Protein 2BKL (pdb70)

Secondary structure (P-SEA, 3-state):
ccbbbbbcccccccccbbbbbccccccccccaaaaaaaaaaaaaaaaaaaaccaaaaaaaaaaaccccccccbbbbcccccccccccccccbbbbbbbcccccbbbbccccccccccccccccbbbbcccccbbbbbbbcccccbbbbbbbbcccccccccccccccccccccccccccbbbbbbbbbccccccccccccbbbbbbccccccccccccccccccccbbbbbbbcccccbbbbbbccccccbbbbbbcccccbbbbccccccbbbbbbbcccbbbbbbcccccccbbbbbccccccccccccccccccccccccccccccbbbbbbbcccbbbbbbbccccccccccccccccccccccccccccbbbbbbbcccccbbbbbbbcccccccccbbbbcccccccbbbbbbbbbcccbbbbbbbbbbccccccccccbbbbbbbbcccccccccccccaaaaaaabbbbbbbbccccccccaaaaaaccccaaaaaaaaaaaaaaaaaaacccccccbbbbbccaaaaaaaaaaacccccccbbbbccccccccccccccccccccccccccccaaaaaaaaaccccccccccccccbbbbbcccccccccaaaaaaaaaaaaacccccbbbbbbbbccccccccccaaaaaaaaaaaaaaaaaaacc/ccbbbbbcccccccccbbbbbccccccccccaaaaaaaaaaaaaaaaaaaaccaaaaaaaaaaaccccccccbbbbccccccbbbbcccccbbbbbbbcccccccccccccccccccccccccbbbbcccccbbbbbbbcccccbbbbbbbccccccccccccccccccccccccccccbbbbbbbbcccccccccccccbbbbbbccccccccccccccccccccbbbbbbbcccccbbbbbbccccccbbbbcccccccccccccccccbbbbbbbcccbbbbbccccccccbbbbbccccccccccccccccccccccccccccccbbbbbbbcccbbbbbbbccccccccccccccccccccccccccccbbbbbbbcccccbbbbbbccccccccccbbbbcccccccbbbbbbbbbcccbbbbbbbbbbccccccccccbbbbbbbbcccccccccccccaaaaaaabbbbbbbbccccccccaaaaaaccccaaaaaaaaaaaaaaaaaaacccccccbbbbbccaaaaaaaaaaacccccccbbbbccccccccccccccccccccccccccccaaaaaaaaaccccccccccccccbbbbbcccccccccaaaaaaaaaaaaacccccbbbbbbbbccccccccccaaaaaaaaaaaaaaaaaccccc

CATH classification: 3.40.50.1820 (+1 more: 2.130.10.120)

Nearest PDB structures (foldseek):
  2bkl-assembly2_B  TM=1.001E+00  e=0.000E+00  Myxococcus xanthus
  5uzw-assembly4_D  TM=9.257E-01  e=1.426E-64  Gypsophila vaccaria
  3ium-assembly1_A  TM=7.607E-01  e=5.856E-71  Aeromonas caviae
  1yr2-assembly1_A  TM=6.782E-01  e=3.425E-66  Novosphingobium capsulatum
  7ne5-assembly1_A  TM=9.005E-01  e=1.073E-54  Serratia proteamaculans

InterPro domains:
  IPR001375 Peptidase S9, prolyl oligopeptidase, catalytic domain [PF00326] (464-676)
  IPR002470 Peptidase S9A, prolyl oligopeptidase [PR00862] (447-465)
  IPR002470 Peptidase S9A, prolyl oligopeptidase [PR00862] (473-497)
  IPR002470 Peptidase S9A, prolyl oligopeptidase [PR00862] (501-520)
  IPR002470 Peptidase S9A, prolyl oligopeptidase [PR00862] (531-551)
  IPR002470 Peptidase S9A, prolyl oligopeptidase [PR00862] (586-601)
  IPR002470 Peptidase S9A, prolyl oligopeptidase [PR00862] (605-627)
  IPR002471 Peptidase S9, serine active site [PS00708] (508-538)
  IPR004106 Peptidase S9, N-terminal domain superfamily [SSF50993] (1-411)
  IPR023302 Peptidase S9A, N-terminal domain [PF02897] (4-405)
  IPR029058 Alpha/Beta hydrolase fold [G3DSA:3.40.50.1820] (11-671)
  IPR029058 Alpha/Beta hydrolase fold [SSF53474] (415-675)
  IPR051167 Prolyl oligopeptidase and macrocyclase [PTHR42881] (2-678)

Organism: Myxococcus xanthus (NCBI:txid34)

B-factor: mean 12.66, std 7.31, range [2.25, 44.31]

Sequence (1353 aa):
SYPATRAEQVVDTLHGVQVADPYRWLEDEKAPEVQTWMTAQNAHAREALAKFPGREALAARFKELFYTDSVSTPSRRNGRFFYVRTHKDKEKAILYWRQGESGQEKVLLDPNGWSKDGTVSLGTWAVSWDGKKVAFAQKPNAADEAVLHVIDVDSGEWSKVDVIEGGKYATPKWTPDSKGFYYEWLPTDPSIKVDERPGYTTIRYHTLGTEPSKDTVVHERTGDPTTFLQSDLSRDGKYLFVYILRGWSENDVYWKRPGEKDFRLLVKGVGAKYEVHAWKDRFYVLTDEGAPRQRVFEVDPAKPARASWKEIVPEDSSASLLSVSIVGGHLSLEYLKDATSEVRVATLKGKPVRTVQLPGVGAASNLMGLEDLDDAYYVFTSFTTPRQIYKTSVSTGKSELWAKVDVPMNPEQYQVEQVFYASKDGTKVPMFVVHRKDLKRDGNAPTLLYGYGGFNVNMEANFRSSILPWLDAGGVYAVANLRGGGEYGKAWHDAGRLDKKQNVFDDFHAAAEYLVQQKYTQPKRLAIYGGSNGGLLVGAAMTQRPELYGAVVCAVPLLDMVRYHLFGSGRTWIPEYGTAEKPEDFKTLHAYSPYHHVRPDVRYPALLMMAADHDDRVDPMHARKFVAAVQNSPGNPATALLRIEANAGHGGADQVAKAIESSVDLYSFLFQVLDVSYPATRAEQVVDTLHGVQVADPYRWLEDEKAPEVQTWMTAQNAHAREALAKFPGREALAARFKELFYTDSVSTPSRRNGRFFYVRTHKDKEKAILYWRQGESGQEKVLLDPNGWSKDGTVSLGTWAVSWDGKKVAFAQKPNAADEAVLHVIDVDSGEWSKVDVIEGGKYATPKWTPDSKGFYYEWLPTDPSIKVDERPGYTTIRYHTLGTEPSKDTVVHERTGDPTTFLQSDLSRDGKYLFVYILRGWSENDVYWKRPGEKDFRLLVKGVGAKYEVHAWKDRFYVLTDEGAPRQRVFEVDPAKPARASWKEIVPEDSSASLLSVSIVGGHLSLEYLKDATSEVRVATLKGKPVRTVQLPGVGAASNLMGLEDLDDAYYVFTSFTTPRQIYKTSVSTGKSELWAKVDVPMNPEQYQVEQVFYASKDGTKVPMFVVHRKDLKRDGNAPTLLYGYGGFNVNMEANFRSSILPWLDAGGVYAVANLRGGGEYGKAWHDAGRLDKKQNVFDDFHAAAEYLVQQKYTQPKRLAIYGGSNGGLLVGAAMTQRPELYGAVVCAVPLLDMVRYHLFGSGRTWIPEYGTAEKPEDFKTLHAYSPYHHVRPDVRYPALLMMAADHDDRVDPMHARKFVAAVQNSPGNPATALLRIEANAGHGGADQVAKAIESSVDLYSFLFQVLDVQ

Solvent-accessible surface area: 52055 Å² total

Foldseek 3Di:
DPDAQFFDADWDQFLNDIFGQRRVVLQDCPDVVNVVVQVVQQVVLVVVLVPFPDQVVLLVQLLQFLQFWFKDDWDDAQQKTWIWTGHSPFFFIFIWMARHPPGDIDTQGDQPPVDVPLFKDWDAWDAANNNQKIWTWIDGLPAQFTKIWMAGRVVSDIDPQRIGGQQSFWHWAAANVNQWTKIWGFDDDVVDAQLQRQQFIFIWIDGPPHHCVPTDGPGGGNSALQWHWDWYAARNRQKIWIWTGRFQFWIWIWIGGPPDDDIDTLDGTDRKYWDWYDDPQKIWIWMCVVNQLIFIWIAHPVHRDPVPIHTQGDHDPFWRWDDWDAAQQWIWTWTFHLQEIWIWIGHPSNHTDGTQDDPDTFHKDIWADDNNDQWTKMWTAAQLAFIWMWIAGSVPGDIDTDDGMDRPDDSLQKDKDWDWFQFPVGDTWIKIKMAGPPQDLAAAAQEEEEEQAASQAGDTRHYDCLCVVSRVVRYMYMYIGFQLHQNRGNVSNVCCFQLNVVSRLRSRLRVLVVCNVRRNHAALRYEYEAEASRLLSQLLNQLPCQSSHQEYEHELYQQQQQCQSSAASNSNCCSGQNYSSDPVSVVSCCVRRSLSRLAAQDAGHAYEYEAEDAARHGRRSNLVSSLSSQVPRHNHPHHRGYNYAYSHYRVGSSTSSSVSVVSSSVVSVSCRRSVD/DPDAQFFDQDWDQFPNDIFGQRRVVLQDPVDPVNVVVQVVQQVVLVVVLVPFPDLVVLLVQLLQFLQFWFKDDWDDAQQKTWIWTGHSPFFFIFIWMARHPPGDIDTQGDQSPVDDHSFKDKDAWDAANNRQKIWTWIHGLPAQFTKIWMAGRVVSDIDPQRIAGQQSFWHWEAANVNQWTKIWGWDPDPVDAQLQRQQAIFIWIDGPPDHCVPTDTLGGGNSALLWHWGWYAANNRQKIWIWTGRFQFFIWIWIDGPPDRDIHTLDGTDRKYWDWYDDPQKIWIWMCVVAQLTFIWIAHPVHRDPVPIHTQGDHDPFWRWDDWDAAQQWIWTWTFHLQWIWIWIGHPSNHGDGIQDDPDTFHKDTWADDNNDQWTKMWTAAQLAAIWIWIAGSVPNDIDTDIGMDGPDDSLQKDKDWDWFQFPVGDTWIKIKMAGPPADLAAAAQEEEEEQAASQAGDTRHHDSLCVVSRVLRYMYMYIGFQNHQNRGPVSNVCCFQLNVVSRLRSRLRVLVVCNVRRVHAALSYEYEAEASRLLSQLLNQLPCQVSHQEYEHELYQAQQQCQSSAASNSNCCSGQNYSSDPVSVVSRCVRRSLSRNAAQDAGHAYEYEAEDAARHGRPSRLVSNLSSQVPRHNHPHHRGYNYAYSHYRVGSSTSSSVSVVSSSVVSVSCRRSVRD

Radius of gyration: 36.41 Å; Cα contacts (8 Å, |Δi|>4): 3450; chains: 2; bounding box: 88×74×105 Å

Structure (mmCIF, N/CA/C/O backbone):
data_2BKL
#
_entry.id   2BKL
#
_cell.length_a   65.692
_cell.length_b   114.718
_cell.length_c   99.279
_cell.angle_alpha   90.00
_cell.angle_beta   103.60
_cell.angle_gamma   90.00
#
_symmetry.space_group_name_H-M   'P 1 21 1'
#
loop_
_entity.id
_entity.type
_entity.pdbx_description
1 polymer 'PROLYL ENDOPEPTIDASE'
2 non-polymer N-[(BENZYLOXY)CARBONYL]-L-ALANYL-L-PROLINE
3 non-polymer '2-(N-MORPHOLINO)-ETHANESULFONIC ACID'
4 non-polymer 'SULFATE ION'
5 water water
#
loop_
_atom_site.group_PDB
_atom_site.id
_atom_site.type_symbol
_atom_site.label_atom_id
_atom_site.label_alt_id
_atom_site.label_comp_id
_atom_site.label_asym_id
_atom_site.label_entity_id
_atom_site.label_seq_id
_atom_site.pdbx_PDB_ins_code
_atom_site.Cartn_x
_atom_site.Cartn_y
_atom_site.Cartn_z
_atom_site.occupancy
_atom_site.B_iso_or_equiv
_atom_site.auth_seq_id
_atom_site.auth_comp_id
_atom_site.auth_asym_id
_atom_site.auth_atom_id
_atom_site.pdbx_PDB_model_num
ATOM 1 N N . SER A 1 2 ? -24.046 18.535 1.187 1.00 37.78 2 SER A N 1
ATOM 2 C CA . SER A 1 2 ? -22.739 17.818 0.990 1.00 36.80 2 SER A CA 1
ATOM 3 C C . SER A 1 2 ? -21.660 18.217 1.979 1.00 36.27 2 SER A C 1
ATOM 4 O O . SER A 1 2 ? -20.575 17.630 1.968 1.00 37.52 2 SER A O 1
ATOM 6 N N . TYR A 1 3 ? -21.972 19.175 2.853 1.00 35.66 3 TYR A N 1
ATOM 7 C CA . TYR A 1 3 ? -20.960 20.009 3.490 1.00 33.08 3 TYR A CA 1
ATOM 8 C C . TYR A 1 3 ? -19.813 19.259 4.180 1.00 26.10 3 TYR A C 1
ATOM 9 O O . TYR A 1 3 ? -18.701 19.327 3.689 1.00 25.47 3 TYR A O 1
ATOM 18 N N . PRO A 1 4 ? -20.054 18.523 5.265 1.00 19.89 4 PRO A N 1
ATOM 19 C CA . PRO A 1 4 ? -18.939 17.893 5.974 1.00 17.53 4 PRO A CA 1
ATOM 20 C C . PRO A 1 4 ? -18.277 16.838 5.095 1.00 14.64 4 PRO A C 1
ATOM 21 O O . PRO A 1 4 ? -18.975 16.066 4.427 1.00 12.87 4 PRO A O 1
ATOM 25 N N . ALA A 1 5 ? -16.950 16.840 5.047 1.00 12.06 5 ALA A N 1
ATOM 26 C CA . ALA A 1 5 ? -16.237 15.812 4.295 1.00 11.57 5 ALA A CA 1
ATOM 27 C C . ALA A 1 5 ? -16.514 14.436 4.879 1.00 10.39 5 ALA A C 1
ATOM 28 O O . ALA A 1 5 ? -16.675 14.282 6.102 1.00 11.40 5 ALA A O 1
ATOM 30 N N . THR A 1 6 ? -16.571 13.432 4.002 1.00 8.64 6 THR A N 1
ATOM 31 C CA . THR A 1 6 ? -16.614 12.041 4.421 1.00 7.57 6 THR A CA 1
ATOM 32 C C . THR A 1 6 ? -15.494 11.279 3.744 1.00 8.22 6 THR A C 1
ATOM 33 O O . THR A 1 6 ? -15.493 11.109 2.507 1.00 8.58 6 THR A O 1
ATOM 37 N N . ARG A 1 7 ? -14.545 10.822 4.544 1.00 8.99 7 ARG A N 1
ATOM 38 C CA . ARG A 1 7 ? -13.508 9.937 4.047 1.00 10.57 7 ARG A CA 1
ATOM 39 C C . ARG A 1 7 ? -14.115 8.668 3.457 1.00 8.89 7 ARG A C 1
ATOM 40 O O . ARG A 1 7 ? -14.981 8.046 4.081 1.00 9.85 7 ARG A O 1
ATOM 48 N N . ALA A 1 8 ? -13.654 8.296 2.271 1.00 8.85 8 ALA A N 1
ATOM 49 C CA . ALA A 1 8 ? -13.995 7.051 1.616 1.00 8.35 8 ALA A CA 1
ATOM 50 C C . ALA A 1 8 ? -12.798 6.132 1.742 1.00 9.73 8 ALA A C 1
ATOM 51 O O . ALA A 1 8 ? -11.670 6.541 1.456 1.00 11.92 8 ALA A O 1
ATOM 53 N N . GLU A 1 9 ? -13.038 4.907 2.197 1.00 7.46 9 GLU A N 1
ATOM 54 C CA . GLU A 1 9 ? -11.994 3.886 2.305 1.00 7.35 9 GLU A CA 1
ATOM 55 C C . GLU A 1 9 ? -12.154 2.801 1.244 1.00 8.99 9 GLU A C 1
ATOM 56 O O . GLU A 1 9 ? -13.144 2.725 0.531 1.00 11.64 9 GLU A O 1
ATOM 62 N N . GLN A 1 10 ? -11.147 1.960 1.116 1.00 10.20 10 GLN A N 1
ATOM 63 C CA . GLN A 1 10 ? -11.163 0.910 0.107 1.00 12.48 10 GLN A CA 1
ATOM 64 C C . GLN A 1 10 ? -11.518 -0.441 0.695 1.00 11.33 10 GLN A C 1
ATOM 65 O O . GLN A 1 10 ? -10.980 -1.460 0.290 1.00 12.84 10 GLN A O 1
ATOM 71 N N . VAL A 1 11 ? -12.461 -0.460 1.626 1.00 7.71 11 VAL A N 1
ATOM 72 C CA . VAL A 1 11 ? -12.957 -1.700 2.182 1.00 7.81 11 VAL A CA 1
ATOM 73 C C . VAL A 1 11 ? -13.698 -2.508 1.122 1.00 9.74 11 VAL A C 1
ATOM 74 O O . VAL A 1 11 ? -14.612 -2.004 0.451 1.00 9.06 11 VAL A O 1
ATOM 78 N N . VAL A 1 12 ? -13.290 -3.759 0.961 1.00 9.56 12 VAL A N 1
ATOM 79 C CA . VAL A 1 12 ? -13.956 -4.692 0.060 1.00 11.99 12 VAL A CA 1
ATOM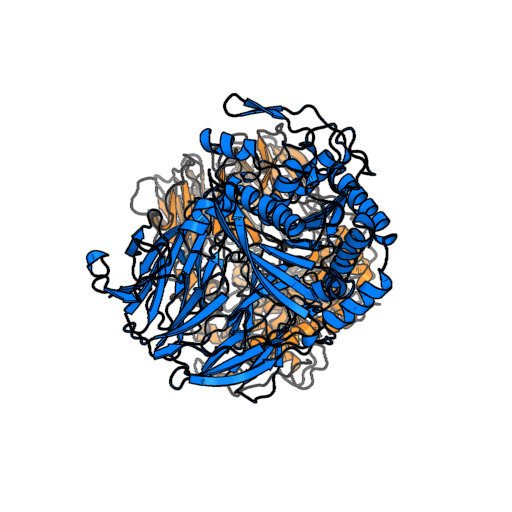 80 C C . VAL A 1 12 ? -14.066 -6.046 0.773 1.00 12.71 12 VAL A C 1
ATOM 81 O O . VAL A 1 12 ? -13.210 -6.419 1.596 1.00 13.86 12 VAL A O 1
ATOM 85 N N . ASP A 1 13 ? -15.123 -6.771 0.468 1.00 11.60 13 ASP A N 1
ATOM 86 C CA . ASP A 1 13 ? -15.351 -8.119 0.955 1.00 13.38 13 ASP A CA 1
ATOM 87 C C . ASP A 1 13 ? -15.705 -9.005 -0.219 1.00 15.63 13 ASP A C 1
ATOM 88 O O . ASP A 1 13 ? -16.335 -8.570 -1.179 1.00 16.08 13 ASP A O 1
ATOM 93 N N . THR A 1 14 ? -15.322 -10.266 -0.125 1.00 15.00 14 THR A N 1
ATOM 94 C CA . THR A 1 14 ? -15.687 -11.236 -1.121 1.00 16.40 14 THR A CA 1
ATOM 95 C C . THR A 1 14 ? -16.781 -12.069 -0.530 1.00 14.90 14 THR A C 1
ATOM 96 O O . THR A 1 14 ? -16.558 -12.785 0.434 1.00 15.51 14 THR A O 1
ATOM 100 N N . LEU A 1 15 ? -17.967 -11.959 -1.106 1.00 13.58 15 LEU A N 1
ATOM 101 C CA . LEU A 1 15 ? -19.132 -12.678 -0.641 1.00 13.23 15 LEU A CA 1
ATOM 102 C C . LEU A 1 15 ? -19.642 -13.544 -1.780 1.00 11.49 15 LEU A C 1
ATOM 103 O O . LEU A 1 15 ? -19.968 -13.033 -2.849 1.00 10.40 15 LEU A O 1
ATOM 108 N N . HIS A 1 16 ? -19.669 -14.852 -1.563 1.00 12.98 16 HIS A N 1
ATOM 109 C CA . HIS A 1 16 ? -20.149 -15.808 -2.562 1.00 12.19 16 HIS A CA 1
ATOM 110 C C . HIS A 1 16 ? -19.483 -15.600 -3.936 1.00 13.78 16 HIS A C 1
ATOM 111 O O . HIS A 1 16 ? -20.142 -15.622 -4.976 1.00 16.76 16 HIS A O 1
ATOM 118 N N . GLY A 1 17 ? -18.183 -15.340 -3.899 1.00 16.71 17 GLY A N 1
ATOM 119 C CA . GLY A 1 17 ? -17.389 -15.196 -5.105 1.00 16.87 17 GLY A CA 1
ATOM 120 C C . GLY A 1 17 ? -17.387 -13.819 -5.737 1.00 18.10 17 GLY A C 1
ATOM 121 O O . GLY A 1 17 ? -16.734 -13.624 -6.764 1.00 19.99 17 GLY A O 1
ATOM 122 N N . VAL A 1 18 ? -18.092 -12.861 -5.129 1.00 14.26 18 VAL A N 1
ATOM 123 C CA . VAL A 1 18 ? -18.313 -11.542 -5.702 1.00 14.38 18 VAL A CA 1
ATOM 124 C C . VAL A 1 18 ? -17.706 -10.482 -4.786 1.00 13.71 18 VAL A C 1
ATOM 125 O O . VAL A 1 18 ? -17.963 -10.495 -3.595 1.00 14.49 18 VAL A O 1
ATOM 129 N N . GLN A 1 19 ? -16.940 -9.556 -5.359 1.00 14.44 19 GLN A N 1
ATOM 130 C CA . GLN A 1 19 ? -16.394 -8.412 -4.636 1.00 16.66 19 GLN A CA 1
ATOM 131 C C . GLN A 1 19 ? -17.499 -7.389 -4.362 1.00 15.14 19 GLN A C 1
ATOM 132 O O . GLN A 1 19 ? -18.226 -6.982 -5.278 1.00 16.50 19 GLN A O 1
ATOM 138 N N . VAL A 1 20 ? -17.627 -7.005 -3.103 1.00 10.77 20 VAL A N 1
ATOM 139 C CA . VAL A 1 20 ? -18.573 -5.974 -2.659 1.00 10.02 20 VAL A CA 1
ATOM 140 C C . VAL A 1 20 ? -17.787 -4.862 -1.982 1.00 9.46 20 VAL A C 1
ATOM 141 O O . VAL A 1 20 ? -17.162 -5.087 -0.971 1.00 8.69 20 VAL A O 1
ATOM 145 N N . ALA A 1 21 ? -17.866 -3.655 -2.526 1.00 7.79 21 ALA A N 1
ATOM 146 C CA . ALA A 1 21 ? -17.201 -2.488 -1.960 1.00 8.05 21 ALA A CA 1
ATOM 147 C C . ALA A 1 21 ? -18.086 -1.789 -0.929 1.00 7.78 21 ALA A C 1
ATOM 148 O O . ALA A 1 21 ? -19.299 -1.649 -1.116 1.00 8.79 21 ALA A O 1
ATOM 150 N N . ASP A 1 22 ? -17.454 -1.300 0.134 1.00 6.38 22 ASP A N 1
ATOM 151 C CA . ASP A 1 22 ? -18.131 -0.655 1.254 1.00 5.33 22 ASP A CA 1
ATOM 152 C C . ASP A 1 22 ? -17.303 0.571 1.676 1.00 5.27 22 ASP A C 1
ATOM 153 O O . ASP A 1 22 ? -16.657 0.563 2.718 1.00 5.52 22 ASP A O 1
ATOM 158 N N . PRO A 1 23 ? -17.291 1.613 0.862 1.00 6.11 23 PRO A N 1
ATOM 159 C CA . PRO A 1 23 ? -16.390 2.744 1.122 1.00 5.91 23 PRO A CA 1
ATOM 160 C C . PRO A 1 23 ? -16.626 3.462 2.425 1.00 6.04 23 PRO A C 1
ATOM 161 O O . PRO A 1 23 ? -15.687 4.041 2.985 1.00 7.29 23 PRO A O 1
ATOM 165 N N . TYR A 1 24 ? -17.851 3.414 2.935 1.00 5.79 24 TYR A N 1
ATOM 166 C CA . TYR A 1 24 ? -18.213 4.148 4.136 1.00 4.95 24 TYR A CA 1
ATOM 167 C C . TYR A 1 24 ? -18.500 3.221 5.324 1.00 6.27 24 TYR A C 1
ATOM 168 O O . TYR A 1 24 ? -19.165 3.608 6.259 1.00 5.71 24 TYR A O 1
ATOM 177 N N . ARG A 1 25 ? -17.927 2.022 5.294 1.00 5.57 25 ARG A N 1
ATOM 178 C CA . ARG A 1 25 ? -17.972 1.083 6.419 1.00 6.27 25 ARG A CA 1
ATOM 179 C C . ARG A 1 25 ? -17.695 1.742 7.778 1.00 6.66 25 ARG A C 1
ATOM 180 O O . ARG A 1 25 ? -18.327 1.400 8.784 1.00 6.79 25 ARG A O 1
ATOM 188 N N . TRP A 1 26 ? -16.765 2.689 7.830 1.00 6.92 26 TRP A N 1
ATOM 189 C CA . TRP A 1 26 ? -16.386 3.304 9.087 1.00 6.76 26 TRP A CA 1
ATOM 190 C C . TRP A 1 26 ? -17.516 4.036 9.783 1.00 8.11 26 TRP A C 1
ATOM 191 O O . TRP A 1 26 ? -17.497 4.186 11.001 1.00 9.05 26 TRP A O 1
ATOM 202 N N . LEU A 1 27 ? -18.512 4.484 9.011 1.00 5.86 27 LEU A N 1
ATOM 203 C CA . LEU A 1 27 ? -19.672 5.151 9.596 1.00 7.34 27 LEU A CA 1
ATOM 204 C C . LEU A 1 27 ? -20.648 4.227 10.290 1.00 7.35 27 LEU A C 1
ATOM 205 O O . LEU A 1 27 ? -21.596 4.715 10.928 1.00 7.19 27 LEU A O 1
ATOM 210 N N . GLU A 1 28 ? -20.445 2.915 10.231 1.00 6.16 28 GLU A N 1
ATOM 211 C CA . GLU A 1 28 ? -21.382 1.985 10.897 1.00 6.53 28 GLU A CA 1
ATOM 212 C C . GLU A 1 28 ? -21.382 2.089 12.415 1.00 9.53 28 GLU A C 1
ATOM 213 O O . GLU A 1 28 ? -22.419 2.004 13.041 1.00 10.47 28 GLU A O 1
ATOM 219 N N . ASP A 1 29 ? -20.209 2.278 13.004 1.00 9.75 29 ASP A N 1
ATOM 220 C CA . ASP A 1 29 ? -20.050 2.196 14.452 1.00 12.83 29 ASP A CA 1
ATOM 221 C C . ASP A 1 29 ? -20.282 3.569 15.060 1.00 12.75 29 ASP A C 1
ATOM 222 O O . ASP A 1 29 ? -19.416 4.430 15.034 1.00 12.49 29 ASP A O 1
ATOM 227 N N . GLU A 1 30 ? -21.466 3.766 15.617 1.00 14.32 30 GLU A N 1
ATOM 228 C CA . GLU A 1 30 ? -21.841 5.056 16.163 1.00 15.51 30 GLU A CA 1
ATOM 229 C C . GLU A 1 30 ? -21.124 5.351 17.483 1.00 14.69 30 GLU A C 1
ATOM 230 O O . GLU A 1 30 ? -21.186 6.471 17.986 1.00 16.62 30 GLU A O 1
ATOM 236 N N . LYS A 1 31 ? -20.432 4.362 18.035 1.00 14.18 31 LYS A N 1
ATOM 237 C CA . LYS A 1 31 ? -19.665 4.592 19.268 1.00 16.97 31 LYS A CA 1
ATOM 238 C C . LYS A 1 31 ? -18.330 5.300 19.041 1.00 16.19 31 LYS A C 1
ATOM 239 O O . LYS A 1 31 ? -17.695 5.765 19.981 1.00 18.38 31 LYS A O 1
ATOM 245 N N . ALA A 1 32 ? -17.882 5.380 17.802 1.00 14.90 32 ALA A N 1
ATOM 246 C CA . ALA A 1 32 ? -16.640 6.067 17.495 1.00 13.24 32 ALA A CA 1
ATOM 247 C C . ALA A 1 32 ? -16.839 7.582 17.573 1.00 14.19 32 ALA A C 1
ATOM 248 O O . ALA A 1 32 ? -17.777 8.104 16.958 1.00 11.94 32 ALA A O 1
ATOM 250 N N . PRO A 1 33 ? -16.014 8.316 18.325 1.00 12.85 33 PRO A N 1
ATOM 251 C CA . PRO A 1 33 ? -16.143 9.778 18.358 1.00 13.35 33 PRO A CA 1
ATOM 252 C C . PRO A 1 33 ? -16.128 10.463 16.983 1.00 11.91 33 PRO A C 1
ATOM 253 O O . PRO A 1 33 ? -16.800 11.474 16.790 1.00 12.29 33 PRO A O 1
ATOM 257 N N . GLU A 1 34 ? -15.359 9.939 16.037 1.00 9.72 34 GLU A N 1
ATOM 258 C CA . GLU A 1 34 ? -15.298 10.565 14.736 1.00 9.62 34 GLU A CA 1
ATOM 259 C C . GLU A 1 34 ? -16.670 10.513 14.067 1.00 8.13 34 GLU A C 1
ATOM 260 O O . GLU A 1 34 ? -17.030 11.429 13.340 1.00 7.96 34 GLU A O 1
ATOM 266 N N . VAL A 1 35 ? -17.389 9.420 14.279 1.00 8.75 35 VAL A N 1
ATOM 267 C CA . VAL A 1 35 ? -18.709 9.247 13.668 1.00 7.00 35 VAL A CA 1
ATOM 268 C C . VAL A 1 35 ? -19.701 10.201 14.359 1.00 8.09 35 VAL A C 1
ATOM 269 O O . VAL A 1 35 ? -20.472 10.871 13.679 1.00 9.20 35 VAL A O 1
ATOM 273 N N . GLN A 1 36 ? -19.660 10.298 15.684 1.00 8.58 36 GLN A N 1
ATOM 274 C CA . GLN A 1 36 ? -20.522 11.266 16.373 1.00 9.58 36 GLN A CA 1
ATOM 275 C C . GLN A 1 36 ? -20.263 12.692 15.923 1.00 9.26 36 GLN A C 1
ATOM 276 O O . GLN A 1 36 ? -21.207 13.442 15.685 1.00 10.49 36 GLN A O 1
ATOM 282 N N . THR A 1 37 ? -18.997 13.075 15.765 1.00 7.95 37 THR A N 1
ATOM 283 C CA . THR A 1 37 ? -18.676 14.408 15.257 1.00 8.85 37 THR A CA 1
ATOM 284 C C . THR A 1 37 ? -19.269 14.666 13.850 1.00 7.34 37 THR A C 1
ATOM 285 O O . THR A 1 37 ? -19.813 15.752 13.551 1.00 9.57 37 THR A O 1
ATOM 289 N N . TRP A 1 38 ? -19.151 13.661 12.990 1.00 8.26 38 TRP A N 1
ATOM 290 C CA . TRP A 1 38 ? -19.673 13.732 11.623 1.00 7.55 38 TRP A CA 1
ATOM 291 C C . TRP A 1 38 ? -21.189 13.858 11.615 1.00 7.12 38 TRP A C 1
ATOM 292 O O . TRP A 1 38 ? -21.758 14.653 10.857 1.00 6.45 38 TRP A O 1
ATOM 303 N N . MET A 1 39 ? -21.840 13.077 12.463 1.00 7.89 39 MET A N 1
ATOM 304 C CA . MET A 1 39 ? -23.290 13.144 12.619 1.00 6.56 39 MET A CA 1
ATOM 305 C C . MET A 1 39 ? -23.747 14.546 13.016 1.00 6.99 39 MET A C 1
ATOM 306 O O . MET A 1 39 ? -24.665 15.112 12.430 1.00 8.41 39 MET A O 1
ATOM 311 N N . THR A 1 40 ? -23.097 15.100 14.023 1.00 8.13 40 THR A N 1
ATOM 312 C CA . THR A 1 40 ? -23.438 16.439 14.472 1.00 8.09 40 THR A CA 1
ATOM 313 C C . THR A 1 40 ? -23.260 17.445 13.341 1.00 6.82 40 THR A C 1
ATOM 314 O O . THR A 1 40 ? -24.103 18.319 13.131 1.00 9.13 40 THR A O 1
ATOM 318 N N . ALA A 1 41 ? -22.153 17.335 12.612 1.00 8.02 41 ALA A N 1
ATOM 319 C CA . ALA A 1 41 ? -21.881 18.246 11.501 1.00 8.55 41 ALA A CA 1
ATOM 320 C C . ALA A 1 41 ? -22.864 18.083 10.341 1.00 8.01 41 ALA A C 1
ATOM 321 O O . ALA A 1 41 ? -23.313 19.075 9.763 1.00 8.93 41 ALA A O 1
ATOM 323 N N . GLN A 1 42 ? -23.234 16.840 10.043 1.00 7.96 42 GLN A N 1
ATOM 324 C CA . GLN A 1 42 ? -24.232 16.606 9.001 1.00 6.79 42 GLN A CA 1
ATOM 325 C C . GLN A 1 42 ? -25.588 17.184 9.382 1.00 6.41 42 GLN A C 1
ATOM 326 O O . GLN A 1 42 ? -26.203 17.871 8.588 1.00 6.84 42 GLN A O 1
ATOM 332 N N . ASN A 1 43 ? -26.042 16.926 10.598 1.00 6.46 43 ASN A N 1
ATOM 333 C CA . ASN A 1 43 ? -27.309 17.478 11.055 1.00 6.92 43 ASN A CA 1
ATOM 334 C C . ASN A 1 43 ? -27.277 19.022 11.062 1.00 8.44 43 ASN A C 1
ATOM 335 O O . ASN A 1 43 ? -28.240 19.672 10.628 1.00 8.66 43 ASN A O 1
ATOM 340 N N . ALA A 1 44 ? -26.167 19.602 11.519 1.00 10.60 44 ALA A N 1
ATOM 341 C CA . ALA A 1 44 ? -26.065 21.055 11.580 1.00 11.89 44 ALA A CA 1
ATOM 342 C C . ALA A 1 44 ? -26.175 21.645 10.183 1.00 10.08 44 ALA A C 1
ATOM 343 O O . ALA A 1 44 ? -26.875 22.635 9.960 1.00 12.11 44 ALA A O 1
ATOM 345 N N . HIS A 1 45 ? -25.514 21.004 9.220 1.00 9.68 45 HIS A N 1
ATOM 346 C CA . HIS A 1 45 ? -25.576 21.420 7.832 1.00 10.49 45 HIS A CA 1
ATOM 347 C C . HIS A 1 45 ? -27.008 21.332 7.286 1.00 8.49 45 HIS A C 1
ATOM 348 O O . HIS A 1 45 ? -27.488 22.242 6.641 1.00 11.66 45 HIS A O 1
ATOM 355 N N . ALA A 1 46 ? -27.695 20.245 7.628 1.00 8.28 46 ALA A N 1
ATOM 356 C CA . ALA A 1 46 ? -29.049 20.078 7.148 1.00 9.67 46 ALA A CA 1
ATOM 357 C C . ALA A 1 46 ? -29.962 21.157 7.742 1.00 8.72 46 ALA A C 1
ATOM 358 O O . ALA A 1 46 ? -30.751 21.742 7.018 1.00 9.25 46 ALA A O 1
ATOM 360 N N . ARG A 1 47 ? -29.844 21.431 9.029 1.00 10.60 47 ARG A N 1
ATOM 361 C CA . ARG A 1 47 ? -30.721 22.413 9.664 1.00 11.77 47 ARG A CA 1
ATOM 362 C C . ARG A 1 47 ? -30.439 23.813 9.112 1.00 10.98 47 ARG A C 1
ATOM 363 O O . ARG A 1 47 ? -31.373 24.592 8.904 1.00 11.99 47 ARG A O 1
ATOM 371 N N . GLU A 1 48 ? -29.167 24.127 8.882 1.00 12.70 48 GLU A N 1
ATOM 372 C CA . GLU A 1 48 ? -28.761 25.420 8.303 1.00 13.53 48 GLU A CA 1
ATOM 373 C C . GLU A 1 48 ? -29.362 25.588 6.918 1.00 12.54 48 GLU A C 1
ATOM 374 O O . GLU A 1 48 ? -29.905 26.649 6.582 1.00 12.75 48 GLU A O 1
ATOM 380 N N . ALA A 1 49 ? -29.290 24.536 6.108 1.00 10.01 49 ALA A N 1
ATOM 381 C CA . ALA A 1 49 ? -29.809 24.586 4.759 1.00 10.13 49 ALA A CA 1
ATOM 382 C C . ALA A 1 49 ? -31.337 24.717 4.757 1.00 9.57 49 ALA A C 1
ATOM 383 O O . ALA A 1 49 ? -31.880 25.524 4.020 1.00 12.60 49 ALA A O 1
ATOM 385 N N . LEU A 1 50 ? -31.996 23.935 5.610 1.00 11.62 50 LEU A N 1
ATOM 386 C CA . LEU A 1 50 ? -33.451 23.937 5.709 1.00 11.80 50 LEU A CA 1
ATOM 387 C C . LEU A 1 50 ? -33.984 25.320 6.128 1.00 11.15 50 LEU A C 1
ATOM 388 O O . LEU A 1 50 ? -35.019 25.760 5.667 1.00 10.72 50 LEU A O 1
ATOM 393 N N . ALA A 1 51 ? -33.234 26.018 6.965 1.00 11.18 51 ALA A N 1
ATOM 394 C CA . ALA A 1 51 ? -33.687 27.287 7.546 1.00 11.15 51 ALA A CA 1
ATOM 395 C C . ALA A 1 51 ? -33.799 28.415 6.515 1.00 13.99 51 ALA A C 1
ATOM 396 O O . ALA A 1 51 ? -34.515 29.395 6.749 1.00 16.26 51 ALA A O 1
ATOM 398 N N . LYS A 1 52 ? -33.121 28.243 5.384 1.00 16.15 52 LYS A N 1
ATOM 399 C CA . LYS A 1 52 ? -33.114 29.210 4.276 1.00 19.70 52 LYS A CA 1
ATOM 400 C C . LYS A 1 52 ? -34.215 28.926 3.256 1.00 21.41 52 LYS A C 1
ATOM 401 O O . LYS A 1 52 ? -34.419 29.726 2.343 1.00 25.14 52 LYS A O 1
ATOM 407 N N . PHE A 1 53 ? -34.881 27.777 3.368 1.00 19.78 53 PHE A N 1
ATOM 408 C CA . PHE A 1 53 ? -35.880 27.333 2.373 1.00 19.74 53 PHE A CA 1
ATOM 409 C C . PHE A 1 53 ? -37.144 28.143 2.550 1.00 21.59 53 PHE A C 1
ATOM 410 O O . PHE A 1 53 ? -37.315 28.765 3.593 1.00 22.48 53 PHE A O 1
ATOM 418 N N . PRO A 1 54 ? -37.999 28.190 1.520 1.00 23.06 54 PRO A N 1
ATOM 419 C CA . PRO A 1 54 ? -39.119 29.139 1.517 1.00 24.30 54 PRO A CA 1
ATOM 420 C C . PRO A 1 54 ? -40.368 28.662 2.255 1.00 24.37 54 PRO A C 1
ATOM 421 O O . PRO A 1 54 ? -40.628 27.455 2.368 1.00 23.31 54 PRO A O 1
ATOM 425 N N . GLY A 1 55 ? -41.126 29.637 2.758 1.00 24.16 55 GLY A N 1
ATOM 426 C CA . GLY A 1 55 ? -42.470 29.412 3.263 1.00 23.27 55 GLY A CA 1
ATOM 427 C C . GLY A 1 55 ? -42.563 28.983 4.715 1.00 22.57 55 GLY A C 1
ATOM 428 O O . GLY A 1 55 ? -43.639 28.580 5.155 1.00 22.96 55 GLY A O 1
ATOM 429 N N . ARG A 1 56 ? -41.467 29.087 5.466 1.00 20.36 56 ARG A N 1
ATOM 430 C CA . ARG A 1 56 ? -41.365 28.363 6.751 1.00 16.78 56 ARG A CA 1
ATOM 431 C C . ARG A 1 56 ? -42.259 28.931 7.842 1.00 17.14 56 ARG A C 1
ATOM 432 O O . ARG A 1 56 ? -42.870 28.171 8.591 1.00 13.26 56 ARG A O 1
ATOM 440 N N . GLU A 1 57 ? -42.354 30.251 7.939 1.00 18.63 57 GLU A N 1
ATOM 441 C CA . GLU A 1 57 ? -43.174 30.866 8.980 1.00 21.20 57 GLU A CA 1
ATOM 442 C C . GLU A 1 57 ? -44.652 30.520 8.763 1.00 19.54 57 GLU A C 1
ATOM 443 O O . GLU A 1 57 ? -45.352 30.137 9.708 1.00 17.58 57 GLU A O 1
ATOM 449 N N . ALA A 1 58 ? -45.112 30.628 7.519 1.00 18.44 58 ALA A N 1
ATOM 450 C CA . ALA A 1 58 ? -46.485 30.252 7.163 1.00 18.70 58 ALA A CA 1
ATOM 451 C C . ALA A 1 58 ? -46.765 28.772 7.379 1.00 17.35 58 ALA A C 1
ATOM 452 O O . ALA A 1 58 ? -47.841 28.402 7.851 1.00 16.62 58 ALA A O 1
ATOM 454 N N . LEU A 1 59 ? -45.826 27.909 7.011 1.00 14.14 59 LEU A N 1
ATOM 455 C CA . LEU A 1 59 ? -46.024 26.466 7.201 1.00 14.06 59 LEU A CA 1
ATOM 456 C C . LEU A 1 59 ? -46.127 26.182 8.700 1.00 12.68 59 LEU A C 1
ATOM 457 O O . LEU A 1 59 ? -47.024 25.471 9.130 1.00 11.32 59 LEU A O 1
ATOM 462 N N . ALA A 1 60 ? -45.231 26.758 9.496 1.00 10.30 60 ALA A N 1
ATOM 463 C CA . ALA A 1 60 ? -45.242 26.480 10.931 1.00 10.06 60 ALA A CA 1
ATOM 464 C C . ALA A 1 60 ? -46.547 26.925 11.576 1.00 10.30 60 ALA A C 1
ATOM 465 O O . ALA A 1 60 ? -47.100 26.196 12.390 1.00 10.18 60 ALA A O 1
ATOM 467 N N . ALA A 1 61 ? -47.065 28.090 11.183 1.00 10.70 61 ALA A N 1
ATOM 468 C CA . ALA A 1 61 ? -48.303 28.579 11.794 1.00 10.90 61 ALA A CA 1
ATOM 469 C C . ALA A 1 61 ? -49.440 27.645 11.404 1.00 9.05 61 ALA A C 1
ATOM 470 O O . ALA A 1 61 ? -50.321 27.358 12.206 1.00 10.21 61 ALA A O 1
ATOM 472 N N . ARG A 1 62 ? -49.422 27.167 10.161 1.00 10.03 62 ARG A N 1
ATOM 473 C CA . ARG A 1 62 ? -50.515 26.351 9.667 1.00 9.89 62 ARG A CA 1
ATOM 474 C C . ARG A 1 62 ? -50.477 24.957 10.313 1.00 10.46 62 ARG A C 1
ATOM 475 O O . ARG A 1 62 ? -51.518 24.419 10.719 1.00 10.52 62 ARG A O 1
ATOM 483 N N . PHE A 1 63 ? -49.282 24.385 10.417 1.00 10.39 63 PHE A N 1
ATOM 484 C CA . PHE A 1 63 ? -49.132 23.076 11.060 1.00 9.75 63 PHE A CA 1
ATOM 485 C C . PHE A 1 63 ? -49.468 23.161 12.553 1.00 10.46 63 PHE A C 1
ATOM 486 O O . PHE A 1 63 ? -49.985 22.212 13.125 1.00 12.15 63 PHE A O 1
ATOM 494 N N . LYS A 1 64 ? -49.225 24.304 13.190 1.00 10.41 64 LYS A N 1
ATOM 495 C CA . LYS A 1 64 ? -49.638 24.463 14.583 1.00 12.40 64 LYS A CA 1
ATOM 496 C C . LYS A 1 64 ? -51.172 24.429 14.717 1.00 11.82 64 LYS A C 1
ATOM 497 O O . LYS A 1 64 ? -51.713 23.798 15.620 1.00 14.24 64 LYS A O 1
ATOM 503 N N . GLU A 1 65 ? -51.872 25.062 13.782 1.00 11.05 65 GLU A N 1
ATOM 504 C CA . GLU A 1 65 ? -53.323 25.070 13.744 1.00 12.78 65 GLU A CA 1
ATOM 505 C C . GLU A 1 65 ? -53.883 23.660 13.491 1.00 12.95 65 GLU A C 1
ATOM 506 O O . GLU A 1 65 ? -54.951 23.296 13.996 1.00 14.45 65 GLU A O 1
ATOM 512 N N . LEU A 1 66 ? -53.145 22.852 12.736 1.00 10.94 66 LEU A N 1
ATOM 513 C CA . LEU A 1 66 ? -53.635 21.545 12.299 1.00 11.10 66 LEU A CA 1
ATOM 514 C C . LEU A 1 66 ? -53.239 20.398 13.208 1.00 10.51 66 LEU A C 1
ATOM 515 O O . LEU A 1 66 ? -54.015 19.459 13.390 1.00 12.94 66 LEU A O 1
ATOM 520 N N . PHE A 1 67 ? -52.024 20.416 13.746 1.00 9.42 67 PHE A N 1
ATOM 521 C CA . PHE A 1 67 ? -51.481 19.233 14.448 1.00 9.99 67 PHE A CA 1
ATOM 522 C C . PHE A 1 67 ? -51.905 19.132 15.906 1.00 11.21 67 PHE A C 1
ATOM 523 O O . PHE A 1 67 ? -51.878 18.039 16.481 1.00 11.30 67 PHE A O 1
ATOM 531 N N . TYR A 1 68 ? -52.222 20.257 16.545 1.00 9.16 68 TYR A N 1
ATOM 532 C CA . TYR A 1 68 ? -52.765 20.207 17.909 1.00 9.93 68 TYR A CA 1
ATOM 533 C C . TYR A 1 68 ? -54.260 20.040 17.763 1.00 11.16 68 TYR A C 1
ATOM 534 O O . TYR A 1 68 ? -54.925 20.888 17.176 1.00 13.65 68 TYR A O 1
ATOM 543 N N . THR A 1 69 ? -54.788 18.913 18.225 1.00 12.07 69 THR A N 1
ATOM 544 C CA . THR A 1 69 ? -56.210 18.631 18.089 1.00 12.86 69 THR A CA 1
ATOM 545 C C . THR A 1 69 ? -56.807 18.165 19.406 1.00 14.14 69 THR A C 1
ATOM 546 O O . THR A 1 69 ? -56.094 17.763 20.339 1.00 14.47 69 THR A O 1
ATOM 550 N N . ASP A 1 70 ? -58.128 18.225 19.442 1.00 12.54 70 ASP A N 1
ATOM 551 C CA . ASP A 1 70 ? -58.947 17.557 20.436 1.00 12.17 70 ASP A CA 1
ATOM 552 C C . ASP A 1 70 ? -59.417 16.286 19.775 1.00 13.73 70 ASP A C 1
ATOM 553 O O . ASP A 1 70 ? -60.121 16.333 18.768 1.00 14.56 70 ASP A O 1
ATOM 558 N N . SER A 1 71 ? -59.018 15.146 20.303 1.00 11.26 71 SER A N 1
ATOM 559 C CA . SER A 1 71 ? -59.462 13.884 19.782 1.00 13.41 71 SER A CA 1
ATOM 560 C C . SER A 1 71 ? -59.659 12.919 20.942 1.00 14.58 71 SER A C 1
ATOM 561 O O . SER A 1 71 ? -59.187 13.144 22.067 1.00 11.39 71 SER A O 1
ATOM 564 N N . VAL A 1 72 ? -60.425 11.881 20.666 1.00 16.21 72 VAL A N 1
ATOM 565 C CA . VAL A 1 72 ? -60.609 10.777 21.616 1.00 15.59 72 VAL A CA 1
ATOM 566 C C . VAL A 1 72 ? -60.556 9.448 20.867 1.00 16.37 72 VAL A C 1
ATOM 567 O O . VAL A 1 72 ? -61.071 9.366 19.724 1.00 18.55 72 VAL A O 1
ATOM 571 N N . SER A 1 73 ? -59.929 8.436 21.480 1.00 15.94 73 SER A N 1
ATOM 572 C CA . SER A 1 73 ? -59.793 7.056 20.947 1.00 15.40 73 SER A CA 1
ATOM 573 C C . SER A 1 73 ? -61.073 6.279 21.221 1.00 11.25 73 SER A C 1
ATOM 574 O O . SER A 1 73 ? -61.869 6.661 22.056 1.00 12.21 73 SER A O 1
ATOM 577 N N . THR A 1 74 ? -61.249 5.155 20.530 1.00 11.87 74 THR A N 1
ATOM 578 C CA . THR A 1 74 ? -62.286 4.210 20.942 1.00 11.71 74 THR A CA 1
ATOM 579 C C . THR A 1 74 ? -62.051 3.745 22.378 1.00 10.76 74 THR A C 1
ATOM 580 O O . THR A 1 74 ? -60.895 3.571 22.789 1.00 12.37 74 THR A O 1
ATOM 584 N N . PRO A 1 75 ? -63.122 3.517 23.128 1.00 12.16 75 PRO A N 1
ATOM 585 C CA . PRO A 1 75 ? -62.972 3.153 24.539 1.00 11.52 75 PRO A CA 1
ATOM 586 C C . PRO A 1 75 ? -62.803 1.656 24.780 1.00 11.90 75 PRO A C 1
ATOM 587 O O . PRO A 1 75 ? -63.379 0.820 24.071 1.00 14.77 75 PRO A O 1
ATOM 591 N N . SER A 1 76 ? -61.951 1.329 25.739 1.00 10.97 76 SER A N 1
ATOM 592 C CA . SER A 1 76 ? -61.904 -0.023 26.318 1.00 12.25 76 SER A CA 1
ATOM 593 C C . SER A 1 76 ? -62.829 -0.093 27.526 1.00 12.13 76 SER A C 1
ATOM 594 O O . SER A 1 76 ? -62.709 0.693 28.467 1.00 11.11 76 SER A O 1
ATOM 597 N N . ARG A 1 77 ? -63.749 -1.040 27.520 1.00 10.38 77 ARG A N 1
ATOM 598 C CA . ARG A 1 77 ? -64.759 -1.150 28.559 1.00 12.56 77 ARG A CA 1
ATOM 599 C C . ARG A 1 77 ? -64.475 -2.352 29.437 1.00 12.70 77 ARG A C 1
ATOM 600 O O . ARG A 1 77 ? -64.279 -3.465 28.940 1.00 12.44 77 ARG A O 1
ATOM 608 N N . ARG A 1 78 ? -64.394 -2.128 30.741 1.00 9.47 78 ARG A N 1
ATOM 609 C CA . ARG A 1 78 ? -64.105 -3.180 31.704 1.00 8.22 78 ARG A CA 1
ATOM 610 C C . ARG A 1 78 ? -64.879 -2.939 32.958 1.00 9.20 78 ARG A C 1
ATOM 611 O O . ARG A 1 78 ? -64.676 -1.906 33.616 1.00 9.09 78 ARG A O 1
ATOM 619 N N . ASN A 1 79 ? -65.778 -3.857 33.301 1.00 10.52 79 ASN A N 1
ATOM 620 C CA . ASN A 1 79 ? -66.498 -3.814 34.567 1.00 10.46 79 ASN A CA 1
ATOM 621 C C . ASN A 1 79 ? -67.167 -2.461 34.841 1.00 11.04 79 ASN A C 1
ATOM 622 O O . ASN A 1 79 ? -67.105 -1.941 35.962 1.00 13.22 79 ASN A O 1
ATOM 627 N N . GLY A 1 80 ? -67.820 -1.913 33.825 1.00 11.97 80 GLY A N 1
ATOM 628 C CA . GLY A 1 80 ? -68.575 -0.680 33.973 1.00 12.84 80 GLY A CA 1
ATOM 629 C C . GLY A 1 80 ? -67.767 0.603 33.827 1.00 13.04 80 GLY A C 1
ATOM 630 O O . GLY A 1 80 ? -68.335 1.692 33.827 1.00 15.81 80 GLY A O 1
ATOM 631 N N . ARG A 1 81 ? -66.457 0.470 33.662 1.00 9.05 81 ARG A N 1
ATOM 632 C CA . ARG A 1 81 ? -65.566 1.608 33.473 1.00 10.30 81 ARG A CA 1
ATOM 633 C C . ARG A 1 81 ? -65.123 1.700 32.030 1.00 9.63 81 ARG A C 1
ATOM 634 O O . ARG A 1 81 ? -65.126 0.717 31.285 1.00 10.79 81 ARG A O 1
ATOM 642 N N . PHE A 1 82 ? -64.787 2.900 31.599 1.00 9.29 82 PHE A N 1
ATOM 643 C CA . PHE A 1 82 ? -64.339 3.180 30.269 1.00 9.52 82 PHE A CA 1
ATOM 644 C C . PHE A 1 82 ? -62.958 3.776 30.339 1.00 6.93 82 PHE A C 1
ATOM 645 O O . PHE A 1 82 ? -62.699 4.633 31.188 1.00 8.46 82 PHE A O 1
ATOM 653 N N . PHE A 1 83 ? -62.091 3.353 29.435 1.00 6.93 83 PHE A N 1
ATOM 654 C CA . PHE A 1 83 ? -60.701 3.780 29.384 1.00 6.59 83 PHE A CA 1
ATOM 655 C C . PHE A 1 83 ? -60.375 4.183 27.965 1.00 7.65 83 PHE A C 1
ATOM 656 O O . PHE A 1 83 ? -60.687 3.456 27.020 1.00 8.32 83 PHE A O 1
ATOM 664 N N . TYR A 1 84 ? -59.740 5.326 27.770 1.00 6.70 84 TYR A N 1
ATOM 665 C CA . TYR A 1 84 ? -59.569 5.877 26.435 1.00 7.45 84 TYR A CA 1
ATOM 666 C C . TYR A 1 84 ? -58.532 6.988 26.469 1.00 7.50 84 TYR A C 1
ATOM 667 O O . TYR A 1 84 ? -58.318 7.625 27.513 1.00 8.00 84 TYR A O 1
ATOM 676 N N . VAL A 1 85 ? -57.866 7.178 25.349 1.00 8.41 85 VAL A N 1
ATOM 677 C CA . VAL A 1 85 ? -56.867 8.213 25.206 1.00 9.07 85 VAL A CA 1
ATOM 678 C C . VAL A 1 85 ? -57.466 9.467 24.562 1.00 10.10 85 VAL A C 1
ATOM 679 O O . VAL A 1 85 ? -58.273 9.373 23.631 1.00 11.43 85 VAL A O 1
ATOM 683 N N . ARG A 1 86 ? -57.057 10.645 25.038 1.00 7.57 86 ARG A N 1
ATOM 684 C CA . ARG A 1 86 ? -57.407 11.908 24.411 1.00 8.51 86 ARG A CA 1
ATOM 685 C C . ARG A 1 86 ? -56.163 12.654 23.996 1.00 8.96 86 ARG A C 1
ATOM 686 O O . ARG A 1 86 ? -55.127 12.555 24.638 1.00 8.59 86 ARG A O 1
ATOM 694 N N . THR A 1 87 ? -56.276 13.439 22.935 1.00 9.77 87 THR A N 1
ATOM 695 C CA . THR A 1 87 ? -55.341 14.528 22.734 1.00 9.98 87 THR A CA 1
ATOM 696 C C . THR A 1 87 ? -56.048 15.835 23.065 1.00 9.71 87 THR A C 1
ATOM 697 O O . THR A 1 87 ? -57.260 15.967 22.920 1.00 9.61 87 THR A O 1
ATOM 701 N N . HIS A 1 88 ? -55.250 16.807 23.478 1.00 9.59 88 HIS A N 1
ATOM 702 C CA . HIS A 1 88 ? -55.704 18.176 23.765 1.00 11.44 88 HIS A CA 1
ATOM 703 C C . HIS A 1 88 ? -54.851 19.155 22.949 1.00 13.67 88 HIS A C 1
ATOM 704 O O . HIS A 1 88 ? -53.725 18.843 22.541 1.00 12.31 88 HIS A O 1
ATOM 711 N N . LYS A 1 89 ? -55.372 20.349 22.711 1.00 11.10 89 LYS A N 1
ATOM 712 C CA . LYS A 1 89 ? -54.682 21.324 21.869 1.00 13.26 89 LYS A CA 1
ATOM 713 C C . LYS A 1 89 ? -53.486 21.944 22.554 1.00 13.04 89 LYS A C 1
ATOM 714 O O . LYS A 1 89 ? -52.694 22.613 21.887 1.00 13.62 89 LYS A O 1
ATOM 720 N N . ASP A 1 90 ? -53.357 21.744 23.874 1.00 12.48 90 ASP A N 1
ATOM 721 C CA . ASP A 1 90 ? -52.282 22.347 24.658 1.00 14.31 90 ASP A CA 1
ATOM 722 C C . ASP A 1 90 ? -51.361 21.336 25.322 1.00 13.09 90 ASP A C 1
ATOM 723 O O . ASP A 1 90 ? -50.697 21.630 26.317 1.00 13.27 90 ASP A O 1
ATOM 728 N N . LYS A 1 91 ? -51.293 20.143 24.733 1.00 11.25 91 LYS A N 1
ATOM 729 C CA . LYS A 1 91 ? -50.437 19.078 25.237 1.00 11.75 91 LYS A CA 1
ATOM 730 C C . LYS A 1 91 ? -49.602 18.450 24.108 1.00 10.06 91 LYS A C 1
ATOM 731 O O . LYS A 1 91 ? -50.054 18.298 22.966 1.00 11.03 91 LYS A O 1
ATOM 737 N N . GLU A 1 92 ? -48.405 18.019 24.469 1.00 9.98 92 GLU A N 1
ATOM 738 C CA . GLU A 1 92 ? -47.455 17.444 23.505 1.00 9.14 92 GLU A CA 1
ATOM 739 C C . GLU A 1 92 ? -47.653 15.955 23.231 1.00 9.02 92 GLU A C 1
ATOM 740 O O . GLU A 1 92 ? -47.230 15.486 22.170 1.00 9.34 92 GLU A O 1
ATOM 746 N N . LYS A 1 93 ? -48.277 15.240 24.171 1.00 8.21 93 LYS A N 1
ATOM 747 C CA . LYS A 1 93 ? -48.551 13.813 24.093 1.00 8.43 93 LYS A CA 1
ATOM 748 C C . LYS A 1 93 ? -49.991 13.552 24.508 1.00 7.52 93 LYS A C 1
ATOM 749 O O . LYS A 1 93 ? -50.541 14.294 25.330 1.00 7.98 93 LYS A O 1
ATOM 755 N N . ALA A 1 94 ? -50.564 12.476 23.979 1.00 6.73 94 ALA A N 1
ATOM 756 C CA . ALA A 1 94 ? -51.876 12.010 24.388 1.00 7.34 94 ALA A CA 1
ATOM 757 C C . ALA A 1 94 ? -51.879 11.475 25.806 1.00 7.89 94 ALA A C 1
ATOM 758 O O . ALA A 1 94 ? -50.856 11.043 26.310 1.00 7.93 94 ALA A O 1
ATOM 760 N N . ILE A 1 95 ? -53.058 11.489 26.425 1.00 8.32 95 ILE A N 1
ATOM 761 C CA . ILE A 1 95 ? -53.256 11.152 27.821 1.00 7.25 95 ILE A CA 1
ATOM 762 C C . ILE A 1 95 ? -54.323 10.072 27.957 1.00 7.21 95 ILE A C 1
ATOM 763 O O . ILE A 1 95 ? -55.359 10.164 27.301 1.00 7.59 95 ILE A O 1
ATOM 768 N N . LEU A 1 96 ? -54.106 9.105 28.844 1.00 7.18 96 LEU A N 1
ATOM 769 C CA . LEU A 1 96 ? -55.062 8.036 29.135 1.00 6.42 96 LEU A CA 1
ATOM 770 C C . LEU A 1 96 ? -55.992 8.473 30.270 1.00 7.34 96 LEU A C 1
ATOM 771 O O . LEU A 1 96 ? -55.526 8.861 31.327 1.00 7.34 96 LEU A O 1
ATOM 776 N N . TYR A 1 97 ? -57.294 8.473 29.999 1.00 6.97 97 TYR A N 1
ATOM 777 C CA . TYR A 1 97 ? -58.365 8.795 30.923 1.00 7.41 97 TYR A CA 1
ATOM 778 C C . TYR A 1 97 ? -59.201 7.578 31.256 1.00 7.36 97 TYR A C 1
ATOM 779 O O . TYR A 1 97 ? -59.244 6.602 30.500 1.00 7.23 97 TYR A O 1
ATOM 788 N N . TRP A 1 98 ? -59.933 7.660 32.353 1.00 6.47 98 TRP A N 1
ATOM 789 C CA . TRP A 1 98 ? -60.980 6.712 32.659 1.00 7.93 98 TRP A CA 1
ATOM 790 C C . TRP A 1 98 ? -62.195 7.409 33.254 1.00 9.09 98 TRP A C 1
ATOM 791 O O . TRP A 1 98 ? -62.112 8.537 33.758 1.00 10.00 98 TRP A O 1
ATOM 802 N N . ARG A 1 99 ? -63.330 6.723 33.181 1.00 8.81 99 ARG A N 1
ATOM 803 C CA . ARG A 1 99 ? -64.528 7.157 33.858 1.00 10.68 99 ARG A CA 1
ATOM 804 C C . ARG A 1 99 ? -65.365 5.970 34.276 1.00 11.27 99 ARG A C 1
ATOM 805 O O . ARG A 1 99 ? -65.298 4.871 33.669 1.00 9.80 99 ARG A O 1
ATOM 813 N N . GLN A 1 100 ? -66.163 6.196 35.312 1.00 12.97 100 GLN A N 1
ATOM 814 C CA . GLN A 1 100 ? -67.092 5.206 35.804 1.00 16.57 100 GLN A CA 1
ATOM 815 C C . GLN A 1 100 ? -68.429 5.415 35.122 1.00 18.52 100 GLN A C 1
ATOM 816 O O . GLN A 1 100 ? -69.099 6.433 35.346 1.00 20.43 100 GLN A O 1
ATOM 822 N N . GLY A 1 101 ? -68.839 4.459 34.308 1.00 19.49 101 GLY A N 1
ATOM 823 C CA . GLY A 1 101 ? -70.067 4.578 33.546 1.00 21.53 101 GLY A CA 1
ATOM 824 C C . GLY A 1 101 ? -69.941 5.506 32.354 1.00 24.06 101 GLY A C 1
ATOM 825 O O . GLY A 1 101 ? -68.975 6.264 32.201 1.00 22.54 101 GLY A O 1
ATOM 826 N N . GLU A 1 102 ? -70.957 5.465 31.511 1.00 27.42 102 GLU A N 1
ATOM 827 C CA . GLU A 1 102 ? -70.921 6.134 30.222 1.00 31.22 102 GLU A CA 1
ATOM 828 C C . GLU A 1 102 ? -70.807 7.654 30.368 1.00 31.01 102 GLU A C 1
ATOM 829 O O . GLU A 1 102 ? -70.169 8.305 29.536 1.00 31.61 102 GLU A O 1
ATOM 835 N N . SER A 1 103 ? -71.400 8.211 31.420 1.00 30.17 103 SER A N 1
ATOM 836 C CA . SER A 1 103 ? -71.368 9.657 31.631 1.00 31.16 103 SER A CA 1
ATOM 837 C C . SER A 1 103 ? -70.840 10.068 33.020 1.00 29.82 103 SER A C 1
ATOM 838 O O . SER A 1 103 ? -71.158 11.150 33.519 1.00 32.14 103 SER A O 1
ATOM 841 N N . GLY A 1 104 ? -70.008 9.225 33.632 1.00 26.86 104 GLY A N 1
ATOM 842 C CA . GLY A 1 104 ? -69.298 9.605 34.843 1.00 23.22 104 GLY A CA 1
ATOM 843 C C . GLY A 1 104 ? -68.208 10.629 34.524 1.00 21.32 104 GLY A C 1
ATOM 844 O O . GLY A 1 104 ? -67.772 10.755 33.379 1.00 19.95 104 GLY A O 1
ATOM 845 N N . GLN A 1 105 ? -67.772 11.374 35.530 1.00 21.43 105 GLN A N 1
ATOM 846 C CA . GLN A 1 105 ? -66.721 12.375 35.298 1.00 21.91 105 GLN A CA 1
ATOM 847 C C . GLN A 1 105 ? -65.387 11.671 35.085 1.00 18.26 105 GLN A C 1
ATOM 848 O O . GLN A 1 105 ? -65.000 10.788 35.846 1.00 17.41 105 GLN A O 1
ATOM 854 N N . GLU A 1 106 ? -64.695 12.092 34.048 1.00 17.42 106 GLU A N 1
ATOM 855 C CA . GLU A 1 106 ? -63.458 11.455 33.681 1.00 15.83 106 GLU A CA 1
ATOM 856 C C . GLU A 1 106 ? -62.296 11.989 34.502 1.00 13.73 106 GLU A C 1
ATOM 857 O O . GLU A 1 106 ? -62.299 13.132 34.989 1.00 13.84 106 GLU A O 1
ATOM 863 N N . LYS A 1 107 ? -61.295 11.133 34.637 1.00 11.40 107 LYS A N 1
ATOM 864 C CA . LYS A 1 107 ? -60.094 11.412 35.391 1.00 11.65 107 LYS A CA 1
ATOM 865 C C . LYS A 1 107 ? -58.865 10.992 34.595 1.00 10.60 107 LYS A C 1
ATOM 866 O O . LYS A 1 107 ? -58.864 9.963 33.908 1.00 8.76 107 LYS A O 1
ATOM 872 N N . VAL A 1 108 ? -57.813 11.786 34.685 1.00 9.61 108 VAL A N 1
ATOM 873 C CA . VAL A 1 108 ? -56.537 11.432 34.101 1.00 9.22 108 VAL A CA 1
ATOM 874 C C . VAL A 1 108 ? -55.975 10.236 34.850 1.00 9.05 108 VAL A C 1
ATOM 875 O O . VAL A 1 108 ? -55.962 10.223 36.081 1.00 11.77 108 VAL A O 1
ATOM 879 N N . LEU A 1 109 ? -55.513 9.236 34.111 1.00 7.57 109 LEU A N 1
ATOM 880 C CA . LEU A 1 109 ? -54.906 8.031 34.699 1.00 7.97 109 LEU A CA 1
ATOM 881 C C . LEU A 1 109 ? -53.408 8.024 34.433 1.00 9.80 109 LEU A C 1
ATOM 882 O O . LEU A 1 109 ? -52.600 7.881 35.356 1.00 10.04 109 LEU A O 1
ATOM 887 N N . LEU A 1 110 ? -53.021 8.202 33.171 1.00 7.89 110 LEU A N 1
ATOM 888 C CA . LEU A 1 110 ? -51.614 8.243 32.795 1.00 8.21 110 LEU A CA 1
ATOM 889 C C . LEU A 1 110 ? -51.391 9.452 31.900 1.00 8.63 110 LEU A C 1
ATOM 890 O O . LEU A 1 110 ? -51.956 9.532 30.818 1.00 9.93 110 LEU A O 1
ATOM 895 N N . ASP A 1 111 ? -50.523 10.361 32.340 1.00 7.89 111 ASP A N 1
ATOM 896 C CA . ASP A 1 111 ? -50.180 11.561 31.584 1.00 7.39 111 ASP A CA 1
ATOM 897 C C . ASP A 1 111 ? -48.674 11.594 31.309 1.00 8.27 111 ASP A C 1
ATOM 898 O O . ASP A 1 111 ? -47.880 12.048 32.149 1.00 9.66 111 ASP A O 1
ATOM 903 N N . PRO A 1 112 ? -48.260 11.076 30.166 1.00 7.99 112 PRO A N 1
ATOM 904 C CA . PRO A 1 112 ? -46.840 10.987 29.858 1.00 8.11 112 PRO A CA 1
ATOM 905 C C . PRO A 1 112 ? -46.172 12.337 29.726 1.00 9.77 112 PRO A C 1
ATOM 906 O O . PRO A 1 112 ? -44.951 12.374 29.785 1.00 8.76 112 PRO A O 1
ATOM 910 N N . ASN A 1 113 ? -46.925 13.421 29.547 1.00 8.93 113 ASN A N 1
ATOM 911 C CA . ASN A 1 113 ? -46.321 14.751 29.566 1.00 9.70 113 ASN A CA 1
ATOM 912 C C . ASN A 1 113 ? -45.627 15.047 30.893 1.00 9.63 113 ASN A C 1
ATOM 913 O O . ASN A 1 113 ? -44.723 15.888 30.933 1.00 12.22 113 ASN A O 1
ATOM 918 N N . GLY A 1 114 ? -46.031 14.354 31.947 1.00 10.82 114 GLY A N 1
ATOM 919 C CA . GLY A 1 114 ? -45.419 14.545 33.258 1.00 11.44 114 GLY A CA 1
ATOM 920 C C . GLY A 1 114 ? -44.336 13.551 33.623 1.00 13.56 114 GLY A C 1
ATOM 921 O O . GLY A 1 114 ? -43.814 13.626 34.748 1.00 15.19 114 GLY A O 1
ATOM 922 N N . TRP A 1 115 ? -43.944 12.684 32.689 1.00 11.47 115 TRP A N 1
ATOM 923 C CA . TRP A 1 115 ? -42.968 11.621 32.944 1.00 11.98 115 TRP A CA 1
ATOM 924 C C . TRP A 1 115 ? -41.516 12.028 32.782 1.00 13.35 115 TRP A C 1
ATOM 925 O O . TRP A 1 115 ? -40.615 11.249 33.092 1.00 16.48 115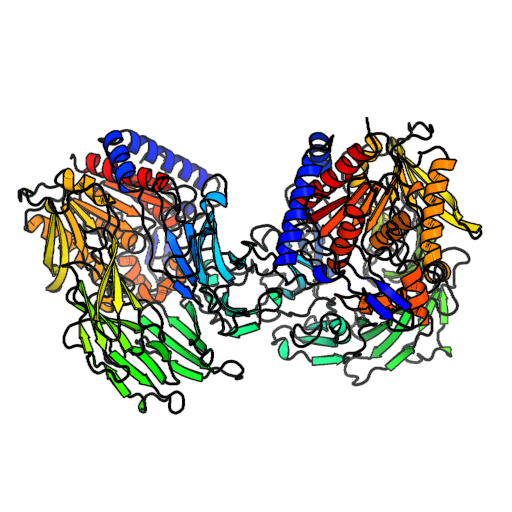 TRP A O 1
ATOM 936 N N . SER A 1 116 ? -41.301 13.240 32.305 1.00 13.43 116 SER A N 1
ATOM 937 C CA . SER A 1 116 ? -39.961 13.811 32.133 1.00 15.65 116 SER A CA 1
ATOM 938 C C . SER A 1 116 ? -40.149 15.305 31.905 1.00 16.84 116 SER A C 1
ATOM 939 O O . SER A 1 116 ? -41.257 15.762 31.643 1.00 17.89 116 SER A O 1
ATOM 942 N N . LYS A 1 117 ? -39.080 16.081 32.003 1.00 20.66 117 LYS A N 1
ATOM 943 C CA . LYS A 1 117 ? -39.198 17.533 31.835 1.00 25.05 117 LYS A CA 1
ATOM 944 C C . LYS A 1 117 ? -39.231 17.954 30.363 1.00 24.35 117 LYS A C 1
ATOM 945 O O . LYS A 1 117 ? -39.700 19.048 30.024 1.00 27.02 117 LYS A O 1
ATOM 951 N N . ASP A 1 118 ? -38.781 17.065 29.483 1.00 21.24 118 ASP A N 1
ATOM 952 C CA . ASP A 1 118 ? -38.542 17.394 28.085 1.00 21.72 118 ASP A CA 1
ATOM 953 C C . ASP A 1 118 ? -39.229 16.451 27.070 1.00 20.41 118 ASP A C 1
ATOM 954 O O . ASP A 1 118 ? -38.862 16.427 25.889 1.00 21.03 118 ASP A O 1
ATOM 959 N N . GLY A 1 119 ? -40.235 15.695 27.513 1.00 17.83 119 GLY A N 1
ATOM 960 C CA . GLY A 1 119 ? -41.008 14.861 26.608 1.00 15.57 119 GLY A CA 1
ATOM 961 C C . GLY A 1 119 ? -40.326 13.615 26.083 1.00 13.66 119 GLY A C 1
ATOM 962 O O . GLY A 1 119 ? -40.728 13.100 25.035 1.00 16.82 119 GLY A O 1
ATOM 963 N N . THR A 1 120 ? -39.334 13.106 26.810 1.00 12.32 120 THR A N 1
ATOM 964 C CA . THR A 1 120 ? -38.501 12.004 26.326 1.00 13.17 120 THR A CA 1
ATOM 965 C C . THR A 1 120 ? -38.834 10.614 26.885 1.00 12.90 120 THR A C 1
ATOM 966 O O . THR A 1 120 ? -38.033 9.688 26.758 1.00 11.67 120 THR A O 1
ATOM 970 N N . VAL A 1 121 ? -39.993 10.471 27.516 1.00 9.54 121 VAL A N 1
ATOM 971 C CA . VAL A 1 121 ? -40.510 9.161 27.906 1.00 9.61 121 VAL A CA 1
ATOM 972 C C . VAL A 1 121 ? -41.957 9.084 27.444 1.00 9.79 121 VAL A C 1
ATOM 973 O O . VAL A 1 121 ? -42.756 9.966 27.751 1.00 11.92 121 VAL A O 1
ATOM 977 N N . SER A 1 122 ? -42.274 8.036 26.706 1.00 8.92 122 SER A N 1
ATOM 978 C CA . SER A 1 122 ? -43.578 7.867 26.087 1.00 8.30 122 SER A CA 1
ATOM 979 C C . SER A 1 122 ? -44.353 6.673 26.647 1.00 8.16 122 SER A C 1
ATOM 980 O O . SER A 1 122 ? -43.808 5.743 27.198 1.00 8.22 122 SER A O 1
ATOM 983 N N . LEU A 1 123 ? -45.658 6.723 26.440 1.00 8.34 123 LEU A N 1
ATOM 984 C CA . LEU A 1 123 ? -46.543 5.624 26.739 1.00 7.63 123 LEU A CA 1
ATOM 985 C C . LEU A 1 123 ? -46.590 4.685 25.547 1.00 8.65 123 LEU A C 1
ATOM 986 O O . LEU A 1 123 ? -46.808 5.122 24.406 1.00 10.12 123 LEU A O 1
ATOM 991 N N . GLY A 1 124 ? -46.386 3.401 25.785 1.00 7.83 124 GLY A N 1
ATOM 992 C CA . GLY A 1 124 ? -46.544 2.375 24.778 1.00 8.77 124 GLY A CA 1
ATOM 993 C C . GLY A 1 124 ? -47.879 1.655 24.907 1.00 7.65 124 GLY A C 1
ATOM 994 O O . GLY A 1 124 ? -48.936 2.268 25.094 1.00 9.35 124 GLY A O 1
ATOM 995 N N . THR A 1 125 ? -47.855 0.339 24.785 1.00 8.74 125 THR A N 1
ATOM 996 C CA . THR A 1 125 ? -49.044 -0.471 24.962 1.00 8.60 125 THR A CA 1
ATOM 997 C C . THR A 1 125 ? -49.656 -0.316 26.366 1.00 7.75 125 THR A C 1
ATOM 998 O O . THR A 1 125 ? -48.928 -0.111 27.348 1.00 7.93 125 THR A O 1
ATOM 1002 N N . TRP A 1 126 ? -50.960 -0.411 26.479 1.00 6.38 126 TRP A N 1
ATOM 1003 C CA . TRP A 1 126 ? -51.616 -0.500 27.758 1.00 6.77 126 TRP A CA 1
ATOM 1004 C C . TRP A 1 126 ? -52.751 -1.515 27.695 1.00 8.04 126 TRP A C 1
ATOM 1005 O O . TRP A 1 126 ? -53.379 -1.690 26.645 1.00 10.58 126 TRP A O 1
ATOM 1016 N N . ALA A 1 127 ? -53.032 -2.187 28.811 1.00 5.98 127 ALA A N 1
ATOM 1017 C CA . ALA A 1 127 ? -54.028 -3.244 28.891 1.00 6.32 127 ALA A CA 1
ATOM 1018 C C . ALA A 1 127 ? -54.694 -3.132 30.239 1.00 6.96 127 ALA A C 1
ATOM 1019 O O . ALA A 1 127 ? -54.025 -3.201 31.281 1.00 6.92 127 ALA A O 1
ATOM 1021 N N . VAL A 1 128 ? -56.005 -2.962 30.243 1.00 6.94 128 VAL A N 1
ATOM 1022 C CA . VAL A 1 128 ? -56.778 -2.825 31.456 1.00 7.55 128 VAL A CA 1
ATOM 1023 C C . VAL A 1 128 ? -57.184 -4.205 31.957 1.00 7.65 128 VAL A C 1
ATOM 1024 O O . VAL A 1 128 ? -57.620 -5.077 31.181 1.00 8.18 128 VAL A O 1
ATOM 1028 N N . SER A 1 129 ? -57.117 -4.423 33.259 1.00 6.98 129 SER A N 1
ATOM 1029 C CA . SER A 1 129 ? -57.569 -5.675 33.864 1.00 6.96 129 SER A CA 1
ATOM 1030 C C . SER A 1 129 ? -59.093 -5.791 33.717 1.00 6.91 129 SER A C 1
ATOM 1031 O O . SER A 1 129 ? -59.804 -4.809 33.543 1.00 7.26 129 SER A O 1
ATOM 1034 N N . TRP A 1 130 ? -59.586 -7.029 33.754 1.00 7.67 130 TRP A N 1
ATOM 1035 C CA . TRP A 1 130 ? -60.998 -7.294 33.510 1.00 8.16 130 TRP A CA 1
ATOM 1036 C C . TRP A 1 130 ? -61.899 -6.673 34.563 1.00 8.90 130 TRP A C 1
ATOM 1037 O O . TRP A 1 130 ? -63.039 -6.349 34.251 1.00 10.71 130 TRP A O 1
ATOM 1048 N N . ASP A 1 131 ? -61.386 -6.471 35.778 1.00 6.84 131 ASP A N 1
ATOM 1049 C CA . ASP A 1 131 ? -62.148 -5.823 36.838 1.00 8.99 131 ASP A CA 1
ATOM 1050 C C . ASP A 1 131 ? -62.125 -4.289 36.785 1.00 7.47 131 ASP A C 1
ATOM 1051 O O . ASP A 1 131 ? -62.782 -3.619 37.597 1.00 9.16 131 ASP A O 1
ATOM 1056 N N . GLY A 1 132 ? -61.365 -3.738 35.846 1.00 6.91 132 GLY A N 1
ATOM 1057 C CA . GLY A 1 132 ? -61.247 -2.290 35.680 1.00 7.18 132 GLY A CA 1
ATOM 1058 C C . GLY A 1 132 ? -60.466 -1.617 36.788 1.00 8.00 132 GLY A C 1
ATOM 1059 O O . GLY A 1 132 ? -60.511 -0.386 36.873 1.00 7.13 132 GLY A O 1
ATOM 1060 N N . LYS A 1 133 ? -59.718 -2.388 37.574 1.00 8.12 133 LYS A N 1
ATOM 1061 C CA . LYS A 1 133 ? -59.010 -1.830 38.745 1.00 7.85 133 LYS A CA 1
ATOM 1062 C C . LYS A 1 133 ? -57.514 -1.575 38.515 1.00 7.44 133 LYS A C 1
ATOM 1063 O O . LYS A 1 133 ? -56.902 -0.858 39.322 1.00 7.02 133 LYS A O 1
ATOM 1069 N N . LYS A 1 134 ? -56.924 -2.164 37.483 1.00 6.48 134 LYS A N 1
ATOM 1070 C CA . LYS A 1 134 ? -55.487 -2.075 37.221 1.00 6.51 134 LYS A CA 1
ATOM 1071 C C . LYS A 1 134 ? -55.249 -1.844 35.735 1.00 7.16 134 LYS A C 1
ATOM 1072 O O . LYS A 1 134 ? -56.025 -2.302 34.881 1.00 7.53 134 LYS A O 1
ATOM 1078 N N . VAL A 1 135 ? -54.173 -1.137 35.401 1.00 6.61 135 VAL A N 1
ATOM 1079 C CA . VAL A 1 135 ? -53.734 -1.024 34.009 1.00 6.13 135 VAL A CA 1
ATOM 1080 C C . VAL A 1 135 ? -52.272 -1.385 33.976 1.00 6.37 135 VAL A C 1
ATOM 1081 O O . VAL A 1 135 ? -51.462 -0.785 34.713 1.00 7.39 135 VAL A O 1
ATOM 1085 N N . ALA A 1 136 ? -51.916 -2.335 33.130 1.00 6.35 136 ALA A N 1
ATOM 1086 C CA . ALA A 1 136 ? -50.532 -2.664 32.830 1.00 7.20 136 ALA A CA 1
ATOM 1087 C C . ALA A 1 136 ? -50.138 -1.889 31.581 1.00 7.32 136 ALA A C 1
ATOM 1088 O O . ALA A 1 136 ? -50.888 -1.852 30.612 1.00 8.62 136 ALA A O 1
ATOM 1090 N N . PHE A 1 137 ? -48.976 -1.259 31.590 1.00 6.29 137 PHE A N 1
ATOM 1091 C CA . PHE A 1 137 ? -48.601 -0.345 30.529 1.00 5.65 137 PHE A CA 1
ATOM 1092 C C . PHE A 1 137 ? -47.103 -0.285 30.360 1.00 7.71 137 PHE A C 1
ATOM 1093 O O . PHE A 1 137 ? -46.354 -0.568 31.293 1.00 7.16 137 PHE A O 1
ATOM 1101 N N . ALA A 1 138 ? -46.657 0.101 29.173 1.00 7.05 138 ALA A N 1
ATOM 1102 C CA . ALA A 1 138 ? -45.235 0.236 28.865 1.00 7.10 138 ALA A CA 1
ATOM 1103 C C . ALA A 1 138 ? -44.808 1.689 28.933 1.00 7.28 138 ALA A C 1
ATOM 1104 O O . ALA A 1 138 ? -45.506 2.596 28.443 1.00 7.67 138 ALA A O 1
ATOM 1106 N N . GLN A 1 139 ? -43.653 1.932 29.541 1.00 7.36 139 GLN A N 1
ATOM 1107 C CA . GLN A 1 139 ? -42.938 3.209 29.403 1.00 8.44 139 GLN A CA 1
ATOM 1108 C C . GLN A 1 139 ? -41.774 3.009 28.451 1.00 8.13 139 GLN A C 1
ATOM 1109 O O . GLN A 1 139 ? -41.018 2.050 28.605 1.00 9.29 139 GLN A O 1
ATOM 1115 N N . LYS A 1 140 ? -41.609 3.919 27.489 1.00 7.48 140 LYS A N 1
ATOM 1116 C CA . LYS A 1 140 ? -40.636 3.772 26.395 1.00 8.58 140 LYS A CA 1
ATOM 1117 C C . LYS A 1 140 ? -39.810 5.049 26.264 1.00 8.58 140 LYS A C 1
ATOM 1118 O O . LYS A 1 140 ? -40.327 6.055 25.771 1.00 9.31 140 LYS A O 1
ATOM 1124 N N . PRO A 1 141 ? -38.557 5.043 26.717 1.00 9.49 141 PRO A N 1
ATOM 1125 C CA . PRO A 1 141 ? -37.666 6.177 26.494 1.00 9.24 141 PRO A CA 1
ATOM 1126 C C . PRO A 1 141 ? -37.567 6.502 25.020 1.00 7.76 141 PRO A C 1
ATOM 1127 O O . PRO A 1 141 ? -37.423 5.575 24.207 1.00 9.73 141 PRO A O 1
ATOM 1131 N N . ASN A 1 142 ? -37.688 7.792 24.710 1.00 8.91 142 ASN A N 1
ATOM 1132 C CA . ASN A 1 142 ? -37.545 8.325 23.367 1.00 9.19 142 ASN A CA 1
ATOM 1133 C C . ASN A 1 142 ? -38.571 7.757 22.393 1.00 9.97 142 ASN A C 1
ATOM 1134 O O . ASN A 1 142 ? -38.390 7.862 21.192 1.00 11.15 142 ASN A O 1
ATOM 1139 N N . ALA A 1 143 ? -39.662 7.187 22.895 1.00 9.94 143 ALA A N 1
ATOM 1140 C CA . ALA A 1 143 ? -40.635 6.464 22.059 1.00 9.93 143 ALA A CA 1
ATOM 1141 C C . ALA A 1 143 ? -39.969 5.392 21.195 1.00 9.87 143 ALA A C 1
ATOM 1142 O O . ALA A 1 143 ? -40.471 5.015 20.132 1.00 12.90 143 ALA A O 1
ATOM 1144 N N . ALA A 1 144 ? -38.844 4.866 21.670 1.00 9.63 144 ALA A N 1
ATOM 1145 C CA . ALA A 1 144 ? -38.159 3.767 20.994 1.00 9.40 144 ALA A CA 1
ATOM 1146 C C . ALA A 1 144 ? -38.813 2.428 21.372 1.00 9.73 144 ALA A C 1
ATOM 1147 O O . ALA A 1 144 ? -39.842 2.393 22.075 1.00 12.09 144 ALA A O 1
ATOM 1149 N N . ASP A 1 145 ? -38.307 1.319 20.856 1.00 9.10 145 ASP A N 1
ATOM 1150 C CA . ASP A 1 145 ? -38.989 0.043 21.072 1.00 9.83 145 ASP A CA 1
ATOM 1151 C C . ASP A 1 145 ? -38.788 -0.538 22.468 1.00 10.33 145 ASP A C 1
ATOM 1152 O O . ASP A 1 145 ? -39.693 -1.182 23.013 1.00 9.06 145 ASP A O 1
ATOM 1157 N N . GLU A 1 146 ? -37.631 -0.293 23.060 1.00 9.20 146 GLU A N 1
ATOM 1158 C CA . GLU A 1 146 ? -37.314 -0.820 24.369 1.00 9.56 146 GLU A CA 1
ATOM 1159 C C . GLU A 1 146 ? -38.377 -0.302 25.340 1.00 9.65 146 GLU A C 1
ATOM 1160 O O . GLU A 1 146 ? -38.695 0.899 25.359 1.00 10.23 146 GLU A O 1
ATOM 1166 N N . ALA A 1 147 ? -38.901 -1.198 26.162 1.00 7.61 147 ALA A N 1
ATOM 1167 C CA . ALA A 1 147 ? -40.022 -0.878 27.040 1.00 7.78 147 ALA A CA 1
ATOM 1168 C C . ALA A 1 147 ? -39.891 -1.553 28.408 1.00 7.14 147 ALA A C 1
ATOM 1169 O O . ALA A 1 147 ? -39.409 -2.680 28.513 1.00 8.94 147 ALA A O 1
ATOM 1171 N N . VAL A 1 148 ? -40.395 -0.873 29.425 1.00 6.89 148 VAL A N 1
ATOM 1172 C CA . VAL A 1 148 ? -40.530 -1.440 30.753 1.00 7.30 148 VAL A CA 1
ATOM 1173 C C . VAL A 1 148 ? -41.996 -1.441 31.120 1.00 8.30 148 VAL A C 1
ATOM 1174 O O . VAL A 1 148 ? -42.672 -0.419 31.016 1.00 7.32 148 VAL A O 1
ATOM 1178 N N . LEU A 1 149 ? -42.492 -2.592 31.581 1.00 7.05 149 LEU A N 1
ATOM 1179 C CA . LEU A 1 149 ? -43.882 -2.685 32.028 1.00 6.90 149 LEU A CA 1
ATOM 1180 C C . LEU A 1 149 ? -44.056 -2.220 33.460 1.00 7.75 149 LEU A C 1
ATOM 1181 O O . LEU A 1 149 ? -43.227 -2.530 34.333 1.00 7.74 149 LEU A O 1
ATOM 1186 N N . HIS A 1 150 ? -45.129 -1.482 33.686 1.00 8.47 150 HIS A N 1
ATOM 1187 C CA . HIS A 1 150 ? -45.575 -1.006 34.982 1.00 7.42 150 HIS A CA 1
ATOM 1188 C C . HIS A 1 150 ? -47.038 -1.327 35.165 1.00 7.93 150 HIS A C 1
ATOM 1189 O O . HIS A 1 150 ? -47.761 -1.668 34.200 1.00 6.98 150 HIS A O 1
ATOM 1196 N N . VAL A 1 151 ? -47.518 -1.214 36.392 1.00 7.45 151 VAL A N 1
ATOM 1197 C CA . VAL A 1 151 ? -48.928 -1.362 36.680 1.00 5.78 151 VAL A CA 1
ATOM 1198 C C . VAL A 1 151 ? -49.374 -0.222 37.554 1.00 6.84 151 VAL A C 1
ATOM 1199 O O . VAL A 1 151 ? -48.690 0.115 38.537 1.00 8.71 151 VAL A O 1
ATOM 1203 N N . ILE A 1 152 ? -50.527 0.363 37.234 1.00 6.20 152 ILE A N 1
ATOM 1204 C CA . ILE A 1 152 ? -51.129 1.413 38.025 1.00 6.33 152 ILE A CA 1
ATOM 1205 C C . ILE A 1 152 ? -52.449 0.932 38.588 1.00 7.18 152 ILE A C 1
ATOM 1206 O O . ILE A 1 152 ? -53.227 0.255 37.893 1.00 6.38 152 ILE A O 1
ATOM 1211 N N . ASP A 1 153 ? -52.709 1.295 39.835 1.00 5.66 153 ASP A N 1
ATOM 1212 C CA . ASP A 1 153 ? -53.995 1.072 40.472 1.00 7.22 153 ASP A CA 1
ATOM 1213 C C . ASP A 1 153 ? -54.930 2.220 40.092 1.00 6.68 153 ASP A C 1
ATOM 1214 O O . ASP A 1 153 ? -54.629 3.371 40.350 1.00 8.91 153 ASP A O 1
ATOM 1219 N N . VAL A 1 154 ? -56.064 1.899 39.463 1.00 6.86 154 VAL A N 1
ATOM 1220 C CA . VAL A 1 154 ? -56.931 2.916 38.885 1.00 6.89 154 VAL A CA 1
ATOM 1221 C C . VAL A 1 154 ? -57.567 3.820 39.946 1.00 6.96 154 VAL A C 1
ATOM 1222 O O . VAL A 1 154 ? -57.543 5.039 39.804 1.00 8.57 154 VAL A O 1
ATOM 1226 N N . ASP A 1 155 ? -58.082 3.228 41.012 1.00 10.29 155 ASP A N 1
ATOM 1227 C CA . ASP A 1 155 ? -58.817 3.995 42.010 1.00 10.92 155 ASP A CA 1
ATOM 1228 C C . ASP A 1 155 ? -57.918 5.021 42.706 1.00 10.66 155 ASP A C 1
ATOM 1229 O O . ASP A 1 155 ? -58.313 6.147 42.912 1.00 11.48 155 ASP A O 1
ATOM 1234 N N . SER A 1 156 ? -56.687 4.621 42.999 1.00 9.20 156 SER A N 1
ATOM 1235 C CA . SER A 1 156 ? -55.747 5.442 43.774 1.00 9.11 156 SER A CA 1
ATOM 1236 C C . SER A 1 156 ? -54.743 6.203 42.953 1.00 7.72 156 SER A C 1
ATOM 1237 O O . SER A 1 156 ? -54.138 7.155 43.452 1.00 8.81 156 SER A O 1
ATOM 1240 N N . GLY A 1 157 ? -54.527 5.763 41.708 1.00 7.28 157 GLY A N 1
ATOM 1241 C CA . GLY A 1 157 ? -53.461 6.276 40.868 1.00 8.33 157 GLY A CA 1
ATOM 1242 C C . GLY A 1 157 ? -52.049 5.886 41.277 1.00 7.03 157 GLY A C 1
ATOM 1243 O O . GLY A 1 157 ? -51.084 6.417 40.726 1.00 8.00 157 GLY A O 1
ATOM 1244 N N . GLU A 1 158 ? -51.912 4.933 42.201 1.00 8.14 158 GLU A N 1
ATOM 1245 C CA . GLU A 1 158 ? -50.589 4.514 42.652 1.00 7.97 158 GLU A CA 1
ATOM 1246 C C . GLU A 1 158 ? -49.928 3.554 41.663 1.00 7.88 158 GLU A C 1
ATOM 1247 O O . GLU A 1 158 ? -50.507 2.522 41.303 1.00 7.75 158 GLU A O 1
ATOM 1253 N N . TRP A 1 159 ? -48.707 3.885 41.280 1.00 7.29 159 TRP A N 1
ATOM 1254 C CA . TRP A 1 159 ? -47.888 3.004 40.487 1.00 7.51 159 TRP A CA 1
ATOM 1255 C C . TRP A 1 159 ? -47.285 1.947 41.389 1.00 7.02 159 TRP A C 1
ATOM 1256 O O . TRP A 1 159 ? -46.710 2.293 42.410 1.00 9.53 159 TRP A O 1
ATOM 1267 N N . SER A 1 160 ? -47.418 0.684 41.015 1.00 8.10 160 SER A N 1
ATOM 1268 C CA . SER A 1 160 ? -46.803 -0.423 41.745 1.00 7.61 160 SER A CA 1
ATOM 1269 C C . SER A 1 160 ? -45.278 -0.315 41.748 1.00 8.56 160 SER A C 1
ATOM 1270 O O . SER A 1 160 ? -44.651 -0.068 40.724 1.00 10.81 160 SER A O 1
ATOM 1273 N N . LYS A 1 161 ? -44.688 -0.521 42.917 1.00 11.40 161 LYS A N 1
ATOM 1274 C CA . LYS A 1 161 ? -43.238 -0.562 43.006 1.00 11.91 161 LYS A CA 1
ATOM 1275 C C . LYS A 1 161 ? -42.701 -1.970 42.784 1.00 10.47 161 LYS A C 1
ATOM 1276 O O . LYS A 1 161 ? -41.522 -2.137 42.498 1.00 13.02 161 LYS A O 1
ATOM 1282 N N . VAL A 1 162 ? -43.548 -2.981 42.932 1.00 10.32 162 VAL A N 1
ATOM 1283 C CA . VAL A 1 162 ? -43.151 -4.366 42.743 1.00 11.83 162 VAL A CA 1
ATOM 1284 C C . VAL A 1 162 ? -43.334 -4.839 41.293 1.00 10.96 162 VAL A C 1
ATOM 1285 O O . VAL A 1 162 ? -42.493 -5.563 40.764 1.00 11.54 162 VAL A O 1
ATOM 1289 N N . ASP A 1 163 ? -44.425 -4.422 40.647 1.00 9.87 163 ASP A N 1
ATOM 1290 C CA . ASP A 1 163 ? -44.787 -4.929 39.334 1.00 10.05 163 ASP A CA 1
ATOM 1291 C C . ASP A 1 163 ? -44.121 -4.061 38.272 1.00 9.85 163 ASP A C 1
ATOM 1292 O O . ASP A 1 163 ? -44.745 -3.225 37.611 1.00 10.13 163 ASP A O 1
ATOM 1297 N N . VAL A 1 164 ? -42.828 -4.271 38.123 1.00 7.73 164 VAL A N 1
ATOM 1298 C CA . VAL A 1 164 ? -42.017 -3.498 37.200 1.00 7.48 164 VAL A CA 1
ATOM 1299 C C . VAL A 1 164 ? -41.168 -4.512 36.463 1.00 8.38 164 VAL A C 1
ATOM 1300 O O . VAL A 1 164 ? -40.399 -5.250 37.086 1.00 10.59 164 VAL A O 1
ATOM 1304 N N . ILE A 1 165 ? -41.321 -4.583 35.146 1.00 7.36 165 ILE A N 1
ATOM 1305 C CA . ILE A 1 165 ? -40.681 -5.620 34.378 1.00 7.58 165 ILE A CA 1
ATOM 1306 C C . ILE A 1 165 ? -39.918 -5.046 33.190 1.00 8.07 165 ILE A C 1
ATOM 1307 O O . ILE A 1 165 ? -40.517 -4.552 32.212 1.00 7.69 165 ILE A O 1
ATOM 1312 N N . GLU A 1 166 ? -38.590 -5.083 33.249 1.00 9.65 166 GLU A N 1
ATOM 1313 C CA . GLU A 1 166 ? -37.784 -4.719 32.091 1.00 9.52 166 GLU A CA 1
ATOM 1314 C C . GLU A 1 166 ? -37.861 -5.822 31.017 1.00 8.17 166 GLU A C 1
ATOM 1315 O O . GLU A 1 166 ? -38.332 -6.925 31.266 1.00 9.53 166 GLU A O 1
ATOM 1321 N N . GLY A 1 167 ? -37.450 -5.505 29.812 1.00 8.05 167 GLY A N 1
ATOM 1322 C CA . GLY A 1 167 ? -37.525 -6.453 28.733 1.00 6.63 167 GLY A CA 1
ATOM 1323 C C . GLY A 1 167 ? -38.907 -6.654 28.139 1.00 7.81 167 GLY A C 1
ATOM 1324 O O . GLY A 1 167 ? -39.189 -7.717 27.566 1.00 7.97 167 GLY A O 1
ATOM 1325 N N . GLY A 1 168 ? -39.737 -5.610 28.196 1.00 7.71 168 GLY A N 1
ATOM 1326 C CA . GLY A 1 168 ? -41.092 -5.676 27.698 1.00 7.80 168 GLY A CA 1
ATOM 1327 C C . GLY A 1 168 ? -41.338 -5.206 26.289 1.00 7.57 168 GLY A C 1
ATOM 1328 O O . GLY A 1 168 ? -42.495 -5.010 25.913 1.00 7.73 168 GLY A O 1
ATOM 1329 N N . LYS A 1 169 ? -40.280 -5.067 25.489 1.00 6.82 169 LYS A N 1
ATOM 1330 C CA . LYS A 1 169 ? -40.400 -4.599 24.118 1.00 8.09 169 LYS A CA 1
ATOM 1331 C C . LYS A 1 169 ? -41.567 -5.229 23.328 1.00 7.36 169 LYS A C 1
ATOM 1332 O O . LYS A 1 169 ? -42.318 -4.512 22.628 1.00 8.55 169 LYS A O 1
ATOM 1338 N N . TYR A 1 170 ? -41.662 -6.557 23.388 1.00 8.53 170 TYR A N 1
ATOM 1339 C CA . TYR A 1 170 ? -42.639 -7.294 22.594 1.00 7.83 170 TYR A CA 1
ATOM 1340 C C . TYR A 1 170 ? -43.944 -7.573 23.318 1.00 7.54 170 TYR A C 1
ATOM 1341 O O . TYR A 1 170 ? -44.839 -8.216 22.739 1.00 9.78 170 TYR A O 1
ATOM 1350 N N . ALA A 1 171 ? -44.084 -7.092 24.553 1.00 7.87 171 ALA A N 1
ATOM 1351 C CA . ALA A 1 171 ? -45.224 -7.486 25.402 1.00 8.54 171 ALA A CA 1
ATOM 1352 C C . ALA A 1 171 ? -46.515 -6.760 25.065 1.00 8.87 171 ALA A C 1
ATOM 1353 O O . ALA A 1 171 ? -46.536 -5.539 24.874 1.00 9.56 171 ALA A O 1
ATOM 1355 N N . THR A 1 172 ? -47.596 -7.531 25.043 1.00 9.43 172 THR A N 1
ATOM 1356 C CA . THR A 1 172 ? -48.955 -6.996 25.124 1.00 10.40 172 THR A CA 1
ATOM 1357 C C . THR A 1 172 ? -49.627 -7.797 26.241 1.00 10.65 172 THR A C 1
ATOM 1358 O O . THR A 1 172 ? -49.992 -8.962 26.015 1.00 12.21 172 THR A O 1
ATOM 1362 N N . PRO A 1 173 ? -49.767 -7.237 27.448 1.00 8.53 173 PRO A N 1
ATOM 1363 C CA . PRO A 1 173 ? -50.273 -8.043 28.559 1.00 9.17 173 PRO A CA 1
ATOM 1364 C C . PRO A 1 173 ? -51.667 -8.620 28.314 1.00 9.44 173 PRO A C 1
ATOM 1365 O O . PRO A 1 173 ? -52.604 -7.921 27.871 1.00 9.21 173 PRO A O 1
ATOM 1369 N N . LYS A 1 174 ? -51.783 -9.920 28.582 1.00 8.52 174 LYS A N 1
ATOM 1370 C CA . LYS A 1 174 ? -53.057 -10.643 28.560 1.00 7.51 174 LYS A CA 1
ATOM 1371 C C . LYS A 1 174 ? -53.445 -10.979 29.995 1.00 7.62 174 LYS A C 1
ATOM 1372 O O . LYS A 1 174 ? -52.944 -11.939 30.561 1.00 6.76 174 LYS A O 1
ATOM 1378 N N . TRP A 1 175 ? -54.332 -10.179 30.570 1.00 7.76 175 TRP A N 1
ATOM 1379 C CA . TRP A 1 175 ? -54.843 -10.405 31.914 1.00 7.59 175 TRP A CA 1
ATOM 1380 C C . TRP A 1 175 ? -55.706 -11.655 32.001 1.00 7.19 175 TRP A C 1
ATOM 1381 O O . TRP A 1 175 ? -56.535 -11.909 31.120 1.00 7.83 175 TRP A O 1
ATOM 1392 N N . THR A 1 176 ? -55.510 -12.447 33.039 1.00 7.18 176 THR A N 1
ATOM 1393 C CA . THR A 1 176 ? -56.446 -13.535 33.316 1.00 8.12 176 THR A CA 1
ATOM 1394 C C . THR A 1 176 ? -57.764 -12.992 33.855 1.00 7.94 176 THR A C 1
ATOM 1395 O O . THR A 1 176 ? -57.800 -11.894 34.377 1.00 7.93 176 THR A O 1
ATOM 1399 N N . PRO A 1 177 ? -58.855 -13.738 33.699 1.00 8.05 177 PRO A N 1
ATOM 1400 C CA . PRO A 1 177 ? -60.179 -13.274 34.161 1.00 8.86 177 PRO A CA 1
ATOM 1401 C C . PRO A 1 177 ? -60.245 -12.869 35.644 1.00 9.20 177 PRO A C 1
ATOM 1402 O O . PRO A 1 177 ? -61.095 -12.030 35.986 1.00 11.10 177 PRO A O 1
ATOM 1406 N N . ASP A 1 178 ? -59.383 -13.420 36.498 1.00 8.34 178 ASP A N 1
ATOM 1407 C CA . ASP A 1 178 ? -59.350 -13.056 37.920 1.00 9.61 178 ASP A CA 1
ATOM 1408 C C . ASP A 1 178 ? -58.644 -11.742 38.222 1.00 9.63 178 ASP A C 1
ATOM 1409 O O . ASP A 1 178 ? -58.616 -11.310 39.371 1.00 10.35 178 ASP A O 1
ATOM 1414 N N . SER A 1 179 ? -58.081 -11.124 37.188 1.00 8.65 179 SER A N 1
ATOM 1415 C CA . SER A 1 179 ? -57.347 -9.857 37.300 1.00 10.16 179 SER A CA 1
ATOM 1416 C C . SER A 1 179 ? -56.160 -9.953 38.264 1.00 9.16 179 SER A C 1
ATOM 1417 O O . SER A 1 179 ? -55.665 -8.914 38.738 1.00 11.99 179 SER A O 1
ATOM 1420 N N . LYS A 1 180 ? -55.674 -11.163 38.500 1.00 9.41 180 LYS A N 1
ATOM 1421 C CA . LYS A 1 180 ? -54.594 -11.375 39.460 1.00 9.31 180 LYS A CA 1
ATOM 1422 C C . LYS A 1 180 ? -53.200 -11.341 38.829 1.00 9.05 180 LYS A C 1
ATOM 1423 O O . LYS A 1 180 ? -52.194 -11.309 39.554 1.00 9.80 180 LYS A O 1
ATOM 1429 N N . GLY A 1 181 ? -53.132 -11.285 37.504 1.00 7.41 181 GLY A N 1
ATOM 1430 C CA . GLY A 1 181 ? -51.856 -11.236 36.812 1.00 8.51 181 GLY A CA 1
ATOM 1431 C C . GLY A 1 181 ? -52.078 -11.351 35.316 1.00 6.73 181 GLY A C 1
ATOM 1432 O O . GLY A 1 181 ? -53.231 -11.354 34.813 1.00 6.93 181 GLY A O 1
ATOM 1433 N N . PHE A 1 182 ? -50.995 -11.383 34.561 1.00 7.20 182 PHE A N 1
ATOM 1434 C CA . PHE A 1 182 ? -51.094 -11.377 33.113 1.00 6.56 182 PHE A CA 1
ATOM 1435 C C . PHE A 1 182 ? -49.970 -12.192 32.461 1.00 7.51 182 PHE A C 1
ATOM 1436 O O . PHE A 1 182 ? -48.855 -12.322 33.001 1.00 6.65 182 PHE A O 1
ATOM 1444 N N . TYR A 1 183 ? -50.291 -12.780 31.315 1.00 6.79 183 TYR A N 1
ATOM 1445 C CA . TYR A 1 183 ? -49.301 -13.372 30.410 1.00 7.71 183 TYR A CA 1
ATOM 1446 C C . TYR A 1 183 ? -48.649 -12.286 29.587 1.00 7.96 183 TYR A C 1
ATOM 1447 O O . TYR A 1 183 ? -49.291 -11.317 29.200 1.00 7.35 183 TYR A O 1
ATOM 1456 N N . TYR A 1 184 ? -47.375 -12.443 29.278 1.00 6.09 184 TYR A N 1
ATOM 1457 C CA . TYR A 1 184 ? -46.680 -11.445 28.469 1.00 6.63 184 TYR A CA 1
ATOM 1458 C C . TYR A 1 184 ? -45.421 -12.030 27.845 1.00 7.51 184 TYR A C 1
ATOM 1459 O O . TYR A 1 184 ? -44.895 -13.049 28.285 1.00 7.85 184 TYR A O 1
ATOM 1468 N N . GLU A 1 185 ? -44.952 -11.338 26.822 1.00 7.08 185 GLU A N 1
ATOM 1469 C CA . GLU A 1 185 ? -43.756 -11.666 26.048 1.00 6.34 185 GLU A CA 1
ATOM 1470 C C . GLU A 1 185 ? -42.583 -10.913 26.646 1.00 6.88 185 GLU A C 1
ATOM 1471 O O . GLU A 1 185 ? -42.632 -9.696 26.798 1.00 7.89 185 GLU A O 1
ATOM 1477 N N . TRP A 1 186 ? -41.530 -11.652 27.006 1.00 7.79 186 TRP A N 1
ATOM 1478 C CA . TRP A 1 186 ? -40.413 -11.134 27.786 1.00 7.82 186 TRP A CA 1
ATOM 1479 C C . TRP A 1 186 ? -39.078 -11.386 27.078 1.00 8.97 186 TRP A C 1
ATOM 1480 O O . TRP A 1 186 ? -38.861 -12.462 26.528 1.00 9.90 186 TRP A O 1
ATOM 1491 N N . LEU A 1 187 ? -38.169 -10.412 27.147 1.00 6.80 187 LEU A N 1
ATOM 1492 C CA . LEU A 1 187 ? -36.775 -10.589 26.721 1.00 9.02 187 LEU A CA 1
ATOM 1493 C C . LEU A 1 187 ? -35.856 -10.519 27.927 1.00 11.41 187 LEU A C 1
ATOM 1494 O O . LEU A 1 187 ? -36.012 -9.641 28.779 1.00 11.37 187 LEU A O 1
ATOM 1499 N N . PRO A 1 188 ? -34.885 -11.424 28.021 1.00 13.44 188 PRO A N 1
ATOM 1500 C CA . PRO A 1 188 ? -33.903 -11.371 29.112 1.00 13.99 188 PRO A CA 1
ATOM 1501 C C . PRO A 1 188 ? -32.952 -10.189 28.886 1.00 14.12 188 PRO A C 1
ATOM 1502 O O . PRO A 1 188 ? -32.838 -9.718 27.762 1.00 16.04 188 PRO A O 1
ATOM 1506 N N . THR A 1 189 ? -32.360 -9.659 29.961 1.00 16.10 189 THR A N 1
ATOM 1507 C CA . THR A 1 189 ? -31.295 -8.685 29.831 1.00 16.36 189 THR A CA 1
ATOM 1508 C C . THR A 1 189 ? -30.025 -9.449 30.160 1.00 15.32 189 THR A C 1
ATOM 1509 O O . THR A 1 189 ? -29.681 -9.641 31.311 1.00 17.91 189 THR A O 1
ATOM 1513 N N . ASP A 1 190 ? -29.372 -9.900 29.113 1.00 14.45 190 ASP A N 1
ATOM 1514 C CA . ASP A 1 190 ? -28.166 -10.700 29.222 1.00 12.07 190 ASP A CA 1
ATOM 1515 C C . ASP A 1 190 ? -27.151 -10.025 28.333 1.00 13.36 190 ASP A C 1
ATOM 1516 O O . ASP A 1 190 ? -27.307 -9.968 27.115 1.00 12.72 190 ASP A O 1
ATOM 1521 N N . PRO A 1 191 ? -26.105 -9.450 28.913 1.00 13.03 191 PRO A N 1
ATOM 1522 C CA . PRO A 1 191 ? -25.149 -8.665 28.127 1.00 13.08 191 PRO A CA 1
ATOM 1523 C C . PRO A 1 191 ? -24.330 -9.479 27.131 1.00 12.87 191 PRO A C 1
ATOM 1524 O O . PRO A 1 191 ? -23.611 -8.910 26.320 1.00 15.31 191 PRO A O 1
ATOM 1528 N N . SER A 1 192 ? -24.377 -10.807 27.233 1.00 9.18 192 SER A N 1
ATOM 1529 C CA . SER A 1 192 ? -23.658 -11.650 26.298 1.00 9.51 192 SER A CA 1
ATOM 1530 C C . SER A 1 192 ? -24.451 -11.975 25.035 1.00 8.83 192 SER A C 1
ATOM 1531 O O . SER A 1 192 ? -23.930 -12.646 24.141 1.00 10.47 192 SER A O 1
ATOM 1534 N N . ILE A 1 193 ? -25.697 -11.533 24.976 1.00 8.43 193 ILE A N 1
ATOM 1535 C CA . ILE A 1 193 ? -26.517 -11.715 23.770 1.00 9.40 193 ILE A CA 1
ATOM 1536 C C . ILE A 1 193 ? -26.306 -10.522 22.840 1.00 9.33 193 ILE A C 1
ATOM 1537 O O . ILE A 1 193 ? -26.557 -9.367 23.224 1.00 10.53 193 ILE A O 1
ATOM 1542 N N . LYS A 1 194 ? -25.865 -10.818 21.619 1.00 10.88 194 LYS A N 1
ATOM 1543 C CA . LYS A 1 194 ? -25.690 -9.824 20.567 1.00 13.63 194 LYS A CA 1
ATOM 1544 C C . LYS A 1 194 ? -27.054 -9.262 20.174 1.00 12.10 194 LYS A C 1
ATOM 1545 O O . LYS A 1 194 ? -28.065 -9.971 20.171 1.00 10.61 194 LYS A O 1
ATOM 1551 N N . VAL A 1 195 ? -27.079 -7.977 19.850 1.00 12.67 195 VAL A N 1
ATOM 1552 C CA . VAL A 1 195 ? -28.314 -7.264 19.578 1.00 13.01 195 VAL A CA 1
ATOM 1553 C C . VAL A 1 195 ? -29.045 -7.977 18.441 1.00 10.33 195 VAL A C 1
ATOM 1554 O O . VAL A 1 195 ? -30.250 -8.183 18.498 1.00 10.17 195 VAL A O 1
ATOM 1558 N N . ASP A 1 196 ? -28.323 -8.397 17.406 1.00 11.39 196 ASP A N 1
ATOM 1559 C CA . ASP A 1 196 ? -28.990 -9.058 16.277 1.00 11.43 196 ASP A CA 1
ATOM 1560 C C . ASP A 1 196 ? -29.585 -10.429 16.595 1.00 10.21 196 ASP A C 1
ATOM 1561 O O . ASP A 1 196 ? -30.481 -10.893 15.888 1.00 10.03 196 ASP A O 1
ATOM 1566 N N . GLU A 1 197 ? -29.099 -11.071 17.658 1.00 7.70 197 GLU A N 1
ATOM 1567 C CA . GLU A 1 197 ? -29.626 -12.384 18.048 1.00 8.77 197 GLU A CA 1
ATOM 1568 C C . GLU A 1 197 ? -30.748 -12.288 19.069 1.00 7.06 197 GLU A C 1
ATOM 1569 O O . GLU A 1 197 ? -31.452 -13.262 19.304 1.00 6.79 197 GLU A O 1
ATOM 1575 N N . ARG A 1 198 ? -30.877 -11.125 19.704 1.00 6.85 198 ARG A N 1
ATOM 1576 C CA . ARG A 1 198 ? -31.837 -10.948 20.789 1.00 7.46 198 ARG A CA 1
ATOM 1577 C C . ARG A 1 198 ? -33.280 -11.355 20.445 1.00 6.62 198 ARG A C 1
ATOM 1578 O O . ARG A 1 198 ? -33.967 -11.878 21.318 1.00 6.73 198 ARG A O 1
ATOM 1586 N N . PRO A 1 199 ? -33.775 -11.088 19.236 1.00 6.80 199 PRO A N 1
ATOM 1587 C CA . PRO A 1 199 ? -35.153 -11.493 18.931 1.00 7.53 199 PRO A CA 1
ATOM 1588 C C . PRO A 1 199 ? -35.460 -12.985 19.089 1.00 7.26 199 PRO A C 1
ATOM 1589 O O . PRO A 1 199 ? -36.640 -13.355 19.203 1.00 8.93 199 PRO A O 1
ATOM 1593 N N . GLY A 1 200 ? -34.431 -13.822 19.095 1.00 6.45 200 GLY A N 1
ATOM 1594 C CA . GLY A 1 200 ? -34.637 -15.246 19.278 1.00 7.13 200 GLY A CA 1
ATOM 1595 C C . GLY A 1 200 ? -34.801 -15.659 20.731 1.00 6.28 200 GLY A C 1
ATOM 1596 O O . GLY A 1 200 ? -34.936 -16.853 20.990 1.00 8.19 200 GLY A O 1
ATOM 1597 N N . TYR A 1 201 ? -34.813 -14.712 21.675 1.00 6.41 201 TYR A N 1
ATOM 1598 C CA . TYR A 1 201 ? -34.851 -15.032 23.105 1.00 7.19 201 TYR A CA 1
ATOM 1599 C C . TYR A 1 201 ? -36.163 -14.718 23.807 1.00 8.05 201 TYR A C 1
ATOM 1600 O O . TYR A 1 201 ? -36.299 -14.967 25.013 1.00 8.58 201 TYR A O 1
ATOM 1609 N N . THR A 1 202 ? -37.138 -14.239 23.055 1.00 7.31 202 THR A N 1
ATOM 1610 C CA . THR A 1 202 ? -38.466 -13.964 23.596 1.00 8.17 202 THR A CA 1
ATOM 1611 C C . THR A 1 202 ? -39.009 -15.193 24.255 1.00 8.05 202 THR A C 1
ATOM 1612 O O . THR A 1 202 ? -39.005 -16.275 23.644 1.00 8.61 202 THR A O 1
ATOM 1616 N N . THR A 1 203 ? -39.589 -14.984 25.427 1.00 8.02 203 THR A N 1
ATOM 1617 C CA . THR A 1 203 ? -40.201 -16.025 26.198 1.00 7.51 203 THR A CA 1
ATOM 1618 C C . THR A 1 203 ? -41.597 -15.593 26.613 1.00 7.57 203 THR A C 1
ATOM 1619 O O . THR A 1 203 ? -41.848 -14.413 26.806 1.00 9.81 203 THR A O 1
ATOM 1623 N N . ILE A 1 204 ? -42.512 -16.530 26.770 1.00 7.21 204 ILE A N 1
ATOM 1624 C CA . ILE A 1 204 ? -43.790 -16.194 27.382 1.00 6.57 204 ILE A CA 1
ATOM 1625 C C . ILE A 1 204 ? -43.720 -16.471 28.869 1.00 7.01 204 ILE A C 1
ATOM 1626 O O . ILE A 1 204 ? -43.317 -17.562 29.248 1.00 7.74 204 ILE A O 1
ATOM 1631 N N . ARG A 1 205 ? -44.057 -15.462 29.680 1.00 7.82 205 ARG A N 1
ATOM 1632 C CA . ARG A 1 205 ? -44.088 -15.572 31.136 1.00 8.50 205 ARG A CA 1
ATOM 1633 C C . ARG A 1 205 ? -45.458 -15.176 31.687 1.00 7.64 205 ARG A C 1
ATOM 1634 O O . ARG A 1 205 ? -46.266 -14.600 30.981 1.00 7.68 205 ARG A O 1
ATOM 1642 N N . TYR A 1 206 ? -45.705 -15.523 32.944 1.00 6.88 206 TYR A N 1
ATOM 1643 C CA . TYR A 1 206 ? -46.910 -15.094 33.658 1.00 8.02 206 TYR A CA 1
ATOM 1644 C C . TYR A 1 206 ? -46.462 -14.312 34.862 1.00 9.78 206 TYR A C 1
ATOM 1645 O O . TYR A 1 206 ? -45.666 -14.805 35.673 1.00 9.82 206 TYR A O 1
ATOM 1654 N N . HIS A 1 207 ? -46.966 -13.102 34.999 1.00 8.22 207 HIS A N 1
ATOM 1655 C CA . HIS A 1 207 ? -46.650 -12.268 36.148 1.00 6.80 207 HIS A CA 1
ATOM 1656 C C . HIS A 1 207 ? -47.865 -12.228 37.074 1.00 9.14 207 HIS A C 1
ATOM 1657 O O . HIS A 1 207 ? -48.957 -11.813 36.668 1.00 8.53 207 HIS A O 1
ATOM 1664 N N . THR A 1 208 ? -47.683 -12.682 38.304 1.00 9.16 208 THR A N 1
ATOM 1665 C CA . THR A 1 208 ? -48.708 -12.539 39.336 1.00 9.72 208 THR A CA 1
ATOM 1666 C C . THR A 1 208 ? -48.534 -11.181 40.017 1.00 10.35 208 THR A C 1
ATOM 1667 O O . THR A 1 208 ? -47.433 -10.860 40.492 1.00 10.26 208 THR A O 1
ATOM 1671 N N . LEU A 1 209 ? -49.567 -10.354 40.045 1.00 8.98 209 LEU A N 1
ATOM 1672 C CA . LEU A 1 209 ? -49.460 -9.027 40.639 1.00 9.72 209 LEU A CA 1
ATOM 1673 C C . LEU A 1 209 ? -49.041 -9.141 42.087 1.00 11.50 209 LEU A C 1
ATOM 1674 O O . LEU A 1 209 ? -49.557 -9.994 42.828 1.00 12.81 209 LEU A O 1
ATOM 1679 N N . GLY A 1 210 ? -48.131 -8.266 42.488 1.00 11.63 210 GLY A N 1
ATOM 1680 C CA . GLY A 1 210 ? -47.695 -8.184 43.863 1.00 12.80 210 GLY A CA 1
ATOM 1681 C C . GLY A 1 210 ? -46.532 -9.081 44.203 1.00 12.06 210 GLY A C 1
ATOM 1682 O O . GLY A 1 210 ? -46.074 -9.056 45.332 1.00 14.42 210 GLY A O 1
ATOM 1683 N N . THR A 1 211 ? -46.018 -9.824 43.224 1.00 10.07 211 THR A N 1
ATOM 1684 C CA . THR A 1 211 ? -44.879 -10.693 43.460 1.00 10.40 211 THR A CA 1
ATOM 1685 C C . THR A 1 211 ? -43.715 -10.198 42.660 1.00 11.24 211 THR A C 1
ATOM 1686 O O . THR A 1 211 ? -43.895 -9.471 41.681 1.00 10.25 211 THR A O 1
ATOM 1690 N N . GLU A 1 212 ? -42.517 -10.615 43.063 1.00 12.29 212 GLU A N 1
ATOM 1691 C CA . GLU A 1 212 ? -41.296 -10.259 42.332 1.00 13.30 212 GLU A CA 1
ATOM 1692 C C . GLU A 1 212 ? -41.286 -10.876 40.943 1.00 12.03 212 GLU A C 1
ATOM 1693 O O . GLU A 1 212 ? -41.532 -12.060 40.814 1.00 13.06 212 GLU A O 1
ATOM 1699 N N . PRO A 1 213 ? -41.013 -10.100 39.884 1.00 11.54 213 PRO A N 1
ATOM 1700 C CA . PRO A 1 213 ? -40.966 -10.672 38.528 1.00 12.48 213 PRO A CA 1
ATOM 1701 C C . PRO A 1 213 ? -39.926 -11.804 38.300 1.00 11.66 213 PRO A C 1
ATOM 1702 O O . PRO A 1 213 ? -40.122 -12.592 37.378 1.00 13.48 213 PRO A O 1
ATOM 1706 N N . SER A 1 214 ? -38.892 -11.916 39.124 1.00 14.97 214 SER A N 1
ATOM 1707 C CA . SER A 1 214 ? -37.988 -13.077 39.031 1.00 15.50 214 SER A CA 1
ATOM 1708 C C . SER A 1 214 ? -38.695 -14.424 39.294 1.00 16.54 214 SER A C 1
ATOM 1709 O O . SER A 1 214 ? -38.214 -15.477 38.832 1.00 15.81 214 SER A O 1
ATOM 1712 N N . LYS A 1 215 ? -39.827 -14.387 40.007 1.00 14.92 215 LYS A N 1
ATOM 1713 C CA . LYS A 1 215 ? -40.646 -15.574 40.263 1.00 15.08 215 LYS A CA 1
ATOM 1714 C C . LYS A 1 215 ? -41.670 -15.866 39.164 1.00 13.34 215 LYS A C 1
ATOM 1715 O O . LYS A 1 215 ? -42.374 -16.874 39.228 1.00 15.20 215 LYS A O 1
ATOM 1721 N N . ASP A 1 216 ? -41.742 -15.010 38.143 1.00 14.04 216 ASP A N 1
ATOM 1722 C CA . ASP A 1 216 ? -42.699 -15.216 37.057 1.00 13.15 216 ASP A CA 1
ATOM 1723 C C . ASP A 1 216 ? -42.500 -16.587 36.441 1.00 15.14 216 ASP A C 1
ATOM 1724 O O . ASP A 1 216 ? -41.355 -16.996 36.223 1.00 18.90 216 ASP A O 1
ATOM 1729 N N . THR A 1 217 ? -43.589 -17.303 36.155 1.00 13.95 217 THR A N 1
ATOM 1730 C CA . THR A 1 217 ? -43.464 -18.625 35.546 1.00 16.52 217 THR A CA 1
ATOM 1731 C C . THR A 1 217 ? -43.123 -18.495 34.074 1.00 13.68 217 THR A C 1
ATOM 1732 O O . THR A 1 217 ? -43.597 -17.582 33.377 1.00 12.04 217 THR A O 1
ATOM 1736 N N . VAL A 1 218 ? -42.285 -19.409 33.614 1.00 14.27 218 VAL A N 1
ATOM 1737 C CA . VAL A 1 218 ? -41.995 -19.576 32.210 1.00 11.99 218 VAL A CA 1
ATOM 1738 C C . VAL A 1 218 ? -43.087 -20.438 31.603 1.00 11.70 218 VAL A C 1
ATOM 1739 O O . VAL A 1 218 ? -43.214 -21.631 31.907 1.00 15.23 218 VAL A O 1
ATOM 1743 N N . VAL A 1 219 ? -43.918 -19.793 30.792 1.00 8.76 219 VAL A N 1
ATOM 1744 C CA . VAL A 1 219 ? -45.044 -20.413 30.134 1.00 9.23 219 VAL A CA 1
ATOM 1745 C C . VAL A 1 219 ? -44.646 -21.123 28.844 1.00 8.86 219 VAL A C 1
ATOM 1746 O O . VAL A 1 219 ? -45.137 -22.199 28.538 1.00 11.55 219 VAL A O 1
ATOM 1750 N N . HIS A 1 220 ? -43.780 -20.497 28.060 1.00 7.53 220 HIS A N 1
ATOM 1751 C CA . HIS A 1 220 ? -43.278 -21.108 26.840 1.00 8.24 220 HIS A CA 1
ATOM 1752 C C . HIS A 1 220 ? -41.873 -20.613 26.604 1.00 9.22 220 HIS A C 1
ATOM 1753 O O . HIS A 1 220 ? -41.623 -19.411 26.631 1.00 11.11 220 HIS A O 1
ATOM 1760 N N . GLU A 1 221 ? -40.947 -21.538 26.377 1.00 10.20 221 GLU A N 1
ATOM 1761 C CA . GLU A 1 221 ? -39.551 -21.172 26.191 1.00 10.38 221 GLU A CA 1
ATOM 1762 C C . GLU A 1 221 ? -39.326 -20.531 24.826 1.00 10.60 221 GLU A C 1
ATOM 1763 O O . GLU A 1 221 ? -40.178 -20.557 23.938 1.00 10.31 221 GLU A O 1
ATOM 1769 N N . ARG A 1 222 ? -38.142 -19.976 24.670 1.00 10.81 222 ARG A N 1
ATOM 1770 C CA . ARG A 1 222 ? -37.789 -19.263 23.460 1.00 8.63 222 ARG A CA 1
ATOM 1771 C C . ARG A 1 222 ? -37.676 -20.218 22.280 1.00 8.98 222 ARG A C 1
ATOM 1772 O O . ARG A 1 222 ? -37.514 -21.416 22.460 1.00 9.39 222 ARG A O 1
ATOM 1780 N N . THR A 1 223 ? -37.748 -19.675 21.076 1.00 8.54 223 THR A N 1
ATOM 1781 C CA . THR A 1 223 ? -37.489 -20.451 19.876 1.00 8.63 223 THR A CA 1
ATOM 1782 C C . THR A 1 223 ? -36.004 -20.563 19.595 1.00 8.78 223 THR A C 1
ATOM 1783 O O . THR A 1 223 ? -35.579 -21.481 18.912 1.00 11.61 223 THR A O 1
ATOM 1787 N N . GLY A 1 224 ? -35.216 -19.613 20.078 1.00 7.31 224 GLY A N 1
ATOM 1788 C CA . GLY A 1 224 ? -33.817 -19.558 19.732 1.00 7.72 224 GLY A CA 1
ATOM 1789 C C . GLY A 1 224 ? -33.503 -19.152 18.298 1.00 8.53 224 GLY A C 1
ATOM 1790 O O . GLY A 1 224 ? -32.386 -19.343 17.823 1.00 11.47 224 GLY A O 1
ATOM 1791 N N . ASP A 1 225 ? -34.500 -18.604 17.609 1.00 8.53 225 ASP A N 1
ATOM 1792 C CA . ASP A 1 225 ? -34.409 -18.286 16.199 1.00 7.73 225 ASP A CA 1
ATOM 1793 C C . ASP A 1 225 ? -34.766 -16.815 16.009 1.00 6.99 225 ASP A C 1
ATOM 1794 O O . ASP A 1 225 ? -35.921 -16.432 16.172 1.00 6.30 225 ASP A O 1
ATOM 1799 N N . PRO A 1 226 ? -33.780 -15.989 15.698 1.00 6.52 226 PRO A N 1
ATOM 1800 C CA . PRO A 1 226 ? -34.017 -14.538 15.627 1.00 8.50 226 PRO A CA 1
ATOM 1801 C C . PRO A 1 226 ? -34.767 -14.139 14.349 1.00 7.10 226 PRO A C 1
ATOM 1802 O O . PRO A 1 226 ? -34.996 -12.945 14.143 1.00 8.35 226 PRO A O 1
ATOM 1806 N N . THR A 1 227 ? -35.113 -15.106 13.494 1.00 7.28 227 THR A N 1
ATOM 1807 C CA . THR A 1 227 ? -35.963 -14.816 12.359 1.00 7.32 227 THR A CA 1
ATOM 1808 C C . THR A 1 227 ? -37.432 -15.027 12.661 1.00 9.37 227 THR A C 1
ATOM 1809 O O . THR A 1 227 ? -38.248 -15.002 11.738 1.00 9.57 227 THR A O 1
ATOM 1813 N N . THR A 1 228 ? -37.774 -15.237 13.924 1.00 7.78 228 THR A N 1
ATOM 1814 C CA . THR A 1 228 ? -39.152 -15.423 14.366 1.00 8.12 228 THR A CA 1
ATOM 1815 C C . THR A 1 228 ? -39.571 -14.398 15.388 1.00 8.53 228 THR A C 1
ATOM 1816 O O . THR A 1 228 ? -38.751 -13.728 15.993 1.00 9.15 228 THR A O 1
ATOM 1820 N N . PHE A 1 229 ? -40.886 -14.324 15.599 1.00 7.90 229 PHE A N 1
ATOM 1821 C CA . PHE A 1 229 ? -41.475 -13.712 16.780 1.00 8.50 229 PHE A CA 1
ATOM 1822 C C . PHE A 1 229 ? -42.231 -14.772 17.579 1.00 9.22 229 PHE A C 1
ATOM 1823 O O . PHE A 1 229 ? -42.821 -15.685 17.020 1.00 9.56 229 PHE A O 1
ATOM 1831 N N . LEU A 1 230 ? -42.282 -14.612 18.887 1.00 7.63 230 LEU A N 1
ATOM 1832 C CA . LEU A 1 230 ? -43.105 -15.474 19.724 1.00 7.19 230 LEU A CA 1
ATOM 1833 C C . LEU A 1 230 ? -44.175 -14.602 20.361 1.00 8.82 230 LEU A C 1
ATOM 1834 O O . LEU A 1 230 ? -43.862 -13.597 20.981 1.00 10.19 230 LEU A O 1
ATOM 1839 N N . GLN A 1 231 ? -45.438 -14.977 20.209 1.00 7.54 231 GLN A N 1
ATOM 1840 C CA . GLN A 1 231 ? -46.529 -14.176 20.748 1.00 9.44 231 GLN A CA 1
ATOM 1841 C C . GLN A 1 231 ? -47.566 -15.056 21.401 1.00 8.32 231 GLN A C 1
ATOM 1842 O O . GLN A 1 231 ? -47.804 -16.180 20.968 1.00 10.86 231 GLN A O 1
ATOM 1848 N N . SER A 1 232 ? -48.168 -14.566 22.478 1.00 8.34 232 SER A N 1
ATOM 1849 C CA . SER A 1 232 ? -49.226 -15.319 23.169 1.00 8.33 232 SER A CA 1
ATOM 1850 C C . SER A 1 232 ? -50.569 -14.599 23.070 1.00 8.67 232 SER A C 1
ATOM 1851 O O . SER A 1 232 ? -50.638 -13.405 22.785 1.00 8.78 232 SER A O 1
ATOM 1854 N N . ASP A 1 233 ? -51.637 -15.360 23.312 1.00 8.01 233 ASP A N 1
ATOM 1855 C CA . ASP A 1 233 ? -52.968 -14.776 23.479 1.00 8.56 233 ASP A CA 1
ATOM 1856 C C . ASP A 1 233 ? -53.775 -15.665 24.410 1.00 8.13 233 ASP A C 1
ATOM 1857 O O . ASP A 1 233 ? -53.421 -16.819 24.621 1.00 8.97 233 ASP A O 1
ATOM 1862 N N . LEU A 1 234 ? -54.837 -15.122 24.974 1.00 7.13 234 LEU A N 1
ATOM 1863 C CA . LEU A 1 234 ? -55.641 -15.811 25.985 1.00 7.77 234 LEU A CA 1
ATOM 1864 C C . LEU A 1 234 ? -57.109 -15.561 25.677 1.00 8.14 234 LEU A C 1
ATOM 1865 O O . LEU A 1 234 ? -57.502 -14.437 25.420 1.00 9.00 234 LEU A O 1
ATOM 1870 N N . SER A 1 235 ? -57.922 -16.614 25.716 1.00 8.74 235 SER A N 1
ATOM 1871 C CA . SER A 1 235 ? -59.349 -16.444 25.522 1.00 8.90 235 SER A CA 1
ATOM 1872 C C . SER A 1 235 ? -59.955 -15.684 26.696 1.00 10.02 235 SER A C 1
ATOM 1873 O O . SER A 1 235 ? -59.415 -15.658 27.787 1.00 10.63 235 SER A O 1
ATOM 1876 N N . ARG A 1 236 ? -61.081 -15.037 26.429 1.00 13.27 236 ARG A N 1
ATOM 1877 C CA . ARG A 1 236 ? -61.835 -14.329 27.475 1.00 16.63 236 ARG A CA 1
ATOM 1878 C C . ARG A 1 236 ? -62.159 -15.135 28.709 1.00 16.99 236 ARG A C 1
ATOM 1879 O O . ARG A 1 236 ? -62.053 -14.631 29.828 1.00 18.62 236 ARG A O 1
ATOM 1887 N N . ASP A 1 237 ? -62.553 -16.389 28.543 1.00 16.21 237 ASP A N 1
ATOM 1888 C CA . ASP A 1 237 ? -62.882 -17.230 29.687 1.00 18.33 237 ASP A CA 1
ATOM 1889 C C . ASP A 1 237 ? -61.658 -17.788 30.410 1.00 15.00 237 ASP A C 1
ATOM 1890 O O . ASP A 1 237 ? -61.779 -18.519 31.400 1.00 15.76 237 ASP A O 1
ATOM 1895 N N . GLY A 1 238 ? -60.455 -17.458 29.905 1.00 14.66 238 GLY A N 1
ATOM 1896 C CA . GLY A 1 238 ? -59.229 -17.928 30.518 1.00 14.00 238 GLY A CA 1
ATOM 1897 C C . GLY A 1 238 ? -58.914 -19.397 30.276 1.00 13.14 238 GLY A C 1
ATOM 1898 O O . GLY A 1 238 ? -57.935 -19.924 30.784 1.00 13.48 238 GLY A O 1
ATOM 1899 N N . LYS A 1 239 ? -59.731 -20.066 29.475 1.00 12.23 239 LYS A N 1
ATOM 1900 C CA . LYS A 1 239 ? -59.625 -21.512 29.361 1.00 13.98 239 LYS A CA 1
ATOM 1901 C C . LYS A 1 239 ? -58.680 -21.965 28.256 1.00 11.46 239 LYS A C 1
ATOM 1902 O O . LYS A 1 239 ? -58.255 -23.110 28.248 1.00 12.40 239 LYS A O 1
ATOM 1908 N N . TYR A 1 240 ? -58.342 -21.065 27.336 1.00 8.56 240 TYR A N 1
ATOM 1909 C CA . TYR A 1 240 ? -57.489 -21.419 26.204 1.00 8.85 240 TYR A CA 1
ATOM 1910 C C . TYR A 1 240 ? -56.368 -20.409 26.075 1.00 7.83 240 TYR A C 1
ATOM 1911 O O . TYR A 1 240 ? -56.573 -19.217 25.839 1.00 9.24 240 TYR A O 1
ATOM 1920 N N . LEU A 1 241 ? -55.166 -20.923 26.238 1.00 7.30 241 LEU A N 1
ATOM 1921 C CA . LEU A 1 241 ? -53.938 -20.176 26.017 1.00 7.69 241 LEU A CA 1
ATOM 1922 C C . LEU A 1 241 ? -53.301 -20.566 24.684 1.00 8.07 241 LEU A C 1
ATOM 1923 O O . LEU A 1 241 ? -53.101 -21.726 24.400 1.00 10.17 241 LEU A O 1
ATOM 1928 N N . PHE A 1 242 ? -53.003 -19.566 23.860 1.00 7.06 242 PHE A N 1
ATOM 1929 C CA . PHE A 1 242 ? -52.386 -19.753 22.549 1.00 7.17 242 PHE A CA 1
ATOM 1930 C C . PHE A 1 242 ? -50.975 -19.152 22.506 1.00 8.22 242 PHE A C 1
ATOM 1931 O O . PHE A 1 242 ? -50.718 -18.083 23.082 1.00 9.68 242 PHE A O 1
ATOM 1939 N N . VAL A 1 243 ? -50.085 -19.851 21.821 1.00 7.84 243 VAL A N 1
ATOM 1940 C CA . VAL A 1 243 ? -48.756 -19.355 21.513 1.00 8.71 243 VAL A CA 1
ATOM 1941 C C . VAL A 1 243 ? -48.535 -19.503 20.021 1.00 7.96 243 VAL A C 1
ATOM 1942 O O . VAL A 1 243 ? -48.710 -20.579 19.435 1.00 9.14 243 VAL A O 1
ATOM 1946 N N . TYR A 1 244 ? -48.135 -18.391 19.415 1.00 7.64 244 TYR A N 1
ATOM 1947 C CA . TYR A 1 244 ? -47.816 -18.301 18.000 1.00 7.49 244 TYR A CA 1
ATOM 1948 C C . TYR A 1 244 ? -46.311 -18.240 17.794 1.00 7.18 244 TYR A C 1
ATOM 1949 O O . TYR A 1 244 ? -45.630 -17.514 18.508 1.00 7.60 244 TYR A O 1
ATOM 1958 N N . ILE A 1 245 ? -45.789 -19.019 16.851 1.00 7.75 245 ILE A N 1
ATOM 1959 C CA . ILE A 1 245 ? -44.438 -18.826 16.336 1.00 8.18 245 ILE A CA 1
ATOM 1960 C C . ILE A 1 245 ? -44.606 -18.207 14.953 1.00 7.90 245 ILE A C 1
ATOM 1961 O O . ILE A 1 245 ? -45.077 -18.879 14.021 1.00 7.79 245 ILE A O 1
ATOM 1966 N N . LEU A 1 246 ? -44.282 -16.925 14.851 1.00 7.95 246 LEU A N 1
ATOM 1967 C CA . LEU A 1 246 ? -44.481 -16.151 13.640 1.00 8.19 246 LEU A CA 1
ATOM 1968 C C . LEU A 1 246 ? -43.186 -16.190 12.820 1.00 9.71 246 LEU A C 1
ATOM 1969 O O . LEU A 1 246 ? -42.136 -15.778 13.297 1.00 10.72 246 LEU A O 1
ATOM 1974 N N . ARG A 1 247 ? -43.237 -16.748 11.616 1.00 9.79 247 ARG A N 1
ATOM 1975 C CA . ARG A 1 247 ? -42.110 -16.724 10.699 1.00 10.27 247 ARG A CA 1
ATOM 1976 C C . ARG A 1 247 ? -42.334 -15.593 9.701 1.00 11.39 247 ARG A C 1
ATOM 1977 O O . ARG A 1 247 ? -42.912 -15.774 8.623 1.00 13.76 247 ARG A O 1
ATOM 1985 N N . GLY A 1 248 ? -41.908 -14.405 10.091 1.00 9.46 248 GLY A N 1
ATOM 1986 C CA . GLY A 1 248 ? -42.137 -13.197 9.333 1.00 12.11 248 GLY A CA 1
ATOM 1987 C C . GLY A 1 248 ? -43.626 -12.943 9.220 1.00 11.32 248 GLY A C 1
ATOM 1988 O O . GLY A 1 248 ? -44.381 -13.078 10.199 1.00 12.29 248 GLY A O 1
ATOM 1989 N N . TRP A 1 249 ? -44.029 -12.530 8.024 1.00 9.27 249 TRP A N 1
ATOM 1990 C CA . TRP A 1 249 ? -45.379 -12.107 7.721 1.00 9.20 249 TRP A CA 1
ATOM 1991 C C . TRP A 1 249 ? -46.057 -13.084 6.762 1.00 10.98 249 TRP A C 1
ATOM 1992 O O . TRP A 1 249 ? -47.088 -12.767 6.177 1.00 15.02 249 TRP A O 1
ATOM 2003 N N . SER A 1 250 ? -45.514 -14.288 6.581 1.00 11.08 250 SER A N 1
ATOM 2004 C CA . SER A 1 250 ? -46.071 -15.224 5.584 1.00 13.84 250 SER A CA 1
ATOM 2005 C C . SER A 1 250 ? -46.524 -16.547 6.110 1.00 12.74 250 SER A C 1
ATOM 2006 O O . SER A 1 250 ? -47.313 -17.226 5.448 1.00 13.11 250 SER A O 1
ATOM 2009 N N . GLU A 1 251 ? -46.025 -16.950 7.269 1.00 11.08 251 GLU A N 1
ATOM 2010 C CA . GLU A 1 251 ? -46.436 -18.232 7.826 1.00 11.86 251 GLU A CA 1
ATOM 2011 C C . GLU A 1 251 ? -46.259 -18.241 9.318 1.00 9.66 251 GLU A C 1
ATOM 2012 O O . GLU A 1 251 ? -45.484 -17.458 9.857 1.00 8.56 251 GLU A O 1
ATOM 2018 N N . ASN A 1 252 ? -47.058 -19.035 9.990 1.00 7.23 252 ASN A N 1
ATOM 2019 C CA . ASN A 1 252 ? -46.898 -19.224 11.432 1.00 8.19 252 ASN A CA 1
ATOM 2020 C C . ASN A 1 252 ? -47.427 -20.564 11.895 1.00 8.62 252 ASN A C 1
ATOM 2021 O O . ASN A 1 252 ? -48.175 -21.228 11.192 1.00 9.23 252 ASN A O 1
ATOM 2026 N N . ASP A 1 253 ? -46.999 -20.941 13.091 1.00 8.35 253 ASP A N 1
ATOM 2027 C CA . ASP A 1 253 ? -47.529 -22.081 13.814 1.00 8.45 253 ASP A CA 1
ATOM 2028 C C . ASP A 1 253 ? -48.435 -21.599 14.905 1.00 8.28 253 ASP A C 1
ATOM 2029 O O . ASP A 1 253 ? -48.278 -20.484 15.424 1.00 9.04 253 ASP A O 1
ATOM 2034 N N . VAL A 1 254 ? -49.337 -22.466 15.356 1.00 6.99 254 VAL A N 1
ATOM 2035 C CA . VAL A 1 254 ? -50.179 -22.184 16.507 1.00 6.26 254 VAL A CA 1
ATOM 2036 C C . VAL A 1 254 ? -50.165 -23.373 17.469 1.00 6.70 254 VAL A C 1
ATOM 2037 O O . VAL A 1 254 ? -50.461 -24.491 17.056 1.00 7.84 254 VAL A O 1
ATOM 2041 N N . TYR A 1 255 ? -49.822 -23.098 18.720 1.00 7.38 255 TYR A N 1
ATOM 2042 C CA . TYR A 1 255 ? -49.910 -24.041 19.830 1.00 7.80 255 TYR A CA 1
ATOM 2043 C C . TYR A 1 255 ? -50.954 -23.558 20.820 1.00 8.72 255 TYR A C 1
ATOM 2044 O O . TYR A 1 255 ? -51.231 -22.368 20.946 1.00 8.76 255 TYR A O 1
ATOM 2053 N N . TRP A 1 256 ? -51.563 -24.489 21.555 1.00 9.49 256 TRP A N 1
ATOM 2054 C CA . TRP A 1 256 ? -52.497 -24.117 22.590 1.00 8.21 256 TRP A CA 1
ATOM 2055 C C . TRP A 1 256 ? -52.519 -25.120 23.715 1.00 8.43 256 TRP A C 1
ATOM 2056 O O . TRP A 1 256 ? -52.063 -26.245 23.567 1.00 8.78 256 TRP A O 1
ATOM 2067 N N . LYS A 1 257 ? -53.033 -24.657 24.836 1.00 8.34 257 LYS A N 1
ATOM 2068 C CA . LYS A 1 257 ? -53.353 -25.527 25.950 1.00 9.34 257 LYS A CA 1
ATOM 2069 C C . LYS A 1 257 ? -54.405 -24.884 26.818 1.00 11.49 257 LYS A C 1
ATOM 2070 O O . LYS A 1 257 ? -54.704 -23.694 26.703 1.00 11.21 257 LYS A O 1
ATOM 2076 N N . ARG A 1 258 ? -54.974 -25.699 27.700 1.00 12.16 258 ARG A N 1
ATOM 2077 C CA . ARG A 1 258 ? -55.746 -25.190 28.822 1.00 13.79 258 ARG A CA 1
ATOM 2078 C C . ARG A 1 258 ? -54.702 -24.895 29.904 1.00 14.46 258 ARG A C 1
ATOM 2079 O O . ARG A 1 258 ? -53.825 -25.707 30.166 1.00 14.15 258 ARG A O 1
ATOM 2087 N N . PRO A 1 259 ? -54.710 -23.698 30.482 1.00 17.03 259 PRO A N 1
ATOM 2088 C CA . PRO A 1 259 ? -53.726 -23.367 31.520 1.00 17.71 259 PRO A CA 1
ATOM 2089 C C . PRO A 1 259 ? -53.696 -24.421 32.626 1.00 19.06 259 PRO A C 1
ATOM 2090 O O . PRO A 1 259 ? -54.745 -24.833 33.087 1.00 20.77 259 PRO A O 1
ATOM 2094 N N . GLY A 1 260 ? -52.506 -24.849 33.018 1.00 19.40 260 GLY A N 1
ATOM 2095 C CA . GLY A 1 260 ? -52.363 -25.911 33.999 1.00 21.32 260 GLY A CA 1
ATOM 2096 C C . GLY A 1 260 ? -51.993 -27.243 33.370 1.00 21.57 260 GLY A C 1
ATOM 2097 O O . GLY A 1 260 ? -51.409 -28.090 34.043 1.00 23.36 260 GLY A O 1
ATOM 2098 N N . GLU A 1 261 ? -52.333 -27.445 32.096 1.00 20.89 261 GLU A N 1
ATOM 2099 C CA . GLU A 1 261 ? -51.893 -28.629 31.369 1.00 21.34 261 GLU A CA 1
ATOM 2100 C C . GLU A 1 261 ? -50.378 -28.597 31.248 1.00 22.37 261 GLU A C 1
ATOM 2101 O O . GLU A 1 261 ? -49.770 -27.528 31.202 1.00 22.07 261 GLU A O 1
ATOM 2107 N N . LYS A 1 262 ? -49.766 -29.774 31.209 1.00 22.85 262 LYS A N 1
ATOM 2108 C CA . LYS A 1 262 ? -48.316 -29.883 31.203 1.00 25.29 262 LYS A CA 1
ATOM 2109 C C . LYS A 1 262 ? -47.703 -29.481 29.858 1.00 24.56 262 LYS A C 1
ATOM 2110 O O . LYS A 1 262 ? -46.703 -28.784 29.826 1.00 25.87 262 LYS A O 1
ATOM 2116 N N . ASP A 1 263 ? -48.297 -29.926 28.755 1.00 22.21 263 ASP A N 1
ATOM 2117 C CA . ASP A 1 263 ? -47.703 -29.724 27.434 1.00 20.79 263 ASP A CA 1
ATOM 2118 C C . ASP A 1 263 ? -48.606 -28.856 26.565 1.00 16.69 263 ASP A C 1
ATOM 2119 O O . ASP A 1 263 ? -49.833 -28.869 26.709 1.00 15.85 263 ASP A O 1
ATOM 2124 N N . PHE A 1 264 ? -47.994 -28.095 25.658 1.00 13.67 264 PHE A N 1
ATOM 2125 C CA . PHE A 1 264 ? -48.745 -27.470 24.568 1.00 13.97 264 PHE A CA 1
ATOM 2126 C C . PHE A 1 264 ? -49.160 -28.495 23.522 1.00 14.29 264 PHE A C 1
ATOM 2127 O O . PHE A 1 264 ? -48.450 -29.461 23.255 1.00 16.04 264 PHE A O 1
ATOM 2135 N N . ARG A 1 265 ? -50.327 -28.275 22.938 1.00 12.43 265 ARG A N 1
ATOM 2136 C CA . ARG A 1 265 ? -50.822 -29.046 21.812 1.00 13.54 265 ARG A CA 1
ATOM 2137 C C . ARG A 1 265 ? -50.555 -28.238 20.531 1.00 14.53 265 ARG A C 1
ATOM 2138 O O . ARG A 1 265 ? -50.705 -27.015 20.525 1.00 14.58 265 ARG A O 1
ATOM 2146 N N . LEU A 1 266 ? -50.158 -28.901 19.452 1.00 13.90 266 LEU A N 1
ATOM 2147 C CA . LEU A 1 266 ? -50.043 -28.247 18.155 1.00 12.53 266 LEU A CA 1
ATOM 2148 C C . LEU A 1 266 ? -51.395 -28.130 17.511 1.00 13.40 266 LEU A C 1
ATOM 2149 O O . LEU A 1 266 ? -52.028 -29.137 17.237 1.00 14.77 266 LEU A O 1
ATOM 2154 N N . LEU A 1 267 ? -51.858 -26.907 17.282 1.00 9.32 267 LEU A N 1
ATOM 2155 C CA . LEU A 1 267 ? -53.047 -26.734 16.449 1.00 10.09 267 LEU A CA 1
ATOM 2156 C C . LEU A 1 267 ? -52.724 -26.925 14.971 1.00 11.18 267 LEU A C 1
ATOM 2157 O O . LEU A 1 267 ? -53.407 -27.690 14.269 1.00 11.85 267 LEU A O 1
ATOM 2162 N N . VAL A 1 268 ? -51.704 -26.213 14.498 1.00 7.94 268 VAL A N 1
ATOM 2163 C CA . VAL A 1 268 ? -51.306 -26.285 13.109 1.00 9.75 268 VAL A CA 1
ATOM 2164 C C . VAL A 1 268 ? -49.897 -25.760 12.934 1.00 9.48 268 VAL A C 1
ATOM 2165 O O . VAL A 1 268 ? -49.470 -24.823 13.612 1.00 9.14 268 VAL A O 1
ATOM 2169 N N . LYS A 1 269 ? -49.138 -26.431 12.073 1.00 10.68 269 LYS A N 1
ATOM 2170 C CA . LYS A 1 269 ? -47.812 -26.008 11.674 1.00 13.32 269 LYS A CA 1
ATOM 2171 C C . LYS A 1 269 ? -47.965 -25.431 10.279 1.00 13.27 269 LYS A C 1
ATOM 2172 O O . LYS A 1 269 ? -48.304 -26.144 9.336 1.00 15.55 269 LYS A O 1
ATOM 2178 N N . GLY A 1 270 ? -47.782 -24.128 10.141 1.00 11.42 270 GLY A N 1
ATOM 2179 C CA . GLY A 1 270 ? -48.000 -23.484 8.868 1.00 11.23 270 GLY A CA 1
ATOM 2180 C C . GLY A 1 270 ? -46.875 -23.737 7.880 1.00 12.30 270 GLY A C 1
ATOM 2181 O O . GLY A 1 270 ? -45.690 -23.641 8.227 1.00 14.11 270 GLY A O 1
ATOM 2182 N N . VAL A 1 271 ? -47.271 -24.078 6.662 1.00 12.60 271 VAL A N 1
ATOM 2183 C CA . VAL A 1 271 ? -46.366 -24.288 5.544 1.00 14.09 271 VAL A CA 1
ATOM 2184 C C . VAL A 1 271 ? -46.840 -23.371 4.437 1.00 12.63 271 VAL A C 1
ATOM 2185 O O . VAL A 1 271 ? -47.781 -23.679 3.699 1.00 13.53 271 VAL A O 1
ATOM 2189 N N . GLY A 1 272 ? -46.264 -22.180 4.404 1.00 12.22 272 GLY A N 1
ATOM 2190 C CA . GLY A 1 272 ? -46.664 -21.170 3.455 1.00 12.62 272 GLY A CA 1
ATOM 2191 C C . GLY A 1 272 ? -48.073 -20.635 3.710 1.00 13.27 272 GLY A C 1
ATOM 2192 O O . GLY A 1 272 ? -48.739 -20.126 2.804 1.00 14.54 272 GLY A O 1
ATOM 2193 N N . ALA A 1 273 ? -48.523 -20.753 4.955 1.00 11.71 273 ALA A N 1
ATOM 2194 C CA . ALA A 1 273 ? -49.846 -20.262 5.366 1.00 10.57 273 ALA A CA 1
ATOM 2195 C C . ALA A 1 273 ? -49.790 -19.709 6.793 1.00 8.30 273 ALA A C 1
ATOM 2196 O O . ALA A 1 273 ? -48.985 -20.167 7.613 1.00 7.81 273 ALA A O 1
ATOM 2198 N N . LYS A 1 274 ? -50.625 -18.705 7.041 1.00 9.38 274 LYS A N 1
ATOM 2199 C CA . LYS A 1 274 ? -50.807 -18.091 8.336 1.00 9.41 274 LYS A CA 1
ATOM 2200 C C . LYS A 1 274 ? -52.144 -18.439 8.919 1.00 9.13 274 LYS A C 1
ATOM 2201 O O . LYS A 1 274 ? -53.107 -18.694 8.187 1.00 7.68 274 LYS A O 1
ATOM 2207 N N . TYR A 1 275 ? -52.204 -18.385 10.243 1.00 7.08 275 TYR A N 1
ATOM 2208 C CA . TYR A 1 275 ? -53.378 -18.753 11.016 1.00 7.20 275 TYR A CA 1
ATOM 2209 C C . TYR A 1 275 ? -53.482 -17.857 12.239 1.00 9.73 275 TYR A C 1
ATOM 2210 O O . TYR A 1 275 ? -52.531 -17.764 13.014 1.00 10.57 275 TYR A O 1
ATOM 2219 N N . GLU A 1 276 ? -54.639 -17.234 12.437 1.00 8.18 276 GLU A N 1
ATOM 2220 C CA . GLU A 1 276 ? -54.944 -16.440 13.627 1.00 11.67 276 GLU A CA 1
ATOM 2221 C C . GLU A 1 276 ? -56.192 -17.027 14.254 1.00 9.74 276 GLU A C 1
ATOM 2222 O O . GLU A 1 276 ? -57.158 -17.321 13.554 1.00 9.66 276 GLU A O 1
ATOM 2228 N N . VAL A 1 277 ? -56.190 -17.202 15.573 1.00 8.87 277 VAL A N 1
ATOM 2229 C CA . VAL A 1 277 ? -57.260 -17.907 16.255 1.00 9.76 277 VAL A CA 1
ATOM 2230 C C . VAL A 1 277 ? -57.899 -17.062 17.354 1.00 10.31 277 VAL A C 1
ATOM 2231 O O . VAL A 1 277 ? -57.201 -16.357 18.117 1.00 13.00 277 VAL A O 1
ATOM 2235 N N . HIS A 1 278 ? -59.225 -17.100 17.416 1.00 10.93 278 HIS A N 1
ATOM 2236 C CA . HIS A 1 278 ? -59.984 -16.532 18.530 1.00 12.59 278 HIS A CA 1
ATOM 2237 C C . HIS A 1 278 ? -60.907 -17.599 19.073 1.00 13.04 278 HIS A C 1
ATOM 2238 O O . HIS A 1 278 ? -61.547 -18.291 18.310 1.00 13.59 278 HIS A O 1
ATOM 2245 N N . ALA A 1 279 ? -60.922 -17.759 20.390 1.00 11.55 279 ALA A N 1
ATOM 2246 C CA . ALA A 1 279 ? -61.789 -18.728 21.055 1.00 10.96 279 ALA A CA 1
ATOM 2247 C C . ALA A 1 279 ? -62.947 -18.047 21.770 1.00 12.14 279 ALA A C 1
ATOM 2248 O O . ALA A 1 279 ? -62.759 -17.058 22.459 1.00 14.72 279 ALA A O 1
ATOM 2250 N N . TRP A 1 280 ? -64.130 -18.598 21.600 1.00 8.55 280 TRP A N 1
ATOM 2251 C CA . TRP A 1 280 ? -65.319 -18.098 22.285 1.00 8.31 280 TRP A CA 1
ATOM 2252 C C . TRP A 1 280 ? -66.255 -19.270 22.493 1.00 8.95 280 TRP A C 1
ATOM 2253 O O . TRP A 1 280 ? -66.540 -20.008 21.580 1.00 9.19 280 TRP A O 1
ATOM 2264 N N . LYS A 1 281 ? -66.755 -19.420 23.724 1.00 9.63 281 LYS A N 1
ATOM 2265 C CA . LYS A 1 281 ? -67.696 -20.500 24.094 1.00 10.88 281 LYS A CA 1
ATOM 2266 C C . LYS A 1 281 ? -67.223 -21.868 23.588 1.00 10.55 281 LYS A C 1
ATOM 2267 O O . LYS A 1 281 ? -67.991 -22.651 23.034 1.00 10.99 281 LYS A O 1
ATOM 2273 N N . ASP A 1 282 ? -65.956 -22.173 23.869 1.00 10.14 282 ASP A N 1
ATOM 2274 C CA . ASP A 1 282 ? -65.348 -23.492 23.569 1.00 11.40 282 ASP A CA 1
ATOM 2275 C C . ASP A 1 282 ? -65.326 -23.848 22.087 1.00 10.11 282 ASP A C 1
ATOM 2276 O O . ASP A 1 282 ? -65.278 -25.009 21.695 1.00 11.36 282 ASP A O 1
ATOM 2281 N N . ARG A 1 283 ? -65.354 -22.825 21.236 1.00 9.03 283 ARG A N 1
ATOM 2282 C CA . ARG A 1 283 ? -65.094 -23.038 19.807 1.00 8.88 283 ARG A CA 1
ATOM 2283 C C . ARG A 1 283 ? -63.955 -22.119 19.394 1.00 7.50 283 ARG A C 1
ATOM 2284 O O . ARG A 1 283 ? -63.809 -21.040 19.920 1.00 8.31 283 ARG A O 1
ATOM 2292 N N . PHE A 1 284 ? -63.119 -22.568 18.462 1.00 6.49 284 PHE A N 1
ATOM 2293 C CA . PHE A 1 284 ? -62.031 -21.772 17.926 1.00 7.39 284 PHE A CA 1
ATOM 2294 C C . PHE A 1 284 ? -62.431 -21.278 16.547 1.00 8.07 284 PHE A C 1
ATOM 2295 O O . PHE A 1 284 ? -62.985 -22.033 15.741 1.00 8.77 284 PHE A O 1
ATOM 2303 N N . TYR A 1 285 ? -62.179 -19.991 16.289 1.00 6.39 285 TYR A N 1
ATOM 2304 C CA . TYR A 1 285 ? -62.414 -19.361 14.995 1.00 7.28 285 TYR A CA 1
ATOM 2305 C C . TYR A 1 285 ? -61.057 -19.043 14.389 1.00 6.65 285 TYR A C 1
ATOM 2306 O O . TYR A 1 285 ? -60.306 -18.270 14.938 1.00 8.91 285 TYR A O 1
ATOM 2315 N N . VAL A 1 286 ? -60.754 -19.678 13.272 1.00 6.89 286 VAL A N 1
ATOM 2316 C CA . VAL A 1 286 ? -59.422 -19.644 12.687 1.00 7.68 286 VAL A CA 1
ATOM 2317 C C . VAL A 1 286 ? -59.484 -18.902 11.364 1.00 6.67 286 VAL A C 1
ATOM 2318 O O . VAL A 1 286 ? -60.128 -19.370 10.423 1.00 7.36 286 VAL A O 1
ATOM 2322 N N . LEU A 1 287 ? -58.799 -17.772 11.301 1.00 6.66 287 LEU A N 1
ATOM 2323 C CA . LEU A 1 287 ? -58.663 -16.990 10.084 1.00 5.58 287 LEU A CA 1
ATOM 2324 C C . LEU A 1 287 ? -57.381 -17.401 9.406 1.00 6.13 287 LEU A C 1
ATOM 2325 O O . LEU A 1 287 ? -56.309 -17.344 10.022 1.00 6.40 287 LEU A O 1
ATOM 2330 N N . THR A 1 288 ? -57.450 -17.816 8.148 1.00 5.24 288 THR A N 1
ATOM 2331 C CA . THR A 1 288 ? -56.277 -18.361 7.470 1.00 6.35 288 THR A CA 1
ATOM 2332 C C . THR A 1 288 ? -56.273 -18.157 5.975 1.00 6.31 288 THR A C 1
ATOM 2333 O O . THR A 1 288 ? -57.337 -18.035 5.340 1.00 6.83 288 THR A O 1
ATOM 2337 N N . ASP A 1 289 ? -55.065 -18.120 5.408 1.00 7.88 289 ASP A N 1
ATOM 2338 C CA . ASP A 1 289 ? -54.881 -18.139 3.965 1.00 7.92 289 ASP A CA 1
ATOM 2339 C C . ASP A 1 289 ? -54.572 -19.542 3.410 1.00 8.38 289 ASP A C 1
ATOM 2340 O O . ASP A 1 289 ? -54.298 -19.699 2.225 1.00 9.12 289 ASP A O 1
ATOM 2345 N N . GLU A 1 290 ? -54.656 -20.560 4.256 1.00 8.33 290 GLU A N 1
ATOM 2346 C CA . GLU A 1 290 ? -54.479 -21.926 3.780 1.00 9.10 290 GLU A CA 1
ATOM 2347 C C . GLU A 1 290 ? -55.528 -22.267 2.732 1.00 10.62 290 GLU A C 1
ATOM 2348 O O . GLU A 1 290 ? -56.727 -22.215 3.018 1.00 9.87 290 GLU A O 1
ATOM 2354 N N . GLY A 1 291 ? -55.063 -22.573 1.519 1.00 10.22 291 GLY A N 1
ATOM 2355 C CA . GLY A 1 291 ? -55.936 -22.840 0.390 1.00 10.29 291 GLY A CA 1
ATOM 2356 C C . GLY A 1 291 ? -56.886 -21.703 0.048 1.00 11.68 291 GLY A C 1
ATOM 2357 O O . GLY A 1 291 ? -57.933 -21.939 -0.531 1.00 13.61 291 GLY A O 1
ATOM 2358 N N . ALA A 1 292 ? -56.487 -20.465 0.352 1.00 9.72 292 ALA A N 1
ATOM 2359 C CA . ALA A 1 292 ? -57.349 -19.307 0.193 1.00 7.71 292 ALA A CA 1
ATOM 2360 C C . ALA A 1 292 ? -56.498 -18.039 0.280 1.00 7.91 292 ALA A C 1
ATOM 2361 O O . ALA A 1 292 ? -56.359 -17.448 1.325 1.00 8.23 292 ALA A O 1
ATOM 2363 N N . PRO A 1 293 ? -55.878 -17.639 -0.816 1.00 7.87 293 PRO A N 1
ATOM 2364 C CA . PRO A 1 293 ? -55.029 -16.444 -0.843 1.00 8.73 293 PRO A CA 1
ATOM 2365 C C . PRO A 1 293 ? -55.665 -15.169 -0.280 1.00 7.04 293 PRO A C 1
ATOM 2366 O O . PRO A 1 293 ? -54.956 -14.411 0.352 1.00 9.13 293 PRO A O 1
ATOM 2370 N N . ARG A 1 294 ? -56.977 -14.968 -0.467 1.00 7.20 294 ARG A N 1
ATOM 2371 C CA . ARG A 1 294 ? -57.692 -13.842 0.140 1.00 8.22 294 ARG A CA 1
ATOM 2372 C C . ARG A 1 294 ? -58.367 -14.135 1.497 1.00 8.21 294 ARG A C 1
ATOM 2373 O O . ARG A 1 294 ? -59.114 -13.300 2.014 1.00 7.88 294 ARG A O 1
ATOM 2381 N N . GLN A 1 295 ? -58.049 -15.301 2.065 1.00 6.80 295 GLN A N 1
ATOM 2382 C CA . GLN A 1 295 ? -58.405 -15.748 3.417 1.00 6.84 295 GLN A CA 1
ATOM 2383 C C . GLN A 1 295 ? -59.839 -16.207 3.573 1.00 7.10 295 GLN A C 1
ATOM 2384 O O . GLN A 1 295 ? -60.745 -15.848 2.813 1.00 7.86 295 GLN A O 1
ATOM 2390 N N . ARG A 1 296 ? -60.005 -17.041 4.582 1.00 6.87 296 ARG A N 1
ATOM 2391 C CA . ARG A 1 296 ? -61.280 -17.657 4.918 1.00 7.09 296 ARG A CA 1
ATOM 2392 C C . ARG A 1 296 ? -61.288 -17.977 6.402 1.00 6.78 296 ARG A C 1
ATOM 2393 O O . ARG A 1 296 ? -60.256 -17.834 7.075 1.00 6.83 296 ARG A O 1
ATOM 2401 N N . VAL A 1 297 ? -62.444 -18.362 6.916 1.00 6.31 297 VAL A N 1
ATOM 2402 C CA . VAL A 1 297 ? -62.617 -18.688 8.332 1.00 6.45 297 VAL A CA 1
ATOM 2403 C C . VAL A 1 297 ? -63.138 -20.098 8.553 1.00 7.45 297 VAL A C 1
ATOM 2404 O O . VAL A 1 297 ? -64.127 -20.490 7.961 1.00 7.91 297 VAL A O 1
ATOM 2408 N N . PHE A 1 298 ? -62.481 -20.817 9.453 1.00 7.16 298 PHE A N 1
ATOM 2409 C CA . PHE A 1 298 ? -62.876 -22.146 9.926 1.00 7.79 298 PHE A CA 1
ATOM 2410 C C . PHE A 1 298 ? -63.350 -22.075 11.385 1.00 8.51 298 PHE A C 1
ATOM 2411 O O . PHE A 1 298 ? -62.896 -21.239 12.179 1.00 8.39 298 PHE A O 1
ATOM 2419 N N . GLU A 1 299 ? -64.292 -22.945 11.731 1.00 6.86 299 GLU A N 1
ATOM 2420 C CA . GLU A 1 299 ? -64.664 -23.227 13.109 1.00 8.68 299 GLU A CA 1
ATOM 2421 C C . GLU A 1 299 ? -64.007 -24.541 13.478 1.00 8.20 299 GLU A C 1
ATOM 2422 O O . GLU A 1 299 ? -64.109 -25.511 12.720 1.00 9.63 299 GLU A O 1
ATOM 2428 N N . VAL A 1 300 ? -63.319 -24.555 14.614 1.00 7.95 300 VAL A N 1
ATOM 2429 C CA . VAL A 1 300 ? -62.604 -25.740 15.090 1.00 8.45 300 VAL A CA 1
ATOM 2430 C C . VAL A 1 300 ? -63.101 -26.104 16.469 1.00 9.52 300 VAL A C 1
ATOM 2431 O O . VAL A 1 300 ? -63.252 -25.237 17.326 1.00 9.14 300 VAL A O 1
ATOM 2435 N N . ASP A 1 301 ? -63.372 -27.395 16.672 1.00 10.07 301 ASP A N 1
ATOM 2436 C CA . ASP A 1 301 ? -63.774 -27.943 17.953 1.00 10.86 301 ASP A CA 1
ATOM 2437 C C . ASP A 1 301 ? -62.499 -28.342 18.716 1.00 8.93 301 ASP A C 1
ATOM 2438 O O . ASP A 1 301 ? -61.744 -29.149 18.233 1.00 8.99 301 ASP A O 1
ATOM 2443 N N . PRO A 1 302 ? -62.214 -27.728 19.856 1.00 9.30 302 PRO A N 1
ATOM 2444 C CA . PRO A 1 302 ? -60.991 -28.060 20.608 1.00 9.11 302 PRO A CA 1
ATOM 2445 C C . PRO A 1 302 ? -60.908 -29.563 20.947 1.00 10.09 302 PRO A C 1
ATOM 2446 O O . PRO A 1 302 ? -59.810 -30.056 21.121 1.00 11.61 302 PRO A O 1
ATOM 2450 N N . ALA A 1 303 ? -62.048 -30.225 21.069 1.00 11.79 303 ALA A N 1
ATOM 2451 C CA . ALA A 1 303 ? -62.100 -31.654 21.374 1.00 12.04 303 ALA A CA 1
ATOM 2452 C C . ALA A 1 303 ? -61.761 -32.529 20.185 1.00 12.64 303 ALA A C 1
ATOM 2453 O O . ALA A 1 303 ? -61.433 -33.705 20.381 1.00 13.36 303 ALA A O 1
ATOM 2455 N N . LYS A 1 304 ? -61.883 -31.975 18.974 1.00 11.58 304 LYS A N 1
ATOM 2456 C CA . LYS A 1 304 ? -61.562 -32.639 17.713 1.00 12.41 304 LYS A CA 1
ATOM 2457 C C . LYS A 1 304 ? -60.803 -31.678 16.790 1.00 12.18 304 LYS A C 1
ATOM 2458 O O . LYS A 1 304 ? -61.287 -31.268 15.722 1.00 12.85 304 LYS A O 1
ATOM 2464 N N . PRO A 1 305 ? -59.606 -31.308 17.200 1.00 10.24 305 PRO A N 1
ATOM 2465 C CA . PRO A 1 305 ? -58.907 -30.204 16.534 1.00 11.66 305 PRO A CA 1
ATOM 2466 C C . PRO A 1 305 ? -58.066 -30.560 15.299 1.00 12.25 305 PRO A C 1
ATOM 2467 O O . PRO A 1 305 ? -57.421 -29.671 14.723 1.00 12.76 305 PRO A O 1
ATOM 2471 N N . ALA A 1 306 ? -58.052 -31.812 14.864 1.00 12.21 306 ALA A N 1
ATOM 2472 C CA . ALA A 1 306 ? -57.259 -32.173 13.695 1.00 13.51 306 ALA A CA 1
ATOM 2473 C C . ALA A 1 306 ? -57.801 -31.446 12.476 1.00 12.22 306 ALA A C 1
ATOM 2474 O O . ALA A 1 306 ? -58.991 -31.199 12.382 1.00 10.81 306 ALA A O 1
ATOM 2476 N N . ARG A 1 307 ? -56.918 -31.122 11.543 1.00 12.69 307 ARG A N 1
ATOM 2477 C CA . ARG A 1 307 ? -57.281 -30.353 10.356 1.00 12.45 307 ARG A CA 1
ATOM 2478 C C . ARG A 1 307 ? -58.491 -30.895 9.594 1.00 13.73 307 ARG A C 1
ATOM 2479 O O . ARG A 1 307 ? -59.334 -30.133 9.139 1.00 12.56 307 ARG A O 1
ATOM 2487 N N . ALA A 1 308 ? -58.581 -32.220 9.479 1.00 14.29 308 ALA A N 1
ATOM 2488 C CA . ALA A 1 308 ? -59.649 -32.847 8.740 1.00 14.47 308 ALA A CA 1
ATOM 2489 C C . ALA A 1 308 ? -61.017 -32.560 9.338 1.00 13.36 308 ALA A C 1
ATOM 2490 O O . ALA A 1 308 ? -62.018 -32.681 8.643 1.00 14.86 308 ALA A O 1
ATOM 2492 N N . SER A 1 309 ? -61.054 -32.223 10.621 1.00 13.39 309 SER A N 1
ATOM 2493 C CA . SER A 1 309 ? -62.303 -31.958 11.321 1.00 12.39 309 SER A CA 1
ATOM 2494 C C . SER A 1 309 ? -62.700 -30.473 11.308 1.00 12.18 309 SER A C 1
ATOM 2495 O O . SER A 1 309 ? -63.744 -30.147 11.855 1.00 13.47 309 SER A O 1
ATOM 2498 N N . TRP A 1 310 ? -61.887 -29.599 10.724 1.00 10.35 310 TRP A N 1
ATOM 2499 C CA . TRP A 1 310 ? -62.242 -28.176 10.703 1.00 10.19 310 TRP A CA 1
ATOM 2500 C C . TRP A 1 310 ? -63.408 -27.961 9.751 1.00 11.10 310 TRP A C 1
ATOM 2501 O O . TRP A 1 310 ? -63.487 -28.625 8.730 1.00 13.27 310 TRP A O 1
ATOM 2512 N N . LYS A 1 311 ? -64.294 -27.024 10.088 1.00 10.80 311 LYS A N 1
ATOM 2513 C CA . LYS A 1 311 ? -65.458 -26.704 9.266 1.00 11.24 311 LYS A CA 1
ATOM 2514 C C . LYS A 1 311 ? -65.335 -25.288 8.716 1.00 10.71 311 LYS A C 1
ATOM 2515 O O . LYS A 1 311 ? -65.241 -24.331 9.467 1.00 8.96 311 LYS A O 1
ATOM 2521 N N . GLU A 1 312 ? -65.268 -25.162 7.403 1.00 9.05 312 GLU A N 1
ATOM 2522 C CA . GLU A 1 312 ? -65.279 -23.851 6.800 1.00 10.65 312 GLU A CA 1
ATOM 2523 C C . GLU A 1 312 ? -66.624 -23.177 7.069 1.00 10.19 312 GLU A C 1
ATOM 2524 O O . GLU A 1 312 ? -67.668 -23.700 6.699 1.00 10.86 312 GLU A O 1
ATOM 2530 N N . ILE A 1 313 ? -66.611 -22.020 7.715 1.00 8.66 313 ILE A N 1
ATOM 2531 C CA . ILE A 1 313 ? -67.850 -21.265 7.957 1.00 8.59 313 ILE A CA 1
ATOM 2532 C C . ILE A 1 313 ? -67.940 -19.945 7.174 1.00 9.40 313 ILE A C 1
ATOM 2533 O O . ILE A 1 313 ? -69.037 -19.447 6.969 1.00 9.75 313 ILE A O 1
ATOM 2538 N N . VAL A 1 314 ? -66.810 -19.371 6.773 1.00 7.23 314 VAL A N 1
ATOM 2539 C CA . VAL A 1 314 ? -66.813 -18.186 5.921 1.00 7.91 314 VAL A CA 1
ATOM 2540 C C . VAL A 1 314 ? -65.868 -18.481 4.774 1.00 8.75 314 VAL A C 1
ATOM 2541 O O . VAL A 1 314 ? -64.636 -18.445 4.935 1.00 9.01 314 VAL A O 1
ATOM 2545 N N . PRO A 1 315 ? -66.399 -18.885 3.627 1.00 8.95 315 PRO A N 1
ATOM 2546 C CA . PRO A 1 315 ? -65.531 -19.182 2.492 1.00 9.40 315 PRO A CA 1
ATOM 2547 C C . PRO A 1 315 ? -64.776 -17.988 1.967 1.00 9.42 315 PRO A C 1
ATOM 2548 O O . PRO A 1 315 ? -65.137 -16.857 2.246 1.00 9.68 315 PRO A O 1
ATOM 2552 N N . GLU A 1 316 ? -63.701 -18.240 1.239 1.00 8.78 316 GLU A N 1
ATOM 2553 C CA . GLU A 1 316 ? -62.991 -17.174 0.560 1.00 9.25 316 GLU A CA 1
ATOM 2554 C C . GLU A 1 316 ? -63.945 -16.383 -0.327 1.00 10.79 316 GLU A C 1
ATOM 2555 O O . GLU A 1 316 ? -64.745 -16.968 -1.077 1.00 10.09 316 GLU A O 1
ATOM 2561 N N . ASP A 1 317 ? -63.849 -15.069 -0.258 1.00 10.26 317 ASP A N 1
ATOM 2562 C CA . ASP A 1 317 ? -64.684 -14.212 -1.091 1.00 11.76 317 ASP A CA 1
ATOM 2563 C C . ASP A 1 317 ? -64.263 -14.290 -2.551 1.00 16.48 317 ASP A C 1
ATOM 2564 O O . ASP A 1 317 ? -63.114 -14.570 -2.860 1.00 18.42 317 ASP A O 1
ATOM 2569 N N . SER A 1 318 ? -65.211 -14.046 -3.452 1.00 19.64 318 SER A N 1
ATOM 2570 C CA . SER A 1 318 ? -64.922 -14.135 -4.882 1.00 22.88 318 SER A CA 1
ATOM 2571 C C . SER A 1 318 ? -63.914 -13.088 -5.343 1.00 21.80 318 SER A C 1
ATOM 2572 O O . SER A 1 318 ? -63.219 -13.309 -6.326 1.00 24.11 318 SER A O 1
ATOM 2575 N N . SER A 1 319 ? -63.828 -11.945 -4.648 1.00 18.36 319 SER A N 1
ATOM 2576 C CA . SER A 1 319 ? -62.890 -10.907 -5.017 1.00 18.80 319 SER A CA 1
ATOM 2577 C C . SER A 1 319 ? -62.221 -10.161 -3.861 1.00 16.24 319 SER A C 1
ATOM 2578 O O . SER A 1 319 ? -61.122 -9.674 -4.054 1.00 19.20 319 SER A O 1
ATOM 2581 N N . ALA A 1 320 ? -62.877 -10.036 -2.694 1.00 12.85 320 ALA A N 1
ATOM 2582 C CA . ALA A 1 320 ? -62.393 -9.198 -1.612 1.00 10.67 320 ALA A CA 1
ATOM 2583 C C . ALA A 1 320 ? -61.375 -9.896 -0.706 1.00 9.85 320 ALA A C 1
ATOM 2584 O O . ALA A 1 320 ? -61.459 -11.113 -0.512 1.00 10.40 320 ALA A O 1
ATOM 2586 N N . SER A 1 321 ? -60.426 -9.144 -0.176 1.00 8.25 321 SER A N 1
ATOM 2587 C CA . SER A 1 321 ? -59.415 -9.687 0.721 1.00 8.35 321 SER A CA 1
ATOM 2588 C C . SER A 1 321 ? -59.914 -9.595 2.151 1.00 7.12 321 SER A C 1
ATOM 2589 O O . SER A 1 321 ? -60.235 -8.516 2.627 1.00 8.86 321 SER A O 1
ATOM 2592 N N . LEU A 1 322 ? -59.950 -10.713 2.867 1.00 6.71 322 LEU A N 1
ATOM 2593 C CA . LEU A 1 322 ? -60.364 -10.727 4.255 1.00 5.88 322 LEU A CA 1
ATOM 2594 C C . LEU A 1 322 ? -59.156 -10.429 5.117 1.00 6.72 322 LEU A C 1
ATOM 2595 O O . LEU A 1 322 ? -58.173 -11.146 5.049 1.00 9.66 322 LEU A O 1
ATOM 2600 N N . LEU A 1 323 ? -59.196 -9.321 5.870 1.00 6.65 323 LEU A N 1
ATOM 2601 C CA . LEU A 1 323 ? -58.040 -8.861 6.664 1.00 7.75 323 LEU A CA 1
ATOM 2602 C C . LEU A 1 323 ? -58.091 -9.264 8.113 1.00 8.80 323 LEU A C 1
ATOM 2603 O O . LEU A 1 323 ? -57.051 -9.529 8.707 1.00 11.46 323 LEU A O 1
ATOM 2608 N N . SER A 1 324 ? -59.273 -9.234 8.726 1.00 8.37 324 SER A N 1
ATOM 2609 C CA . SER A 1 324 ? -59.363 -9.539 10.147 1.00 8.21 324 SER A CA 1
ATOM 2610 C C . SER A 1 324 ? -60.767 -9.979 10.507 1.00 7.89 324 SER A C 1
ATOM 2611 O O . SER A 1 324 ? -61.751 -9.691 9.787 1.00 7.99 324 SER A O 1
ATOM 2614 N N . VAL A 1 325 ? -60.834 -10.657 11.630 1.00 7.71 325 VAL A N 1
ATOM 2615 C CA . VAL A 1 325 ? -62.068 -11.154 12.193 1.00 8.56 325 VAL A CA 1
ATOM 2616 C C . VAL A 1 325 ? -62.041 -10.813 13.646 1.00 8.60 325 VAL A C 1
ATOM 2617 O O . VAL A 1 325 ? -61.068 -11.120 14.347 1.00 12.30 325 VAL A O 1
ATOM 2621 N N . SER A 1 326 ? -63.132 -10.224 14.116 1.00 8.65 326 SER A N 1
ATOM 2622 C CA . SER A 1 326 ? -63.317 -10.004 15.537 1.00 10.87 326 SER A CA 1
ATOM 2623 C C . SER A 1 326 ? -64.632 -10.595 15.994 1.00 9.37 326 SER A C 1
ATOM 2624 O O . SER A 1 326 ? -65.591 -10.695 15.228 1.00 12.36 326 SER A O 1
ATOM 2627 N N . ILE A 1 327 ? -64.671 -11.042 17.235 1.00 7.39 327 ILE A N 1
ATOM 2628 C CA . ILE A 1 327 ? -65.903 -11.530 17.800 1.00 7.91 327 ILE A CA 1
ATOM 2629 C C . ILE A 1 327 ? -66.453 -10.445 18.702 1.00 8.18 327 ILE A C 1
ATOM 2630 O O . ILE A 1 327 ? -65.843 -10.089 19.721 1.00 8.07 327 ILE A O 1
ATOM 2635 N N . VAL A 1 328 ? -67.582 -9.884 18.290 1.00 7.62 328 VAL A N 1
ATOM 2636 C CA . VAL A 1 328 ? -68.230 -8.804 19.019 1.00 6.69 328 VAL A CA 1
ATOM 2637 C C . VAL A 1 328 ? -69.713 -9.061 19.134 1.00 7.57 328 VAL A C 1
ATOM 2638 O O . VAL A 1 328 ? -70.358 -9.503 18.187 1.00 7.20 328 VAL A O 1
ATOM 2642 N N . GLY A 1 329 ? -70.249 -8.847 20.323 1.00 7.54 329 GLY A N 1
ATOM 2643 C CA . GLY A 1 329 ? -71.680 -8.983 20.516 1.00 9.47 329 GLY A CA 1
ATOM 2644 C C . GLY A 1 329 ? -72.251 -10.303 20.048 1.00 8.69 329 GLY A C 1
ATOM 2645 O O . GLY A 1 329 ? -73.328 -10.318 19.443 1.00 9.89 329 GLY A O 1
ATOM 2646 N N . GLY A 1 330 ? -71.511 -11.378 20.246 1.00 8.64 330 GLY A N 1
ATOM 2647 C CA . GLY A 1 330 ? -72.014 -12.710 19.894 1.00 9.62 330 GLY A CA 1
ATOM 2648 C C . GLY A 1 330 ? -72.046 -13.001 18.410 1.00 8.35 330 GLY A C 1
ATOM 2649 O O . GLY A 1 330 ? -72.690 -13.954 17.982 1.00 10.24 330 GLY A O 1
ATOM 2650 N N . HIS A 1 331 ? -71.332 -12.190 17.632 1.00 7.82 331 HIS A N 1
ATOM 2651 C CA . HIS A 1 331 ? -71.261 -12.274 16.175 1.00 8.23 331 HIS A CA 1
ATOM 2652 C C . HIS A 1 331 ? -69.803 -12.180 15.716 1.00 7.57 331 HIS A C 1
ATOM 2653 O O . HIS A 1 331 ? -68.901 -11.819 16.489 1.00 7.59 331 HIS A O 1
ATOM 2660 N N . LEU A 1 332 ? -69.562 -12.542 14.462 1.00 7.23 332 LEU A N 1
ATOM 2661 C CA . LEU A 1 332 ? -68.296 -12.276 13.775 1.00 6.84 332 LEU A CA 1
ATOM 2662 C C . LEU A 1 332 ? -68.362 -10.955 13.035 1.00 7.36 332 LEU A C 1
ATOM 2663 O O . LEU A 1 332 ? -69.328 -10.686 12.350 1.00 9.28 332 LEU A O 1
ATOM 2668 N N . SER A 1 333 ? -67.330 -10.132 13.164 1.00 6.16 333 SER A N 1
ATOM 2669 C CA . SER A 1 333 ? -67.163 -8.916 12.365 1.00 6.18 333 SER A CA 1
ATOM 2670 C C . SER A 1 333 ? -65.972 -9.122 11.444 1.00 7.09 333 SER A C 1
ATOM 2671 O O . SER A 1 333 ? -64.897 -9.404 11.899 1.00 7.71 333 SER A O 1
ATOM 2674 N N . LEU A 1 334 ? -66.226 -8.991 10.152 1.00 5.91 334 LEU A N 1
ATOM 2675 C CA . LEU A 1 334 ? -65.281 -9.368 9.098 1.00 6.54 334 LEU A CA 1
ATOM 2676 C C . LEU A 1 334 ? -64.889 -8.097 8.343 1.00 7.07 334 LEU A C 1
ATOM 2677 O O . LEU A 1 334 ? -65.728 -7.420 7.727 1.00 6.97 334 LEU A O 1
ATOM 2682 N N . GLU A 1 335 ? -63.603 -7.799 8.347 1.00 7.16 335 GLU A N 1
ATOM 2683 C CA . GLU A 1 335 ? -63.067 -6.625 7.666 1.00 7.29 335 GLU A CA 1
ATOM 2684 C C . GLU A 1 335 ? -62.453 -7.077 6.349 1.00 7.46 335 GLU A C 1
ATOM 2685 O O . GLU A 1 335 ? -61.456 -7.792 6.330 1.00 9.12 335 GLU A O 1
ATOM 2691 N N . TYR A 1 336 ? -63.064 -6.638 5.261 1.00 7.15 336 TYR A N 1
ATOM 2692 C CA . TYR A 1 336 ? -62.650 -6.923 3.874 1.00 7.33 336 TYR A CA 1
ATOM 2693 C C . TYR A 1 336 ? -62.031 -5.668 3.242 1.00 9.42 336 TYR A C 1
ATOM 2694 O O . TYR A 1 336 ? -62.309 -4.551 3.651 1.00 11.14 336 TYR A O 1
ATOM 2703 N N . LEU A 1 337 ? -61.184 -5.898 2.238 1.00 9.50 337 LEU A N 1
ATOM 2704 C CA . LEU A 1 337 ? -60.672 -4.857 1.375 1.00 9.43 337 LEU A CA 1
ATOM 2705 C C . LEU A 1 337 ? -61.077 -5.163 -0.046 1.00 7.92 337 LEU A C 1
ATOM 2706 O O . LEU A 1 337 ? -60.776 -6.248 -0.553 1.00 10.90 337 LEU A O 1
ATOM 2711 N N . LYS A 1 338 ? -61.759 -4.235 -0.698 1.00 7.42 338 LYS A N 1
ATOM 2712 C CA . LYS A 1 338 ? -62.170 -4.334 -2.105 1.00 9.35 338 LYS A CA 1
ATOM 2713 C C . LYS A 1 338 ? -61.456 -3.205 -2.824 1.00 7.37 338 LYS A C 1
ATOM 2714 O O . LYS A 1 338 ? -61.722 -2.031 -2.548 1.00 7.41 338 LYS A O 1
ATOM 2720 N N . ASP A 1 339 ? -60.548 -3.563 -3.730 1.00 8.49 339 ASP A N 1
ATOM 2721 C CA . ASP A 1 339 ? -59.684 -2.579 -4.395 1.00 7.38 339 ASP A CA 1
ATOM 2722 C C . ASP A 1 339 ? -59.152 -1.527 -3.411 1.00 7.80 339 ASP A C 1
ATOM 2723 O O . ASP A 1 339 ? -59.262 -0.333 -3.631 1.00 8.50 339 ASP A O 1
ATOM 2728 N N . ALA A 1 340 ? -58.575 -2.011 -2.324 1.00 7.83 340 ALA A N 1
ATOM 2729 C CA . ALA A 1 340 ? -57.889 -1.172 -1.331 1.00 7.53 340 ALA A CA 1
ATOM 2730 C C . ALA A 1 340 ? -58.774 -0.272 -0.467 1.00 9.38 340 ALA A C 1
ATOM 2731 O O . ALA A 1 340 ? -58.234 0.585 0.245 1.00 10.71 340 ALA A O 1
ATOM 2733 N N . THR A 1 341 ? -60.088 -0.474 -0.505 1.00 7.21 341 THR A N 1
ATOM 2734 C CA . THR A 1 341 ? -61.050 0.226 0.327 1.00 7.89 341 THR A CA 1
ATOM 2735 C C . THR A 1 341 ? -61.795 -0.783 1.193 1.00 8.25 341 THR A C 1
ATOM 2736 O O . THR A 1 341 ? -62.247 -1.812 0.721 1.00 8.57 341 THR A O 1
ATOM 2740 N N . SER A 1 342 ? -61.962 -0.485 2.461 1.00 9.37 342 SER A N 1
ATOM 2741 C CA . SER A 1 342 ? -62.514 -1.497 3.336 1.00 8.15 342 SER A CA 1
ATOM 2742 C C . SER A 1 342 ? -64.042 -1.505 3.378 1.00 8.37 342 SER A C 1
ATOM 2743 O O . SER A 1 342 ? -64.720 -0.506 3.131 1.00 9.21 342 SER A O 1
ATOM 2746 N N . GLU A 1 343 ? -64.540 -2.697 3.663 1.00 8.30 343 GLU A N 1
ATOM 2747 C CA . GLU A 1 343 ? -65.946 -2.979 3.882 1.00 7.41 343 GLU A CA 1
ATOM 2748 C C . GLU A 1 343 ? -66.018 -3.882 5.094 1.00 7.60 343 GLU A C 1
ATOM 2749 O O . GLU A 1 343 ? -65.192 -4.779 5.253 1.00 9.89 343 GLU A O 1
ATOM 2755 N N . VAL A 1 344 ? -66.986 -3.645 5.963 1.00 5.46 344 VAL A N 1
ATOM 2756 C CA . VAL A 1 344 ? -67.123 -4.412 7.184 1.00 7.18 344 VAL A CA 1
ATOM 2757 C C . VAL A 1 344 ? -68.455 -5.155 7.152 1.00 6.95 344 VAL A C 1
ATOM 2758 O O . VAL A 1 344 ? -69.506 -4.584 6.900 1.00 7.41 344 VAL A O 1
ATOM 2762 N N . ARG A 1 345 ? -68.392 -6.466 7.393 1.00 7.51 345 ARG A N 1
ATOM 2763 C CA . ARG A 1 345 ? -69.560 -7.350 7.324 1.00 7.32 345 ARG A CA 1
ATOM 2764 C C . ARG A 1 345 ? -69.744 -8.085 8.647 1.00 8.07 345 ARG A C 1
ATOM 2765 O O . ARG A 1 345 ? -68.776 -8.582 9.252 1.00 9.40 345 ARG A O 1
ATOM 2773 N N . VAL A 1 346 ? -70.977 -8.106 9.128 1.00 7.74 346 VAL A N 1
ATOM 2774 C CA . VAL A 1 346 ? -71.352 -8.802 10.350 1.00 7.37 346 VAL A CA 1
ATOM 2775 C C . VAL A 1 346 ? -71.985 -10.121 9.945 1.00 7.39 346 VAL A C 1
ATOM 2776 O O . VAL A 1 346 ? -72.838 -10.148 9.065 1.00 8.60 346 VAL A O 1
ATOM 2780 N N . ALA A 1 347 ? -71.524 -11.192 10.556 1.00 6.91 347 ALA A N 1
ATOM 2781 C CA . ALA A 1 347 ? -72.043 -12.549 10.325 1.00 6.77 347 ALA A CA 1
ATOM 2782 C C . ALA A 1 347 ? -72.332 -13.231 11.653 1.00 8.01 347 ALA A C 1
ATOM 2783 O O . ALA A 1 347 ? -71.789 -12.842 12.688 1.00 8.38 347 ALA A O 1
ATOM 2785 N N . THR A 1 348 ? -73.154 -14.284 11.636 1.00 8.55 348 THR A N 1
ATOM 2786 C CA . THR A 1 348 ? -73.343 -15.042 12.856 1.00 7.70 348 THR A CA 1
ATOM 2787 C C . THR A 1 348 ? -72.106 -15.861 13.129 1.00 7.90 348 THR A C 1
ATOM 2788 O O . THR A 1 348 ? -71.214 -15.998 12.283 1.00 9.85 348 THR A O 1
ATOM 2792 N N . LEU A 1 349 ? -72.063 -16.451 14.309 1.00 8.54 349 LEU A N 1
ATOM 2793 C CA . LEU A 1 349 ? -70.968 -17.352 14.676 1.00 10.84 349 LEU A CA 1
ATOM 2794 C C . LEU A 1 349 ? -70.898 -18.606 13.789 1.00 10.39 349 LEU A C 1
ATOM 2795 O O . LEU A 1 349 ? -69.869 -19.269 13.737 1.00 12.54 349 LEU A O 1
ATOM 2800 N N . LYS A 1 350 ? -71.985 -18.932 13.096 1.00 10.47 350 LYS A N 1
ATOM 2801 C CA . LYS A 1 350 ? -71.995 -20.035 12.152 1.00 12.61 350 LYS A CA 1
ATOM 2802 C C . LYS A 1 350 ? -71.624 -19.598 10.742 1.00 10.97 350 LYS A C 1
ATOM 2803 O O . LYS A 1 350 ? -71.601 -20.411 9.811 1.00 12.30 350 LYS A O 1
ATOM 2809 N N . GLY A 1 351 ? -71.293 -18.308 10.605 1.00 8.86 351 GLY A N 1
ATOM 2810 C CA . GLY A 1 351 ? -70.822 -17.740 9.359 1.00 10.35 351 GLY A CA 1
ATOM 2811 C C . GLY A 1 351 ? -71.862 -17.195 8.398 1.00 10.20 351 GLY A C 1
ATOM 2812 O O . GLY A 1 351 ? -71.520 -16.797 7.276 1.00 12.89 351 GLY A O 1
ATOM 2813 N N . LYS A 1 352 ? -73.116 -17.118 8.831 1.00 10.01 352 LYS A N 1
ATOM 2814 C CA . LYS A 1 352 ? -74.190 -16.642 7.978 1.00 11.41 352 LYS A CA 1
ATOM 2815 C C . LYS A 1 352 ? -74.226 -15.126 7.939 1.00 10.69 352 LYS A C 1
ATOM 2816 O O . LYS A 1 352 ? -74.220 -14.511 8.989 1.00 9.99 352 LYS A O 1
ATOM 2822 N N . PRO A 1 353 ? -74.231 -14.522 6.745 1.00 10.97 353 PRO A N 1
ATOM 2823 C CA . PRO A 1 353 ? -74.309 -13.057 6.640 1.00 10.36 353 PRO A CA 1
ATOM 2824 C C . PRO A 1 353 ? -75.496 -12.474 7.393 1.00 10.51 353 PRO A C 1
ATOM 2825 O O . PRO A 1 353 ? -76.613 -13.000 7.303 1.00 11.54 353 PRO A O 1
ATOM 2829 N N . VAL A 1 354 ? -75.248 -11.416 8.162 1.00 7.93 354 VAL A N 1
ATOM 2830 C CA . VAL A 1 354 ? -76.301 -10.634 8.814 1.00 8.41 354 VAL A CA 1
ATOM 2831 C C . VAL A 1 354 ? -76.480 -9.298 8.073 1.00 8.98 354 VAL A C 1
ATOM 2832 O O . VAL A 1 354 ? -77.561 -8.976 7.566 1.00 10.08 354 VAL A O 1
ATOM 2836 N N . ARG A 1 355 ? -75.433 -8.489 8.036 1.00 8.68 355 ARG A N 1
ATOM 2837 C CA . ARG A 1 355 ? -75.507 -7.225 7.335 1.00 8.37 355 ARG A CA 1
ATOM 2838 C C . ARG A 1 355 ? -74.128 -6.703 6.998 1.00 8.42 355 ARG A C 1
ATOM 2839 O O . ARG A 1 355 ? -73.141 -7.189 7.520 1.00 8.35 355 ARG A O 1
ATOM 2847 N N . THR A 1 356 ? -74.074 -5.709 6.124 1.00 8.29 356 THR A N 1
ATOM 2848 C CA . THR A 1 356 ? -72.886 -4.931 5.837 1.00 8.12 356 THR A CA 1
ATOM 2849 C C . THR A 1 356 ? -73.029 -3.599 6.534 1.00 7.97 356 THR A C 1
ATOM 2850 O O . THR A 1 356 ? -74.082 -2.951 6.487 1.00 8.48 356 THR A O 1
ATOM 2854 N N . VAL A 1 357 ? -71.968 -3.200 7.223 1.00 7.25 357 VAL A N 1
ATOM 2855 C CA . VAL A 1 357 ? -71.924 -1.910 7.869 1.00 6.64 357 VAL A CA 1
ATOM 2856 C C . VAL A 1 357 ? -71.978 -0.807 6.825 1.00 7.42 357 VAL A C 1
ATOM 2857 O O . VAL A 1 357 ? -71.211 -0.802 5.863 1.00 9.08 357 VAL A O 1
ATOM 2861 N N . GLN A 1 358 ? -72.918 0.124 6.972 1.00 7.51 358 GLN A N 1
ATOM 2862 C CA . GLN A 1 358 ? -73.064 1.209 6.019 1.00 8.34 358 GLN A CA 1
ATOM 2863 C C . GLN A 1 358 ? -72.197 2.374 6.427 1.00 9.24 358 GLN A C 1
ATOM 2864 O O . GLN A 1 358 ? -72.418 3.028 7.444 1.00 11.42 358 GLN A O 1
ATOM 2870 N N . LEU A 1 359 ? -71.172 2.612 5.616 1.00 10.95 359 LEU A N 1
ATOM 2871 C CA . LEU A 1 359 ? -70.162 3.602 5.937 1.00 9.83 359 LEU A CA 1
ATOM 2872 C C . LEU A 1 359 ? -70.632 4.984 5.502 1.00 9.16 359 LEU A C 1
ATOM 2873 O O . LEU A 1 359 ? -71.435 5.131 4.566 1.00 11.84 359 LEU A O 1
ATOM 2878 N N . PRO A 1 360 ? -70.089 6.005 6.132 1.00 11.94 360 PRO A N 1
ATOM 2879 C CA . PRO A 1 360 ? -70.497 7.379 5.799 1.00 13.35 360 PRO A CA 1
ATOM 2880 C C . PRO A 1 360 ? -70.067 7.857 4.407 1.00 15.88 360 PRO A C 1
ATOM 2881 O O . PRO A 1 360 ? -70.632 8.822 3.884 1.00 20.21 360 PRO A O 1
ATOM 2885 N N . GLY A 1 361 ? -69.111 7.182 3.789 1.00 14.17 361 GLY A N 1
ATOM 2886 C CA . GLY A 1 361 ? -68.559 7.649 2.538 1.00 15.75 361 GLY A CA 1
ATOM 2887 C C . GLY A 1 361 ? -67.425 6.769 2.119 1.00 14.09 361 GLY A C 1
ATOM 2888 O O . GLY A 1 361 ? -67.182 5.721 2.729 1.00 12.38 361 GLY A O 1
ATOM 2889 N N . VAL A 1 362 ? -66.754 7.191 1.052 1.00 15.12 362 VAL A N 1
ATOM 2890 C CA . VAL A 1 362 ? -65.568 6.541 0.546 1.00 15.25 362 VAL A CA 1
ATOM 2891 C C . VAL A 1 362 ? -64.390 6.958 1.428 1.00 14.08 362 VAL A C 1
ATOM 2892 O O . VAL A 1 362 ? -64.133 8.152 1.637 1.00 14.45 362 VAL A O 1
ATOM 2896 N N . GLY A 1 363 ? -63.715 5.969 1.984 1.00 13.48 363 GLY A N 1
ATOM 2897 C CA . GLY A 1 363 ? -62.560 6.199 2.837 1.00 11.85 363 GLY A CA 1
ATOM 2898 C C . GLY A 1 363 ? -62.058 4.893 3.411 1.00 9.93 363 GLY A C 1
ATOM 2899 O O . GLY A 1 363 ? -62.068 3.868 2.753 1.00 12.44 363 GLY A O 1
ATOM 2900 N N . ALA A 1 364 ? -61.606 4.921 4.671 1.00 9.00 364 ALA A N 1
ATOM 2901 C CA . ALA A 1 364 ? -61.055 3.745 5.353 1.00 8.17 364 ALA A CA 1
ATOM 2902 C C . ALA A 1 364 ? -61.812 3.511 6.655 1.00 8.43 364 ALA A C 1
ATOM 2903 O O . ALA A 1 364 ? -61.942 4.395 7.465 1.00 9.39 364 ALA A O 1
ATOM 2905 N N . ALA A 1 365 ? -62.260 2.297 6.866 1.00 9.07 365 ALA A N 1
ATOM 2906 C CA . ALA A 1 365 ? -62.966 1.917 8.088 1.00 9.31 365 ALA A CA 1
ATOM 2907 C C . ALA A 1 365 ? -62.240 0.812 8.803 1.00 1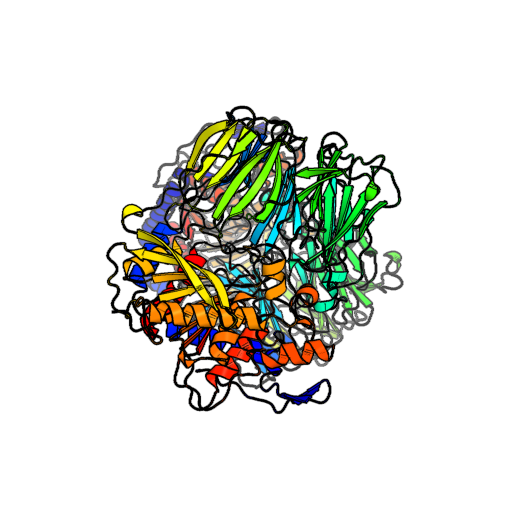1.41 365 ALA A C 1
ATOM 2908 O O . ALA A 1 365 ? -61.813 -0.154 8.157 1.00 12.65 365 ALA A O 1
ATOM 2910 N N . SER A 1 366 ? -62.136 0.885 10.136 1.00 9.28 366 SER A N 1
ATOM 2911 C CA . SER A 1 366 ? -61.621 -0.211 10.924 1.00 7.91 366 SER A CA 1
ATOM 2912 C C . SER A 1 366 ? -62.671 -1.313 11.046 1.00 8.39 366 SER A C 1
ATOM 2913 O O . SER A 1 366 ? -63.859 -1.094 10.795 1.00 9.38 366 SER A O 1
ATOM 2916 N N . ASN A 1 367 ? -62.236 -2.481 11.494 1.00 8.26 367 ASN A N 1
ATOM 2917 C CA . ASN A 1 367 ? -63.171 -3.504 11.907 1.00 7.17 367 ASN A CA 1
ATOM 2918 C C . ASN A 1 367 ? -63.891 -3.019 13.154 1.00 7.34 367 ASN A C 1
ATOM 2919 O O . ASN A 1 367 ? -63.445 -2.089 13.833 1.00 8.85 367 ASN A O 1
ATOM 2924 N N . LEU A 1 368 ? -65.005 -3.643 13.466 1.00 8.52 368 LEU A N 1
ATOM 2925 C CA . LEU A 1 368 ? -65.676 -3.369 14.715 1.00 8.28 368 LEU A CA 1
ATOM 2926 C C . LEU A 1 368 ? -64.814 -3.792 15.888 1.00 8.85 368 LEU A C 1
ATOM 2927 O O . LEU A 1 368 ? -64.126 -4.818 15.846 1.00 11.11 368 LEU A O 1
ATOM 2932 N N . MET A 1 369 ? -64.825 -2.935 16.910 1.00 9.54 369 MET A N 1
ATOM 2933 C CA . MET A 1 369 ? -64.040 -3.087 18.113 1.00 11.52 369 MET A CA 1
ATOM 2934 C C . MET A 1 369 ? -64.973 -3.119 19.313 1.00 10.96 369 MET A C 1
ATOM 2935 O O . MET A 1 369 ? -65.804 -2.234 19.488 1.00 11.02 369 MET A O 1
ATOM 2940 N N . GLY A 1 370 ? -64.783 -4.103 20.166 1.00 9.06 370 GLY A N 1
ATOM 2941 C CA . GLY A 1 370 ? -65.587 -4.263 21.348 1.00 9.96 370 GLY A CA 1
ATOM 2942 C C . GLY A 1 370 ? -65.216 -5.533 22.055 1.00 10.34 370 GLY A C 1
ATOM 2943 O O . GLY A 1 370 ? -64.041 -5.879 22.158 1.00 12.22 370 GLY A O 1
ATOM 2944 N N . LEU A 1 371 ? -66.231 -6.225 22.531 1.00 8.99 371 LEU A N 1
ATOM 2945 C CA . LEU A 1 371 ? -66.036 -7.456 23.265 1.00 8.96 371 LEU A CA 1
ATOM 2946 C C . LEU A 1 371 ? -67.076 -8.467 22.843 1.00 7.37 371 LEU A C 1
ATOM 2947 O O . LEU A 1 371 ? -68.160 -8.119 22.377 1.00 6.61 371 LEU A O 1
ATOM 2952 N N . GLU A 1 372 ? -66.772 -9.735 23.088 1.00 7.69 372 GLU A N 1
ATOM 2953 C CA . GLU A 1 372 ? -67.624 -10.817 22.648 1.00 7.84 372 GLU A CA 1
ATOM 2954 C C . GLU A 1 372 ? -69.015 -10.789 23.310 1.00 7.82 372 GLU A C 1
ATOM 2955 O O . GLU A 1 372 ? -69.978 -11.285 22.743 1.00 9.15 372 GLU A O 1
ATOM 2961 N N . ASP A 1 373 ? -69.075 -10.202 24.511 1.00 8.64 373 ASP A N 1
ATOM 2962 C CA . ASP A 1 373 ? -70.267 -10.179 25.363 1.00 11.38 373 ASP A CA 1
ATOM 2963 C C . ASP A 1 373 ? -70.784 -8.754 25.569 1.00 12.18 373 ASP A C 1
ATOM 2964 O O . ASP A 1 373 ? -71.513 -8.478 26.558 1.00 13.77 373 ASP A O 1
ATOM 2969 N N . LEU A 1 374 ? -70.450 -7.860 24.634 1.00 10.60 374 LEU A N 1
ATOM 2970 C CA . LEU A 1 374 ? -70.947 -6.464 24.635 1.00 11.72 374 LEU A CA 1
ATOM 2971 C C . LEU A 1 374 ? -71.655 -6.241 23.310 1.00 10.60 374 LEU A C 1
ATOM 2972 O O . LEU A 1 374 ? -71.090 -6.524 22.256 1.00 9.92 374 LEU A O 1
ATOM 2977 N N . ASP A 1 375 ? -72.869 -5.708 23.329 1.00 10.34 375 ASP A N 1
ATOM 2978 C CA . ASP A 1 375 ? -73.578 -5.386 22.112 1.00 9.99 375 ASP A CA 1
ATOM 2979 C C . ASP A 1 375 ? -73.080 -4.117 21.429 1.00 10.20 375 ASP A C 1
ATOM 2980 O O . ASP A 1 375 ? -73.204 -3.993 20.216 1.00 10.85 375 ASP A O 1
ATOM 2985 N N . ASP A 1 376 ? -72.567 -3.163 22.192 1.00 10.99 376 ASP A N 1
ATOM 2986 C CA . ASP A 1 376 ? -72.006 -1.955 21.594 1.00 11.65 376 ASP A CA 1
ATOM 2987 C C . ASP A 1 376 ? -70.608 -2.235 21.039 1.00 10.48 376 ASP A C 1
ATOM 2988 O O . ASP A 1 376 ? -69.749 -2.733 21.760 1.00 11.32 376 ASP A O 1
ATOM 2993 N N . ALA A 1 377 ? -70.373 -1.870 19.778 1.00 9.22 377 ALA A N 1
ATOM 2994 C CA . ALA A 1 377 ? -69.067 -1.992 19.146 1.00 8.07 377 ALA A CA 1
ATOM 2995 C C . ALA A 1 377 ? -68.770 -0.724 18.375 1.00 8.69 377 ALA A C 1
ATOM 2996 O O . ALA A 1 377 ? -69.689 -0.129 17.820 1.00 11.56 377 ALA A O 1
ATOM 2998 N N . TYR A 1 378 ? -67.504 -0.349 18.273 1.00 7.09 378 TYR A N 1
ATOM 2999 C CA . TYR A 1 378 ? -67.120 0.907 17.677 1.00 7.98 378 TYR A CA 1
ATOM 3000 C C . TYR A 1 378 ? -66.295 0.673 16.443 1.00 8.93 378 TYR A C 1
ATOM 3001 O O . TYR A 1 378 ? -65.598 -0.342 16.327 1.00 10.41 378 TYR A O 1
ATOM 3010 N N . TYR A 1 379 ? -66.360 1.601 15.495 1.00 7.42 379 TYR A N 1
ATOM 3011 C CA . TYR A 1 379 ? -65.400 1.593 14.419 1.00 8.00 379 TYR A CA 1
ATOM 3012 C C . TYR A 1 379 ? -64.974 3.004 14.085 1.00 9.22 379 TYR A C 1
ATOM 3013 O O . TYR A 1 379 ? -65.682 3.980 14.367 1.00 8.95 379 TYR A O 1
ATOM 3022 N N . VAL A 1 380 ? -63.786 3.091 13.509 1.00 8.94 380 VAL A N 1
ATOM 3023 C CA . VAL A 1 380 ? -63.197 4.356 13.092 1.00 8.67 380 VAL A CA 1
ATOM 3024 C C . VAL A 1 380 ? -63.293 4.490 11.598 1.00 9.42 380 VAL A C 1
ATOM 3025 O O . VAL A 1 380 ? -63.028 3.531 10.876 1.00 10.06 380 VAL A O 1
ATOM 3029 N N . PHE A 1 381 ? -63.684 5.671 11.132 1.00 10.35 381 PHE A N 1
ATOM 3030 C CA . PHE A 1 381 ? -63.709 5.998 9.716 1.00 9.92 381 PHE A CA 1
ATOM 3031 C C . PHE A 1 381 ? -62.895 7.248 9.416 1.00 9.98 381 PHE A C 1
ATOM 3032 O O . PHE A 1 381 ? -62.988 8.247 10.124 1.00 10.21 381 PHE A O 1
ATOM 3040 N N . THR A 1 382 ? -62.065 7.191 8.388 1.00 10.90 382 THR A N 1
ATOM 3041 C CA . THR A 1 382 ? -61.319 8.361 7.915 1.00 10.18 382 THR A CA 1
ATOM 3042 C C . THR A 1 382 ? -61.371 8.358 6.402 1.00 8.76 382 THR A C 1
ATOM 3043 O O . THR A 1 382 ? -61.682 7.374 5.773 1.00 9.69 382 THR A O 1
ATOM 3047 N N . SER A 1 383 ? -60.980 9.470 5.810 1.00 8.66 383 SER A N 1
ATOM 3048 C CA . SER A 1 383 ? -60.652 9.493 4.379 1.00 10.77 383 SER A CA 1
ATOM 3049 C C . SER A 1 383 ? -59.521 10.470 4.202 1.00 9.41 383 SER A C 1
ATOM 3050 O O . SER A 1 383 ? -59.099 11.124 5.143 1.00 9.47 383 SER A O 1
ATOM 3053 N N . PHE A 1 384 ? -58.976 10.551 2.995 1.00 8.97 384 PHE A N 1
ATOM 3054 C CA . PHE A 1 384 ? -57.882 11.476 2.752 1.00 11.81 384 PHE A CA 1
ATOM 3055 C C . PHE A 1 384 ? -58.268 12.924 3.050 1.00 14.14 384 PHE A C 1
ATOM 3056 O O . PHE A 1 384 ? -57.379 13.744 3.317 1.00 16.67 384 PHE A O 1
ATOM 3064 N N . THR A 1 385 ? -59.566 13.220 2.985 1.00 14.85 385 THR A N 1
ATOM 3065 C CA . THR A 1 385 ? -60.105 14.550 3.293 1.00 17.89 385 THR A CA 1
ATOM 3066 C C . THR A 1 385 ? -61.081 14.621 4.501 1.00 19.32 385 THR A C 1
ATOM 3067 O O . THR A 1 385 ? -61.678 15.676 4.756 1.00 22.39 385 THR A O 1
ATOM 3071 N N . THR A 1 386 ? -61.218 13.527 5.246 1.00 16.02 386 THR A N 1
ATOM 3072 C CA . THR A 1 386 ? -62.172 13.393 6.374 1.00 18.11 386 THR A CA 1
ATOM 3073 C C . THR A 1 386 ? -61.403 13.032 7.640 1.00 15.26 386 THR A C 1
ATOM 3074 O O . THR A 1 386 ? -60.938 11.898 7.776 1.00 15.50 386 THR A O 1
ATOM 3078 N N . PRO A 1 387 ? -61.285 13.951 8.589 1.00 13.97 387 PRO A N 1
ATOM 3079 C CA . PRO A 1 387 ? -60.705 13.604 9.890 1.00 11.92 387 PRO A CA 1
ATOM 3080 C C . PRO A 1 387 ? -61.427 12.443 10.597 1.00 11.53 387 PRO A C 1
ATOM 3081 O O . PRO A 1 387 ? -62.604 12.223 10.319 1.00 11.48 387 PRO A O 1
ATOM 3085 N N . ARG A 1 388 ? -60.746 11.740 11.506 1.00 12.31 388 ARG A N 1
ATOM 3086 C CA . ARG A 1 388 ? -61.286 10.557 12.168 1.00 15.11 388 ARG A CA 1
ATOM 3087 C C . ARG A 1 388 ? -62.647 10.792 12.766 1.00 11.73 388 ARG A C 1
ATOM 3088 O O . ARG A 1 388 ? -62.874 11.746 13.488 1.00 11.79 388 ARG A O 1
ATOM 3096 N N . GLN A 1 389 ? -63.544 9.873 12.456 1.00 9.84 389 GLN A N 1
ATOM 3097 C CA . GLN A 1 389 ? -64.854 9.792 13.052 1.00 11.16 389 GLN A CA 1
ATOM 3098 C C . GLN A 1 389 ? -64.972 8.429 13.689 1.00 10.95 389 GLN A C 1
ATOM 3099 O O . GLN A 1 389 ? -64.562 7.446 13.099 1.00 14.55 389 GLN A O 1
ATOM 3105 N N . ILE A 1 390 ? -65.552 8.348 14.866 1.00 7.51 390 ILE A N 1
ATOM 3106 C CA . ILE A 1 390 ? -65.848 7.090 15.504 1.00 7.74 390 ILE A CA 1
ATOM 3107 C C . ILE A 1 390 ? -67.337 6.909 15.603 1.00 7.61 390 ILE A C 1
ATOM 3108 O O . ILE A 1 390 ? -68.040 7.801 16.036 1.00 7.30 390 ILE A O 1
ATOM 3113 N N . TYR A 1 391 ? -67.807 5.743 15.185 1.00 7.95 391 TYR A N 1
ATOM 3114 C CA . TYR A 1 391 ? -69.206 5.367 15.266 1.00 8.71 391 TYR A CA 1
ATOM 3115 C C . TYR A 1 391 ? -69.407 4.301 16.321 1.00 9.66 391 TYR A C 1
ATOM 3116 O O . TYR A 1 391 ? -68.603 3.372 16.455 1.00 9.34 391 TYR A O 1
ATOM 3125 N N . LYS A 1 392 ? -70.494 4.440 17.067 1.00 9.01 392 LYS A N 1
ATOM 3126 C CA . LYS A 1 392 ? -70.914 3.441 18.027 1.00 10.51 392 LYS A CA 1
ATOM 3127 C C . LYS A 1 392 ? -72.088 2.711 17.390 1.00 10.89 392 LYS A C 1
ATOM 3128 O O . LYS A 1 392 ? -73.065 3.327 16.956 1.00 10.95 392 LYS A O 1
ATOM 3134 N N . THR A 1 393 ? -71.987 1.390 17.324 1.00 9.20 393 THR A N 1
ATOM 3135 C CA . THR A 1 393 ? -72.990 0.587 16.656 1.00 9.86 393 THR A CA 1
ATOM 3136 C C . THR A 1 393 ? -73.488 -0.514 17.574 1.00 9.88 393 THR A C 1
ATOM 3137 O O . THR A 1 393 ? -72.788 -0.934 18.485 1.00 11.91 393 THR A O 1
ATOM 3141 N N . SER A 1 394 ? -74.711 -0.961 17.331 1.00 7.97 394 SER A N 1
ATOM 3142 C CA . SER A 1 394 ? -75.232 -2.154 17.956 1.00 8.05 394 SER A CA 1
ATOM 3143 C C . SER A 1 394 ? -74.998 -3.341 17.035 1.00 9.06 394 SER A C 1
ATOM 3144 O O . SER A 1 394 ? -75.381 -3.344 15.883 1.00 8.89 394 SER A O 1
ATOM 3147 N N . VAL A 1 395 ? -74.357 -4.366 17.557 1.00 10.12 395 VAL A N 1
ATOM 3148 C CA . VAL A 1 395 ? -74.083 -5.546 16.768 1.00 10.09 395 VAL A CA 1
ATOM 3149 C C . VAL A 1 395 ? -75.382 -6.270 16.435 1.00 10.89 395 VAL A C 1
ATOM 3150 O O . VAL A 1 395 ? -75.561 -6.747 15.311 1.00 11.59 395 VAL A O 1
ATOM 3154 N N . SER A 1 396 ? -76.272 -6.362 17.412 1.00 11.81 396 SER A N 1
ATOM 3155 C CA . SER A 1 396 ? -77.519 -7.103 17.243 1.00 12.87 396 SER A CA 1
ATOM 3156 C C . SER A 1 396 ? -78.512 -6.438 16.281 1.00 13.63 396 SER A C 1
ATOM 3157 O O . SER A 1 396 ? -79.172 -7.147 15.547 1.00 14.50 396 SER A O 1
ATOM 3160 N N . THR A 1 397 ? -78.595 -5.101 16.261 1.00 11.99 397 THR A N 1
ATOM 3161 C CA . THR A 1 397 ? -79.590 -4.399 15.422 1.00 11.41 397 THR A CA 1
ATOM 3162 C C . THR A 1 397 ? -79.030 -3.641 14.218 1.00 11.08 397 THR A C 1
ATOM 3163 O O . THR A 1 397 ? -79.776 -3.305 13.290 1.00 12.38 397 THR A O 1
ATOM 3167 N N . GLY A 1 398 ? -77.754 -3.282 14.255 1.00 9.70 398 GLY A N 1
ATOM 3168 C CA . GLY A 1 398 ? -77.145 -2.461 13.223 1.00 9.50 398 GLY A CA 1
ATOM 3169 C C . GLY A 1 398 ? -77.309 -0.966 13.373 1.00 10.92 398 GLY A C 1
ATOM 3170 O O . GLY A 1 398 ? -76.822 -0.193 12.534 1.00 12.68 398 GLY A O 1
ATOM 3171 N N . LYS A 1 399 ? -77.987 -0.519 14.421 1.00 10.63 399 LYS A N 1
ATOM 3172 C CA . LYS A 1 399 ? -78.041 0.917 14.715 1.00 12.80 399 LYS A CA 1
ATOM 3173 C C . LYS A 1 399 ? -76.626 1.481 14.782 1.00 12.72 399 LYS A C 1
ATOM 3174 O O . LYS A 1 399 ? -75.728 0.868 15.344 1.00 10.97 399 LYS A O 1
ATOM 3180 N N . SER A 1 400 ? -76.431 2.663 14.226 1.00 11.75 400 SER A N 1
ATOM 3181 C CA . SER A 1 400 ? -75.133 3.311 14.230 1.00 13.75 400 SER A CA 1
ATOM 3182 C C . SER A 1 400 ? -75.281 4.802 14.519 1.00 13.93 400 SER A C 1
ATOM 3183 O O . SER A 1 400 ? -76.157 5.461 13.957 1.00 16.53 400 SER A O 1
ATOM 3186 N N . GLU A 1 401 ? -74.443 5.322 15.397 1.00 13.54 401 GLU A N 1
ATOM 3187 C CA . GLU A 1 401 ? -74.492 6.739 15.790 1.00 17.30 401 GLU A CA 1
ATOM 3188 C C . GLU A 1 401 ? -73.077 7.283 15.764 1.00 15.77 401 GLU A C 1
ATOM 3189 O O . GLU A 1 401 ? -72.166 6.594 16.209 1.00 13.75 401 GLU A O 1
ATOM 3195 N N . LEU A 1 402 ? -72.891 8.518 15.303 1.00 12.20 402 LEU A N 1
ATOM 3196 C CA . LEU A 1 402 ? -71.616 9.198 15.483 1.00 12.86 402 LEU A CA 1
ATOM 3197 C C . LEU A 1 402 ? -71.333 9.391 16.964 1.00 13.67 402 LEU A C 1
ATOM 3198 O O . LEU A 1 402 ? -72.160 9.920 17.727 1.00 16.46 402 LEU A O 1
ATOM 3203 N N . TRP A 1 403 ? -70.159 8.966 17.384 1.00 12.01 403 TRP A N 1
ATOM 3204 C CA . TRP A 1 403 ? -69.742 9.026 18.762 1.00 11.55 403 TRP A CA 1
ATOM 3205 C C . TRP A 1 403 ? -68.691 10.120 18.991 1.00 12.69 403 TRP A C 1
ATOM 3206 O O . TRP A 1 403 ? -68.695 10.757 20.035 1.00 15.37 403 TRP A O 1
ATOM 3217 N N . ALA A 1 404 ? -67.752 10.271 18.058 1.00 10.17 404 ALA A N 1
ATOM 3218 C CA . ALA A 1 404 ? -66.735 11.314 18.137 1.00 11.65 404 ALA A CA 1
ATOM 3219 C C . ALA A 1 404 ? -66.302 11.699 16.750 1.00 11.36 404 ALA A C 1
ATOM 3220 O O . ALA A 1 404 ? -66.356 10.900 15.850 1.00 10.99 404 ALA A O 1
ATOM 3222 N N . LYS A 1 405 ? -65.876 12.951 16.591 1.00 11.06 405 LYS A N 1
ATOM 3223 C CA . LYS A 1 405 ? -65.362 13.466 15.336 1.00 13.22 405 LYS A CA 1
ATOM 3224 C C . LYS A 1 405 ? -64.283 14.473 15.666 1.00 12.10 405 LYS A C 1
ATOM 3225 O O . LYS A 1 405 ? -64.496 15.325 16.527 1.00 14.57 405 LYS A O 1
ATOM 3231 N N . VAL A 1 406 ? -63.126 14.370 15.014 1.00 10.76 406 VAL A N 1
ATOM 3232 C CA . VAL A 1 406 ? -62.055 15.369 15.166 1.00 11.40 406 VAL A CA 1
ATOM 3233 C C . VAL A 1 406 ? -62.364 16.599 14.327 1.00 12.36 406 VAL A C 1
ATOM 3234 O O . VAL A 1 406 ? -62.555 16.505 13.113 1.00 14.49 406 VAL A O 1
ATOM 3238 N N . ASP A 1 407 ? -62.448 17.751 14.983 1.00 12.97 407 ASP A N 1
ATOM 3239 C CA . ASP A 1 407 ? -62.660 19.009 14.297 1.00 16.90 407 ASP A CA 1
ATOM 3240 C C . ASP A 1 407 ? -61.285 19.533 13.852 1.00 15.90 407 ASP A C 1
ATOM 3241 O O . ASP A 1 407 ? -60.345 19.625 14.656 1.00 17.76 407 ASP A O 1
ATOM 3246 N N . VAL A 1 408 ? -61.166 19.831 12.569 1.00 15.97 408 VAL A N 1
ATOM 3247 C CA . VAL A 1 408 ? -59.923 20.314 11.986 1.00 15.66 408 VAL A CA 1
ATOM 3248 C C . VAL A 1 408 ? -60.265 21.564 11.158 1.00 15.08 408 VAL A C 1
ATOM 3249 O O . VAL A 1 408 ? -61.262 21.565 10.448 1.00 14.04 408 VAL A O 1
ATOM 3253 N N . PRO A 1 409 ? -59.478 22.636 11.263 1.00 14.11 409 PRO A N 1
ATOM 3254 C CA . PRO A 1 409 ? -59.786 23.881 10.538 1.00 14.79 409 PRO A CA 1
ATOM 3255 C C . PRO A 1 409 ? -59.420 23.765 9.061 1.00 13.54 409 PRO A C 1
ATOM 3256 O O . PRO A 1 409 ? -58.382 24.272 8.636 1.00 14.67 409 PRO A O 1
ATOM 3260 N N . MET A 1 410 ? -60.292 23.127 8.295 1.00 14.33 410 MET A N 1
ATOM 3261 C CA . MET A 1 410 ? -60.097 22.903 6.862 1.00 16.94 410 MET A CA 1
ATOM 3262 C C . MET A 1 410 ? -61.463 22.775 6.224 1.00 16.80 410 MET A C 1
ATOM 3263 O O . MET A 1 410 ? -62.451 22.578 6.925 1.00 17.93 410 MET A O 1
ATOM 3268 N N . ASN A 1 411 ? -61.525 22.887 4.901 1.00 14.93 411 ASN A N 1
ATOM 3269 C CA . ASN A 1 411 ? -62.776 22.717 4.160 1.00 16.80 411 ASN A CA 1
ATOM 3270 C C . ASN A 1 411 ? -62.643 21.552 3.201 1.00 16.30 411 ASN A C 1
ATOM 3271 O O . ASN A 1 411 ? -62.035 21.697 2.141 1.00 15.74 411 ASN A O 1
ATOM 3276 N N . PRO A 1 412 ? -63.185 20.390 3.574 1.00 16.58 412 PRO A N 1
ATOM 3277 C CA . PRO A 1 412 ? -63.033 19.167 2.768 1.00 16.97 412 PRO A CA 1
ATOM 3278 C C . PRO A 1 412 ? -63.567 19.283 1.338 1.00 15.59 412 PRO A C 1
ATOM 3279 O O . PRO A 1 412 ? -63.050 18.585 0.452 1.00 14.07 412 PRO A O 1
ATOM 3283 N N . GLU A 1 413 ? -64.552 20.148 1.107 1.00 14.00 413 GLU A N 1
ATOM 3284 C CA . GLU A 1 413 ? -65.179 20.289 -0.212 1.00 14.99 413 GLU A CA 1
ATOM 3285 C C . GLU A 1 413 ? -64.272 20.908 -1.268 1.00 12.97 413 GLU A C 1
ATOM 3286 O O . GLU A 1 413 ? -64.574 20.878 -2.468 1.00 13.86 413 GLU A O 1
ATOM 3292 N N . GLN A 1 414 ? -63.142 21.438 -0.839 1.00 11.84 414 GLN A N 1
ATOM 3293 C CA . GLN A 1 414 ? -62.162 21.970 -1.775 1.00 11.86 414 GLN A CA 1
ATOM 3294 C C . GLN A 1 414 ? -61.327 20.878 -2.451 1.00 9.60 414 GLN A C 1
ATOM 3295 O O . GLN A 1 414 ? -60.622 21.171 -3.396 1.00 10.06 414 GLN A O 1
ATOM 3301 N N . TYR A 1 415 ? -61.388 19.641 -1.965 1.00 9.58 415 TYR A N 1
ATOM 3302 C CA . TYR A 1 415 ? -60.480 18.581 -2.411 1.00 9.32 415 TYR A CA 1
ATOM 3303 C C . TYR A 1 415 ? -61.239 17.392 -2.954 1.00 9.62 415 TYR A C 1
ATOM 3304 O O . TYR A 1 415 ? -62.431 17.188 -2.662 1.00 10.19 415 TYR A O 1
ATOM 3313 N N . GLN A 1 416 ? -60.549 16.620 -3.780 1.00 9.67 416 GLN A N 1
ATOM 3314 C CA . GLN A 1 416 ? -61.109 15.354 -4.223 1.00 11.99 416 GLN A CA 1
ATOM 3315 C C . GLN A 1 416 ? -60.061 14.288 -4.208 1.00 9.09 416 GLN A C 1
ATOM 3316 O O . GLN A 1 416 ? -58.847 14.556 -4.220 1.00 9.52 416 GLN A O 1
ATOM 3322 N N . VAL A 1 417 ? -60.552 13.065 -4.185 1.00 9.77 417 VAL A N 1
ATOM 3323 C CA . VAL A 1 417 ? -59.736 11.863 -4.145 1.00 9.02 417 VAL A CA 1
ATOM 3324 C C . VAL A 1 417 ? -60.155 11.008 -5.319 1.00 8.01 417 VAL A C 1
ATOM 3325 O O . VAL A 1 417 ? -61.355 10.751 -5.514 1.00 8.95 417 VAL A O 1
ATOM 3329 N N . GLU A 1 418 ? -59.184 10.663 -6.153 1.00 7.02 418 GLU A N 1
ATOM 3330 C CA . GLU A 1 418 ? -59.364 9.719 -7.243 1.00 8.40 418 GLU A CA 1
ATOM 3331 C C . GLU A 1 418 ? -58.722 8.384 -6.875 1.00 7.07 418 GLU A C 1
ATOM 3332 O O . GLU A 1 418 ? -57.751 8.330 -6.099 1.00 8.11 418 GLU A O 1
ATOM 3338 N N . GLN A 1 419 ? -59.255 7.309 -7.431 1.00 5.48 419 GLN A N 1
ATOM 3339 C CA . GLN A 1 419 ? -58.598 6.025 -7.466 1.00 5.47 419 GLN A CA 1
ATOM 3340 C C . GLN A 1 419 ? -58.422 5.596 -8.898 1.00 5.28 419 GLN A C 1
ATOM 3341 O O . GLN A 1 419 ? -59.413 5.551 -9.686 1.00 5.56 419 GLN A O 1
ATOM 3347 N N . VAL A 1 420 ? -57.169 5.336 -9.240 1.00 3.62 420 VAL A N 1
ATOM 3348 C CA . VAL A 1 420 ? -56.785 4.933 -10.570 1.00 4.63 420 VAL A CA 1
ATOM 3349 C C . VAL A 1 420 ? -56.069 3.598 -10.525 1.00 4.51 420 VAL A C 1
ATOM 3350 O O . VAL A 1 420 ? -55.636 3.137 -9.456 1.00 4.40 420 VAL A O 1
ATOM 3354 N N . PHE A 1 421 ? -55.945 2.977 -11.692 1.00 5.07 421 PHE A N 1
ATOM 3355 C CA . PHE A 1 421 ? -55.298 1.712 -11.887 1.00 4.30 421 PHE A CA 1
ATOM 3356 C C . PHE A 1 421 ? -54.338 1.802 -13.049 1.00 4.86 421 PHE A C 1
ATOM 3357 O O . PHE A 1 421 ? -54.755 2.113 -14.173 1.00 7.37 421 PHE A O 1
ATOM 3365 N N . TYR A 1 422 ? -53.069 1.529 -12.814 1.00 4.68 422 TYR A N 1
ATOM 3366 C CA . TYR A 1 422 ? -52.057 1.644 -13.869 1.00 4.97 422 TYR A CA 1
ATOM 3367 C C . TYR A 1 422 ? -51.357 0.305 -14.061 1.00 6.24 422 TYR A C 1
ATOM 3368 O O . TYR A 1 422 ? -51.342 -0.540 -13.168 1.00 5.92 422 TYR A O 1
ATOM 3377 N N . ALA A 1 423 ? -50.786 0.078 -15.231 1.00 6.87 423 ALA A N 1
ATOM 3378 C CA . ALA A 1 423 ? -50.075 -1.153 -15.525 1.00 6.67 423 ALA A CA 1
ATOM 3379 C C . ALA A 1 423 ? -48.617 -1.011 -15.184 1.00 6.08 423 ALA A C 1
ATOM 3380 O O . ALA A 1 423 ? -47.966 -0.045 -15.584 1.00 8.19 423 ALA A O 1
ATOM 3382 N N . SER A 1 424 ? -48.110 -1.986 -14.440 1.00 5.80 424 SER A N 1
ATOM 3383 C CA . SER A 1 424 ? -46.688 -2.159 -14.192 1.00 5.41 424 SER A CA 1
ATOM 3384 C C . SER A 1 424 ? -46.026 -2.791 -15.382 1.00 6.62 424 SER A C 1
ATOM 3385 O O . SER A 1 424 ? -46.704 -3.178 -16.323 1.00 7.44 424 SER A O 1
ATOM 3388 N N . LYS A 1 425 ? -44.707 -2.874 -15.323 1.00 7.79 425 LYS A N 1
ATOM 3389 C CA . LYS A 1 425 ? -43.896 -3.456 -16.398 1.00 11.66 425 LYS A CA 1
ATOM 3390 C C . LYS A 1 425 ? -44.403 -4.826 -16.893 1.00 10.01 425 LYS A C 1
ATOM 3391 O O . LYS A 1 425 ? -44.487 -5.071 -18.099 1.00 12.11 425 LYS A O 1
ATOM 3397 N N . ASP A 1 426 ? -44.790 -5.689 -15.953 1.00 7.33 426 ASP A N 1
ATOM 3398 C CA . ASP A 1 426 ? -45.275 -7.032 -16.280 1.00 7.89 426 ASP A CA 1
ATOM 3399 C C . ASP A 1 426 ? -46.772 -7.117 -16.606 1.00 8.26 426 ASP A C 1
ATOM 3400 O O . ASP A 1 426 ? -47.309 -8.201 -16.853 1.00 9.89 426 ASP A O 1
ATOM 3405 N N . GLY A 1 427 ? -47.441 -5.959 -16.621 1.00 7.31 427 GLY A N 1
ATOM 3406 C CA . GLY A 1 427 ? -48.868 -5.880 -16.918 1.00 7.48 427 GLY A CA 1
ATOM 3407 C C . GLY A 1 427 ? -49.795 -5.863 -15.703 1.00 7.41 427 GLY A C 1
ATOM 3408 O O . GLY A 1 427 ? -50.992 -5.621 -15.837 1.00 8.85 427 GLY A O 1
ATOM 3409 N N . THR A 1 428 ? -49.260 -6.137 -14.522 1.00 5.97 428 THR A N 1
ATOM 3410 C CA . THR A 1 428 ? -50.060 -6.052 -13.300 1.00 6.09 428 THR A CA 1
ATOM 3411 C C . THR A 1 428 ? -50.749 -4.697 -13.148 1.00 5.80 428 THR A C 1
ATOM 3412 O O . THR A 1 428 ? -50.108 -3.657 -13.273 1.00 6.14 428 THR A O 1
ATOM 3416 N N . LYS A 1 429 ? -52.047 -4.717 -12.842 1.00 5.73 429 LYS A N 1
ATOM 3417 C CA . LYS A 1 429 ? -52.800 -3.498 -12.590 1.00 5.13 429 LYS A CA 1
ATOM 3418 C C . LYS A 1 429 ? -52.696 -3.121 -11.128 1.00 5.64 429 LYS A C 1
ATOM 3419 O O . LYS A 1 429 ? -53.143 -3.867 -10.252 1.00 7.08 429 LYS A O 1
ATOM 3425 N N . VAL A 1 430 ? -52.090 -1.976 -10.883 1.00 4.63 430 VAL A N 1
ATOM 3426 C CA . VAL A 1 430 ? -51.794 -1.532 -9.541 1.00 3.51 430 VAL A CA 1
ATOM 3427 C C . VAL A 1 430 ? -52.687 -0.360 -9.185 1.00 3.04 430 VAL A C 1
ATOM 3428 O O . VAL A 1 430 ? -52.793 0.581 -9.986 1.00 4.57 430 VAL A O 1
ATOM 3432 N N . PRO A 1 431 ? -53.355 -0.370 -8.036 1.00 2.64 431 PRO A N 1
ATOM 3433 C CA . PRO A 1 431 ? -54.143 0.795 -7.623 1.00 4.06 431 PRO A CA 1
ATOM 3434 C C . PRO A 1 431 ? -53.303 1.939 -7.093 1.00 4.29 431 PRO A C 1
ATOM 3435 O O . PRO A 1 431 ? -52.210 1.731 -6.555 1.00 5.27 431 PRO A O 1
ATOM 3439 N N . MET A 1 432 ? -53.822 3.145 -7.239 1.00 3.63 432 MET A N 1
ATOM 3440 C CA . MET A 1 432 ? -53.211 4.338 -6.664 1.00 4.37 432 MET A CA 1
ATOM 3441 C C . MET A 1 432 ? -54.295 5.342 -6.319 1.00 3.20 432 MET A C 1
ATOM 3442 O O . MET A 1 432 ? -55.233 5.558 -7.116 1.00 3.54 432 MET A O 1
ATOM 3447 N N . PHE A 1 433 ? -54.205 5.961 -5.144 1.00 3.54 433 PHE A N 1
ATOM 3448 C CA . PHE A 1 433 ? -55.018 7.118 -4.784 1.00 3.17 433 PHE A CA 1
ATOM 3449 C C . PHE A 1 433 ? -54.329 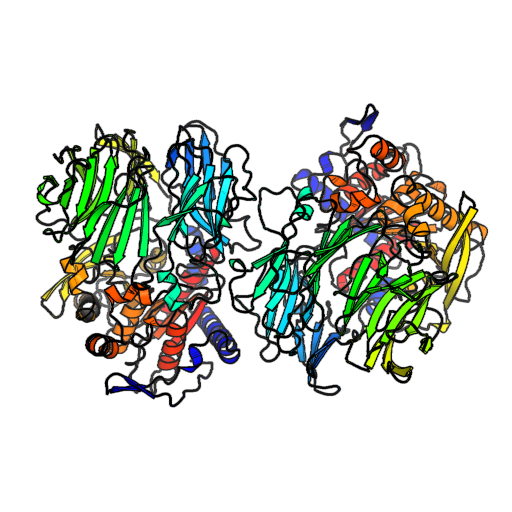8.400 -5.180 1.00 3.27 433 PHE A C 1
ATOM 3450 O O . PHE A 1 433 ? -53.121 8.537 -5.011 1.00 4.40 433 PHE A O 1
ATOM 3458 N N . VAL A 1 434 ? -55.091 9.348 -5.720 1.00 4.25 434 VAL A N 1
ATOM 3459 C CA . VAL A 1 434 ? -54.562 10.643 -6.113 1.00 5.13 434 VAL A CA 1
ATOM 3460 C C . VAL A 1 434 ? -55.433 11.716 -5.507 1.00 5.81 434 VAL A C 1
ATOM 3461 O O . VAL A 1 434 ? -56.649 11.737 -5.728 1.00 6.89 434 VAL A O 1
ATOM 3465 N N . VAL A 1 435 ? -54.827 12.607 -4.736 1.00 4.79 435 VAL A N 1
ATOM 3466 C CA . VAL A 1 435 ? -55.564 13.604 -3.952 1.00 5.57 435 VAL A CA 1
ATOM 3467 C C . VAL A 1 435 ? -55.097 14.990 -4.357 1.00 5.43 435 VAL A C 1
ATOM 3468 O O . VAL A 1 435 ? -53.904 15.264 -4.489 1.00 4.92 435 VAL A O 1
ATOM 3472 N N . HIS A 1 436 ? -56.043 15.889 -4.580 1.00 5.58 436 HIS A N 1
ATOM 3473 C CA . HIS A 1 436 ? -55.711 17.246 -4.993 1.00 5.70 436 HIS A CA 1
ATOM 3474 C C . HIS A 1 436 ? -56.916 18.158 -4.841 1.00 5.82 436 HIS A C 1
ATOM 3475 O O . HIS A 1 436 ? -58.040 17.705 -4.682 1.00 6.90 436 HIS A O 1
ATOM 3482 N N . ARG A 1 437 ? -56.680 19.466 -4.940 1.00 7.14 437 ARG A N 1
ATOM 3483 C CA . ARG A 1 437 ? -57.797 20.409 -5.019 1.00 7.02 437 ARG A CA 1
ATOM 3484 C C . ARG A 1 437 ? -58.660 20.106 -6.239 1.00 6.47 437 ARG A C 1
ATOM 3485 O O . ARG A 1 437 ? -58.152 19.744 -7.311 1.00 6.93 437 ARG A O 1
ATOM 3493 N N . LYS A 1 438 ? -59.958 20.332 -6.104 1.00 8.06 438 LYS A N 1
ATOM 3494 C CA . LYS A 1 438 ? -60.875 20.195 -7.238 1.00 9.06 438 LYS A CA 1
ATOM 3495 C C . LYS A 1 438 ? -60.500 21.062 -8.423 1.00 10.99 438 LYS A C 1
ATOM 3496 O O . LYS A 1 438 ? -60.721 20.655 -9.561 1.00 13.30 438 LYS A O 1
ATOM 3502 N N . ASP A 1 439 ? -59.969 22.256 -8.171 1.00 10.43 439 ASP A N 1
ATOM 3503 C CA . ASP A 1 439 ? -59.572 23.170 -9.251 1.00 12.67 439 ASP A CA 1
ATOM 3504 C C . ASP A 1 439 ? -58.165 22.986 -9.837 1.00 12.03 439 ASP A C 1
ATOM 3505 O O . ASP A 1 439 ? -57.688 23.826 -10.593 1.00 14.84 439 ASP A O 1
ATOM 3510 N N . LEU A 1 440 ? -57.500 21.889 -9.501 1.00 10.71 440 LEU A N 1
ATOM 3511 C CA . LEU A 1 440 ? -56.186 21.607 -10.044 1.00 11.04 440 LEU A CA 1
ATOM 3512 C C . LEU A 1 440 ? -56.220 21.695 -11.549 1.00 11.40 440 LEU A C 1
ATOM 3513 O O . LEU A 1 440 ? -57.084 21.092 -12.180 1.00 12.01 440 LEU A O 1
ATOM 3518 N N . LYS A 1 441 ? -55.261 22.413 -12.118 1.00 12.77 441 LYS A N 1
ATOM 3519 C CA . LYS A 1 441 ? -55.024 22.383 -13.556 1.00 14.99 441 LYS A CA 1
ATOM 3520 C C . LYS A 1 441 ? -54.204 21.150 -13.921 1.00 11.68 441 LYS A C 1
ATOM 3521 O O . LYS A 1 441 ? -53.161 20.889 -13.320 1.00 13.18 441 LYS A O 1
ATOM 3527 N N . ARG A 1 442 ? -54.691 20.378 -14.893 1.00 11.16 442 ARG A N 1
ATOM 3528 C CA . ARG A 1 442 ? -54.005 19.198 -15.386 1.00 9.74 442 ARG A CA 1
ATOM 3529 C C . ARG A 1 442 ? -53.116 19.600 -16.539 1.00 10.66 442 ARG A C 1
ATOM 3530 O O . ARG A 1 442 ? -53.382 19.263 -17.710 1.00 12.60 442 ARG A O 1
ATOM 3538 N N . ASP A 1 443 ? -52.048 20.309 -16.185 1.00 10.97 443 ASP A N 1
ATOM 3539 C CA . ASP A 1 443 ? -51.135 20.947 -17.125 1.00 12.16 443 ASP A CA 1
ATOM 3540 C C . ASP A 1 443 ? -49.740 20.356 -17.086 1.00 12.00 443 ASP A C 1
ATOM 3541 O O . ASP A 1 443 ? -48.819 20.901 -17.672 1.00 13.84 443 ASP A O 1
ATOM 3546 N N . GLY A 1 444 ? -49.565 19.240 -16.379 1.00 9.01 444 GLY A N 1
ATOM 3547 C CA . GLY A 1 444 ? -48.260 18.592 -16.339 1.00 10.88 444 GLY A CA 1
ATOM 3548 C C . GLY A 1 444 ? -47.226 19.284 -15.479 1.00 10.65 444 GLY A C 1
ATOM 3549 O O . GLY A 1 444 ? -46.016 19.033 -15.602 1.00 13.15 444 GLY A O 1
ATOM 3550 N N . ASN A 1 445 ? -47.669 20.141 -14.577 1.00 8.96 445 ASN A N 1
ATOM 3551 C CA . ASN A 1 445 ? -46.726 20.936 -13.818 1.00 11.19 445 ASN A CA 1
ATOM 3552 C C . ASN A 1 445 ? -47.015 21.099 -12.339 1.00 10.22 445 ASN A C 1
ATOM 3553 O O . ASN A 1 445 ? -46.327 21.855 -11.660 1.00 11.29 445 ASN A O 1
ATOM 3558 N N . ALA A 1 446 ? -47.988 20.368 -11.808 1.00 8.80 446 ALA A N 1
ATOM 3559 C CA . ALA A 1 446 ? -48.257 20.435 -10.377 1.00 8.17 446 ALA A CA 1
ATOM 3560 C C . ALA A 1 446 ? -47.138 19.778 -9.568 1.00 9.27 446 ALA A C 1
ATOM 3561 O O . ALA A 1 446 ? -46.700 18.680 -9.912 1.00 8.34 446 ALA A O 1
ATOM 3563 N N . PRO A 1 447 ? -46.710 20.396 -8.480 1.00 6.93 447 PRO A N 1
ATOM 3564 C CA . PRO A 1 447 ? -45.761 19.746 -7.574 1.00 8.07 447 PRO A CA 1
ATOM 3565 C C . PRO A 1 447 ? -46.488 18.515 -7.034 1.00 8.09 447 PRO A C 1
ATOM 3566 O O . PRO A 1 447 ? -47.619 18.624 -6.558 1.00 8.57 447 PRO A O 1
ATOM 3570 N N . THR A 1 448 ? -45.845 17.370 -7.092 1.00 6.88 448 THR A N 1
ATOM 3571 C CA . THR A 1 448 ? -46.480 16.123 -6.724 1.00 5.23 448 THR A CA 1
ATOM 3572 C C . THR A 1 448 ? -45.607 15.352 -5.771 1.00 4.85 448 THR A C 1
ATOM 3573 O O . THR A 1 448 ? -44.406 15.325 -5.931 1.00 6.40 448 THR A O 1
ATOM 3577 N N . LEU A 1 449 ? -46.235 14.747 -4.780 1.00 4.64 449 LEU A N 1
ATOM 3578 C CA . LEU A 1 449 ? -45.562 13.917 -3.794 1.00 5.19 449 LEU A CA 1
ATOM 3579 C C . LEU A 1 449 ? -46.188 12.526 -3.860 1.00 4.85 449 LEU A C 1
ATOM 3580 O O . LEU A 1 449 ? -47.379 12.369 -3.624 1.00 5.01 449 LEU A O 1
ATOM 3585 N N . LEU A 1 450 ? -45.384 11.536 -4.176 1.00 4.86 450 LEU A N 1
ATOM 3586 C CA . LEU A 1 450 ? -45.802 10.154 -4.396 1.00 5.05 450 LEU A CA 1
ATOM 3587 C C . LEU A 1 450 ? -45.216 9.303 -3.266 1.00 4.38 450 LEU A C 1
ATOM 3588 O O . LEU A 1 450 ? -43.992 9.288 -3.058 1.00 5.69 450 LEU A O 1
ATOM 3593 N N . TYR A 1 451 ? -46.101 8.637 -2.555 1.00 4.81 451 TYR A N 1
ATOM 3594 C CA . TYR A 1 451 ? -45.784 7.849 -1.373 1.00 4.84 451 TYR A CA 1
ATOM 3595 C C . TYR A 1 451 ? -46.051 6.364 -1.634 1.00 5.55 451 TYR A C 1
ATOM 3596 O O . TYR A 1 451 ? -47.036 5.984 -2.278 1.00 5.84 451 TYR A O 1
ATOM 3605 N N . GLY A 1 452 ? -45.184 5.524 -1.092 1.00 5.24 452 GLY A N 1
ATOM 3606 C CA . GLY A 1 452 ? -45.367 4.090 -1.153 1.00 5.90 452 GLY A CA 1
ATOM 3607 C C . GLY A 1 452 ? -44.624 3.388 -0.034 1.00 5.95 452 GLY A C 1
ATOM 3608 O O . GLY A 1 452 ? -43.850 3.993 0.687 1.00 6.44 452 GLY A O 1
ATOM 3609 N N . TYR A 1 453 ? -44.911 2.098 0.122 1.00 4.77 453 TYR A N 1
ATOM 3610 C CA . TYR A 1 453 ? -44.229 1.255 1.102 1.00 4.27 453 TYR A CA 1
ATOM 3611 C C . TYR A 1 453 ? -43.842 -0.040 0.414 1.00 6.17 453 TYR A C 1
ATOM 3612 O O . TYR A 1 453 ? -42.707 -0.175 -0.013 1.00 6.84 453 TYR A O 1
ATOM 3621 N N . GLY A 1 454 ? -44.781 -0.961 0.236 1.00 4.72 454 GLY A N 1
ATOM 3622 C CA . GLY A 1 454 ? -44.570 -2.134 -0.600 1.00 4.42 454 GLY A CA 1
ATOM 3623 C C . GLY A 1 454 ? -43.860 -3.260 0.114 1.00 4.17 454 GLY A C 1
ATOM 3624 O O . GLY A 1 454 ? -42.716 -3.565 -0.181 1.00 6.36 454 GLY A O 1
ATOM 3625 N N . GLY A 1 455 ? -44.544 -3.873 1.047 1.00 4.66 455 GLY A N 1
ATOM 3626 C CA . GLY A 1 455 ? -43.936 -4.922 1.828 1.00 5.10 455 GLY A CA 1
ATOM 3627 C C . GLY A 1 455 ? -44.709 -5.274 3.058 1.00 4.79 455 GLY A C 1
ATOM 3628 O O . GLY A 1 455 ? -45.598 -4.553 3.524 1.00 5.36 455 GLY A O 1
ATOM 3629 N N . PHE A 1 456 ? -44.369 -6.441 3.594 1.00 4.78 456 PHE A N 1
ATOM 3630 C CA . PHE A 1 456 ? -44.794 -6.889 4.901 1.00 4.68 456 PHE A CA 1
ATOM 3631 C C . PHE A 1 456 ? -46.310 -7.025 5.063 1.00 5.68 456 PHE A C 1
ATOM 3632 O O . PHE A 1 456 ? -46.824 -6.958 6.171 1.00 6.63 456 PHE A O 1
ATOM 3640 N N . ASN A 1 457 ? -47.035 -7.223 3.955 1.00 4.50 457 ASN A N 1
ATOM 3641 C CA . ASN A 1 457 ? -48.485 -7.379 3.997 1.00 6.65 457 ASN A CA 1
ATOM 3642 C C . ASN A 1 457 ? -49.202 -6.127 4.493 1.00 6.80 457 ASN A C 1
ATOM 3643 O O . ASN A 1 457 ? -50.372 -6.177 4.871 1.00 8.52 457 ASN A O 1
ATOM 3648 N N . VAL A 1 458 ? -48.524 -4.983 4.461 1.00 5.52 458 VAL A N 1
ATOM 3649 C CA . VAL A 1 458 ? -49.068 -3.716 4.918 1.00 6.56 458 VAL A CA 1
ATOM 3650 C C . VAL A 1 458 ? -49.873 -3.072 3.811 1.00 7.97 458 VAL A C 1
ATOM 3651 O O . VAL A 1 458 ? -49.429 -3.014 2.665 1.00 9.09 458 VAL A O 1
ATOM 3655 N N . ASN A 1 459 ? -51.062 -2.608 4.137 1.00 6.45 459 ASN A N 1
ATOM 3656 C CA . ASN A 1 459 ? -51.921 -1.958 3.162 1.00 6.60 459 ASN A CA 1
ATOM 3657 C C . ASN A 1 459 ? -51.867 -0.455 3.266 1.00 7.49 459 ASN A C 1
ATOM 3658 O O . ASN A 1 459 ? -51.817 0.105 4.370 1.00 9.25 459 ASN A O 1
ATOM 3663 N N . MET A 1 460 ? -51.831 0.217 2.120 1.00 6.85 460 MET A N 1
ATOM 3664 C CA . MET A 1 460 ? -51.936 1.673 2.086 1.00 7.40 460 MET A CA 1
ATOM 3665 C C . MET A 1 460 ? -53.395 2.037 2.019 1.00 8.01 460 MET A C 1
ATOM 3666 O O . MET A 1 460 ? -54.065 1.732 1.067 1.00 11.05 460 MET A O 1
ATOM 3671 N N . GLU A 1 461 ? -53.877 2.746 3.030 1.00 8.86 461 GLU A N 1
ATOM 3672 C CA . GLU A 1 461 ? -55.278 3.084 3.109 1.00 10.99 461 GLU A CA 1
ATOM 3673 C C . GLU A 1 461 ? -55.473 4.578 3.138 1.00 9.43 461 GLU A C 1
ATOM 3674 O O . GLU A 1 461 ? -54.539 5.345 3.368 1.00 10.52 461 GLU A O 1
ATOM 3680 N N . ALA A 1 462 ? -56.738 4.948 3.022 1.00 8.51 462 ALA A N 1
ATOM 3681 C CA . ALA A 1 462 ? -57.184 6.357 3.076 1.00 9.66 462 ALA A CA 1
ATOM 3682 C C . ALA A 1 462 ? -57.256 6.935 4.493 1.00 12.63 462 ALA A C 1
ATOM 3683 O O . ALA A 1 462 ? -58.345 7.325 5.010 1.00 12.35 462 ALA A O 1
ATOM 3685 N N . ASN A 1 463 ? -56.112 6.976 5.144 1.00 12.93 463 ASN A N 1
ATOM 3686 C CA . ASN A 1 463 ? -55.934 7.614 6.436 1.00 14.32 463 ASN A CA 1
ATOM 3687 C C . ASN A 1 463 ? -56.013 9.126 6.220 1.00 13.79 463 ASN A C 1
ATOM 3688 O O . ASN A 1 463 ? -55.601 9.651 5.188 1.00 13.01 463 ASN A O 1
ATOM 3693 N N . PHE A 1 464 ? -56.555 9.843 7.188 1.00 12.43 464 PHE A N 1
ATOM 3694 C CA . PHE A 1 464 ? -56.473 11.305 7.157 1.00 12.53 464 PHE A CA 1
ATOM 3695 C C . PHE A 1 464 ? -55.135 11.768 7.699 1.00 13.46 464 PHE A C 1
ATOM 3696 O O . PHE A 1 464 ? -54.750 11.462 8.836 1.00 15.14 464 PHE A O 1
ATOM 3704 N N . ARG A 1 465 ? -54.438 12.566 6.889 1.00 13.11 465 ARG A N 1
ATOM 3705 C CA . ARG A 1 465 ? -53.211 13.188 7.311 1.00 14.52 465 ARG A CA 1
ATOM 3706 C C . ARG A 1 465 ? -53.367 14.687 7.087 1.00 11.92 465 ARG A C 1
ATOM 3707 O O . ARG A 1 465 ? -53.406 15.144 5.947 1.00 11.56 465 ARG A O 1
ATOM 3715 N N . SER A 1 466 ? -53.440 15.459 8.154 1.00 11.31 466 SER A N 1
ATOM 3716 C CA . SER A 1 466 ? -53.519 16.904 7.990 1.00 9.82 466 SER A CA 1
ATOM 3717 C C . SER A 1 466 ? -52.217 17.491 7.433 1.00 8.65 466 SER A C 1
ATOM 3718 O O . SER A 1 466 ? -52.223 18.585 6.879 1.00 7.88 466 SER A O 1
ATOM 3721 N N . SER A 1 467 ? -51.127 16.733 7.535 1.00 9.60 467 SER A N 1
ATOM 3722 C CA . SER A 1 467 ? -49.828 17.197 7.074 1.00 9.37 467 SER A CA 1
ATOM 3723 C C . SER A 1 467 ? -49.754 17.530 5.595 1.00 9.52 467 SER A C 1
ATOM 3724 O O . SER A 1 467 ? -48.890 18.287 5.200 1.00 10.17 467 SER A O 1
ATOM 3727 N N . ILE A 1 468 ? -50.640 16.955 4.788 1.00 8.38 468 ILE A N 1
ATOM 3728 C CA . ILE A 1 468 ? -50.640 17.195 3.358 1.00 8.67 468 ILE A CA 1
ATOM 3729 C C . ILE A 1 468 ? -51.439 18.445 2.962 1.00 7.78 468 ILE A C 1
ATOM 3730 O O . ILE A 1 468 ? -51.403 18.862 1.818 1.00 7.50 468 ILE A O 1
ATOM 3735 N N . LEU A 1 469 ? -52.158 19.075 3.889 1.00 7.98 469 LEU A N 1
ATOM 3736 C CA . LEU A 1 469 ? -53.056 20.152 3.488 1.00 8.87 469 LEU A CA 1
ATOM 3737 C C . LEU A 1 469 ? -52.352 21.403 2.912 1.00 7.42 469 LEU A C 1
ATOM 3738 O O . LEU A 1 469 ? -52.793 21.898 1.898 1.00 7.70 469 LEU A O 1
ATOM 3743 N N . PRO A 1 470 ? -51.275 21.924 3.498 1.00 8.57 470 PRO A N 1
ATOM 3744 C CA . PRO A 1 470 ? -50.543 23.036 2.861 1.00 9.69 470 PRO A CA 1
ATOM 3745 C C . PRO A 1 470 ? -50.053 22.697 1.434 1.00 7.37 470 PRO A C 1
ATOM 3746 O O . PRO A 1 470 ? -50.096 23.525 0.520 1.00 9.33 470 PRO A O 1
ATOM 3750 N N . TRP A 1 471 ? -49.699 21.438 1.220 1.00 7.27 471 TRP A N 1
ATOM 3751 C CA . TRP A 1 471 ? -49.249 20.979 -0.088 1.00 7.43 471 TRP A CA 1
ATOM 3752 C C . TRP A 1 471 ? -50.384 21.067 -1.101 1.00 7.36 471 TRP A C 1
ATOM 3753 O O . TRP A 1 471 ? -50.213 21.660 -2.163 1.00 7.81 471 TRP A O 1
ATOM 3764 N N . LEU A 1 472 ? -51.550 20.554 -0.734 1.00 7.29 472 LEU A N 1
ATOM 3765 C CA . LEU A 1 472 ? -52.727 20.588 -1.602 1.00 7.39 472 LEU A CA 1
ATOM 3766 C C . LEU A 1 472 ? -53.138 22.029 -1.863 1.00 7.72 472 LEU A C 1
ATOM 3767 O O . LEU A 1 472 ? -53.478 22.391 -2.983 1.00 8.37 472 LEU A O 1
ATOM 3772 N N . ASP A 1 473 ? -53.056 22.870 -0.835 1.00 9.48 473 ASP A N 1
ATOM 3773 C CA . ASP A 1 473 ? -53.470 24.269 -0.981 1.00 10.48 473 ASP A CA 1
ATOM 3774 C C . ASP A 1 473 ? -52.540 25.093 -1.858 1.00 10.60 473 ASP A C 1
ATOM 3775 O O . ASP A 1 473 ? -52.977 26.117 -2.460 1.00 13.21 473 ASP A O 1
ATOM 3780 N N . ALA A 1 474 ? -51.301 24.650 -1.979 1.00 9.18 474 ALA A N 1
ATOM 3781 C CA . ALA A 1 474 ? -50.308 25.240 -2.864 1.00 10.34 474 ALA A CA 1
ATOM 3782 C C . ALA A 1 474 ? -50.415 24.725 -4.302 1.00 11.20 474 ALA A C 1
ATOM 3783 O O . ALA A 1 474 ? -49.576 25.069 -5.138 1.00 14.50 474 ALA A O 1
ATOM 3785 N N . GLY A 1 475 ? -51.426 23.901 -4.582 1.00 9.35 475 GLY A N 1
ATOM 3786 C CA . GLY A 1 475 ? -51.695 23.335 -5.899 1.00 9.33 475 GLY A CA 1
ATOM 3787 C C . GLY A 1 475 ? -50.997 21.998 -6.090 1.00 9.23 475 GLY A C 1
ATOM 3788 O O . GLY A 1 475 ? -50.805 21.573 -7.217 1.00 9.95 475 GLY A O 1
ATOM 3789 N N . GLY A 1 476 ? -50.580 21.366 -5.001 1.00 6.98 476 GLY A N 1
ATOM 3790 C CA . GLY A 1 476 ? -49.894 20.104 -5.100 1.00 6.44 476 GLY A CA 1
ATOM 3791 C C . GLY A 1 476 ? -50.817 18.911 -5.228 1.00 5.94 476 GLY A C 1
ATOM 3792 O O . GLY A 1 476 ? -52.004 18.983 -4.959 1.00 8.89 476 GLY A O 1
ATOM 3793 N N . VAL A 1 477 ? -50.225 17.806 -5.673 1.00 5.20 477 VAL A N 1
ATOM 3794 C CA . VAL A 1 477 ? -50.892 16.506 -5.781 1.00 5.38 477 VAL A CA 1
ATOM 3795 C C . VAL A 1 477 ? -50.206 15.568 -4.818 1.00 5.65 477 VAL A C 1
ATOM 3796 O O . VAL A 1 477 ? -48.976 15.573 -4.705 1.00 5.72 477 VAL A O 1
ATOM 3800 N N . TYR A 1 478 ? -51.007 14.794 -4.117 1.00 5.06 478 TYR A N 1
ATOM 3801 C CA . TYR A 1 478 ? -50.511 13.737 -3.223 1.00 5.78 478 TYR A CA 1
ATOM 3802 C C . TYR A 1 478 ? -51.006 12.420 -3.751 1.00 6.49 478 TYR A C 1
ATOM 3803 O O . TYR A 1 478 ? -52.214 12.243 -3.960 1.00 7.67 478 TYR A O 1
ATOM 3812 N N . ALA A 1 479 ? -50.101 11.469 -3.978 1.00 5.09 479 ALA A N 1
ATOM 3813 C CA . ALA A 1 479 ? -50.464 10.175 -4.542 1.00 4.92 479 ALA A CA 1
ATOM 3814 C C . ALA A 1 479 ? -49.913 9.075 -3.672 1.00 4.22 479 ALA A C 1
ATOM 3815 O O . ALA A 1 479 ? -48.798 9.195 -3.154 1.00 4.83 479 ALA A O 1
ATOM 3817 N N . VAL A 1 480 ? -50.684 8.007 -3.503 1.00 4.53 480 VAL A N 1
ATOM 3818 C CA . VAL A 1 480 ? -50.316 6.864 -2.669 1.00 4.73 480 VAL A CA 1
ATOM 3819 C C . VAL A 1 480 ? -50.554 5.588 -3.501 1.00 4.84 480 VAL A C 1
ATOM 3820 O O . VAL A 1 480 ? -51.689 5.290 -3.865 1.00 5.30 480 VAL A O 1
ATOM 3824 N N . ALA A 1 481 ? -49.483 4.859 -3.804 1.00 4.82 481 ALA A N 1
ATOM 3825 C CA . ALA A 1 481 ? -49.576 3.660 -4.638 1.00 3.96 481 ALA A CA 1
ATOM 3826 C C . ALA A 1 481 ? -49.698 2.416 -3.798 1.00 3.90 481 ALA A C 1
ATOM 3827 O O . ALA A 1 481 ? -48.959 2.271 -2.797 1.00 5.31 481 ALA A O 1
ATOM 3829 N N . ASN A 1 482 ? -50.567 1.493 -4.194 1.00 3.95 482 ASN A N 1
ATOM 3830 C CA . ASN A 1 482 ? -50.791 0.227 -3.497 1.00 4.34 482 ASN A CA 1
ATOM 3831 C C . ASN A 1 482 ? -49.930 -0.858 -4.143 1.00 4.96 482 ASN A C 1
ATOM 3832 O O . ASN A 1 482 ? -50.412 -1.841 -4.718 1.00 4.76 482 ASN A O 1
ATOM 3837 N N . LEU A 1 483 ? -48.636 -0.672 -3.978 1.00 4.30 483 LEU A N 1
ATOM 3838 C CA . LEU A 1 483 ? -47.624 -1.515 -4.580 1.00 3.50 483 LEU A CA 1
ATOM 3839 C C . LEU A 1 483 ? -47.737 -2.966 -4.105 1.00 2.69 483 LEU A C 1
ATOM 3840 O O . LEU A 1 483 ? -48.211 -3.257 -2.992 1.00 4.58 483 LEU A O 1
ATOM 3845 N N . ARG A 1 484 ? -47.310 -3.890 -4.958 1.00 3.99 484 ARG A N 1
ATOM 3846 C CA . ARG A 1 484 ? -47.127 -5.280 -4.522 1.00 4.65 484 ARG A CA 1
ATOM 3847 C C . ARG A 1 484 ? -46.170 -5.325 -3.321 1.00 3.94 484 ARG A C 1
ATOM 3848 O O . ARG A 1 484 ? -45.460 -4.335 -3.013 1.00 5.46 484 ARG A O 1
ATOM 3856 N N . GLY A 1 485 ? -46.200 -6.443 -2.602 1.00 4.43 485 GLY A N 1
ATOM 3857 C CA . GLY A 1 485 ? -45.571 -6.538 -1.314 1.00 4.43 485 GLY A CA 1
ATOM 3858 C C . GLY A 1 485 ? -46.497 -6.159 -0.182 1.00 4.83 485 GLY A C 1
ATOM 3859 O O . GLY A 1 485 ? -46.342 -6.663 0.922 1.00 5.69 485 GLY A O 1
ATOM 3860 N N . GLY A 1 486 ? -47.447 -5.261 -0.433 1.00 4.83 486 GLY A N 1
ATOM 3861 C CA . GLY A 1 486 ? -48.537 -5.028 0.475 1.00 4.47 486 GLY A CA 1
ATOM 3862 C C . GLY A 1 486 ? -49.522 -6.168 0.480 1.00 5.14 486 GLY A C 1
ATOM 3863 O O . GLY A 1 486 ? -49.353 -7.181 -0.188 1.00 5.10 486 GLY A O 1
ATOM 3864 N N . GLY A 1 487 ? -50.582 -6.006 1.257 1.00 6.10 487 GLY A N 1
ATOM 3865 C CA . GLY A 1 487 ? -51.605 -7.029 1.381 1.00 7.47 487 GLY A CA 1
ATOM 3866 C C . GLY A 1 487 ? -52.901 -6.738 0.657 1.00 6.84 487 GLY A C 1
ATOM 3867 O O . GLY A 1 487 ? -53.872 -7.429 0.888 1.00 8.09 487 GLY A O 1
ATOM 3868 N N . GLU A 1 488 ? -52.924 -5.760 -0.240 1.00 5.73 488 GLU A N 1
ATOM 3869 C CA . GLU A 1 488 ? -54.201 -5.214 -0.681 1.00 7.01 488 GLU A CA 1
ATOM 3870 C C . GLU A 1 488 ? -55.023 -6.262 -1.398 1.00 7.19 488 GLU A C 1
ATOM 3871 O O . GLU A 1 488 ? -56.266 -6.277 -1.241 1.00 8.33 488 GLU A O 1
ATOM 3877 N N . TYR A 1 489 ? -54.378 -7.094 -2.202 1.00 5.87 489 TYR A N 1
ATOM 3878 C CA . TYR A 1 489 ? -55.054 -8.175 -2.922 1.00 6.21 489 TYR A CA 1
ATOM 3879 C C . TYR A 1 489 ? -54.702 -9.559 -2.377 1.00 6.79 489 TYR A C 1
ATOM 3880 O O . TYR A 1 489 ? -54.805 -10.564 -3.084 1.00 9.51 489 TYR A O 1
ATOM 3889 N N . GLY A 1 490 ? -54.337 -9.603 -1.103 1.00 7.27 490 GLY A N 1
ATOM 3890 C CA . GLY A 1 490 ? -54.139 -10.844 -0.381 1.00 6.70 490 GLY A CA 1
ATOM 3891 C C . GLY A 1 490 ? -52.754 -11.419 -0.570 1.00 6.48 490 GLY A C 1
ATOM 3892 O O . GLY A 1 490 ? -51.802 -10.698 -0.901 1.00 6.60 490 GLY A O 1
ATOM 3893 N N . LYS A 1 491 ? -52.632 -12.724 -0.335 1.00 7.27 491 LYS A N 1
ATOM 3894 C CA . LYS A 1 491 ? -51.336 -13.372 -0.254 1.00 6.39 491 LYS A CA 1
ATOM 3895 C C . LYS A 1 491 ? -50.528 -13.251 -1.536 1.00 7.28 491 LYS A C 1
ATOM 3896 O O . LYS A 1 491 ? -49.316 -13.089 -1.496 1.00 7.73 491 LYS A O 1
ATOM 3902 N N . ALA A 1 492 ? -51.210 -13.361 -2.668 1.00 6.84 492 ALA A N 1
ATOM 3903 C CA . ALA A 1 492 ? -50.551 -13.275 -3.944 1.00 8.42 492 ALA A CA 1
ATOM 3904 C C . ALA A 1 492 ? -49.897 -11.904 -4.157 1.00 7.35 492 ALA A C 1
ATOM 3905 O O . ALA A 1 492 ? -48.888 -11.801 -4.824 1.00 8.66 492 ALA A O 1
ATOM 3907 N N . TRP A 1 493 ? -50.498 -10.859 -3.611 1.00 5.77 493 TRP A N 1
ATOM 3908 C CA . TRP A 1 493 ? -49.994 -9.476 -3.736 1.00 5.55 493 TRP A CA 1
ATOM 3909 C C . TRP A 1 493 ? -48.723 -9.324 -2.896 1.00 4.19 493 TRP A C 1
ATOM 3910 O O . TRP A 1 493 ? -47.720 -8.776 -3.352 1.00 5.06 493 TRP A O 1
ATOM 3921 N N . HIS A 1 494 ? -48.760 -9.853 -1.683 1.00 5.04 494 HIS A N 1
ATOM 3922 C CA . HIS A 1 494 ? -47.645 -9.807 -0.773 1.00 4.10 494 HIS A CA 1
ATOM 3923 C C . HIS A 1 494 ? -46.477 -10.622 -1.366 1.00 5.28 494 HIS A C 1
ATOM 3924 O O . HIS A 1 494 ? -45.346 -10.142 -1.463 1.00 5.09 494 HIS A O 1
ATOM 3931 N N . ASP A 1 495 ? -46.773 -11.855 -1.740 1.00 5.16 495 ASP A N 1
ATOM 3932 C CA . ASP A 1 495 ? -45.728 -12.764 -2.231 1.00 6.88 495 ASP A CA 1
ATOM 3933 C C . ASP A 1 495 ? -45.058 -12.279 -3.502 1.00 6.64 495 ASP A C 1
ATOM 3934 O O . ASP A 1 495 ? -43.859 -12.519 -3.701 1.00 6.98 495 ASP A O 1
ATOM 3939 N N . ALA A 1 496 ? -45.796 -11.575 -4.357 1.00 5.48 496 ALA A N 1
ATOM 3940 C CA . ALA A 1 496 ? -45.211 -11.049 -5.582 1.00 5.65 496 ALA A CA 1
ATOM 3941 C C . ALA A 1 496 ? -44.351 -9.805 -5.356 1.00 7.00 496 ALA A C 1
ATOM 3942 O O . ALA A 1 496 ? -43.864 -9.213 -6.331 1.00 5.74 496 ALA A O 1
ATOM 3944 N N . GLY A 1 497 ? -44.137 -9.397 -4.109 1.00 6.22 497 GLY A N 1
ATOM 3945 C CA . GLY A 1 497 ? -43.286 -8.266 -3.810 1.00 5.66 497 GLY A CA 1
ATOM 3946 C C . GLY A 1 497 ? -42.348 -8.522 -2.661 1.00 6.91 497 GLY A C 1
ATOM 3947 O O . GLY A 1 497 ? -42.039 -7.611 -1.924 1.00 7.52 497 GLY A O 1
ATOM 3948 N N . ARG A 1 498 ? -41.933 -9.764 -2.485 1.00 6.15 498 ARG A N 1
ATOM 3949 C CA . ARG A 1 498 ? -40.961 -10.086 -1.438 1.00 6.85 498 ARG A CA 1
ATOM 3950 C C . ARG A 1 498 ? -39.946 -11.122 -1.932 1.00 7.70 498 ARG A C 1
ATOM 3951 O O . ARG A 1 498 ? -40.084 -11.716 -3.017 1.00 5.91 498 ARG A O 1
ATOM 3959 N N . LEU A 1 499 ? -38.908 -11.341 -1.129 1.00 6.38 499 LEU A N 1
ATOM 3960 C CA . LEU A 1 499 ? -37.859 -12.269 -1.482 1.00 5.45 499 LEU A CA 1
ATOM 3961 C C . LEU A 1 499 ? -37.304 -12.009 -2.889 1.00 6.80 499 LEU A C 1
ATOM 3962 O O . LEU A 1 499 ? -36.911 -10.899 -3.197 1.00 5.67 499 LEU A O 1
ATOM 3967 N N . ASP A 1 500 ? -37.287 -13.021 -3.755 1.00 7.62 500 ASP A N 1
ATOM 3968 C CA . ASP A 1 500 ? -36.717 -12.874 -5.087 1.00 8.37 500 ASP A CA 1
ATOM 3969 C C . ASP A 1 500 ? -37.532 -11.952 -5.990 1.00 6.34 500 ASP A C 1
ATOM 3970 O O . ASP A 1 500 ? -37.042 -11.531 -7.036 1.00 8.97 500 ASP A O 1
ATOM 3975 N N . LYS A 1 501 ? -38.768 -11.621 -5.572 1.00 6.87 501 LYS A N 1
ATOM 3976 C CA . LYS A 1 501 ? -39.662 -10.772 -6.352 1.00 6.71 501 LYS A CA 1
ATOM 3977 C C . LYS A 1 501 ? -39.725 -9.351 -5.832 1.00 5.62 501 LYS A C 1
ATOM 3978 O O . LYS A 1 501 ? -40.575 -8.572 -6.281 1.00 6.07 501 LYS A O 1
ATOM 3984 N N . LYS A 1 502 ? -38.809 -8.978 -4.944 1.00 4.97 502 LYS A N 1
ATOM 3985 C CA . LYS A 1 502 ? -38.813 -7.607 -4.419 1.00 4.45 502 LYS A CA 1
ATOM 3986 C C . LYS A 1 502 ? -38.737 -6.534 -5.497 1.00 5.52 502 LYS A C 1
ATOM 3987 O O . LYS A 1 502 ? -39.347 -5.461 -5.355 1.00 6.39 502 LYS A O 1
ATOM 3993 N N . GLN A 1 503 ? -38.014 -6.815 -6.584 1.00 5.40 503 GLN A N 1
ATOM 3994 C CA . GLN A 1 503 ? -37.880 -5.853 -7.652 1.00 6.43 503 GLN A CA 1
ATOM 3995 C C . GLN A 1 503 ? -39.235 -5.462 -8.227 1.00 4.68 503 GLN A C 1
ATOM 3996 O O . GLN A 1 503 ? -39.394 -4.360 -8.758 1.00 5.79 503 GLN A O 1
ATOM 4002 N N . ASN A 1 504 ? -40.232 -6.350 -8.173 1.00 4.63 504 ASN A N 1
ATOM 4003 C CA . ASN A 1 504 ? -41.571 -5.974 -8.644 1.00 4.96 504 ASN A CA 1
ATOM 4004 C C . ASN A 1 504 ? -42.135 -4.749 -7.918 1.00 4.75 504 ASN A C 1
ATOM 4005 O O . ASN A 1 504 ? -42.863 -3.955 -8.496 1.00 5.23 504 ASN A O 1
ATOM 4010 N N . VAL A 1 505 ? -41.809 -4.581 -6.638 1.00 4.10 505 VAL A N 1
ATOM 4011 C CA . VAL A 1 505 ? -42.293 -3.461 -5.863 1.00 4.68 505 VAL A CA 1
ATOM 4012 C C . VAL A 1 505 ? -41.733 -2.181 -6.462 1.00 4.32 505 VAL A C 1
ATOM 4013 O O . VAL A 1 505 ? -42.449 -1.190 -6.650 1.00 4.62 505 VAL A O 1
ATOM 4017 N N . PHE A 1 506 ? -40.438 -2.187 -6.739 1.00 4.86 506 PHE A N 1
ATOM 4018 C CA . PHE A 1 506 ? -39.772 -1.048 -7.307 1.00 4.69 506 PHE A CA 1
ATOM 4019 C C . PHE A 1 506 ? -40.283 -0.752 -8.700 1.00 5.02 506 PHE A C 1
ATOM 4020 O O . PHE A 1 506 ? -40.559 0.411 -9.027 1.00 5.24 506 PHE A O 1
ATOM 4028 N N . ASP A 1 507 ? -40.499 -1.802 -9.486 1.00 4.77 507 ASP A N 1
ATOM 4029 C CA . ASP A 1 507 ? -41.095 -1.619 -10.817 1.00 5.17 507 ASP A CA 1
ATOM 4030 C C . ASP A 1 507 ? -42.504 -1.014 -10.751 1.00 5.39 507 ASP A C 1
ATOM 4031 O O . ASP A 1 507 ? -42.839 -0.124 -11.526 1.00 6.14 507 ASP A O 1
ATOM 4036 N N . ASP A 1 508 ? -43.318 -1.454 -9.801 1.00 5.16 508 ASP A N 1
ATOM 4037 C CA . ASP A 1 508 ? -44.626 -0.850 -9.587 1.00 3.79 508 ASP A CA 1
ATOM 4038 C C . ASP A 1 508 ? -44.503 0.623 -9.251 1.00 5.35 508 ASP A C 1
ATOM 4039 O O . ASP A 1 508 ? -45.308 1.418 -9.692 1.00 5.93 508 ASP A O 1
ATOM 4044 N N . PHE A 1 509 ? -43.490 1.016 -8.479 1.00 4.91 509 PHE A N 1
ATOM 4045 C CA . PHE A 1 509 ? -43.341 2.420 -8.087 1.00 4.28 509 PHE A CA 1
ATOM 4046 C C . PHE A 1 509 ? -42.838 3.271 -9.236 1.00 4.96 509 PHE A C 1
ATOM 4047 O O . PHE A 1 509 ? -43.348 4.377 -9.437 1.00 4.22 509 PHE A O 1
ATOM 4055 N N . HIS A 1 510 ? -41.834 2.781 -9.978 1.00 4.45 510 HIS A N 1
ATOM 4056 C CA . HIS A 1 510 ? -41.409 3.523 -11.162 1.00 4.87 510 HIS A CA 1
ATOM 4057 C C . HIS A 1 510 ? -42.622 3.768 -12.109 1.00 5.27 510 HIS A C 1
ATOM 4058 O O . HIS A 1 510 ? -42.758 4.845 -12.667 1.00 5.34 510 HIS A O 1
ATOM 4065 N N . ALA A 1 511 ? -43.478 2.767 -12.280 1.00 4.07 511 ALA A N 1
ATOM 4066 C CA . ALA A 1 511 ? -44.636 2.887 -13.159 1.00 4.58 511 ALA A CA 1
ATOM 4067 C C . ALA A 1 511 ? -45.640 3.898 -12.626 1.00 5.17 511 ALA A C 1
ATOM 4068 O O . ALA A 1 511 ? -46.307 4.564 -13.419 1.00 5.01 511 ALA A O 1
ATOM 4070 N N . ALA A 1 512 ? -45.776 4.034 -11.307 1.00 4.38 512 ALA A N 1
ATOM 4071 C CA . ALA A 1 512 ? -46.652 5.070 -10.735 1.00 5.09 512 ALA A CA 1
ATOM 4072 C C . ALA A 1 512 ? -46.115 6.452 -11.099 1.00 5.60 512 ALA A C 1
ATOM 4073 O O . ALA A 1 512 ? -46.891 7.335 -11.479 1.00 4.65 512 ALA A O 1
ATOM 4075 N N . ALA A 1 513 ? -44.801 6.631 -10.988 1.00 5.18 513 ALA A N 1
ATOM 4076 C CA . ALA A 1 513 ? -44.193 7.898 -11.336 1.00 6.16 513 ALA A CA 1
ATOM 4077 C C . ALA A 1 513 ? -44.381 8.223 -12.794 1.00 6.69 513 ALA A C 1
ATOM 4078 O O . ALA A 1 513 ? -44.672 9.363 -13.155 1.00 7.13 513 ALA A O 1
ATOM 4080 N N . GLU A 1 514 ? -44.263 7.219 -13.641 1.00 5.56 514 GLU A N 1
ATOM 4081 C CA . GLU A 1 514 ? -44.467 7.429 -15.070 1.00 6.56 514 GLU A CA 1
ATOM 4082 C C . GLU A 1 514 ? -45.945 7.759 -15.349 1.00 6.05 514 GLU A C 1
ATOM 4083 O O . GLU A 1 514 ? -46.251 8.612 -16.188 1.00 5.88 514 GLU A O 1
ATOM 4089 N N . TYR A 1 515 ? -46.855 7.086 -14.655 1.00 5.19 515 TYR A N 1
ATOM 4090 C CA . TYR A 1 515 ? -48.290 7.331 -14.841 1.00 5.58 515 TYR A CA 1
ATOM 4091 C C . TYR A 1 515 ? -48.662 8.782 -14.501 1.00 4.89 515 TYR A C 1
ATOM 4092 O O . TYR A 1 515 ? -49.403 9.431 -15.235 1.00 5.52 515 TYR A O 1
ATOM 4101 N N . LEU A 1 516 ? -48.151 9.315 -13.405 1.00 4.56 516 LEU A N 1
ATOM 4102 C CA . LEU A 1 516 ? -48.484 10.673 -12.990 1.00 5.39 516 LEU A CA 1
ATOM 4103 C C . LEU A 1 516 ? -48.047 11.700 -14.024 1.00 6.18 516 LEU A C 1
ATOM 4104 O O . LEU A 1 516 ? -48.701 12.726 -14.207 1.00 7.23 516 LEU A O 1
ATOM 4109 N N . VAL A 1 517 ? -46.956 11.420 -14.723 1.00 4.26 517 VAL A N 1
ATOM 4110 C CA . VAL A 1 517 ? -46.503 12.292 -15.811 1.00 5.26 517 VAL A CA 1
ATOM 4111 C C . VAL A 1 517 ? -47.385 12.074 -17.060 1.00 5.61 517 VAL A C 1
ATOM 4112 O O . VAL A 1 517 ? -47.824 13.061 -17.697 1.00 6.42 517 VAL A O 1
ATOM 4116 N N . GLN A 1 518 ? -47.617 10.814 -17.441 1.00 5.69 518 GLN A N 1
ATOM 4117 C CA . GLN A 1 518 ? -48.448 10.494 -18.607 1.00 7.26 518 GLN A CA 1
ATOM 4118 C C . GLN A 1 518 ? -49.823 11.144 -18.508 1.00 6.26 518 GLN A C 1
ATOM 4119 O O . GLN A 1 518 ? -50.358 11.643 -19.525 1.00 7.83 518 GLN A O 1
ATOM 4125 N N . GLN A 1 519 ? -50.402 11.131 -17.307 1.00 5.64 519 GLN A N 1
ATOM 4126 C CA . GLN A 1 519 ? -51.738 11.653 -17.053 1.00 7.82 519 GLN A CA 1
ATOM 4127 C C . GLN A 1 519 ? -51.797 13.151 -16.725 1.00 8.13 519 GLN A C 1
ATOM 4128 O O . GLN A 1 519 ? -52.839 13.659 -16.323 1.00 8.21 519 GLN A O 1
ATOM 4134 N N . LYS A 1 520 ? -50.690 13.854 -16.944 1.00 6.90 520 LYS A N 1
ATOM 4135 C CA . LYS A 1 520 ? -50.675 15.331 -16.937 1.00 8.84 520 LYS A CA 1
ATOM 4136 C C . LYS A 1 520 ? -50.831 15.932 -15.538 1.00 7.56 520 LYS A C 1
ATOM 4137 O O . LYS A 1 520 ? -51.205 17.092 -15.404 1.00 9.27 520 LYS A O 1
ATOM 4143 N N . TYR A 1 521 ? -50.512 15.181 -14.491 1.00 7.44 521 TYR A N 1
ATOM 4144 C CA . TYR A 1 521 ? -50.445 15.784 -13.175 1.00 6.78 521 TYR A CA 1
ATOM 4145 C C . TYR A 1 521 ? -49.163 16.580 -13.024 1.00 8.99 521 TYR A C 1
ATOM 4146 O O . TYR A 1 521 ? -49.160 17.646 -12.439 1.00 10.63 521 TYR A O 1
ATOM 4155 N N . THR A 1 522 ? -48.077 16.062 -13.550 1.00 6.98 522 THR A N 1
ATOM 4156 C CA . THR A 1 522 ? -46.757 16.554 -13.170 1.00 7.18 522 THR A CA 1
ATOM 4157 C C . THR A 1 522 ? -45.706 16.236 -14.221 1.00 7.32 522 THR A C 1
ATOM 4158 O O . THR A 1 522 ? -46.001 15.713 -15.305 1.00 6.49 522 THR A O 1
ATOM 4162 N N . GLN A 1 523 ? -44.468 16.562 -13.899 1.00 7.31 523 GLN A N 1
ATOM 4163 C CA . GLN A 1 523 ? -43.298 16.204 -14.729 1.00 7.11 523 GLN A CA 1
ATOM 4164 C C . GLN A 1 523 ? -42.167 15.830 -13.767 1.00 7.42 523 GLN A C 1
ATOM 4165 O O . GLN A 1 523 ? -42.242 16.146 -12.578 1.00 6.77 523 GLN A O 1
ATOM 4171 N N . PRO A 1 524 ? -41.149 15.106 -14.240 1.00 8.22 524 PRO A N 1
ATOM 4172 C CA . PRO A 1 524 ? -40.100 14.645 -13.325 1.00 9.41 524 PRO A CA 1
ATOM 4173 C C . PRO A 1 524 ? -39.522 15.730 -12.393 1.00 9.12 524 PRO A C 1
ATOM 4174 O O . PRO A 1 524 ? -39.363 15.484 -11.189 1.00 9.15 524 PRO A O 1
ATOM 4178 N N . LYS A 1 525 ? -39.234 16.922 -12.907 1.00 8.88 525 LYS A N 1
ATOM 4179 C CA . LYS A 1 525 ? -38.614 17.969 -12.073 1.00 11.46 525 LYS A CA 1
ATOM 4180 C C . LYS A 1 525 ? -39.555 18.559 -11.034 1.00 10.59 525 LYS A C 1
ATOM 4181 O O . LYS A 1 525 ? -39.140 19.356 -10.162 1.00 12.99 525 LYS A O 1
ATOM 4187 N N . ARG A 1 526 ? -40.830 18.177 -11.107 1.00 7.32 526 ARG A N 1
ATOM 4188 C CA . ARG A 1 526 ? -41.821 18.608 -10.154 1.00 7.43 526 ARG A CA 1
ATOM 4189 C C . ARG A 1 526 ? -42.360 17.439 -9.316 1.00 6.75 526 ARG A C 1
ATOM 4190 O O . ARG A 1 526 ? -43.343 17.602 -8.580 1.00 7.68 526 ARG A O 1
ATOM 4198 N N . LEU A 1 527 ? -41.707 16.283 -9.393 1.00 5.73 527 LEU A N 1
ATOM 4199 C CA . LEU A 1 527 ? -42.153 15.082 -8.696 1.00 5.55 527 LEU A CA 1
ATOM 4200 C C . LEU A 1 527 ? -41.206 14.701 -7.579 1.00 6.81 527 LEU A C 1
ATOM 4201 O O . LEU A 1 527 ? -40.020 14.513 -7.805 1.00 8.11 527 LEU A O 1
ATOM 4206 N N . ALA A 1 528 ? -41.760 14.539 -6.396 1.00 5.49 528 ALA A N 1
ATOM 4207 C CA . ALA A 1 528 ? -41.023 14.017 -5.232 1.00 5.42 528 ALA A CA 1
ATOM 4208 C C . ALA A 1 528 ? -41.595 12.663 -4.820 1.00 5.26 528 ALA A C 1
ATOM 4209 O O . ALA A 1 528 ? -42.792 12.392 -4.968 1.00 5.68 528 ALA A O 1
ATOM 4211 N N . ILE A 1 529 ? -40.727 11.823 -4.271 1.00 4.39 529 ILE A N 1
ATOM 4212 C CA . ILE A 1 529 ? -41.126 10.568 -3.654 1.00 4.62 529 ILE A CA 1
ATOM 4213 C C . ILE A 1 529 ? -40.742 10.542 -2.203 1.00 6.09 529 ILE A C 1
ATOM 4214 O O . ILE A 1 529 ? -39.730 11.111 -1.797 1.00 6.27 529 ILE A O 1
ATOM 4219 N N . TYR A 1 530 ? -41.570 9.874 -1.410 1.00 5.86 530 TYR A N 1
ATOM 4220 C CA . TYR A 1 530 ? -41.401 9.745 0.032 1.00 6.04 530 TYR A CA 1
ATOM 4221 C C . TYR A 1 530 ? -41.632 8.298 0.437 1.00 5.39 530 TYR A C 1
ATOM 4222 O O . TYR A 1 530 ? -42.592 7.671 -0.002 1.00 6.96 530 TYR A O 1
ATOM 4231 N N . GLY A 1 531 ? -40.761 7.799 1.308 1.00 6.23 531 GLY A N 1
ATOM 4232 C CA . GLY A 1 531 ? -41.019 6.544 1.973 1.00 6.79 531 GLY A CA 1
ATOM 4233 C C . GLY A 1 531 ? -40.229 6.437 3.244 1.00 6.29 531 GLY A C 1
ATOM 4234 O O . GLY A 1 531 ? -39.177 7.036 3.353 1.00 6.90 531 GLY A O 1
ATOM 4235 N N . GLY A 1 532 ? -40.722 5.632 4.175 1.00 6.09 532 GLY A N 1
ATOM 4236 C CA . GLY A 1 532 ? -39.981 5.356 5.412 1.00 6.83 532 GLY A CA 1
ATOM 4237 C C . GLY A 1 532 ? -39.777 3.865 5.734 1.00 9.95 532 GLY A C 1
ATOM 4238 O O . GLY A 1 532 ? -40.735 3.104 5.447 1.00 9.94 532 GLY A O 1
ATOM 4239 N N . SER A 1 533 ? -38.585 3.476 6.296 1.00 10.71 533 SER A N 1
ATOM 4240 C CA . SER A 1 533 ? -38.274 2.110 6.756 1.00 11.04 533 SER A CA 1
ATOM 4241 C C . SER A 1 533 ? -38.121 1.123 5.547 1.00 10.34 533 SER A C 1
ATOM 4242 O O . SER A 1 533 ? -37.058 1.291 4.687 1.00 10.29 533 SER A O 1
ATOM 4245 N N . ASN A 1 534 ? -39.014 0.152 5.340 1.00 7.47 534 ASN A N 1
ATOM 4246 C CA . ASN A 1 534 ? -39.071 -0.523 4.053 1.00 5.74 534 ASN A CA 1
ATOM 4247 C C . ASN A 1 534 ? -39.441 0.459 2.922 1.00 5.54 534 ASN A C 1
ATOM 4248 O O . ASN A 1 534 ? -39.076 0.226 1.767 1.00 4.84 534 ASN A O 1
ATOM 4253 N N . GLY A 1 535 ? -40.151 1.540 3.246 1.00 6.60 535 GLY A N 1
ATOM 4254 C CA . GLY A 1 535 ? -40.424 2.595 2.267 1.00 6.28 535 GLY A CA 1
ATOM 4255 C C . GLY A 1 535 ? -39.187 3.444 1.981 1.00 5.35 535 GLY A C 1
ATOM 4256 O O . GLY A 1 535 ? -39.078 4.101 0.953 1.00 6.56 535 GLY A O 1
ATOM 4257 N N . GLY A 1 536 ? -38.275 3.499 2.950 1.00 6.18 536 GLY A N 1
ATOM 4258 C CA . GLY A 1 536 ? -37.007 4.164 2.746 1.00 6.89 536 GLY A CA 1
ATOM 4259 C C . GLY A 1 536 ? -36.171 3.389 1.750 1.00 4.04 536 GLY A C 1
ATOM 4260 O O . GLY A 1 536 ? -35.552 3.950 0.885 1.00 5.71 536 GLY A O 1
ATOM 4261 N N . LEU A 1 537 ? -36.161 2.050 1.890 1.00 4.61 537 LEU A N 1
ATOM 4262 C CA . LEU A 1 537 ? -35.563 1.161 0.908 1.00 4.06 537 LEU A CA 1
ATOM 4263 C C . LEU A 1 537 ? -36.182 1.437 -0.470 1.00 3.95 537 LEU A C 1
ATOM 4264 O O . LEU A 1 537 ? -35.472 1.573 -1.463 1.00 4.85 537 LEU A O 1
ATOM 4269 N N . LEU A 1 538 ? -37.520 1.508 -0.502 1.00 4.40 538 LEU A N 1
ATOM 4270 C CA . LEU A 1 538 ? -38.239 1.789 -1.746 1.00 4.42 538 LEU A CA 1
ATOM 4271 C C . LEU A 1 538 ? -37.713 3.003 -2.468 1.00 5.49 538 LEU A C 1
ATOM 4272 O O . LEU A 1 538 ? -37.374 2.941 -3.653 1.00 5.16 538 LEU A O 1
ATOM 4277 N N . VAL A 1 539 ? -37.628 4.130 -1.776 1.00 4.13 539 VAL A N 1
ATOM 4278 C CA . VAL A 1 539 ? -37.216 5.369 -2.456 1.00 5.42 539 VAL A CA 1
ATOM 4279 C C . VAL A 1 539 ? -35.721 5.393 -2.766 1.00 5.56 539 VAL A C 1
ATOM 4280 O O . VAL A 1 539 ? -35.306 6.008 -3.749 1.00 6.62 539 VAL A O 1
ATOM 4284 N N . GLY A 1 540 ? -34.905 4.740 -1.943 1.00 5.87 540 GLY A N 1
ATOM 4285 C CA . GLY A 1 540 ? -33.507 4.564 -2.275 1.00 5.79 540 GLY A CA 1
ATOM 4286 C C . GLY A 1 540 ? -33.271 3.742 -3.518 1.00 5.07 540 GLY A C 1
ATOM 4287 O O . GLY A 1 540 ? -32.406 4.084 -4.356 1.00 5.05 540 GLY A O 1
ATOM 4288 N N . ALA A 1 541 ? -34.049 2.664 -3.682 1.00 5.14 541 ALA A N 1
ATOM 4289 C CA . ALA A 1 541 ? -34.001 1.832 -4.876 1.00 5.85 541 ALA A CA 1
ATOM 4290 C C . ALA A 1 541 ? -34.489 2.634 -6.091 1.00 6.44 541 ALA A C 1
ATOM 4291 O O . ALA A 1 541 ? -33.889 2.619 -7.145 1.00 6.39 541 ALA A O 1
ATOM 4293 N N . ALA A 1 542 ? -35.566 3.375 -5.900 1.00 6.20 542 ALA A N 1
ATOM 4294 C CA . ALA A 1 542 ? -36.144 4.128 -7.006 1.00 6.94 542 ALA A CA 1
ATOM 4295 C C . ALA A 1 542 ? -35.117 5.156 -7.504 1.00 5.37 542 ALA A C 1
ATOM 4296 O O . ALA A 1 542 ? -34.904 5.277 -8.712 1.00 6.24 542 ALA A O 1
ATOM 4298 N N . MET A 1 543 ? -34.459 5.877 -6.584 1.00 6.02 543 MET A N 1
ATOM 4299 C CA . MET A 1 543 ? -33.577 6.973 -6.997 1.00 7.46 543 MET A CA 1
ATOM 4300 C C . MET A 1 543 ? -32.277 6.460 -7.576 1.00 7.54 543 MET A C 1
ATOM 4301 O O . MET A 1 543 ? -31.670 7.142 -8.388 1.00 8.53 543 MET A O 1
ATOM 4306 N N . THR A 1 544 ? -31.835 5.265 -7.170 1.00 6.29 544 THR A N 1
ATOM 4307 C CA . THR A 1 544 ? -30.608 4.699 -7.730 1.00 6.50 544 THR A CA 1
ATOM 4308 C C . THR A 1 544 ? -30.844 4.006 -9.065 1.00 6.98 544 THR A C 1
ATOM 4309 O O . THR A 1 544 ? -29.943 3.963 -9.913 1.00 8.17 544 THR A O 1
ATOM 4313 N N . GLN A 1 545 ? -32.032 3.444 -9.263 1.00 5.62 545 GLN A N 1
ATOM 4314 C CA . GLN A 1 545 ? -32.378 2.768 -10.532 1.00 5.94 545 GLN A CA 1
ATOM 4315 C C . GLN A 1 545 ? -32.774 3.696 -11.663 1.00 6.83 545 GLN A C 1
ATOM 4316 O O . GLN A 1 545 ? -32.346 3.508 -12.808 1.00 9.18 545 GLN A O 1
ATOM 4322 N N . ARG A 1 546 ? -33.616 4.675 -11.356 1.00 6.34 546 ARG A N 1
ATOM 4323 C CA . ARG A 1 546 ? -34.206 5.543 -12.362 1.00 7.30 546 ARG A CA 1
ATOM 4324 C C . ARG A 1 546 ? -34.240 6.970 -11.860 1.00 7.74 546 ARG A C 1
ATOM 4325 O O . ARG A 1 546 ? -35.309 7.572 -11.721 1.00 8.01 546 ARG A O 1
ATOM 4333 N N . PRO A 1 547 ? -33.076 7.548 -11.595 1.00 7.28 547 PRO A N 1
ATOM 4334 C CA . PRO A 1 547 ? -33.010 8.901 -11.038 1.00 8.11 547 PRO A CA 1
ATOM 4335 C C . PRO A 1 547 ? -33.711 9.946 -11.918 1.00 8.74 547 PRO A C 1
ATOM 4336 O O . PRO A 1 547 ? -34.259 10.915 -11.374 1.00 10.31 547 PRO A O 1
ATOM 4340 N N . GLU A 1 548 ? -33.725 9.730 -13.224 1.00 8.89 548 GLU A N 1
ATOM 4341 C CA . GLU A 1 548 ? -34.337 10.653 -14.157 1.00 8.46 548 GLU A CA 1
ATOM 4342 C C . GLU A 1 548 ? -35.832 10.817 -14.023 1.00 9.09 548 GLU A C 1
ATOM 4343 O O . GLU A 1 548 ? -36.384 11.771 -14.545 1.00 11.50 548 GLU A O 1
ATOM 4349 N N . LEU A 1 549 ? -36.497 9.912 -13.322 1.00 7.49 549 LEU A N 1
ATOM 4350 C CA . LEU A 1 549 ? -37.957 10.027 -13.135 1.00 7.08 549 LEU A CA 1
ATOM 4351 C C . LEU A 1 549 ? -38.370 10.989 -12.021 1.00 6.49 549 LEU A C 1
ATOM 4352 O O . LEU A 1 549 ? -39.546 11.324 -11.929 1.00 7.58 549 LEU A O 1
ATOM 4357 N N . TYR A 1 550 ? -37.432 11.414 -11.187 1.00 5.41 550 TYR A N 1
ATOM 4358 C CA . TYR A 1 550 ? -37.732 12.067 -9.920 1.00 7.43 550 TYR A CA 1
ATOM 4359 C C . TYR A 1 550 ? -36.966 13.368 -9.744 1.00 9.30 550 TYR A C 1
ATOM 4360 O O . TYR A 1 550 ? -35.806 13.475 -10.160 1.00 12.29 550 TYR A O 1
ATOM 4369 N N . GLY A 1 551 ? -37.621 14.363 -9.154 1.00 7.15 551 GLY A N 1
ATOM 4370 C CA . GLY A 1 551 ? -37.007 15.630 -8.824 1.00 6.32 551 GLY A CA 1
ATOM 4371 C C . GLY A 1 551 ? -36.447 15.691 -7.407 1.00 7.43 551 GLY A C 1
ATOM 4372 O O . GLY A 1 551 ? -35.437 16.380 -7.146 1.00 8.69 551 GLY A O 1
ATOM 4373 N N . ALA A 1 552 ? -37.089 14.979 -6.489 1.00 5.27 552 ALA A N 1
ATOM 4374 C CA . ALA A 1 552 ? -36.658 14.977 -5.093 1.00 7.08 552 ALA A CA 1
ATOM 4375 C C . ALA A 1 552 ? -37.073 13.686 -4.409 1.00 6.62 552 ALA A C 1
ATOM 4376 O O . ALA A 1 552 ? -38.040 13.016 -4.824 1.00 6.48 552 ALA A O 1
ATOM 4378 N N . VAL A 1 553 ? -36.344 13.355 -3.351 1.00 6.03 553 VAL A N 1
ATOM 4379 C CA . VAL A 1 553 ? -36.567 12.133 -2.579 1.00 5.92 553 VAL A CA 1
ATOM 4380 C C . VAL A 1 553 ? -36.492 12.499 -1.115 1.00 6.10 553 VAL A C 1
ATOM 4381 O O . VAL A 1 553 ? -35.522 13.155 -0.674 1.00 6.08 553 VAL A O 1
ATOM 4385 N N . VAL A 1 554 ? -37.479 12.070 -0.357 1.00 6.93 554 VAL A N 1
ATOM 4386 C CA . VAL A 1 554 ? -37.480 12.146 1.099 1.00 6.82 554 VAL A CA 1
ATOM 4387 C C . VAL A 1 554 ? -37.456 10.707 1.613 1.00 7.34 554 VAL A C 1
ATOM 4388 O O . VAL A 1 554 ? -38.370 9.931 1.332 1.00 6.59 554 VAL A O 1
ATOM 4392 N N . CYS A 1 555 ? -36.411 10.368 2.379 1.00 5.65 555 CYS A N 1
ATOM 4393 C CA . CYS A 1 555 ? -36.116 8.966 2.730 1.00 5.86 555 CYS A CA 1
ATOM 4394 C C . CYS A 1 555 ? -36.013 8.937 4.237 1.00 7.99 555 CYS A C 1
ATOM 4395 O O . CYS A 1 555 ? -35.084 9.513 4.802 1.00 8.53 555 CYS A O 1
ATOM 4398 N N . ALA A 1 556 ? -36.958 8.304 4.914 1.00 7.29 556 ALA A N 1
ATOM 4399 C CA . ALA A 1 556 ? -37.034 8.283 6.375 1.00 6.71 556 ALA A CA 1
ATOM 4400 C C . ALA A 1 556 ? -36.641 6.942 6.952 1.00 5.45 556 ALA A C 1
ATOM 4401 O O . ALA A 1 556 ? -36.983 5.874 6.418 1.00 6.52 556 ALA A O 1
ATOM 4403 N N . VAL A 1 557 ? -35.923 7.025 8.072 1.00 5.32 557 VAL A N 1
ATOM 4404 C CA . VAL A 1 557 ? -35.486 5.880 8.890 1.00 6.41 557 VAL A CA 1
ATOM 4405 C C . VAL A 1 557 ? -35.296 4.611 8.062 1.00 5.68 557 VAL A C 1
ATOM 4406 O O . VAL A 1 557 ? -35.953 3.595 8.306 1.00 6.40 557 VAL A O 1
ATOM 4410 N N . PRO A 1 558 ? -34.391 4.647 7.087 1.00 5.62 558 PRO A N 1
ATOM 4411 C CA . PRO A 1 558 ? -34.388 3.639 6.015 1.00 5.74 558 PRO A CA 1
ATOM 4412 C C . PRO A 1 558 ? -33.493 2.415 6.195 1.00 5.93 558 PRO A C 1
ATOM 4413 O O . PRO A 1 558 ? -32.475 2.465 6.911 1.00 6.49 558 PRO A O 1
ATOM 4417 N N . LEU A 1 559 ? -33.822 1.349 5.464 1.00 5.34 559 LEU A N 1
ATOM 4418 C CA . LEU A 1 559 ? -32.895 0.268 5.133 1.00 6.76 559 LEU A CA 1
ATOM 4419 C C . LEU A 1 559 ? -32.312 0.542 3.764 1.00 5.91 559 LEU A C 1
ATOM 4420 O O . LEU A 1 559 ? -33.069 0.746 2.810 1.00 5.33 559 LEU A O 1
ATOM 4425 N N . LEU A 1 560 ? -30.970 0.540 3.634 1.00 4.84 560 LEU A N 1
ATOM 4426 C CA . LEU A 1 560 ? -30.317 0.869 2.362 1.00 4.14 560 LEU A CA 1
ATOM 4427 C C . LEU A 1 560 ? -29.116 -0.003 2.005 1.00 6.11 560 LEU A C 1
ATOM 4428 O O . LEU A 1 560 ? -28.833 -0.146 0.825 1.00 6.90 560 LEU A O 1
ATOM 4433 N N . ASP A 1 561 ? -28.372 -0.533 2.991 1.00 5.32 561 ASP A N 1
ATOM 4434 C CA . ASP A 1 561 ? -27.343 -1.547 2.714 1.00 4.46 561 ASP A CA 1
ATOM 4435 C C . ASP A 1 561 ? -27.973 -2.909 2.961 1.00 4.37 561 ASP A C 1
ATOM 4436 O O . ASP A 1 561 ? -28.100 -3.365 4.112 1.00 6.41 561 ASP A O 1
ATOM 4441 N N . MET A 1 562 ? -28.447 -3.530 1.889 1.00 5.18 562 MET A N 1
ATOM 4442 C CA . MET A 1 562 ? -29.213 -4.770 2.018 1.00 6.13 562 MET A CA 1
ATOM 4443 C C . MET A 1 562 ? -28.315 -5.998 2.053 1.00 6.74 562 MET A C 1
ATOM 4444 O O . MET A 1 562 ? -28.781 -7.093 2.269 1.00 6.87 562 MET A O 1
ATOM 4449 N N . VAL A 1 563 ? -27.014 -5.807 1.843 1.00 5.79 563 VAL A N 1
ATOM 4450 C CA . VAL A 1 563 ? -26.040 -6.874 2.007 1.00 6.84 563 VAL A CA 1
ATOM 4451 C C . VAL A 1 563 ? -25.709 -7.068 3.485 1.00 6.24 563 VAL A C 1
ATOM 4452 O O . VAL A 1 563 ? -25.335 -8.163 3.900 1.00 7.54 563 VAL A O 1
ATOM 4456 N N . ARG A 1 564 ? -25.835 -6.009 4.284 1.00 5.96 564 ARG A N 1
ATOM 4457 C CA . ARG A 1 564 ? -25.455 -6.060 5.694 1.00 5.92 564 ARG A CA 1
ATOM 4458 C C . ARG A 1 564 ? -26.602 -5.788 6.690 1.00 6.83 564 ARG A C 1
ATOM 4459 O O . ARG A 1 564 ? -26.404 -5.811 7.890 1.00 7.06 564 ARG A O 1
ATOM 4467 N N . TYR A 1 565 ? -27.817 -5.560 6.211 1.00 5.51 565 TYR A N 1
ATOM 4468 C CA . TYR A 1 565 ? -28.895 -5.132 7.126 1.00 5.46 565 TYR A CA 1
ATOM 4469 C C . TYR A 1 565 ? -29.166 -6.129 8.269 1.00 5.43 565 TYR A C 1
ATOM 4470 O O . TYR A 1 565 ? -29.566 -5.720 9.348 1.00 6.00 565 TYR A O 1
ATOM 4479 N N . HIS A 1 566 ? -28.980 -7.411 7.995 1.00 5.16 566 HIS A N 1
ATOM 4480 C CA . HIS A 1 566 ? -29.324 -8.455 8.955 1.00 6.11 566 HIS A CA 1
ATOM 4481 C C . HIS A 1 566 ? -28.396 -8.455 10.197 1.00 6.48 566 HIS A C 1
ATOM 4482 O O . HIS A 1 566 ? -28.705 -9.094 11.193 1.00 9.33 566 HIS A O 1
ATOM 4489 N N . LEU A 1 567 ? -27.286 -7.731 10.133 1.00 6.40 567 LEU A N 1
ATOM 4490 C CA . LEU A 1 567 ? -26.294 -7.698 11.214 1.00 7.19 567 LEU A CA 1
ATOM 4491 C C . LEU A 1 567 ? -26.601 -6.708 12.326 1.00 7.96 567 LEU A C 1
ATOM 4492 O O . LEU A 1 567 ? -25.893 -6.671 13.344 1.00 9.28 567 LEU A O 1
ATOM 4497 N N . PHE A 1 568 ? -27.615 -5.877 12.131 1.00 8.01 568 PHE A N 1
ATOM 4498 C CA . PHE A 1 568 ? -27.873 -4.763 13.021 1.00 7.28 568 PHE A CA 1
ATOM 4499 C C . PHE A 1 568 ? -29.312 -4.701 13.492 1.00 7.66 568 PHE A C 1
ATOM 4500 O O . PHE A 1 568 ? -30.246 -4.979 12.741 1.00 6.21 568 PHE A O 1
ATOM 4508 N N . GLY A 1 569 ? -29.481 -4.248 14.714 1.00 8.33 569 GLY A N 1
ATOM 4509 C CA . GLY A 1 569 ? -30.787 -4.034 15.288 1.00 8.86 569 GLY A CA 1
ATOM 4510 C C . GLY A 1 569 ? -31.669 -5.262 15.159 1.00 7.34 569 GLY A C 1
ATOM 4511 O O . GLY A 1 569 ? -31.221 -6.358 15.398 1.00 7.58 569 GLY A O 1
ATOM 4512 N N . SER A 1 570 ? -32.915 -5.023 14.751 1.00 7.44 570 SER A N 1
ATOM 4513 C CA . SER A 1 570 ? -33.923 -6.056 14.565 1.00 9.15 570 SER A CA 1
ATOM 4514 C C . SER A 1 570 ? -33.864 -6.760 13.197 1.00 8.00 570 SER A C 1
ATOM 4515 O O . SER A 1 570 ? -34.792 -7.459 12.807 1.00 8.51 570 SER A O 1
ATOM 4518 N N . GLY A 1 571 ? -32.788 -6.562 12.447 1.00 6.48 571 GLY A N 1
ATOM 4519 C CA . GLY A 1 571 ? -32.720 -7.031 11.086 1.00 6.22 571 GLY A CA 1
ATOM 4520 C C . GLY A 1 571 ? -33.029 -8.482 10.822 1.00 6.30 571 GLY A C 1
ATOM 4521 O O . GLY A 1 571 ? -33.625 -8.806 9.814 1.00 6.62 571 GLY A O 1
ATOM 4522 N N . ARG A 1 572 ? -32.616 -9.406 11.694 1.00 4.81 572 ARG A N 1
ATOM 4523 C CA . ARG A 1 572 ? -32.860 -10.817 11.422 1.00 4.67 572 ARG A CA 1
ATOM 4524 C C . ARG A 1 572 ? -34.348 -11.144 11.373 1.00 5.12 572 ARG A C 1
ATOM 4525 O O . ARG A 1 572 ? -34.756 -12.083 10.689 1.00 5.92 572 ARG A O 1
ATOM 4533 N N . THR A 1 573 ? -35.172 -10.342 12.027 1.00 4.87 573 THR A N 1
ATOM 4534 C CA . THR A 1 573 ? -36.602 -10.593 11.990 1.00 4.67 573 THR A CA 1
ATOM 4535 C C . THR A 1 573 ? -37.214 -10.346 10.625 1.00 4.61 573 THR A C 1
ATOM 4536 O O . THR A 1 573 ? -38.348 -10.773 10.400 1.00 6.08 573 THR A O 1
ATOM 4540 N N . TRP A 1 574 ? -36.490 -9.637 9.746 1.00 3.71 574 TRP A N 1
ATOM 4541 C CA . TRP A 1 574 ? -36.985 -9.384 8.381 1.00 5.23 574 TRP A CA 1
ATOM 4542 C C . TRP A 1 574 ? -36.400 -10.328 7.353 1.00 5.75 574 TRP A C 1
ATOM 4543 O O . TRP A 1 574 ? -36.763 -10.240 6.182 1.00 5.68 574 TRP A O 1
ATOM 4554 N N . ILE A 1 575 ? -35.562 -11.275 7.761 1.00 5.56 575 ILE A N 1
ATOM 4555 C CA . ILE A 1 575 ? -35.052 -12.247 6.814 1.00 4.73 575 ILE A CA 1
ATOM 4556 C C . ILE A 1 575 ? -36.154 -13.035 6.070 1.00 4.10 575 ILE A C 1
ATOM 4557 O O . ILE A 1 575 ? -36.024 -13.282 4.881 1.00 6.45 575 ILE A O 1
ATOM 4562 N N . PRO A 1 576 ? -37.261 -13.390 6.729 1.00 5.89 576 PRO A N 1
ATOM 4563 C CA . PRO A 1 576 ? -38.339 -14.061 5.991 1.00 5.79 576 PRO A CA 1
ATOM 4564 C C . PRO A 1 576 ? -38.963 -13.247 4.868 1.00 6.70 576 PRO A C 1
ATOM 4565 O O . PRO A 1 576 ? -39.634 -13.822 3.984 1.00 9.53 576 PRO A O 1
ATOM 4569 N N . GLU A 1 577 ? -38.791 -11.925 4.907 1.00 6.12 577 GLU A N 1
ATOM 4570 C CA . GLU A 1 577 ? -39.305 -11.007 3.889 1.00 5.38 577 GLU A CA 1
ATOM 4571 C C . GLU A 1 577 ? -38.287 -10.687 2.787 1.00 6.27 577 GLU A C 1
ATOM 4572 O O . GLU A 1 577 ? -38.621 -10.669 1.602 1.00 6.17 577 GLU A O 1
ATOM 4578 N N . TYR A 1 578 ? -37.032 -10.433 3.163 1.00 5.03 578 TYR A N 1
ATOM 4579 C CA . TYR A 1 578 ? -36.024 -9.980 2.219 1.00 4.68 578 TYR A CA 1
ATOM 4580 C C . TYR A 1 578 ? -35.020 -11.059 1.797 1.00 6.41 578 TYR A C 1
ATOM 4581 O O . TYR A 1 578 ? -34.434 -10.970 0.731 1.00 6.48 578 TYR A O 1
ATOM 4590 N N . GLY A 1 579 ? -34.802 -12.057 2.652 1.00 6.18 579 GLY A N 1
ATOM 4591 C CA . GLY A 1 579 ? -33.699 -13.015 2.528 1.00 6.43 579 GLY A CA 1
ATOM 4592 C C . GLY A 1 579 ? -32.481 -12.477 3.266 1.00 6.69 579 GLY A C 1
ATOM 4593 O O . GLY A 1 579 ? -32.508 -11.381 3.852 1.00 7.18 579 GLY A O 1
ATOM 4594 N N . THR A 1 580 ? -31.402 -13.248 3.272 1.00 7.18 580 THR A N 1
ATOM 4595 C CA . THR A 1 580 ? -30.169 -12.827 3.916 1.00 7.32 580 THR A CA 1
ATOM 4596 C C . THR A 1 580 ? -28.985 -13.044 2.991 1.00 8.27 580 THR A C 1
ATOM 4597 O O . THR A 1 580 ? -28.826 -14.121 2.406 1.00 7.15 580 THR A O 1
ATOM 4601 N N . ALA A 1 581 ? -28.111 -12.049 2.924 1.00 6.52 581 ALA A N 1
ATOM 4602 C CA . ALA A 1 581 ? -26.915 -12.178 2.130 1.00 7.49 581 ALA A CA 1
ATOM 4603 C C . ALA A 1 581 ? -25.958 -13.258 2.618 1.00 8.07 581 ALA A C 1
ATOM 4604 O O . ALA A 1 581 ? -24.980 -13.557 1.923 1.00 9.87 581 ALA A O 1
ATOM 4606 N N . GLU A 1 582 ? -26.230 -13.852 3.770 1.00 7.20 582 GLU A N 1
ATOM 4607 C CA . GLU A 1 582 ? -25.475 -15.011 4.229 1.00 8.81 582 GLU A CA 1
ATOM 4608 C C . GLU A 1 582 ? -25.663 -16.222 3.296 1.00 9.62 582 GLU A C 1
ATOM 4609 O O . GLU A 1 582 ? -24.834 -17.137 3.289 1.00 12.99 582 GLU A O 1
ATOM 4615 N N . LYS A 1 583 ? -26.749 -16.239 2.529 1.00 9.28 583 LYS A N 1
ATOM 4616 C CA . LYS A 1 583 ? -27.066 -17.336 1.599 1.00 11.34 583 LYS A CA 1
ATOM 4617 C C . LYS A 1 583 ? -26.823 -16.900 0.156 1.00 11.59 583 LYS A C 1
ATOM 4618 O O . LYS A 1 583 ? -27.156 -15.777 -0.205 1.00 11.35 583 LYS A O 1
ATOM 4624 N N . PRO A 1 584 ? -26.238 -17.750 -0.687 1.00 12.50 584 PRO A N 1
ATOM 4625 C CA . PRO A 1 584 ? -25.815 -17.314 -2.030 1.00 11.63 584 PRO A CA 1
ATOM 4626 C C . PRO A 1 584 ? -26.926 -16.788 -2.934 1.00 11.09 584 PRO A C 1
ATOM 4627 O O . PRO A 1 584 ? -26.725 -15.763 -3.607 1.00 11.14 584 PRO A O 1
ATOM 4631 N N . GLU A 1 585 ? -28.059 -17.489 -2.999 1.00 12.19 585 GLU A N 1
ATOM 4632 C CA . GLU A 1 585 ? -29.138 -17.066 -3.894 1.00 13.16 585 GLU A CA 1
ATOM 4633 C C . GLU A 1 585 ? -29.758 -15.768 -3.379 1.00 10.34 585 GLU A C 1
ATOM 4634 O O . GLU A 1 585 ? -30.094 -14.882 -4.167 1.00 11.07 585 GLU A O 1
ATOM 4640 N N . ASP A 1 586 ? -29.930 -15.678 -2.064 1.00 10.22 586 ASP A N 1
ATOM 4641 C CA . ASP A 1 586 ? -30.478 -14.462 -1.480 1.00 8.98 586 ASP A CA 1
ATOM 4642 C C . ASP A 1 586 ? -29.552 -13.290 -1.752 1.00 8.72 586 ASP A C 1
ATOM 4643 O O . ASP A 1 586 ? -30.011 -12.172 -2.008 1.00 8.68 586 ASP A O 1
ATOM 4648 N N . PHE A 1 587 ? -28.242 -13.512 -1.616 1.00 8.11 587 PHE A N 1
ATOM 4649 C CA . PHE A 1 587 ? -27.267 -12.460 -1.868 1.00 7.38 587 PHE A CA 1
ATOM 4650 C C . PHE A 1 587 ? -27.413 -11.896 -3.264 1.00 8.04 587 PHE A C 1
ATOM 4651 O O . PHE A 1 587 ? -27.353 -10.689 -3.447 1.00 7.56 587 PHE A O 1
ATOM 4659 N N . LYS A 1 588 ? -27.576 -12.757 -4.263 1.00 9.06 588 LYS A N 1
ATOM 4660 C CA . LYS A 1 588 ? -27.671 -12.277 -5.636 1.00 9.95 588 LYS A CA 1
ATOM 4661 C C . LYS A 1 588 ? -28.861 -11.307 -5.772 1.00 10.44 588 LYS A C 1
ATOM 4662 O O . LYS A 1 588 ? -28.742 -10.236 -6.351 1.00 9.45 588 LYS A O 1
ATOM 4668 N N . THR A 1 589 ? -29.992 -11.686 -5.195 1.00 8.69 589 THR A N 1
ATOM 4669 C CA . THR A 1 589 ? -31.167 -10.839 -5.208 1.00 7.41 589 THR A CA 1
ATOM 4670 C C . THR A 1 589 ? -30.940 -9.504 -4.512 1.00 6.47 589 THR A C 1
ATOM 4671 O O . THR A 1 589 ? -31.248 -8.461 -5.052 1.00 7.70 589 THR A O 1
ATOM 4675 N N . LEU A 1 590 ? -30.435 -9.554 -3.285 1.00 5.38 590 LEU A N 1
ATOM 4676 C CA . LEU A 1 590 ? -30.241 -8.352 -2.469 1.00 5.53 590 LEU A CA 1
ATOM 4677 C C . LEU A 1 590 ? -29.215 -7.420 -3.076 1.00 6.35 590 LEU A C 1
ATOM 4678 O O . LEU A 1 590 ? -29.422 -6.203 -3.112 1.00 7.97 590 LEU A O 1
ATOM 4683 N N . HIS A 1 591 ? -28.106 -7.961 -3.540 1.00 7.62 591 HIS A N 1
ATOM 4684 C CA . HIS A 1 591 ? -27.034 -7.153 -4.077 1.00 8.01 591 HIS A CA 1
ATOM 4685 C C . HIS A 1 591 ? -27.499 -6.440 -5.323 1.00 8.57 591 HIS A C 1
ATOM 4686 O O . HIS A 1 591 ? -27.083 -5.319 -5.558 1.00 10.47 591 HIS A O 1
ATOM 4693 N N . ALA A 1 592 ? -28.431 -7.034 -6.082 1.00 7.88 592 ALA A N 1
ATOM 4694 C CA . ALA A 1 592 ? -28.889 -6.428 -7.314 1.00 8.96 592 ALA A CA 1
ATOM 4695 C C . ALA A 1 592 ? -29.664 -5.138 -7.088 1.00 10.08 592 ALA A C 1
ATOM 4696 O O . ALA A 1 592 ? -29.663 -4.275 -7.951 1.00 10.03 592 ALA A O 1
ATOM 4698 N N . TYR A 1 593 ? -30.340 -5.016 -5.950 1.00 8.02 593 TYR A N 1
ATOM 4699 C CA . TYR A 1 593 ? -31.089 -3.781 -5.660 1.00 7.24 593 TYR A CA 1
ATOM 4700 C C . TYR A 1 593 ? -30.613 -2.896 -4.502 1.00 7.79 593 TYR A C 1
ATOM 4701 O O . TYR A 1 593 ? -31.064 -1.769 -4.409 1.00 10.04 593 TYR A O 1
ATOM 4710 N N . SER A 1 594 ? -29.738 -3.414 -3.641 1.00 6.81 594 SER A N 1
ATOM 4711 C CA . SER A 1 594 ? -29.216 -2.746 -2.419 1.00 6.05 594 SER A CA 1
ATOM 4712 C C . SER A 1 594 ? -28.828 -1.304 -2.753 1.00 6.73 594 SER A C 1
ATOM 4713 O O . SER A 1 594 ? -27.873 -1.089 -3.505 1.00 7.02 594 SER A O 1
ATOM 4716 N N . PRO A 1 595 ? -29.607 -0.311 -2.360 1.00 4.84 595 PRO A N 1
ATOM 4717 C CA . PRO A 1 595 ? -29.360 1.049 -2.858 1.00 5.67 595 PRO A CA 1
ATOM 4718 C C . PRO A 1 595 ? -27.947 1.569 -2.602 1.00 4.34 595 PRO A C 1
ATOM 4719 O O . PRO A 1 595 ? -27.379 2.265 -3.439 1.00 4.94 595 PRO A O 1
ATOM 4723 N N . TYR A 1 596 ? -27.391 1.258 -1.440 1.00 4.45 596 TYR A N 1
ATOM 4724 C CA . TYR A 1 596 ? -26.057 1.716 -1.067 1.00 5.39 596 TYR A CA 1
ATOM 4725 C C . TYR A 1 596 ? -25.001 1.262 -2.060 1.00 6.11 596 TYR A C 1
ATOM 4726 O O . TYR A 1 596 ? -24.004 1.949 -2.232 1.00 7.54 596 TYR A O 1
ATOM 4735 N N . HIS A 1 597 ? -25.240 0.124 -2.724 1.00 4.88 597 HIS A N 1
ATOM 4736 C CA . HIS A 1 597 ? -24.303 -0.444 -3.696 1.00 4.79 597 HIS A CA 1
ATOM 4737 C C . HIS A 1 597 ? -24.599 -0.056 -5.133 1.00 7.15 597 HIS A C 1
ATOM 4738 O O . HIS A 1 597 ? -23.958 -0.571 -6.060 1.00 8.17 597 HIS A O 1
ATOM 4745 N N . HIS A 1 598 ? -25.533 0.873 -5.325 1.00 5.92 598 HIS A N 1
ATOM 4746 C CA . HIS A 1 598 ? -25.937 1.278 -6.665 1.00 5.91 598 HIS A CA 1
ATOM 4747 C C . HIS A 1 598 ? -25.977 2.773 -6.884 1.00 5.55 598 HIS A C 1
ATOM 4748 O O . HIS A 1 598 ? -26.693 3.277 -7.771 1.00 7.46 598 HIS A O 1
ATOM 4755 N N . VAL A 1 599 ? -25.177 3.494 -6.105 1.00 5.59 599 VAL A N 1
ATOM 4756 C CA . VAL A 1 599 ? -24.991 4.942 -6.335 1.00 5.29 599 VAL A CA 1
ATOM 4757 C C . VAL A 1 599 ? -23.926 5.094 -7.435 1.00 5.75 599 VAL A C 1
ATOM 4758 O O . VAL A 1 599 ? -22.746 5.212 -7.147 1.00 7.74 599 VAL A O 1
ATOM 4762 N N . ARG A 1 600 ? -24.355 4.980 -8.682 1.00 7.62 600 ARG A N 1
ATOM 4763 C CA . ARG A 1 600 ? -23.420 5.077 -9.817 1.00 7.41 600 ARG A CA 1
ATOM 4764 C C . ARG A 1 600 ? -22.870 6.485 -9.936 1.00 6.64 600 ARG A C 1
ATOM 4765 O O . ARG A 1 600 ? -23.566 7.445 -9.670 1.00 8.10 600 ARG A O 1
ATOM 4773 N N . PRO A 1 601 ? -21.617 6.626 -10.370 1.00 6.64 601 PRO A N 1
ATOM 4774 C CA . PRO A 1 601 ? -21.029 7.943 -10.549 1.00 7.03 601 PRO A CA 1
ATOM 4775 C C . PRO A 1 601 ? -21.495 8.599 -11.838 1.00 7.18 601 PRO A C 1
ATOM 4776 O O . PRO A 1 601 ? -22.015 7.952 -12.752 1.00 7.15 601 PRO A O 1
ATOM 4780 N N . ASP A 1 602 ? -21.263 9.901 -11.917 1.00 6.13 602 ASP A N 1
ATOM 4781 C CA . ASP A 1 602 ? -21.518 10.695 -13.123 1.00 7.74 602 ASP A CA 1
ATOM 4782 C C . ASP A 1 602 ? -22.998 10.732 -13.455 1.00 9.15 602 ASP A C 1
ATOM 4783 O O . ASP A 1 602 ? -23.381 10.827 -14.618 1.00 8.97 602 ASP A O 1
ATOM 4788 N N . VAL A 1 603 ? -23.826 10.711 -12.402 1.00 7.05 603 VAL A N 1
ATOM 4789 C CA . VAL A 1 603 ? -25.285 10.772 -12.485 1.00 6.96 603 VAL A CA 1
ATOM 4790 C C . VAL A 1 603 ? -25.786 11.960 -11.684 1.00 7.01 603 VAL A C 1
ATOM 4791 O O . VAL A 1 603 ? -25.361 12.169 -10.547 1.00 9.24 603 VAL A O 1
ATOM 4795 N N . ARG A 1 604 ? -26.681 12.755 -12.261 1.00 9.54 604 ARG A N 1
ATOM 4796 C CA . ARG A 1 604 ? -27.360 13.799 -11.509 1.00 12.96 604 ARG A CA 1
ATOM 4797 C C . ARG A 1 604 ? -28.539 13.148 -10.803 1.00 10.33 604 ARG A C 1
ATOM 4798 O O . ARG A 1 604 ? -29.495 12.691 -11.430 1.00 12.77 604 ARG A O 1
ATOM 4806 N N . TYR A 1 605 ? -28.454 13.103 -9.486 1.00 8.26 605 TYR A N 1
ATOM 4807 C CA . TYR A 1 605 ? -29.490 12.505 -8.669 1.00 7.90 605 TYR A CA 1
ATOM 4808 C C . TYR A 1 605 ? -30.548 13.537 -8.340 1.00 7.79 605 TYR A C 1
ATOM 4809 O O . TYR A 1 605 ? -30.301 14.735 -8.335 1.00 9.04 605 TYR A O 1
ATOM 4818 N N . PRO A 1 606 ? -31.716 13.049 -7.971 1.00 6.97 606 PRO A N 1
ATOM 4819 C CA . PRO A 1 606 ? -32.697 13.925 -7.339 1.00 7.11 606 PRO A CA 1
ATOM 4820 C C . PRO A 1 606 ? -32.138 14.525 -6.065 1.00 7.13 606 PRO A C 1
ATOM 4821 O O . PRO A 1 606 ? -31.295 13.913 -5.402 1.00 8.00 606 PRO A O 1
ATOM 4825 N N . ALA A 1 607 ? -32.632 15.685 -5.676 1.00 7.56 607 ALA A N 1
ATOM 4826 C CA . ALA A 1 607 ? -32.351 16.235 -4.344 1.00 6.97 607 ALA A CA 1
ATOM 4827 C C . ALA A 1 607 ? -32.807 15.232 -3.282 1.00 6.34 607 ALA A C 1
ATOM 4828 O O . ALA A 1 607 ? -33.843 14.600 -3.463 1.00 7.80 607 ALA A O 1
ATOM 4830 N N . LEU A 1 608 ? -32.069 15.112 -2.180 1.00 5.28 608 LEU A N 1
ATOM 4831 C CA . LEU A 1 608 ? -32.317 14.101 -1.181 1.00 5.47 608 LEU A CA 1
ATOM 4832 C C . LEU A 1 608 ? -32.391 14.699 0.202 1.00 7.07 608 LEU A C 1
ATOM 4833 O O . LEU A 1 608 ? -31.473 15.421 0.609 1.00 6.84 608 LEU A O 1
ATOM 4838 N N . LEU A 1 609 ? -33.476 14.423 0.929 1.00 7.19 609 LEU A N 1
ATOM 4839 C CA . LEU A 1 609 ? -33.590 14.727 2.350 1.00 6.72 609 LEU A CA 1
ATOM 4840 C C . LEU A 1 609 ? -33.759 13.407 3.114 1.00 6.83 609 LEU A C 1
ATOM 4841 O O . LEU A 1 609 ? -34.743 12.703 2.938 1.00 6.82 609 LEU A O 1
ATOM 4846 N N . MET A 1 610 ? -32.767 13.076 3.941 1.00 6.27 610 MET A N 1
ATOM 4847 C CA . MET A 1 610 ? -32.755 11.865 4.757 1.00 7.42 610 MET A CA 1
ATOM 4848 C C . MET A 1 610 ? -33.308 12.265 6.109 1.00 8.06 610 MET A C 1
ATOM 4849 O O . MET A 1 610 ? -32.708 13.107 6.807 1.00 8.50 610 MET A O 1
ATOM 4856 N N . MET A 1 611 ? -34.376 11.641 6.544 1.00 6.79 611 MET A N 1
ATOM 4857 C CA . MET A 1 611 ? -34.985 11.936 7.835 1.00 7.20 611 MET A CA 1
ATOM 4858 C C . MET A 1 611 ? -34.699 10.806 8.801 1.00 7.80 611 MET A C 1
ATOM 4859 O O . MET A 1 611 ? -35.392 9.777 8.852 1.00 8.65 611 MET A O 1
ATOM 4865 N N . ALA A 1 612 ? -33.676 11.017 9.604 1.00 7.81 612 ALA A N 1
ATOM 4866 C CA . ALA A 1 612 ? -33.185 10.005 10.535 1.00 9.08 612 ALA A CA 1
ATOM 4867 C C . ALA A 1 612 ? -33.619 10.328 11.956 1.00 9.18 612 ALA A C 1
ATOM 4868 O O . ALA A 1 612 ? -34.129 11.404 12.255 1.00 9.32 612 ALA A O 1
ATOM 4870 N N . ALA A 1 613 ? -33.472 9.328 12.814 1.00 10.33 613 ALA A N 1
ATOM 4871 C CA . ALA A 1 613 ? -33.853 9.386 14.221 1.00 10.44 613 ALA A CA 1
ATOM 4872 C C . ALA A 1 613 ? -32.694 8.866 15.049 1.00 12.91 613 ALA A C 1
ATOM 4873 O O . ALA A 1 613 ? -32.168 7.781 14.772 1.00 15.58 613 ALA A O 1
ATOM 4875 N N . ASP A 1 614 ? -32.333 9.603 16.091 1.00 9.63 614 ASP A N 1
ATOM 4876 C CA . ASP A 1 614 ? -31.143 9.286 16.886 1.00 10.92 614 ASP A CA 1
ATOM 4877 C C . ASP A 1 614 ? -31.235 8.053 17.777 1.00 10.88 614 ASP A C 1
ATOM 4878 O O . ASP A 1 614 ? -30.201 7.531 18.188 1.00 14.35 614 ASP A O 1
ATOM 4883 N N . HIS A 1 615 ? -32.445 7.592 18.078 1.00 8.79 615 HIS A N 1
ATOM 4884 C CA . HIS A 1 615 ? -32.623 6.459 18.983 1.00 9.62 615 HIS A CA 1
ATOM 4885 C C . HIS A 1 615 ? -33.440 5.353 18.333 1.00 9.74 615 HIS A C 1
ATOM 4886 O O . HIS A 1 615 ? -34.151 4.619 19.003 1.00 10.51 615 HIS A O 1
ATOM 4893 N N . ASP A 1 616 ? -33.287 5.190 17.033 1.00 8.99 616 ASP A N 1
ATOM 4894 C CA . ASP A 1 616 ? -33.952 4.087 16.329 1.00 8.33 616 ASP A CA 1
ATOM 4895 C C . ASP A 1 616 ? -33.258 2.767 16.650 1.00 9.41 616 ASP A C 1
ATOM 4896 O O . ASP A 1 616 ? -32.194 2.442 16.123 1.00 11.12 616 ASP A O 1
ATOM 4901 N N . ASP A 1 617 ? -33.882 2.020 17.551 1.00 8.53 617 ASP A N 1
ATOM 4902 C CA . ASP A 1 617 ? -33.396 0.698 17.962 1.00 9.72 617 ASP A CA 1
ATOM 4903 C C . ASP A 1 617 ? -34.041 -0.465 17.198 1.00 9.71 617 ASP A C 1
ATOM 4904 O O . ASP A 1 617 ? -33.987 -1.627 17.613 1.00 11.10 617 ASP A O 1
ATOM 4909 N N . ARG A 1 618 ? -34.634 -0.150 16.072 1.00 8.77 618 ARG A N 1
ATOM 4910 C CA . ARG A 1 618 ? -35.227 -1.150 15.189 1.00 8.52 618 ARG A CA 1
ATOM 4911 C C . ARG A 1 618 ? -34.434 -1.212 13.892 1.00 7.42 618 ARG A C 1
ATOM 4912 O O . ARG A 1 618 ? -33.829 -2.242 13.580 1.00 7.47 618 ARG A O 1
ATOM 4920 N N . VAL A 1 619 ? -34.455 -0.105 13.143 1.00 6.82 619 VAL A N 1
ATOM 4921 C CA . VAL A 1 619 ? -33.695 0.060 11.916 1.00 7.01 619 VAL A CA 1
ATOM 4922 C C . VAL A 1 619 ? -32.445 0.850 12.206 1.00 5.73 619 VAL A C 1
ATOM 4923 O O . VAL A 1 619 ? -32.500 2.016 12.601 1.00 7.61 619 VAL A O 1
ATOM 4927 N N . ASP A 1 620 ? -31.289 0.238 12.032 1.00 6.66 620 ASP A N 1
ATOM 4928 C CA . ASP A 1 620 ? -30.069 0.893 12.452 1.00 6.63 620 ASP A CA 1
ATOM 4929 C C . ASP A 1 620 ? -29.836 2.188 11.682 1.00 6.64 620 ASP A C 1
ATOM 4930 O O . ASP A 1 620 ? -29.956 2.198 10.453 1.00 7.49 620 ASP A O 1
ATOM 4935 N N . PRO A 1 621 ? -29.556 3.288 12.376 1.00 6.31 621 PRO A N 1
ATOM 4936 C CA . PRO A 1 621 ? -29.276 4.557 11.694 1.00 6.29 621 PRO A CA 1
ATOM 4937 C C . PRO A 1 621 ? -28.078 4.547 10.754 1.00 5.45 621 PRO A C 1
ATOM 4938 O O . PRO A 1 621 ? -27.936 5.453 9.973 1.00 6.60 621 PRO A O 1
ATOM 4942 N N . MET A 1 622 ? -27.253 3.508 10.766 1.00 6.21 622 MET A N 1
ATOM 4943 C CA . MET A 1 622 ? -26.066 3.512 9.908 1.00 6.74 622 MET A CA 1
ATOM 4944 C C . MET A 1 622 ? -26.446 3.557 8.410 1.00 6.31 622 MET A C 1
ATOM 4945 O O . MET A 1 622 ? -25.692 4.064 7.605 1.00 6.48 622 MET A O 1
ATOM 4950 N N . HIS A 1 623 ? -27.594 3.005 8.036 1.00 6.10 623 HIS A N 1
ATOM 4951 C CA . HIS A 1 623 ? -27.960 2.956 6.647 1.00 4.63 623 HIS A CA 1
ATOM 4952 C C . HIS A 1 623 ? -28.036 4.353 6.045 1.00 5.92 623 HIS A C 1
ATOM 4953 O O . HIS A 1 623 ? -27.483 4.611 4.990 1.00 6.06 623 HIS A O 1
ATOM 4960 N N . ALA A 1 624 ? -28.706 5.262 6.738 1.00 5.08 624 ALA A N 1
ATOM 4961 C CA . ALA A 1 624 ? -28.858 6.622 6.249 1.00 5.40 624 ALA A CA 1
ATOM 4962 C C . ALA A 1 624 ? -27.501 7.332 6.199 1.00 6.06 624 ALA A C 1
ATOM 4963 O O . ALA A 1 624 ? -27.230 8.103 5.309 1.00 7.94 624 ALA A O 1
ATOM 4965 N N . ARG A 1 625 ? -26.630 7.076 7.163 1.00 6.14 625 ARG A N 1
ATOM 4966 C CA . ARG A 1 625 ? -25.315 7.717 7.139 1.00 4.76 625 ARG A CA 1
ATOM 4967 C C . ARG A 1 625 ? -24.502 7.287 5.930 1.00 5.29 625 ARG A C 1
ATOM 4968 O O . ARG A 1 625 ? -23.937 8.121 5.213 1.00 6.19 625 ARG A O 1
ATOM 4976 N N . LYS A 1 626 ? -24.396 5.993 5.710 1.00 5.36 626 LYS A N 1
ATOM 4977 C CA . LYS A 1 626 ? -23.606 5.497 4.582 1.00 5.26 626 LYS A CA 1
ATOM 4978 C C . LYS A 1 626 ? -24.184 5.968 3.234 1.00 5.28 626 LYS A C 1
ATOM 4979 O O . LYS A 1 626 ? -23.425 6.322 2.314 1.00 5.34 626 LYS A O 1
ATOM 4985 N N . PHE A 1 627 ? -25.512 5.942 3.100 1.00 4.68 627 PHE A N 1
ATOM 4986 C CA . PHE A 1 627 ? -26.124 6.321 1.841 1.00 5.20 627 PHE A CA 1
ATOM 4987 C C . PHE A 1 627 ? -25.938 7.799 1.577 1.00 5.28 627 PHE A C 1
ATOM 4988 O O . PHE A 1 627 ? -25.610 8.165 0.456 1.00 6.21 627 PHE A O 1
ATOM 4996 N N . VAL A 1 628 ? -26.147 8.656 2.579 1.00 5.04 628 VAL A N 1
ATOM 4997 C CA . VAL A 1 628 ? -25.973 10.108 2.364 1.00 5.76 628 VAL A CA 1
ATOM 4998 C C . VAL A 1 628 ? -24.536 10.421 1.978 1.00 4.38 628 VAL A C 1
ATOM 4999 O O . VAL A 1 628 ? -24.283 11.247 1.093 1.00 5.67 628 VAL A O 1
ATOM 5003 N N . ALA A 1 629 ? -23.574 9.745 2.604 1.00 5.29 629 ALA A N 1
ATOM 5004 C CA . ALA A 1 629 ? -22.184 9.920 2.234 1.00 5.25 629 ALA A CA 1
ATOM 5005 C C . ALA A 1 629 ? -21.922 9.550 0.785 1.00 5.67 629 ALA A C 1
ATOM 5006 O O . ALA A 1 629 ? -21.270 10.288 0.055 1.00 6.14 629 ALA A O 1
ATOM 5008 N N . ALA A 1 630 ? -22.511 8.449 0.339 1.00 5.24 630 ALA A N 1
ATOM 5009 C CA . ALA A 1 630 ? -22.344 7.991 -1.042 1.00 5.71 630 ALA A CA 1
ATOM 5010 C C . ALA A 1 630 ? -22.948 8.994 -2.046 1.00 5.05 630 ALA A C 1
ATOM 5011 O O . ALA A 1 630 ? -22.368 9.282 -3.079 1.00 6.26 630 ALA A O 1
ATOM 5013 N N . VAL A 1 631 ? -24.110 9.540 -1.721 1.00 5.40 631 VAL A N 1
ATOM 5014 C CA . VAL A 1 631 ? -24.774 10.484 -2.612 1.00 5.04 631 VAL A CA 1
ATOM 5015 C C . VAL A 1 631 ? -24.040 11.845 -2.643 1.00 4.36 631 VAL A C 1
ATOM 5016 O O . VAL A 1 631 ? -23.830 12.428 -3.717 1.00 6.00 631 VAL A O 1
ATOM 5020 N N . GLN A 1 632 ? -23.653 12.351 -1.469 1.00 5.03 632 GLN A N 1
ATOM 5021 C CA . GLN A 1 632 ? -22.942 13.633 -1.391 1.00 6.04 632 GLN A CA 1
ATOM 5022 C C . GLN A 1 632 ? -21.663 13.592 -2.205 1.00 5.96 632 GLN A C 1
ATOM 5023 O O . GLN A 1 632 ? -21.316 14.559 -2.856 1.00 7.68 632 GLN A O 1
ATOM 5029 N N . ASN A 1 633 ? -20.982 12.454 -2.176 1.00 5.03 633 ASN A N 1
ATOM 5030 C CA . ASN A 1 633 ? -19.672 12.322 -2.770 1.00 5.20 633 ASN A CA 1
ATOM 5031 C C . ASN A 1 633 ? -19.678 11.665 -4.126 1.00 6.44 633 ASN A C 1
ATOM 5032 O O . ASN A 1 633 ? -18.605 11.353 -4.663 1.00 8.41 633 ASN A O 1
ATOM 5037 N N . SER A 1 634 ? -20.862 11.470 -4.715 1.00 6.49 634 SER A N 1
ATOM 5038 C CA . SER A 1 634 ? -20.944 10.820 -6.019 1.00 6.81 634 SER A CA 1
ATOM 5039 C C . SER A 1 634 ? -20.451 11.798 -7.072 1.00 7.10 634 SER A C 1
ATOM 5040 O O . SER A 1 634 ? -20.997 12.898 -7.175 1.00 6.84 634 SER A O 1
ATOM 5043 N N . PRO A 1 635 ? -19.400 11.444 -7.830 1.00 8.24 635 PRO A N 1
ATOM 5044 C CA . PRO A 1 635 ? -18.878 12.380 -8.825 1.00 8.72 635 PRO A CA 1
ATOM 5045 C C . PRO A 1 635 ? -19.976 12.897 -9.748 1.00 8.68 635 PRO A C 1
ATOM 5046 O O . PRO A 1 635 ? -20.774 12.160 -10.289 1.00 8.05 635 PRO A O 1
ATOM 5050 N N . GLY A 1 636 ? -20.021 14.206 -9.926 1.00 8.97 636 GLY A N 1
ATOM 5051 C CA . GLY A 1 636 ? -20.952 14.810 -10.846 1.00 9.92 636 GLY A CA 1
ATOM 5052 C C . GLY A 1 636 ? -22.392 14.937 -10.370 1.00 10.26 636 GLY A C 1
ATOM 5053 O O . GLY A 1 636 ? -23.272 15.234 -11.180 1.00 13.77 636 GLY A O 1
ATOM 5054 N N . ASN A 1 637 ? -22.639 14.705 -9.080 1.00 9.64 637 ASN A N 1
ATOM 5055 C CA . ASN A 1 637 ? -23.955 14.953 -8.515 1.00 9.06 637 ASN A CA 1
ATOM 5056 C C . ASN A 1 637 ? -24.031 16.352 -7.904 1.00 11.24 637 ASN A C 1
ATOM 5057 O O . ASN A 1 637 ? -23.418 16.579 -6.882 1.00 14.68 637 ASN A O 1
ATOM 5062 N N . PRO A 1 638 ? -24.792 17.254 -8.520 1.00 15.20 638 PRO A N 1
ATOM 5063 C CA . PRO A 1 638 ? -24.899 18.636 -8.031 1.00 16.81 638 PRO A CA 1
ATOM 5064 C C . PRO A 1 638 ? -26.064 18.891 -7.076 1.00 15.88 638 PRO A C 1
ATOM 5065 O O . PRO A 1 638 ? -26.126 19.967 -6.461 1.00 17.30 638 PRO A O 1
ATOM 5069 N N . ALA A 1 639 ? -26.958 17.913 -6.940 1.00 13.67 639 ALA A N 1
ATOM 5070 C CA . ALA A 1 639 ? -28.168 18.078 -6.141 1.00 12.09 639 ALA A CA 1
ATOM 5071 C C . ALA A 1 639 ? -27.883 17.935 -4.661 1.00 12.05 639 ALA A C 1
ATOM 5072 O O . ALA A 1 639 ? -27.010 17.160 -4.241 1.00 13.53 639 ALA A O 1
ATOM 5074 N N . THR A 1 640 ? -28.641 18.687 -3.868 1.00 10.30 640 THR A N 1
ATOM 5075 C CA . THR A 1 640 ? -28.475 18.697 -2.432 1.00 10.87 640 THR A CA 1
ATOM 5076 C C . THR A 1 640 ? -28.755 17.313 -1.858 1.00 10.70 640 THR A C 1
ATOM 5077 O O . THR A 1 640 ? -29.592 16.582 -2.390 1.00 10.81 640 THR A O 1
ATOM 5081 N N . ALA A 1 641 ? -28.042 16.948 -0.801 1.00 9.75 641 ALA A N 1
ATOM 5082 C CA . ALA A 1 641 ? -28.275 15.679 -0.095 1.00 7.86 641 ALA A CA 1
ATOM 5083 C C . ALA A 1 641 ? -28.031 15.958 1.381 1.00 8.42 641 ALA A C 1
ATOM 5084 O O . ALA A 1 641 ? -26.909 16.276 1.754 1.00 9.56 641 ALA A O 1
ATOM 5086 N N . LEU A 1 642 ? -29.079 15.896 2.198 1.00 7.42 642 LEU A N 1
ATOM 5087 C CA . LEU A 1 642 ? -29.063 16.345 3.577 1.00 6.64 642 LEU A CA 1
ATOM 5088 C C . LEU A 1 642 ? -29.397 15.221 4.512 1.00 6.91 642 LEU A C 1
ATOM 5089 O O . LEU A 1 642 ? -30.302 14.444 4.211 1.00 8.18 642 LEU A O 1
ATOM 5094 N N . LEU A 1 643 ? -28.702 15.138 5.642 1.00 6.15 643 LEU A N 1
ATOM 5095 C CA . LEU A 1 643 ? -29.018 14.203 6.697 1.00 5.96 643 LEU A CA 1
ATOM 5096 C C . LEU A 1 643 ? -29.533 14.975 7.910 1.00 6.77 643 LEU A C 1
ATOM 5097 O O . LEU A 1 643 ? -28.772 15.633 8.603 1.00 7.90 643 LEU A O 1
ATOM 5102 N N . ARG A 1 644 ? -30.830 14.896 8.150 1.00 6.84 644 ARG A N 1
ATOM 5103 C CA . ARG A 1 644 ? -31.480 15.511 9.292 1.00 6.53 644 ARG A CA 1
ATOM 5104 C C . ARG A 1 644 ? -31.700 14.469 10.391 1.00 6.45 644 ARG A C 1
ATOM 5105 O O . ARG A 1 644 ? -32.370 13.466 10.137 1.00 8.65 644 ARG A O 1
ATOM 5113 N N . ILE A 1 645 ? -31.170 14.683 11.589 1.00 6.01 645 ILE A N 1
ATOM 5114 C CA . ILE A 1 645 ? -31.276 13.705 12.646 1.00 6.83 645 ILE A CA 1
ATOM 5115 C C . ILE A 1 645 ? -32.202 14.227 13.727 1.00 8.07 645 ILE A C 1
ATOM 5116 O O . ILE A 1 645 ? -31.901 15.227 14.386 1.00 9.09 645 ILE A O 1
ATOM 5121 N N . GLU A 1 646 ? -33.336 13.575 13.910 1.00 8.09 646 GLU A N 1
ATOM 5122 C CA . GLU A 1 646 ? -34.278 14.000 14.932 1.00 8.79 646 GLU A CA 1
ATOM 5123 C C . GLU A 1 646 ? -33.777 13.568 16.296 1.00 8.61 646 GLU A C 1
ATOM 5124 O O . GLU A 1 646 ? -33.389 12.417 16.473 1.00 11.10 646 GLU A O 1
ATOM 5130 N N . ALA A 1 647 ? -33.813 14.492 17.253 1.00 9.72 647 ALA A N 1
ATOM 5131 C CA . ALA A 1 647 ? -33.351 14.214 18.590 1.00 9.40 647 ALA A CA 1
ATOM 5132 C C . ALA A 1 647 ? -34.412 13.489 19.423 1.00 10.58 647 ALA A C 1
ATOM 5133 O O . ALA A 1 647 ? -35.603 13.692 19.228 1.00 11.60 647 ALA A O 1
ATOM 5135 N N . ASN A 1 648 ? -33.948 12.639 20.321 1.00 11.00 648 ASN A N 1
ATOM 5136 C CA . ASN A 1 648 ? -34.789 11.896 21.249 1.00 11.29 648 ASN A CA 1
ATOM 5137 C C . ASN A 1 648 ? -35.922 11.188 20.556 1.00 10.06 648 ASN A C 1
ATOM 5138 O O . ASN A 1 648 ? -37.069 11.287 20.950 1.00 10.10 648 ASN A O 1
ATOM 5143 N N . ALA A 1 649 ? -35.570 10.454 19.515 1.00 7.96 649 ALA A N 1
ATOM 5144 C CA . ALA A 1 649 ? -36.558 9.887 18.632 1.00 7.94 649 ALA A CA 1
ATOM 5145 C C . ALA A 1 649 ? -36.281 8.425 18.337 1.00 9.11 649 ALA A C 1
ATOM 5146 O O . ALA A 1 649 ? -35.171 8.050 17.973 1.00 8.85 649 ALA A O 1
ATOM 5148 N N . GLY A 1 650 ? -37.320 7.612 18.484 1.00 9.62 650 GLY A N 1
ATOM 5149 C CA . GLY A 1 650 ? -37.323 6.242 18.014 1.00 9.68 650 GLY A CA 1
ATOM 5150 C C . GLY A 1 650 ? -37.744 6.146 16.562 1.00 9.68 650 GLY A C 1
ATOM 5151 O O . GLY A 1 650 ? -37.844 7.157 15.850 1.00 9.75 650 GLY A O 1
ATOM 5152 N N . HIS A 1 651 ? -37.998 4.913 16.150 1.00 10.00 651 HIS A N 1
ATOM 5153 C CA . HIS A 1 651 ? -38.328 4.575 14.772 1.00 11.54 651 HIS A CA 1
ATOM 5154 C C . HIS A 1 651 ? -39.517 5.358 14.255 1.00 12.52 651 HIS A C 1
ATOM 5155 O O . HIS A 1 651 ? -39.562 5.740 13.076 1.00 12.61 651 HIS A O 1
ATOM 5162 N N . GLY A 1 652 ? -40.469 5.646 15.130 1.00 10.74 652 GLY A N 1
ATOM 5163 C CA . GLY A 1 652 ? -41.631 6.416 14.737 1.00 11.30 652 GLY A CA 1
ATOM 5164 C C . GLY A 1 652 ? -41.607 7.875 15.163 1.00 12.71 652 GLY A C 1
ATOM 5165 O O . GLY A 1 652 ? -42.656 8.500 15.200 1.00 14.43 652 GLY A O 1
ATOM 5166 N N . GLY A 1 653 ? -40.444 8.423 15.488 1.00 10.44 653 GLY A N 1
ATOM 5167 C CA . GLY A 1 653 ? -40.325 9.821 15.874 1.00 10.99 653 GLY A CA 1
ATOM 5168 C C . GLY A 1 653 ? -40.278 10.051 17.382 1.00 9.40 653 GLY A C 1
ATOM 5169 O O . GLY A 1 653 ? -40.189 9.105 18.173 1.00 9.97 653 GLY A O 1
ATOM 5170 N N . ALA A 1 654 ? -40.388 11.313 17.785 1.00 9.91 654 ALA A N 1
ATOM 5171 C CA . ALA A 1 654 ? -40.138 11.753 19.153 1.00 10.52 654 ALA A CA 1
ATOM 5172 C C . ALA A 1 654 ? -41.405 11.782 19.997 1.00 9.18 654 ALA A C 1
ATOM 5173 O O . ALA A 1 654 ? -41.326 12.006 21.198 1.00 11.84 654 ALA A O 1
ATOM 5175 N N . ASP A 1 655 ? -42.571 11.578 19.382 1.00 9.55 655 ASP A N 1
ATOM 5176 C CA . ASP A 1 655 ? -43.845 11.632 20.123 1.00 9.88 655 ASP A CA 1
ATOM 5177 C C . ASP A 1 655 ? -44.035 12.955 20.853 1.00 11.12 655 ASP A C 1
ATOM 5178 O O . ASP A 1 655 ? -44.380 12.989 22.036 1.00 10.54 655 ASP A O 1
ATOM 5183 N N . GLN A 1 656 ? -43.821 14.041 20.122 1.00 9.87 656 GLN A N 1
ATOM 5184 C CA . GLN A 1 656 ? -43.945 15.406 20.622 1.00 10.80 656 GLN A CA 1
ATOM 5185 C C . GLN A 1 656 ? -44.527 16.204 19.477 1.00 8.99 656 GLN A C 1
ATOM 5186 O O . GLN A 1 656 ? -43.862 16.347 18.436 1.00 9.30 656 GLN A O 1
ATOM 5192 N N . VAL A 1 657 ? -45.713 16.780 19.653 1.00 9.01 657 VAL A N 1
ATOM 5193 C CA . VAL A 1 657 ? -46.356 17.509 18.574 1.00 8.19 657 VAL A CA 1
ATOM 5194 C C . VAL A 1 657 ? -45.476 18.632 18.056 1.00 8.49 657 VAL A C 1
ATOM 5195 O O . VAL A 1 657 ? -45.369 18.841 16.833 1.00 8.09 657 VAL A O 1
ATOM 5199 N N . ALA A 1 658 ? -44.862 19.386 18.956 1.00 7.25 658 ALA A N 1
ATOM 5200 C CA . ALA A 1 658 ? -43.977 20.469 18.501 1.00 9.32 658 ALA A CA 1
ATOM 5201 C C . ALA A 1 658 ? -42.875 20.002 17.563 1.00 8.11 658 ALA A C 1
ATOM 5202 O O . ALA A 1 658 ? -42.500 20.734 16.623 1.00 9.81 658 ALA A O 1
ATOM 5204 N N . LYS A 1 659 ? -42.315 18.826 17.823 1.00 7.41 659 LYS A N 1
ATOM 5205 C CA . LYS A 1 659 ? -41.271 18.276 16.955 1.00 9.75 659 LYS A CA 1
ATOM 5206 C C . LYS A 1 659 ? -41.826 17.778 15.628 1.00 9.23 659 LYS A C 1
ATOM 5207 O O . LYS A 1 659 ? -41.177 17.898 14.579 1.00 9.03 659 LYS A O 1
ATOM 5213 N N . ALA A 1 660 ? -43.039 17.265 15.623 1.00 9.13 660 ALA A N 1
ATOM 5214 C CA . ALA A 1 660 ? -43.719 16.899 14.377 1.00 7.99 660 ALA A CA 1
ATOM 5215 C C . ALA A 1 660 ? -43.944 18.125 13.503 1.00 9.15 660 ALA A C 1
ATOM 5216 O O . ALA A 1 660 ? -43.775 18.048 12.289 1.00 9.40 660 ALA A O 1
ATOM 5218 N N . ILE A 1 661 ? -44.306 19.254 14.116 1.00 8.28 661 ILE A N 1
ATOM 5219 C CA . ILE A 1 661 ? -44.473 20.506 13.377 1.00 7.41 661 ILE A CA 1
ATOM 5220 C C . ILE A 1 661 ? -43.150 20.846 12.722 1.00 7.49 661 ILE A C 1
ATOM 5221 O O . ILE A 1 661 ? -43.118 21.139 11.524 1.00 8.35 661 ILE A O 1
ATOM 5226 N N . GLU A 1 662 ? -42.054 20.829 13.500 1.00 8.79 662 GLU A N 1
ATOM 5227 C CA . GLU A 1 662 ? -40.734 21.167 12.948 1.00 9.38 662 GLU A CA 1
ATOM 5228 C C . GLU A 1 662 ? -40.343 20.241 11.798 1.00 10.25 662 GLU A C 1
ATOM 5229 O O . GLU A 1 662 ? -39.771 20.685 10.802 1.00 10.30 662 GLU A O 1
ATOM 5235 N N . SER A 1 663 ? -40.676 18.956 11.904 1.00 9.89 663 SER A N 1
ATOM 5236 C CA . SER A 1 663 ? -40.266 18.011 10.878 1.00 10.33 663 SER A CA 1
ATOM 5237 C C . SER A 1 663 ? -41.042 18.285 9.595 1.00 10.04 663 SER A C 1
ATOM 5238 O O . SER A 1 663 ? -40.463 18.234 8.508 1.00 9.47 663 SER A O 1
ATOM 5241 N N . SER A 1 664 ? -42.333 18.598 9.712 1.00 9.02 664 SER A N 1
ATOM 5242 C CA . SER A 1 664 ? -43.150 18.878 8.550 1.00 8.38 664 SER A CA 1
ATOM 5243 C C . SER A 1 664 ? -42.731 20.184 7.901 1.00 9.03 664 SER A C 1
ATOM 5244 O O . SER A 1 664 ? -42.737 20.260 6.690 1.00 9.38 664 SER A O 1
ATOM 5247 N N . VAL A 1 665 ? -42.404 21.210 8.692 1.00 7.29 665 VAL A N 1
ATOM 5248 C CA . VAL A 1 665 ? -41.912 22.458 8.141 1.00 8.65 665 VAL A CA 1
ATOM 5249 C C . VAL A 1 665 ? -40.651 22.165 7.299 1.00 8.49 665 VAL A C 1
ATOM 5250 O O . VAL A 1 665 ? -40.487 22.669 6.193 1.00 8.47 665 VAL A O 1
ATOM 5254 N N . ASP A 1 666 ? -39.753 21.369 7.855 1.00 8.22 666 ASP A N 1
ATOM 5255 C CA . ASP A 1 666 ? -38.524 21.010 7.171 1.00 8.70 666 ASP A CA 1
ATOM 5256 C C . ASP A 1 666 ? -38.795 20.253 5.879 1.00 8.75 666 ASP A C 1
ATOM 5257 O O . ASP A 1 666 ? -38.235 20.598 4.858 1.00 10.19 666 ASP A O 1
ATOM 5262 N N . LEU A 1 667 ? -39.639 19.235 5.923 1.00 6.96 667 LEU A N 1
ATOM 5263 C CA . LEU A 1 667 ? -39.970 18.425 4.765 1.00 7.48 667 LEU A CA 1
ATOM 5264 C C . LEU A 1 667 ? -40.552 19.260 3.666 1.00 8.52 667 LEU A C 1
ATOM 5265 O O . LEU A 1 667 ? -40.059 19.231 2.543 1.00 8.56 667 LEU A O 1
ATOM 5270 N N . TYR A 1 668 ? -41.588 20.037 3.971 1.00 10.20 668 TYR A N 1
ATOM 5271 C CA . TYR A 1 668 ? -42.315 20.734 2.915 1.00 11.08 668 TYR A CA 1
ATOM 5272 C C . TYR A 1 668 ? -41.539 21.950 2.420 1.00 12.03 668 TYR A C 1
ATOM 5273 O O . TYR A 1 668 ? -41.596 22.258 1.223 1.00 11.47 668 TYR A O 1
ATOM 5282 N N . SER A 1 669 ? -40.751 22.605 3.277 1.00 10.89 669 SER A N 1
ATOM 5283 C CA . SER A 1 669 ? -39.891 23.678 2.796 1.00 13.37 669 SER A CA 1
ATOM 5284 C C . SER A 1 669 ? -38.753 23.157 1.880 1.00 10.58 669 SER A C 1
ATOM 5285 O O . SER A 1 669 ? -38.445 23.801 0.889 1.00 11.19 669 SER A O 1
ATOM 5288 N N . PHE A 1 670 ? -38.197 21.974 2.157 1.00 9.04 670 PHE A N 1
ATOM 5289 C CA . PHE A 1 670 ? -37.273 21.283 1.257 1.00 7.27 670 PHE A CA 1
ATOM 5290 C C . PHE A 1 670 ? -37.931 21.078 -0.108 1.00 7.60 670 PHE A C 1
ATOM 5291 O O . PHE A 1 670 ? -37.367 21.395 -1.146 1.00 8.34 670 PHE A O 1
ATOM 5299 N N . LEU A 1 671 ? -39.147 20.554 -0.099 1.00 7.61 671 LEU A N 1
ATOM 5300 C CA . LEU A 1 671 ? -39.854 20.297 -1.343 1.00 7.65 671 LEU A CA 1
ATOM 5301 C C . LEU A 1 671 ? -40.113 21.581 -2.122 1.00 8.34 671 LEU A C 1
ATOM 5302 O O . LEU A 1 671 ? -39.924 21.614 -3.358 1.00 9.18 671 LEU A O 1
ATOM 5307 N N . PHE A 1 672 ? -40.570 22.622 -1.422 1.00 8.45 672 PHE A N 1
ATOM 5308 C CA . PHE A 1 672 ? -40.882 23.885 -2.086 1.00 9.90 672 PHE A CA 1
ATOM 5309 C C . PHE A 1 672 ? -39.628 24.413 -2.743 1.00 11.27 672 PHE A C 1
ATOM 5310 O O . PHE A 1 672 ? -39.698 24.973 -3.825 1.00 11.76 672 PHE A O 1
ATOM 5318 N N . GLN A 1 673 ? -38.476 24.274 -2.084 1.00 9.91 673 GLN A N 1
ATOM 5319 C CA . GLN A 1 673 ? -37.204 24.739 -2.649 1.00 11.18 673 GLN A CA 1
ATOM 5320 C C . GLN A 1 673 ? -36.830 23.948 -3.884 1.00 10.62 673 GLN A C 1
ATOM 5321 O O . GLN A 1 673 ? -36.609 24.502 -4.965 1.00 13.45 673 GLN A O 1
ATOM 5327 N N . VAL A 1 674 ? -36.769 22.625 -3.748 1.00 8.84 674 VAL A N 1
ATOM 5328 C CA . VAL A 1 674 ? -36.133 21.813 -4.778 1.00 9.91 674 VAL A CA 1
ATOM 5329 C C . VAL A 1 674 ? -37.044 21.542 -5.962 1.00 10.11 674 VAL A C 1
ATOM 5330 O O . VAL A 1 674 ? -36.543 21.294 -7.051 1.00 13.45 674 VAL A O 1
ATOM 5334 N N . LEU A 1 675 ? -38.361 21.624 -5.781 1.00 8.63 675 LEU A N 1
ATOM 5335 C CA . LEU A 1 675 ? -39.309 21.544 -6.896 1.00 8.21 675 LEU A CA 1
ATOM 5336 C C . LEU A 1 675 ? -39.739 22.936 -7.402 1.00 12.61 675 LEU A C 1
ATOM 5337 O O . LEU A 1 675 ? -40.601 23.028 -8.302 1.00 12.80 675 LEU A O 1
ATOM 5342 N N . ASP A 1 676 ? -39.174 23.999 -6.819 1.00 14.13 676 ASP A N 1
ATOM 5343 C CA . ASP A 1 676 ? -39.356 25.387 -7.308 1.00 17.55 676 ASP A CA 1
ATOM 5344 C C . ASP A 1 676 ? -40.811 25.809 -7.257 1.00 17.37 676 ASP A C 1
ATOM 5345 O O . ASP A 1 676 ? -41.363 26.332 -8.234 1.00 17.27 676 ASP A O 1
ATOM 5350 N N . VAL A 1 677 ? -41.435 25.594 -6.109 1.00 16.64 677 VAL A N 1
ATOM 5351 C CA . VAL A 1 677 ? -42.852 25.895 -5.944 1.00 18.93 677 VAL A CA 1
ATOM 5352 C C . VAL A 1 677 ? -43.017 27.383 -5.643 1.00 22.26 677 VAL A C 1
ATOM 5353 O O . VAL A 1 677 ? -42.633 27.824 -4.562 1.00 23.98 677 VAL A O 1
ATOM 5357 N N . GLN A 1 678 ? -43.510 28.108 -6.512 1.00 27.44 678 GLN A N 1
ATOM 5358 N N . SER B 1 2 ? -45.544 13.804 60.562 1.00 35.87 2 SER B N 1
ATOM 5359 C CA . SER B 1 2 ? -46.938 13.668 61.089 1.00 35.41 2 SER B CA 1
ATOM 5360 C C . SER B 1 2 ? -47.980 13.807 60.010 1.00 35.68 2 SER B C 1
ATOM 5361 O O . SER B 1 2 ? -49.078 13.289 60.167 1.00 36.43 2 SER B O 1
ATOM 5363 N N . TYR B 1 3 ? -47.628 14.475 58.912 1.00 36.29 3 TYR B N 1
ATOM 5364 C CA . TYR B 1 3 ? -48.623 15.048 58.010 1.00 33.81 3 TYR B CA 1
ATOM 5365 C C . TYR B 1 3 ? -49.796 14.116 57.633 1.00 27.41 3 TYR B C 1
ATOM 5366 O O . TYR B 1 3 ? -50.899 14.366 58.094 1.00 26.28 3 TYR B O 1
ATOM 5375 N N . PRO B 1 4 ? -49.588 13.051 56.859 1.00 20.33 4 PRO B N 1
ATOM 5376 C CA . PRO B 1 4 ? -50.729 12.242 56.397 1.00 17.71 4 PRO B CA 1
ATOM 5377 C C . PRO B 1 4 ? -51.469 11.639 57.588 1.00 12.80 4 PRO B C 1
ATOM 5378 O O . PRO B 1 4 ? -50.817 11.137 58.502 1.00 11.79 4 PRO B O 1
ATOM 5382 N N . ALA B 1 5 ? -52.792 11.723 57.596 1.00 10.87 5 ALA B N 1
ATOM 5383 C CA . ALA B 1 5 ? -53.561 11.128 58.681 1.00 10.63 5 ALA B CA 1
ATOM 5384 C C . ALA B 1 5 ? -53.420 9.618 58.676 1.00 10.10 5 ALA B C 1
ATOM 5385 O O . ALA B 1 5 ? -53.315 8.983 57.626 1.00 10.76 5 ALA B O 1
ATOM 5387 N N . THR B 1 6 ? -53.364 9.034 59.864 1.00 8.09 6 THR B N 1
ATOM 5388 C CA . THR B 1 6 ? -53.413 7.603 59.994 1.00 7.01 6 THR B CA 1
ATOM 5389 C C . THR B 1 6 ? -54.591 7.235 60.884 1.00 7.20 6 THR B C 1
ATOM 5390 O O . THR B 1 6 ? -54.572 7.489 62.086 1.00 8.75 6 THR B O 1
ATOM 5394 N N . ARG B 1 7 ? -55.613 6.632 60.305 1.00 6.41 7 ARG B N 1
ATOM 5395 C CA . ARG B 1 7 ? -56.726 6.166 61.103 1.00 7.56 7 ARG B CA 1
ATOM 5396 C C . ARG B 1 7 ? -56.257 5.044 62.037 1.00 8.96 7 ARG B C 1
ATOM 5397 O O . ARG B 1 7 ? -55.343 4.269 61.695 1.00 9.50 7 ARG B O 1
ATOM 5405 N N . ALA B 1 8 ? -56.847 4.992 63.228 1.00 10.89 8 ALA B N 1
ATOM 5406 C CA . ALA B 1 8 ? -56.629 3.905 64.177 1.00 11.47 8 ALA B CA 1
ATOM 5407 C C . ALA B 1 8 ? -57.864 3.005 64.233 1.00 13.47 8 ALA B C 1
ATOM 5408 O O . ALA B 1 8 ? -58.998 3.467 64.003 1.00 15.57 8 ALA B O 1
ATOM 5410 N N . GLU B 1 9 ? -57.662 1.735 64.547 1.00 11.42 9 GLU B N 1
ATOM 5411 C CA . GLU B 1 9 ? -58.768 0.788 64.684 1.00 12.34 9 GLU B CA 1
ATOM 5412 C C . GLU B 1 9 ? -58.772 0.183 66.074 1.00 11.43 9 GLU B C 1
ATOM 5413 O O . GLU B 1 9 ? -57.785 0.261 66.808 1.00 12.01 9 GLU B O 1
ATOM 5419 N N . GLN B 1 10 ? -59.898 -0.417 66.443 1.00 13.13 10 GLN B N 1
ATOM 5420 C CA . GLN B 1 10 ? -60.097 -1.045 67.741 1.00 14.83 10 GLN B CA 1
ATOM 5421 C C . GLN B 1 10 ? -59.716 -2.520 67.732 1.00 14.57 10 GLN B C 1
ATOM 5422 O O . GLN B 1 10 ? -60.445 -3.374 68.234 1.00 20.41 10 GLN B O 1
ATOM 5428 N N . VAL B 1 11 ? -58.593 -2.846 67.124 1.00 10.92 11 VAL B N 1
ATOM 5429 C CA . VAL B 1 11 ? -58.141 -4.223 67.111 1.00 10.19 11 VAL B CA 1
ATOM 5430 C C . VAL B 1 11 ? -57.454 -4.528 68.439 1.00 9.68 11 VAL B C 1
ATOM 5431 O O . VAL B 1 11 ? -56.524 -3.835 68.834 1.00 9.97 11 VAL B O 1
ATOM 5435 N N . VAL B 1 12 ? -57.913 -5.569 69.126 1.00 10.88 12 VAL B N 1
ATOM 5436 C CA . VAL B 1 12 ? -57.341 -6.007 70.393 1.00 13.54 12 VAL B CA 1
ATOM 5437 C C . VAL B 1 12 ? -57.419 -7.534 70.402 1.00 15.68 12 VAL B C 1
ATOM 5438 O O . VAL B 1 12 ? -58.467 -8.124 70.113 1.00 16.89 12 VAL B O 1
ATOM 5442 N N . ASP B 1 13 ? -56.308 -8.177 70.702 1.00 12.84 13 ASP B N 1
ATOM 5443 C CA . ASP B 1 13 ? -56.249 -9.623 70.757 1.00 13.17 13 ASP B CA 1
ATOM 5444 C C . ASP B 1 13 ? -55.983 -10.062 72.170 1.00 14.10 13 ASP B C 1
ATOM 5445 O O . ASP B 1 13 ? -55.294 -9.391 72.922 1.00 14.32 13 ASP B O 1
ATOM 5450 N N . THR B 1 14 ? -56.548 -11.193 72.548 1.00 14.35 14 THR B N 1
ATOM 5451 C CA . THR B 1 14 ? -56.185 -11.840 73.791 1.00 14.61 14 THR B CA 1
ATOM 5452 C C . THR B 1 14 ? -55.117 -12.865 73.492 1.00 14.35 14 THR B C 1
ATOM 5453 O O . THR B 1 14 ? -55.362 -13.847 72.801 1.00 14.53 14 THR B O 1
ATOM 5457 N N . LEU B 1 15 ? -53.912 -12.608 73.986 1.00 12.50 15 LEU B N 1
ATOM 5458 C CA . LEU B 1 15 ? -52.791 -13.508 73.789 1.00 12.08 15 LEU B CA 1
ATOM 5459 C C . LEU B 1 15 ? -52.320 -13.957 75.157 1.00 11.70 15 LEU B C 1
ATOM 5460 O O . LEU B 1 15 ? -51.939 -13.132 75.980 1.00 10.42 15 LEU B O 1
ATOM 5465 N N . HIS B 1 16 ? -52.396 -15.265 75.399 1.00 11.47 16 HIS B N 1
ATOM 5466 C CA . HIS B 1 16 ? -51.952 -15.847 76.663 1.00 13.20 16 HIS B CA 1
ATOM 5467 C C . HIS B 1 16 ? -52.569 -15.089 77.855 1.00 13.96 16 HIS B C 1
ATOM 5468 O O . HIS B 1 16 ? -51.886 -14.748 78.822 1.00 13.76 16 HIS B O 1
ATOM 5475 N N . GLY B 1 17 ? -53.867 -14.805 77.737 1.00 15.99 17 GLY B N 1
ATOM 5476 C CA . GLY B 1 17 ? -54.626 -14.154 78.801 1.00 15.08 17 GLY B CA 1
ATOM 5477 C C . GLY B 1 17 ? -54.430 -12.657 78.945 1.00 15.82 17 GLY B C 1
ATOM 5478 O O . GLY B 1 17 ? -54.911 -12.051 79.894 1.00 16.05 17 GLY B O 1
ATOM 5479 N N . VAL B 1 18 ? -53.713 -12.045 78.004 1.00 13.96 18 VAL B N 1
ATOM 5480 C CA . VAL B 1 18 ? -53.355 -10.633 78.083 1.00 14.14 18 VAL B CA 1
ATOM 5481 C C . VAL B 1 18 ? -53.932 -9.898 76.875 1.00 12.29 18 VAL B C 1
ATOM 5482 O O . VAL B 1 18 ? -53.802 -10.363 75.750 1.00 13.24 18 VAL B O 1
ATOM 5486 N N . GLN B 1 19 ? -54.525 -8.737 77.119 1.00 13.58 19 GLN B N 1
ATOM 5487 C CA . GLN B 1 19 ? -55.032 -7.889 76.052 1.00 14.13 19 GLN B CA 1
ATOM 5488 C C . GLN B 1 19 ? -53.882 -7.136 75.392 1.00 14.21 19 GLN B C 1
ATOM 5489 O O . GLN B 1 19 ? -53.102 -6.445 76.072 1.00 16.25 19 GLN B O 1
ATOM 5495 N N . VAL B 1 20 ? -53.802 -7.253 74.072 1.00 9.83 20 VAL B N 1
ATOM 5496 C CA . VAL B 1 20 ? -52.766 -6.584 73.274 1.00 9.60 20 VAL B CA 1
ATOM 5497 C C . VAL B 1 20 ? -53.442 -5.776 72.167 1.00 8.41 20 VAL B C 1
ATOM 5498 O O . VAL B 1 20 ? -54.073 -6.327 71.273 1.00 9.01 20 VAL B O 1
ATOM 5502 N N . ALA B 1 21 ? -53.305 -4.456 72.259 1.00 7.67 21 ALA B N 1
ATOM 5503 C CA . ALA B 1 21 ? -53.909 -3.529 71.303 1.00 8.00 21 ALA B CA 1
ATOM 5504 C C . ALA B 1 21 ? -53.017 -3.356 70.079 1.00 7.80 21 ALA B C 1
ATOM 5505 O O . ALA B 1 21 ? -51.795 -3.284 70.197 1.00 8.10 21 ALA B O 1
ATOM 5507 N N . ASP B 1 22 ? -53.629 -3.221 68.903 1.00 7.50 22 ASP B N 1
ATOM 5508 C CA . ASP B 1 22 ? -52.879 -3.106 67.641 1.00 6.80 22 ASP B CA 1
ATOM 5509 C C . ASP B 1 22 ? -53.628 -2.091 66.774 1.00 6.25 22 ASP B C 1
ATOM 5510 O O . ASP B 1 22 ? -54.280 -2.438 65.791 1.00 7.07 22 ASP B O 1
ATOM 5515 N N . PRO B 1 23 ? -53.573 -0.819 67.170 1.00 5.74 23 PRO B N 1
ATOM 5516 C CA . PRO B 1 23 ? -54.379 0.199 66.506 1.00 7.00 23 PRO B CA 1
ATOM 5517 C C . PRO B 1 23 ? -54.075 0.405 65.041 1.00 7.54 23 PRO B C 1
ATOM 5518 O O . PRO B 1 23 ? -54.943 0.854 64.309 1.00 9.49 23 PRO B O 1
ATOM 5522 N N . TYR B 1 24 ? -52.876 0.050 64.601 1.00 6.47 24 TYR B N 1
ATOM 5523 C CA . TYR B 1 24 ? -52.459 0.297 63.226 1.00 5.77 24 TYR B CA 1
ATOM 5524 C C . TYR B 1 24 ? -52.291 -0.999 62.441 1.00 4.18 24 TYR B C 1
ATOM 5525 O O . TYR B 1 24 ? -51.558 -1.049 61.467 1.00 5.21 24 TYR B O 1
ATOM 5534 N N . ARG B 1 25 ? -53.025 -2.033 62.865 1.00 6.25 25 ARG B N 1
ATOM 5535 C CA . ARG B 1 25 ? -53.025 -3.338 62.202 1.00 7.44 25 ARG B CA 1
ATOM 5536 C C . ARG B 1 25 ? -53.219 -3.235 60.688 1.00 6.69 25 ARG B C 1
ATOM 5537 O O . ARG B 1 25 ? -52.606 -3.972 59.917 1.00 6.99 25 ARG B O 1
ATOM 5545 N N . TRP B 1 26 ? -54.045 -2.300 60.236 1.00 8.17 26 TRP B N 1
ATOM 5546 C CA . TRP B 1 26 ? -54.372 -2.194 58.831 1.00 6.37 26 TRP B CA 1
ATOM 5547 C C . TRP B 1 26 ? -53.175 -1.853 57.955 1.00 6.06 26 TRP B C 1
ATOM 5548 O O . TRP B 1 26 ? -53.159 -2.125 56.777 1.00 8.64 26 TRP B O 1
ATOM 5559 N N . LEU B 1 27 ? -52.154 -1.236 58.550 1.00 5.71 27 LEU B N 1
ATOM 5560 C CA . LEU B 1 27 ? -50.943 -0.937 57.810 1.00 5.04 27 LEU B CA 1
ATOM 5561 C C . LEU B 1 27 ? -50.048 -2.127 57.520 1.00 6.69 27 LEU B C 1
ATOM 5562 O O . LEU B 1 27 ? -49.055 -1.946 56.805 1.00 7.62 27 LEU B O 1
ATOM 5567 N N . GLU B 1 28 ? -50.362 -3.319 58.055 1.00 6.95 28 GLU B N 1
ATOM 5568 C CA . GLU B 1 28 ? -49.567 -4.519 57.778 1.00 8.34 28 GLU B CA 1
ATOM 5569 C C . GLU B 1 28 ? -49.642 -4.956 56.327 1.00 10.46 28 GLU B C 1
ATOM 5570 O O . GLU B 1 28 ? -48.653 -5.480 55.791 1.00 11.70 28 GLU B O 1
ATOM 5576 N N . ASP B 1 29 ? -50.776 -4.714 55.669 1.00 10.79 29 ASP B N 1
ATOM 5577 C CA . ASP B 1 29 ? -51.015 -5.285 54.351 1.00 13.77 29 ASP B CA 1
ATOM 5578 C C . ASP B 1 29 ? -50.489 -4.414 53.215 1.00 12.89 29 ASP B C 1
ATOM 5579 O O . ASP B 1 29 ? -51.169 -3.506 52.747 1.00 12.91 29 ASP B O 1
ATOM 5584 N N . GLU B 1 30 ? -49.281 -4.706 52.734 1.00 15.84 30 GLU B N 1
ATOM 5585 C CA . GLU B 1 30 ? -48.715 -3.877 51.679 1.00 17.60 30 GLU B CA 1
ATOM 5586 C C . GLU B 1 30 ? -49.426 -3.978 50.307 1.00 16.58 30 GLU B C 1
ATOM 5587 O O . GLU B 1 30 ? -49.207 -3.143 49.468 1.00 18.93 30 GLU B O 1
ATOM 5593 N N . LYS B 1 31 ? -50.289 -4.965 50.149 1.00 18.53 31 LYS B N 1
ATOM 5594 C CA . LYS B 1 31 ? -51.051 -5.146 48.908 1.00 20.50 31 LYS B CA 1
ATOM 5595 C C . LYS B 1 31 ? -52.255 -4.191 48.847 1.00 20.41 31 LYS B C 1
ATOM 5596 O O . LYS B 1 31 ? -52.747 -3.840 47.755 1.00 21.03 31 LYS B O 1
ATOM 5602 N N . ALA B 1 32 ? -52.718 -3.753 50.018 1.00 15.85 32 ALA B N 1
ATOM 5603 C CA . ALA B 1 32 ? -53.907 -2.915 50.116 1.00 13.53 32 ALA B CA 1
ATOM 5604 C C . ALA B 1 32 ? -53.625 -1.549 49.496 1.00 11.76 32 ALA B C 1
ATOM 5605 O O . ALA B 1 32 ? -52.694 -0.850 49.906 1.00 11.38 32 ALA B O 1
ATOM 5607 N N . PRO B 1 33 ? -54.406 -1.138 48.509 1.00 10.47 33 PRO B N 1
ATOM 5608 C CA . PRO B 1 33 ? -54.260 0.191 47.919 1.00 9.98 33 PRO B CA 1
ATOM 5609 C C . PRO B 1 33 ? -54.229 1.357 48.930 1.00 10.35 33 PRO B C 1
ATOM 5610 O O . PRO B 1 33 ? -53.471 2.303 48.747 1.00 9.48 33 PRO B O 1
ATOM 5614 N N . GLU B 1 34 ? -55.017 1.279 49.990 1.00 8.51 34 GLU B N 1
ATOM 5615 C CA . GLU B 1 34 ? -55.015 2.331 51.000 1.00 8.27 34 GLU B CA 1
ATOM 5616 C C . GLU B 1 34 ? -53.622 2.484 51.644 1.00 7.99 34 GLU B C 1
ATOM 5617 O O . GLU B 1 34 ? -53.211 3.598 51.982 1.00 7.76 34 GLU B O 1
ATOM 5623 N N . VAL B 1 35 ? -52.947 1.363 51.852 1.00 7.66 35 VAL B N 1
ATOM 5624 C CA . VAL B 1 35 ? -51.615 1.355 52.469 1.00 6.84 35 VAL B CA 1
ATOM 5625 C C . VAL B 1 35 ? -50.597 1.964 51.507 1.00 8.08 35 VAL B C 1
ATOM 5626 O O . VAL B 1 35 ? -49.748 2.764 51.910 1.00 7.86 35 VAL B O 1
ATOM 5630 N N . GLN B 1 36 ? -50.654 1.571 50.245 1.00 7.83 36 GLN B N 1
ATOM 5631 C CA . GLN B 1 36 ? -49.722 2.132 49.259 1.00 8.46 36 GLN B CA 1
ATOM 5632 C C . GLN B 1 36 ? -49.895 3.660 49.130 1.00 8.31 36 GLN B C 1
ATOM 5633 O O . GLN B 1 36 ? -48.900 4.397 49.004 1.00 8.43 36 GLN B O 1
ATOM 5639 N N . THR B 1 37 ? -51.125 4.151 49.163 1.00 8.16 37 THR B N 1
ATOM 5640 C CA . THR B 1 37 ? -51.395 5.586 49.146 1.00 7.02 37 THR B CA 1
ATOM 5641 C C . THR B 1 37 ? -50.741 6.308 50.343 1.00 6.69 37 THR B C 1
ATOM 5642 O O . THR B 1 37 ? -50.102 7.346 50.187 1.00 7.76 37 THR B O 1
ATOM 5646 N N . TRP B 1 38 ? -50.935 5.731 51.523 1.00 7.08 38 TRP B N 1
ATOM 5647 C CA . TRP B 1 38 ? -50.374 6.264 52.766 1.00 5.12 38 TRP B CA 1
ATOM 5648 C C . TRP B 1 38 ? -48.856 6.264 52.735 1.00 6.24 38 TRP B C 1
ATOM 5649 O O . TRP B 1 38 ? -48.230 7.248 53.151 1.00 7.87 38 TRP B O 1
ATOM 5660 N N . MET B 1 39 ? -48.282 5.194 52.219 1.00 5.66 39 MET B N 1
ATOM 5661 C CA . MET B 1 39 ? -46.826 5.098 52.092 1.00 5.39 39 MET B CA 1
ATOM 5662 C C . MET B 1 39 ? -46.286 6.199 51.196 1.00 6.47 39 MET B C 1
ATOM 5663 O O . MET B 1 39 ? -45.337 6.879 51.547 1.00 6.87 39 MET B O 1
ATOM 5668 N N . THR B 1 40 ? -46.885 6.388 50.021 1.00 6.52 40 THR B N 1
ATOM 5669 C CA . THR B 1 40 ? -46.447 7.457 49.124 1.00 7.00 40 THR B CA 1
ATOM 5670 C C . THR B 1 40 ? -46.545 8.827 49.785 1.00 7.04 40 THR B C 1
ATOM 5671 O O . THR B 1 40 ? -45.627 9.626 49.661 1.00 8.60 40 THR B O 1
ATOM 5675 N N . ALA B 1 41 ? -47.627 9.071 50.513 1.00 5.11 41 ALA B N 1
ATOM 5676 C CA . ALA B 1 41 ? -47.841 10.340 51.177 1.00 6.29 41 ALA B CA 1
ATOM 5677 C C . ALA B 1 41 ? -46.814 10.539 52.306 1.00 6.85 41 ALA B C 1
ATOM 5678 O O . ALA B 1 41 ? -46.320 11.660 52.498 1.00 7.64 41 ALA B O 1
ATOM 5680 N N . GLN B 1 42 ? -46.540 9.496 53.079 1.00 6.01 42 GLN B N 1
ATOM 5681 C CA . GLN B 1 42 ? -45.558 9.612 54.169 1.00 5.36 42 GLN B CA 1
ATOM 5682 C C . GLN B 1 42 ? -44.184 9.908 53.600 1.00 5.53 42 GLN B C 1
ATOM 5683 O O . GLN B 1 42 ? -43.496 10.815 54.081 1.00 6.78 42 GLN B O 1
ATOM 5689 N N . ASN B 1 43 ? -43.772 9.165 52.573 1.00 5.34 43 ASN B N 1
ATOM 5690 C CA . ASN B 1 43 ? -42.479 9.439 51.944 1.00 4.82 43 ASN B CA 1
ATOM 5691 C C . ASN B 1 43 ? -42.393 10.846 51.374 1.00 7.12 43 ASN B C 1
ATOM 5692 O O . ASN B 1 43 ? -41.386 11.535 51.520 1.00 7.27 43 ASN B O 1
ATOM 5697 N N . ALA B 1 44 ? -43.463 11.298 50.734 1.00 7.15 44 ALA B N 1
ATOM 5698 C CA . ALA B 1 44 ? -43.429 12.613 50.141 1.00 8.70 44 ALA B CA 1
ATOM 5699 C C . ALA B 1 44 ? -43.285 13.675 51.238 1.00 6.98 44 ALA B C 1
ATOM 5700 O O . ALA B 1 44 ? -42.518 14.628 51.082 1.00 10.08 44 ALA B O 1
ATOM 5702 N N . HIS B 1 45 ? -43.980 13.497 52.347 1.00 7.56 45 HIS B N 1
ATOM 5703 C CA . HIS B 1 45 ? -43.848 14.397 53.475 1.00 8.34 45 HIS B CA 1
ATOM 5704 C C . HIS B 1 45 ? -42.408 14.382 54.011 1.00 7.56 45 HIS B C 1
ATOM 5705 O O . HIS B 1 45 ? -41.837 15.420 54.276 1.00 9.03 45 HIS B O 1
ATOM 5712 N N . ALA B 1 46 ? -41.824 13.205 54.140 1.00 7.25 46 ALA B N 1
ATOM 5713 C CA . ALA B 1 46 ? -40.457 13.087 54.623 1.00 6.30 46 ALA B CA 1
ATOM 5714 C C . ALA B 1 46 ? -39.494 13.800 53.693 1.00 7.67 46 ALA B C 1
ATOM 5715 O O . ALA B 1 46 ? -38.624 14.516 54.170 1.00 7.34 46 ALA B O 1
ATOM 5717 N N . ARG B 1 47 ? -39.628 13.608 52.386 1.00 7.66 47 ARG B N 1
ATOM 5718 C CA . ARG B 1 47 ? -38.698 14.211 51.446 1.00 7.35 47 ARG B CA 1
ATOM 5719 C C . ARG B 1 47 ? -38.835 15.733 51.461 1.00 8.14 47 ARG B C 1
ATOM 5720 O O . ARG B 1 47 ? -37.835 16.451 51.407 1.00 9.87 47 ARG B O 1
ATOM 5728 N N . GLU B 1 48 ? -40.065 16.224 51.573 1.00 8.65 48 GLU B N 1
ATOM 5729 C CA . GLU B 1 48 ? -40.300 17.664 51.671 1.00 11.16 48 GLU B CA 1
ATOM 5730 C C . GLU B 1 48 ? -39.662 18.256 52.928 1.00 9.37 48 GLU B C 1
ATOM 5731 O O . GLU B 1 48 ? -39.077 19.339 52.886 1.00 10.45 48 GLU B O 1
ATOM 5737 N N . ALA B 1 49 ? -39.785 17.550 54.051 1.00 8.06 49 ALA B N 1
ATOM 5738 C CA . ALA B 1 49 ? -39.208 18.010 55.314 1.00 8.34 49 ALA B CA 1
ATOM 5739 C C . ALA B 1 49 ? -37.671 17.997 55.231 1.00 7.80 49 ALA B C 1
ATOM 5740 O O . ALA B 1 49 ? -37.007 18.972 55.602 1.00 8.85 49 ALA B O 1
ATOM 5742 N N . LEU B 1 50 ? -37.122 16.906 54.716 1.00 7.87 50 LEU B N 1
ATOM 5743 C CA . LEU B 1 50 ? -35.684 16.733 54.631 1.00 7.51 50 LEU B CA 1
ATOM 5744 C C . LEU B 1 50 ? -35.044 17.831 53.772 1.00 8.72 50 LEU B C 1
ATOM 5745 O O . LEU B 1 50 ? -33.967 18.318 54.064 1.00 8.46 50 LEU B O 1
ATOM 5750 N N . ALA B 1 51 ? -35.731 18.243 52.718 1.00 8.41 51 ALA B N 1
ATOM 5751 C CA . ALA B 1 51 ? -35.189 19.209 51.773 1.00 9.36 51 ALA B CA 1
ATOM 5752 C C . ALA B 1 51 ? -34.991 20.579 52.402 1.00 10.13 51 ALA B C 1
ATOM 5753 O O . ALA B 1 51 ? -34.231 21.363 51.876 1.00 12.57 51 ALA B O 1
ATOM 5755 N N . LYS B 1 52 ? -35.687 20.864 53.497 1.00 11.51 52 LYS B N 1
ATOM 5756 C CA . LYS B 1 52 ? -35.576 22.147 54.215 1.00 13.08 52 LYS B CA 1
ATOM 5757 C C . LYS B 1 52 ? -34.459 22.166 55.285 1.00 13.26 52 LYS B C 1
ATOM 5758 O O . LYS B 1 52 ? -34.208 23.196 55.921 1.00 13.82 52 LYS B O 1
ATOM 5764 N N . PHE B 1 53 ? -33.846 21.018 55.541 1.00 11.39 53 PHE B N 1
ATOM 5765 C CA . PHE B 1 53 ? -32.856 20.906 56.613 1.00 10.26 53 PHE B CA 1
ATOM 5766 C C . PHE B 1 53 ? -31.515 21.518 56.192 1.00 10.36 53 PHE B C 1
ATOM 5767 O O . PHE B 1 53 ? -31.235 21.653 54.996 1.00 10.12 53 PHE B O 1
ATOM 5775 N N . PRO B 1 54 ? -30.695 21.941 57.171 1.00 10.67 54 PRO B N 1
ATOM 5776 C CA . PRO B 1 54 ? -29.455 22.647 56.846 1.00 12.75 54 PRO B CA 1
ATOM 5777 C C . PRO B 1 54 ? -28.332 21.769 56.374 1.00 11.88 54 PRO B C 1
ATOM 5778 O O . PRO B 1 54 ? -28.312 20.569 56.618 1.00 11.04 54 PRO B O 1
ATOM 5782 N N . GLY B 1 55 ? -27.409 22.400 55.668 1.00 11.92 55 GLY B N 1
ATOM 5783 C CA . GLY B 1 55 ? -26.135 21.795 55.339 1.00 11.71 55 GLY B CA 1
ATOM 5784 C C . GLY B 1 55 ? -26.128 20.828 54.181 1.00 10.05 55 GLY B C 1
ATOM 5785 O O . GLY B 1 55 ? -25.119 20.219 53.934 1.00 11.09 55 GLY B O 1
ATOM 5786 N N . ARG B 1 56 ? -27.208 20.732 53.421 1.00 10.02 56 ARG B N 1
ATOM 5787 C CA . ARG B 1 56 ? -27.320 19.679 52.408 1.00 8.81 56 ARG B CA 1
ATOM 5788 C C . ARG B 1 56 ? -26.366 19.841 51.219 1.00 9.56 56 ARG B C 1
ATOM 5789 O O . ARG B 1 56 ? -25.863 18.849 50.684 1.00 9.00 56 ARG B O 1
ATOM 5797 N N . GLU B 1 57 ? -26.148 21.065 50.752 1.00 11.93 57 GLU B N 1
ATOM 5798 C CA . GLU B 1 57 ? -25.298 21.248 49.591 1.00 14.70 57 GLU B CA 1
ATOM 5799 C C . GLU B 1 57 ? -23.864 20.863 49.936 1.00 11.48 57 GLU B C 1
ATOM 5800 O O . GLU B 1 57 ? -23.218 20.162 49.153 1.00 12.95 57 GLU B O 1
ATOM 5806 N N . ALA B 1 58 ? -23.413 21.262 51.126 1.00 11.44 58 ALA B N 1
ATOM 5807 C CA . ALA B 1 58 ? -22.055 20.949 51.602 1.00 11.00 58 ALA B CA 1
ATOM 5808 C C . ALA B 1 58 ? -21.877 19.440 51.866 1.00 10.91 58 ALA B C 1
ATOM 5809 O O . ALA B 1 58 ? -20.832 18.869 51.545 1.00 10.51 58 ALA B O 1
ATOM 5811 N N . LEU B 1 59 ? -22.896 18.814 52.435 1.00 8.20 59 LEU B N 1
ATOM 5812 C CA . LEU B 1 59 ? -22.873 17.379 52.669 1.00 7.76 59 LEU B CA 1
ATOM 5813 C C . LEU B 1 59 ? -22.831 16.626 51.341 1.00 8.24 59 LEU B C 1
ATOM 5814 O O . LEU B 1 59 ? -22.049 15.701 51.161 1.00 7.47 59 LEU B O 1
ATOM 5819 N N . ALA B 1 60 ? -23.654 17.016 50.386 1.00 8.57 60 ALA B N 1
ATOM 5820 C CA . ALA B 1 60 ? -23.695 16.289 49.128 1.00 8.52 60 ALA B CA 1
ATOM 5821 C C . ALA B 1 60 ? -22.365 16.363 48.391 1.00 8.85 60 ALA B C 1
ATOM 5822 O O . ALA B 1 60 ? -21.911 15.359 47.842 1.00 9.44 60 ALA B O 1
ATOM 5824 N N . ALA B 1 61 ? -21.724 17.537 48.411 1.00 9.63 61 ALA B N 1
ATOM 5825 C CA . ALA B 1 61 ? -20.435 17.687 47.748 1.00 9.43 61 ALA B CA 1
ATOM 5826 C C . ALA B 1 61 ? -19.374 16.805 48.391 1.00 8.94 61 ALA B C 1
ATOM 5827 O O . ALA B 1 61 ? -18.594 16.156 47.684 1.00 9.72 61 ALA B O 1
ATOM 5829 N N . ARG B 1 62 ? -19.350 16.786 49.712 1.00 7.47 62 ARG B N 1
ATOM 5830 C CA . ARG B 1 62 ? -18.339 16.037 50.425 1.00 7.13 62 ARG B CA 1
ATOM 5831 C C . ARG B 1 62 ? -18.562 14.526 50.315 1.00 7.27 62 ARG B C 1
ATOM 5832 O O . ARG B 1 62 ? -17.610 13.765 50.116 1.00 6.09 62 ARG B O 1
ATOM 5840 N N . PHE B 1 63 ? -19.812 14.092 50.397 1.00 6.56 63 PHE B N 1
ATOM 5841 C CA . PHE B 1 63 ? -20.076 12.666 50.232 1.00 6.96 63 PHE B CA 1
ATOM 5842 C C . PHE B 1 63 ? -19.806 12.209 48.803 1.00 8.32 63 PHE B C 1
ATOM 5843 O O . PHE B 1 63 ? -19.371 11.085 48.596 1.00 8.39 63 PHE B O 1
ATOM 5851 N N . LYS B 1 64 ? -20.024 13.068 47.803 1.00 8.05 64 LYS B N 1
ATOM 5852 C CA . LYS B 1 64 ? -19.660 12.691 46.459 1.00 8.84 64 LYS B CA 1
ATOM 5853 C C . LYS B 1 64 ? -18.155 12.463 46.323 1.00 8.40 64 LYS B C 1
ATOM 5854 O O . LYS B 1 64 ? -17.698 11.530 45.692 1.00 8.73 64 LYS B O 1
ATOM 5860 N N . GLU B 1 65 ? -17.360 13.312 46.943 1.00 8.06 65 GLU B N 1
ATOM 5861 C CA . GLU B 1 65 ? -15.923 13.169 46.925 1.00 8.74 65 GLU B CA 1
ATOM 5862 C C . GLU B 1 65 ? -15.478 11.906 47.650 1.00 7.67 65 GLU B C 1
ATOM 5863 O O . GLU B 1 65 ? -14.538 11.231 47.239 1.00 9.81 65 GLU B O 1
ATOM 5869 N N . LEU B 1 66 ? -16.158 11.567 48.737 1.00 7.22 66 LEU B N 1
ATOM 5870 C CA . LEU B 1 66 ? -15.765 10.440 49.567 1.00 7.11 66 LEU B CA 1
ATOM 5871 C C . LEU B 1 66 ? -16.261 9.097 49.073 1.00 7.89 66 LEU B C 1
ATOM 5872 O O . LEU B 1 66 ? -15.579 8.101 49.265 1.00 9.30 66 LEU B O 1
ATOM 5877 N N . PHE B 1 67 ? -17.479 9.045 48.558 1.00 6.82 67 PHE B N 1
ATOM 5878 C CA . PHE B 1 67 ? -18.147 7.742 48.301 1.00 7.21 67 PHE B CA 1
ATOM 5879 C C . PHE B 1 67 ? -17.798 7.115 46.968 1.00 8.36 67 PHE B C 1
ATOM 5880 O O . PHE B 1 67 ? -17.927 5.887 46.810 1.00 10.56 67 PHE B O 1
ATOM 5888 N N . TYR B 1 68 ? -17.391 7.920 45.989 1.00 7.99 68 TYR B N 1
ATOM 5889 C CA . TYR B 1 68 ? -16.869 7.363 44.739 1.00 8.03 68 TYR B CA 1
ATOM 5890 C C . TYR B 1 68 ? -15.379 7.109 44.945 1.00 10.05 68 TYR B C 1
ATOM 5891 O O . TYR B 1 68 ? -14.613 8.034 45.220 1.00 11.13 68 TYR B O 1
ATOM 5900 N N . THR B 1 69 ? -14.970 5.846 44.841 1.00 9.96 69 THR B N 1
ATOM 5901 C CA . THR B 1 69 ? -13.589 5.448 45.082 1.00 11.05 69 THR B CA 1
ATOM 5902 C C . THR B 1 69 ? -13.063 4.575 43.976 1.00 10.38 69 THR B C 1
ATOM 5903 O O . THR B 1 69 ? -13.818 3.964 43.206 1.00 10.62 69 THR B O 1
ATOM 5907 N N . ASP B 1 70 ? -11.748 4.537 43.884 1.00 11.02 70 ASP B N 1
ATOM 5908 C CA . ASP B 1 70 ? -11.036 3.509 43.182 1.00 11.66 70 ASP B CA 1
ATOM 5909 C C . ASP B 1 70 ? -10.557 2.535 44.242 1.00 12.50 70 ASP B C 1
ATOM 5910 O O . ASP B 1 70 ? -9.812 2.905 45.160 1.00 13.43 70 ASP B O 1
ATOM 5915 N N . SER B 1 71 ? -10.964 1.287 44.118 1.00 8.56 71 SER B N 1
ATOM 5916 C CA . SER B 1 71 ? -10.531 0.248 45.025 1.00 9.22 71 SER B CA 1
ATOM 5917 C C . SER B 1 71 ? -10.449 -1.069 44.331 1.00 10.08 71 SER B C 1
ATOM 5918 O O . SER B 1 71 ? -10.997 -1.260 43.234 1.00 8.91 71 SER B O 1
ATOM 5921 N N . VAL B 1 72 ? -9.753 -1.981 44.978 1.00 9.21 72 VAL B N 1
ATOM 5922 C CA . VAL B 1 72 ? -9.660 -3.355 44.513 1.00 8.75 72 VAL B CA 1
ATOM 5923 C C . VAL B 1 72 ? -9.802 -4.259 45.731 1.00 10.83 72 VAL B C 1
ATOM 5924 O O . VAL B 1 72 ? -9.291 -3.921 46.811 1.00 13.91 72 VAL B O 1
ATOM 5928 N N . SER B 1 73 ? -10.466 -5.390 45.551 1.00 10.80 73 SER B N 1
ATOM 5929 C CA . SER B 1 73 ? -10.657 -6.388 46.600 1.00 10.91 73 SER B CA 1
ATOM 5930 C C . SER B 1 73 ? -9.608 -7.479 46.534 1.00 10.80 73 SER B C 1
ATOM 5931 O O . SER B 1 73 ? -8.904 -7.639 45.534 1.00 11.53 73 SER B O 1
ATOM 5934 N N . THR B 1 74 ? -9.566 -8.301 47.583 1.00 10.79 74 THR B N 1
ATOM 5935 C CA . THR B 1 74 ? -8.668 -9.433 47.588 1.00 11.74 74 THR B CA 1
ATOM 5936 C C . THR B 1 74 ? -9.055 -10.390 46.472 1.00 10.60 74 THR B C 1
ATOM 5937 O O . THR B 1 74 ? -10.237 -10.656 46.234 1.00 12.04 74 THR B O 1
ATOM 5941 N N . PRO B 1 75 ? -8.070 -10.930 45.796 1.00 11.19 75 PRO B N 1
ATOM 5942 C CA . PRO B 1 75 ? -8.335 -11.803 44.666 1.00 12.23 75 PRO B CA 1
ATOM 5943 C C . PRO B 1 75 ? -8.604 -13.247 45.075 1.00 11.80 75 PRO B C 1
ATOM 5944 O O . PRO B 1 75 ? -7.985 -13.778 46.023 1.00 15.14 75 PRO B O 1
ATOM 5948 N N . SER B 1 76 ? -9.519 -13.866 44.345 1.00 11.32 76 SER B N 1
ATOM 5949 C CA . SER B 1 76 ? -9.726 -15.308 44.383 1.00 12.15 76 SER B CA 1
ATOM 5950 C C . SER B 1 76 ? -8.876 -15.952 43.304 1.00 11.75 76 SER B C 1
ATOM 5951 O O . SER B 1 76 ? -8.934 -15.530 42.151 1.00 12.15 76 SER B O 1
ATOM 5954 N N . ARG B 1 77 ? -8.088 -16.955 43.657 1.00 10.62 77 ARG B N 1
ATOM 5955 C CA . ARG B 1 77 ? -7.136 -17.573 42.736 1.00 10.08 77 ARG B CA 1
ATOM 5956 C C . ARG B 1 77 ? -7.587 -18.981 42.412 1.00 11.23 77 ARG B C 1
ATOM 5957 O O . ARG B 1 77 ? -7.792 -19.790 43.317 1.00 11.50 77 ARG B O 1
ATOM 5965 N N . ARG B 1 78 ? -7.731 -19.276 41.124 1.00 8.71 78 ARG B N 1
ATOM 5966 C CA . ARG B 1 78 ? -8.147 -20.585 40.672 1.00 9.98 78 ARG B CA 1
ATOM 5967 C C . ARG B 1 78 ? -7.400 -20.960 39.412 1.00 10.21 78 ARG B C 1
ATOM 5968 O O . ARG B 1 78 ? -7.567 -20.303 38.376 1.00 8.19 78 ARG B O 1
ATOM 5976 N N . ASN B 1 79 ? -6.584 -22.010 39.497 1.00 8.55 79 ASN B N 1
ATOM 5977 C CA . ASN B 1 79 ? -5.897 -22.551 38.335 1.00 8.08 79 ASN B CA 1
ATOM 5978 C C . ASN B 1 79 ? -5.117 -21.502 37.549 1.00 10.30 79 ASN B C 1
ATOM 5979 O O . ASN B 1 79 ? -5.163 -21.475 36.330 1.00 11.89 79 ASN B O 1
ATOM 5984 N N . GLY B 1 80 ? -4.415 -20.642 38.273 1.00 9.10 80 GLY B N 1
ATOM 5985 C CA . GLY B 1 80 ? -3.573 -19.636 37.640 1.00 9.13 80 GLY B CA 1
ATOM 5986 C C . GLY B 1 80 ? -4.292 -18.365 37.242 1.00 11.58 80 GLY B C 1
ATOM 5987 O O . GLY B 1 80 ? -3.651 -17.447 36.743 1.00 11.95 80 GLY B O 1
ATOM 5988 N N . ARG B 1 81 ? -5.604 -18.324 37.420 1.00 9.31 81 ARG B N 1
ATOM 5989 C CA . ARG B 1 81 ? -6.388 -17.150 37.116 1.00 8.07 81 ARG B CA 1
ATOM 5990 C C . ARG B 1 81 ? -6.755 -16.421 38.399 1.00 8.30 81 ARG B C 1
ATOM 5991 O O . ARG B 1 81 ? -6.911 -17.041 39.454 1.00 9.66 81 ARG B O 1
ATOM 5999 N N . PHE B 1 82 ? -6.902 -15.107 38.309 1.00 6.56 82 PHE B N 1
ATOM 6000 C CA . PHE B 1 82 ? -7.256 -14.251 39.432 1.00 5.83 82 PHE B CA 1
ATOM 6001 C C . PHE B 1 82 ? -8.574 -13.535 39.154 1.00 6.06 82 PHE B C 1
ATOM 6002 O O . PHE B 1 82 ? -8.780 -12.995 38.045 1.00 6.48 82 PHE B O 1
ATOM 6010 N N . PHE B 1 83 ? -9.449 -13.498 40.160 1.00 7.27 83 PHE B N 1
ATOM 6011 C CA . PHE B 1 83 ? -10.775 -12.922 40.072 1.00 7.18 83 PHE B CA 1
ATOM 6012 C C . PHE B 1 83 ? -10.965 -11.956 41.222 1.00 7.69 83 PHE B C 1
ATOM 6013 O O . PHE B 1 83 ? -10.664 -12.287 42.365 1.00 8.03 83 PHE B O 1
ATOM 6021 N N . TYR B 1 84 ? -11.430 -10.753 40.952 1.00 6.72 84 TYR B N 1
ATOM 6022 C CA . TYR B 1 84 ? -11.458 -9.709 41.993 1.00 6.10 84 TYR B CA 1
ATOM 6023 C C . TYR B 1 84 ? -12.374 -8.584 41.561 1.00 5.97 84 TYR B C 1
ATOM 6024 O O . TYR B 1 84 ? -12.583 -8.346 40.340 1.00 7.22 84 TYR B O 1
ATOM 6033 N N . VAL B 1 85 ? -12.901 -7.853 42.540 1.00 7.75 85 VAL B N 1
ATOM 6034 C CA . VAL B 1 85 ? -13.805 -6.759 42.302 1.00 7.45 85 VAL B CA 1
ATOM 6035 C C . VAL B 1 85 ? -13.072 -5.438 42.422 1.00 7.47 85 VAL B C 1
ATOM 6036 O O . VAL B 1 85 ? -12.205 -5.270 43.293 1.00 10.83 85 VAL B O 1
ATOM 6040 N N . ARG B 1 86 ? -13.367 -4.516 41.522 1.00 5.61 86 ARG B N 1
ATOM 6041 C CA . ARG B 1 86 ? -12.914 -3.140 41.601 1.00 6.54 86 ARG B CA 1
ATOM 6042 C C . ARG B 1 86 ? -14.088 -2.176 41.737 1.00 7.43 86 ARG B C 1
ATOM 6043 O O . ARG B 1 86 ? -15.150 -2.416 41.183 1.00 6.81 86 ARG B O 1
ATOM 6051 N N . THR B 1 87 ? -13.897 -1.063 42.432 1.00 7.50 87 THR B N 1
ATOM 6052 C CA . THR B 1 87 ? -14.726 0.098 42.232 1.00 7.48 87 THR B CA 1
ATOM 6053 C C . THR B 1 87 ? -13.961 1.143 41.448 1.00 7.94 87 THR B C 1
ATOM 6054 O O . THR B 1 87 ? -12.727 1.215 41.513 1.00 7.68 87 THR B O 1
ATOM 6058 N N . HIS B 1 88 ? -14.717 1.965 40.723 1.00 7.86 88 HIS B N 1
ATOM 6059 C CA . HIS B 1 88 ? -14.209 3.087 39.938 1.00 9.04 88 HIS B CA 1
ATOM 6060 C C . HIS B 1 88 ? -14.952 4.348 40.334 1.00 10.18 88 HIS B C 1
ATOM 6061 O O . HIS B 1 88 ? -16.129 4.295 40.698 1.00 9.68 88 HIS B O 1
ATOM 6068 N N . LYS B 1 89 ? -14.294 5.497 40.219 1.00 10.79 89 LYS B N 1
ATOM 6069 C CA . LYS B 1 89 ? -14.925 6.756 40.606 1.00 12.38 89 LYS B CA 1
ATOM 6070 C C . LYS B 1 89 ? -16.099 7.187 39.741 1.00 11.28 89 LYS B C 1
ATOM 6071 O O . LYS B 1 89 ? -16.861 8.082 40.134 1.00 12.74 89 LYS B O 1
ATOM 6077 N N . ASP B 1 90 ? -16.245 6.586 38.558 1.00 11.26 90 ASP B N 1
ATOM 6078 C CA . ASP B 1 90 ? -17.281 6.973 37.629 1.00 11.16 90 ASP B CA 1
ATOM 6079 C C . ASP B 1 90 ? -18.361 5.909 37.413 1.00 12.54 90 ASP B C 1
ATOM 6080 O O . ASP B 1 90 ? -19.084 5.938 36.414 1.00 14.98 90 ASP B O 1
ATOM 6085 N N . LYS B 1 91 ? -18.486 4.986 38.370 1.00 10.02 91 LYS B N 1
ATOM 6086 C CA . LYS B 1 91 ? -19.441 3.885 38.287 1.00 8.89 91 LYS B CA 1
ATOM 6087 C C . LYS B 1 91 ? -20.264 3.786 39.574 1.00 7.38 91 LYS B C 1
ATOM 6088 O O . LYS B 1 91 ? -19.777 4.087 40.681 1.00 8.32 91 LYS B O 1
ATOM 6094 N N . GLU B 1 92 ? -21.518 3.387 39.413 1.00 7.53 92 GLU B N 1
ATOM 6095 C CA . GLU B 1 92 ? -22.474 3.228 40.523 1.00 7.66 92 GLU B CA 1
ATOM 6096 C C . GLU B 1 92 ? -22.359 1.927 41.306 1.00 7.73 92 GLU B C 1
ATOM 6097 O O . GLU B 1 92 ? -22.770 1.873 42.469 1.00 7.64 92 GLU B O 1
ATOM 6103 N N . LYS B 1 93 ? -21.815 0.894 40.667 1.00 6.59 93 LYS B N 1
ATOM 6104 C CA . LYS B 1 93 ? -21.640 -0.423 41.235 1.00 5.29 93 LYS B CA 1
ATOM 6105 C C . LYS B 1 93 ? -20.263 -0.983 40.919 1.00 5.15 93 LYS B C 1
ATOM 6106 O O . LYS B 1 93 ? -19.671 -0.655 39.890 1.00 6.12 93 LYS B O 1
ATOM 6112 N N . ALA B 1 94 ? -19.737 -1.791 41.808 1.00 6.90 94 ALA B N 1
ATOM 6113 C CA . ALA B 1 94 ? -18.472 -2.481 41.616 1.00 6.79 94 ALA B CA 1
ATOM 6114 C C . ALA B 1 94 ? -18.556 -3.514 40.502 1.00 7.62 94 ALA B C 1
ATOM 6115 O O . ALA B 1 94 ? -19.644 -4.017 40.173 1.00 7.45 94 ALA B O 1
ATOM 6117 N N . ILE B 1 95 ? -17.401 -3.821 39.918 1.00 6.47 95 ILE B N 1
ATOM 6118 C CA . ILE B 1 95 ? -17.291 -4.674 38.742 1.00 7.16 95 ILE B CA 1
ATOM 6119 C C . ILE B 1 95 ? -16.325 -5.827 39.034 1.00 7.10 95 ILE B C 1
ATOM 6120 O O . ILE B 1 95 ? -15.291 -5.601 39.641 1.00 6.98 95 ILE B O 1
ATOM 6125 N N . LEU B 1 96 ? -16.646 -7.022 38.562 1.00 5.99 96 LEU B N 1
ATOM 6126 C CA . LEU B 1 96 ? -15.828 -8.223 38.725 1.00 5.38 96 LEU B CA 1
ATOM 6127 C C . LEU B 1 96 ? -14.931 -8.361 37.504 1.00 5.33 96 LEU B C 1
ATOM 6128 O O . LEU B 1 96 ? -15.423 -8.424 36.379 1.00 5.41 96 LEU B O 1
ATOM 6133 N N . TYR B 1 97 ? -13.633 -8.389 37.736 1.00 4.66 97 TYR B N 1
ATOM 6134 C CA . TYR B 1 97 ? -12.584 -8.546 36.745 1.00 5.14 97 TYR B CA 1
ATOM 6135 C C . TYR B 1 97 ? -11.881 -9.885 36.897 1.00 5.67 97 TYR B C 1
ATOM 6136 O O . TYR B 1 97 ? -11.957 -10.535 37.972 1.00 5.81 97 TYR B O 1
ATOM 6145 N N . TRP B 1 98 ? -11.212 -10.321 35.834 1.00 5.28 98 TRP B N 1
ATOM 6146 C CA . TRP B 1 98 ? -10.300 -11.449 35.894 1.00 5.21 98 TRP B CA 1
ATOM 6147 C C . TRP B 1 98 ? -9.069 -11.214 35.059 1.00 4.98 98 TRP B C 1
ATOM 6148 O O . TRP B 1 98 ? -9.050 -10.338 34.194 1.00 5.61 98 TRP B O 1
ATOM 6159 N N . ARG B 1 99 ? -8.024 -11.979 35.373 1.00 5.69 99 ARG B N 1
ATOM 6160 C CA . ARG B 1 99 ? -6.809 -11.990 34.544 1.00 4.98 99 ARG B CA 1
ATOM 6161 C C . ARG B 1 99 ? -6.170 -13.365 34.585 1.00 6.21 99 ARG B C 1
ATOM 6162 O O . ARG B 1 99 ? -6.352 -14.134 35.542 1.00 6.49 99 ARG B O 1
ATOM 6170 N N . GLN B 1 100 ? -5.388 -13.644 33.571 1.00 7.46 100 GLN B N 1
ATOM 6171 C CA . GLN B 1 100 ? -4.649 -14.887 33.421 1.00 8.32 100 GLN B CA 1
ATOM 6172 C C . GLN B 1 100 ? -3.270 -14.646 33.984 1.00 9.41 100 GLN B C 1
ATOM 6173 O O . GLN B 1 100 ? -2.422 -13.984 33.364 1.00 11.45 100 GLN B O 1
ATOM 6179 N N . GLY B 1 101 ? -3.041 -15.162 35.179 1.00 9.80 101 GLY B N 1
ATOM 6180 C CA . GLY B 1 101 ? -1.822 -14.947 35.920 1.00 9.94 101 GLY B CA 1
ATOM 6181 C C . GLY B 1 101 ? -1.759 -13.561 36.502 1.00 11.68 101 GLY B C 1
ATOM 6182 O O . GLY B 1 101 ? -2.553 -12.695 36.186 1.00 11.53 101 GLY B O 1
ATOM 6183 N N . GLU B 1 102 ? -0.758 -13.320 37.341 1.00 14.01 102 GLU B N 1
ATOM 6184 C CA . GLU B 1 102 ? -0.576 -12.000 37.907 1.00 18.65 102 GLU B CA 1
ATOM 6185 C C . GLU B 1 102 ? -0.229 -10.988 36.793 1.00 16.56 102 GLU B C 1
ATOM 6186 O O . GLU B 1 102 ? -0.511 -9.817 36.937 1.00 22.15 102 GLU B O 1
ATOM 6192 N N . SER B 1 103 ? 0.353 -11.469 35.703 1.00 15.80 103 SER B N 1
ATOM 6193 C CA . SER B 1 103 ? 0.837 -10.628 34.599 1.00 17.30 103 SER B CA 1
ATOM 6194 C C . SER B 1 103 ? -0.179 -10.392 33.477 1.00 16.35 103 SER B C 1
ATOM 6195 O O . SER B 1 103 ? 0.037 -9.542 32.611 1.00 16.45 103 SER B O 1
ATOM 6198 N N . GLY B 1 104 ? -1.279 -11.134 33.462 1.00 11.91 104 GLY B N 1
ATOM 6199 C CA . GLY B 1 104 ? -2.189 -11.067 32.321 1.00 10.50 104 GLY B CA 1
ATOM 6200 C C . GLY B 1 104 ? -2.917 -9.747 32.348 1.00 8.99 104 GLY B C 1
ATOM 6201 O O . GLY B 1 104 ? -3.149 -9.148 33.403 1.00 9.51 104 GLY B O 1
ATOM 6202 N N . GLN B 1 105 ? -3.286 -9.266 31.166 1.00 8.02 105 GLN B N 1
ATOM 6203 C CA . GLN B 1 105 ? -4.067 -8.051 31.118 1.00 8.64 105 GLN B CA 1
ATOM 6204 C C . GLN B 1 105 ? -5.491 -8.353 31.571 1.00 9.61 105 GLN B C 1
ATOM 6205 O O . GLN B 1 105 ? -6.085 -9.330 31.169 1.00 9.53 105 GLN B O 1
ATOM 6211 N N . GLU B 1 106 ? -6.025 -7.511 32.429 1.00 7.57 106 GLU B N 1
ATOM 6212 C CA . GLU B 1 106 ? -7.308 -7.802 33.026 1.00 8.21 106 GLU B CA 1
ATOM 6213 C C . GLU B 1 106 ? -8.451 -7.514 32.063 1.00 7.42 106 GLU B C 1
ATOM 6214 O O . GLU B 1 106 ? -8.337 -6.717 31.121 1.00 9.66 106 GLU B O 1
ATOM 6220 N N . LYS B 1 107 ? -9.549 -8.202 32.330 1.00 7.45 107 LYS B N 1
ATOM 6221 C CA . LYS B 1 107 ? -10.765 -8.161 31.518 1.00 9.94 107 LYS B CA 1
ATOM 6222 C C . LYS B 1 107 ? -11.970 -8.059 32.451 1.00 7.92 107 LYS B C 1
ATOM 6223 O O . LYS B 1 107 ? -12.011 -8.678 33.505 1.00 6.77 107 LYS B O 1
ATOM 6229 N N . VAL B 1 108 ? -12.971 -7.276 32.047 1.00 8.02 108 VAL B N 1
ATOM 6230 C CA . VAL B 1 108 ? -14.254 -7.276 32.742 1.00 8.13 108 VAL B CA 1
ATOM 6231 C C . VAL B 1 108 ? -14.929 -8.607 32.556 1.00 7.92 108 VAL B C 1
ATOM 6232 O O . VAL B 1 108 ? -15.047 -9.093 31.413 1.00 9.48 108 VAL B O 1
ATOM 6236 N N . LEU B 1 109 ? -15.365 -9.208 33.654 1.00 6.49 109 LEU B N 1
ATOM 6237 C CA . LEU B 1 109 ? -16.116 -10.486 33.630 1.00 6.29 109 LEU B CA 1
ATOM 6238 C C . LEU B 1 109 ? -17.599 -10.216 33.832 1.00 7.35 109 LEU B C 1
ATOM 6239 O O . LEU B 1 109 ? -18.424 -10.612 32.979 1.00 8.41 109 LEU B O 1
ATOM 6244 N N . LEU B 1 110 ? -17.951 -9.532 34.921 1.00 7.67 110 LEU B N 1
ATOM 6245 C CA . LEU B 1 110 ? -19.349 -9.161 35.225 1.00 6.70 110 LEU B CA 1
ATOM 6246 C C . LEU B 1 110 ? -19.429 -7.685 35.569 1.00 8.22 110 LEU B C 1
ATOM 6247 O O . LEU B 1 110 ? -18.760 -7.222 36.480 1.00 8.26 110 LEU B O 1
ATOM 6252 N N . ASP B 1 111 ? -20.254 -6.949 34.849 1.00 7.54 111 ASP B N 1
ATOM 6253 C CA . ASP B 1 111 ? -20.425 -5.530 35.106 1.00 6.79 111 ASP B CA 1
ATOM 6254 C C . ASP B 1 111 ? -21.890 -5.261 35.374 1.00 7.19 111 ASP B C 1
ATOM 6255 O O . ASP B 1 111 ? -22.673 -5.066 34.433 1.00 7.45 111 ASP B O 1
ATOM 6260 N N . PRO B 1 112 ? -22.293 -5.219 36.632 1.00 6.11 112 PRO B N 1
ATOM 6261 C CA . PRO B 1 112 ? -23.705 -5.026 36.936 1.00 7.03 112 PRO B CA 1
ATOM 6262 C C . PRO B 1 112 ? -24.264 -3.667 36.574 1.00 7.36 112 PRO B C 1
ATOM 6263 O O . PRO B 1 112 ? -25.488 -3.544 36.539 1.00 7.58 112 PRO B O 1
ATOM 6267 N N . ASN B 1 113 ? -23.424 -2.682 36.280 1.00 7.63 113 ASN B N 1
ATOM 6268 C CA . ASN B 1 113 ? -23.916 -1.407 35.771 1.00 8.94 113 ASN B CA 1
ATOM 6269 C C . ASN B 1 113 ? -24.653 -1.598 34.455 1.00 10.49 113 ASN B C 1
ATOM 6270 O O . ASN B 1 113 ? -25.458 -0.745 34.104 1.00 11.75 113 ASN B O 1
ATOM 6275 N N . GLY B 1 114 ? -24.392 -2.694 33.745 1.00 8.64 114 GLY B N 1
ATOM 6276 C CA . GLY B 1 114 ? -25.047 -3.002 32.471 1.00 10.90 114 GLY B CA 1
ATOM 6277 C C . GLY B 1 114 ? -26.224 -3.959 32.567 1.00 10.86 114 GLY B C 1
ATOM 6278 O O . GLY B 1 114 ? -26.759 -4.372 31.518 1.00 12.69 114 GLY B O 1
ATOM 6279 N N . TRP B 1 115 ? -26.665 -4.321 33.771 1.00 8.97 115 TRP B N 1
ATOM 6280 C CA . TRP B 1 115 ? -27.672 -5.390 33.936 1.00 9.29 115 TRP B CA 1
ATOM 6281 C C . TRP B 1 115 ? -29.108 -4.890 33.936 1.00 10.81 115 TRP B C 1
ATOM 6282 O O . TRP B 1 115 ? -30.049 -5.692 33.983 1.00 12.84 115 TRP B O 1
ATOM 6293 N N . SER B 1 116 ? -29.258 -3.578 33.944 1.00 9.41 116 SER B N 1
ATOM 6294 C CA . SER B 1 116 ? -30.566 -2.931 33.904 1.00 11.22 116 SER B CA 1
ATOM 6295 C C . SER B 1 116 ? -30.395 -1.509 33.416 1.00 13.09 116 SER B C 1
ATOM 6296 O O . SER B 1 116 ? -29.288 -0.983 33.313 1.00 12.82 116 SER B O 1
ATOM 6299 N N . LYS B 1 117 ? -31.505 -0.850 33.118 1.00 15.04 117 LYS B N 1
ATOM 6300 C CA . LYS B 1 117 ? -31.378 0.489 32.549 1.00 20.01 117 LYS B CA 1
ATOM 6301 C C . LYS B 1 117 ? -30.874 1.516 33.550 1.00 20.18 117 LYS B C 1
ATOM 6302 O O . LYS B 1 117 ? -30.139 2.437 33.189 1.00 20.70 117 LYS B O 1
ATOM 6308 N N . ASP B 1 118 ? -31.229 1.305 34.813 1.00 17.90 118 ASP B N 1
ATOM 6309 C CA . ASP B 1 118 ? -31.116 2.306 35.870 1.00 18.93 118 ASP B CA 1
ATOM 6310 C C . ASP B 1 118 ? -30.333 1.829 37.108 1.00 17.33 118 ASP B C 1
ATOM 6311 O O . ASP B 1 118 ? -30.442 2.423 38.175 1.00 18.62 118 ASP B O 1
ATOM 6316 N N . GLY B 1 119 ? -29.573 0.745 36.989 1.00 14.98 119 GLY B N 1
ATOM 6317 C CA . GLY B 1 119 ? -28.783 0.269 38.105 1.00 14.83 119 GLY B CA 1
ATOM 6318 C C . GLY B 1 119 ? -29.551 -0.410 39.219 1.00 13.56 119 GLY B C 1
ATOM 6319 O O . GLY B 1 119 ? -29.189 -0.262 40.367 1.00 16.48 119 GLY B O 1
ATOM 6320 N N . THR B 1 120 ? -30.558 -1.202 38.875 1.00 11.80 120 THR B N 1
ATOM 6321 C CA . THR B 1 120 ? -31.453 -1.810 39.857 1.00 10.32 120 THR B CA 1
ATOM 6322 C C . THR B 1 120 ? -31.366 -3.334 39.918 1.00 10.89 120 THR B C 1
ATOM 6323 O O . THR B 1 120 ? -32.257 -3.972 40.446 1.00 12.18 120 THR B O 1
ATOM 6327 N N . VAL B 1 121 ? -30.321 -3.911 39.356 1.00 8.02 121 VAL B N 1
ATOM 6328 C CA . VAL B 1 121 ? -30.018 -5.329 39.595 1.00 8.11 121 VAL B CA 1
ATOM 6329 C C . VAL B 1 121 ? -28.562 -5.441 40.022 1.00 7.62 121 VAL B C 1
ATOM 6330 O O . VAL B 1 121 ? -27.677 -4.929 39.351 1.00 9.34 121 VAL B O 1
ATOM 6334 N N . SER B 1 122 ? -28.323 -6.130 41.132 1.00 7.51 122 SER B N 1
ATOM 6335 C CA . SER B 1 122 ? -27.023 -6.232 41.769 1.00 6.96 122 SER B CA 1
ATOM 6336 C C . SER B 1 122 ? -26.401 -7.604 41.579 1.00 7.58 122 SER B C 1
ATOM 6337 O O . SER B 1 122 ? -27.100 -8.626 41.402 1.00 7.80 122 SER B O 1
ATOM 6340 N N . LEU B 1 123 ? -25.067 -7.627 41.710 1.00 5.58 123 LEU B N 1
ATOM 6341 C CA . LEU B 1 123 ? -24.301 -8.842 41.841 1.00 7.86 123 LEU B CA 1
ATOM 6342 C C . LEU B 1 123 ? -24.344 -9.296 43.282 1.00 8.48 123 LEU B C 1
ATOM 6343 O O . LEU B 1 123 ? -24.045 -8.508 44.204 1.00 10.21 123 LEU B O 1
ATOM 6348 N N . GLY B 1 124 ? -24.744 -10.546 43.500 1.00 7.55 124 GLY B N 1
ATOM 6349 C CA . GLY B 1 124 ? -24.655 -11.185 44.786 1.00 8.12 124 GLY B CA 1
ATOM 6350 C C . GLY B 1 124 ? -23.426 -12.048 44.932 1.00 7.38 124 GLY B C 1
ATOM 6351 O O . GLY B 1 124 ? -22.318 -11.663 44.540 1.00 8.82 124 GLY B O 1
ATOM 6352 N N . THR B 1 125 ? -23.613 -13.241 45.485 1.00 8.90 125 THR B N 1
ATOM 6353 C CA . THR B 1 125 ? -22.534 -14.189 45.660 1.00 7.96 125 THR B CA 1
ATOM 6354 C C . THR B 1 125 ? -21.952 -14.561 44.296 1.00 8.19 125 THR B C 1
ATOM 6355 O O . THR B 1 125 ? -22.633 -14.524 43.275 1.00 8.33 125 THR B O 1
ATOM 6359 N N . TRP B 1 126 ? -20.681 -14.888 44.277 1.00 6.95 126 TRP B N 1
ATOM 6360 C CA . TRP B 1 126 ? -20.062 -15.475 43.101 1.00 6.24 126 TRP B CA 1
ATOM 6361 C C . TRP B 1 126 ? -19.036 -16.511 43.540 1.00 6.71 126 TRP B C 1
ATOM 6362 O O . TRP B 1 126 ? -18.445 -16.422 44.613 1.00 9.54 126 TRP B O 1
ATOM 6373 N N . ALA B 1 127 ? -18.873 -17.545 42.723 1.00 6.30 127 ALA B N 1
ATOM 6374 C CA . ALA B 1 127 ? -18.022 -18.699 43.042 1.00 6.81 127 ALA B CA 1
ATOM 6375 C C . ALA B 1 127 ? -17.366 -19.184 41.776 1.00 5.79 127 ALA B C 1
ATOM 6376 O O . ALA B 1 127 ? -18.028 -19.571 40.808 1.00 6.02 127 ALA B O 1
ATOM 6378 N N . VAL B 1 128 ? -16.053 -19.158 41.755 1.00 6.17 128 VAL B N 1
ATOM 6379 C CA . VAL B 1 128 ? -15.283 -19.566 40.594 1.00 6.47 128 VAL B CA 1
ATOM 6380 C C . VAL B 1 128 ? -15.009 -21.069 40.675 1.00 6.25 128 VAL B C 1
ATOM 6381 O O . VAL B 1 128 ? -14.641 -21.615 41.733 1.00 7.45 128 VAL B O 1
ATOM 6385 N N . SER B 1 129 ? -15.137 -21.748 39.540 1.00 5.80 129 SER B N 1
ATOM 6386 C CA . SER B 1 129 ? -14.819 -23.158 39.459 1.00 7.09 129 SER B CA 1
ATOM 6387 C C . SER B 1 129 ? -13.321 -23.373 39.699 1.00 6.69 129 SER B C 1
ATOM 6388 O O . SER B 1 129 ? -12.486 -22.489 39.474 1.00 6.74 129 SER B O 1
ATOM 6391 N N . TRP B 1 130 ? -12.976 -24.583 40.135 1.00 7.45 130 TRP B N 1
ATOM 6392 C CA . TRP B 1 130 ? -11.592 -24.855 40.464 1.00 8.21 130 TRP B CA 1
ATOM 6393 C C . TRP B 1 130 ? -10.648 -24.775 39.285 1.00 8.43 130 TRP B C 1
ATOM 6394 O O . TRP B 1 130 ? -9.464 -24.488 39.478 1.00 10.44 130 TRP B O 1
ATOM 6405 N N . ASP B 1 131 ? -11.156 -24.996 38.072 1.00 8.57 131 ASP B N 1
ATOM 6406 C CA . ASP B 1 131 ? -10.322 -24.863 36.872 1.00 8.76 131 ASP B CA 1
ATOM 6407 C C . ASP B 1 131 ? -10.255 -23.421 36.348 1.00 8.46 131 ASP B C 1
ATOM 6408 O O . ASP B 1 131 ? -9.577 -23.153 35.353 1.00 10.30 131 ASP B O 1
ATOM 6413 N N . GLY B 1 132 ? -10.950 -22.487 37.004 1.00 7.00 132 GLY B N 1
ATOM 6414 C CA . GLY B 1 132 ? -10.926 -21.086 36.610 1.00 7.28 132 GLY B CA 1
ATOM 6415 C C . GLY B 1 132 ? -11.684 -20.784 35.329 1.00 7.05 132 GLY B C 1
ATOM 6416 O O . GLY B 1 132 ? -11.555 -19.676 34.810 1.00 6.94 132 GLY B O 1
ATOM 6417 N N . LYS B 1 133 ? -12.481 -21.723 34.825 1.00 7.37 133 LYS B N 1
ATOM 6418 C CA . LYS B 1 133 ? -13.163 -21.560 33.544 1.00 7.33 133 LYS B CA 1
ATOM 6419 C C . LYS B 1 133 ? -14.608 -21.110 33.636 1.00 5.94 133 LYS B C 1
ATOM 6420 O O . LYS B 1 133 ? -15.162 -20.660 32.637 1.00 7.02 133 LYS B O 1
ATOM 6426 N N . LYS B 1 134 ? -15.222 -21.229 34.809 1.00 6.25 134 LYS B N 1
ATOM 6427 C CA . LYS B 1 134 ? -16.632 -20.889 34.989 1.00 7.45 134 LYS B CA 1
ATOM 6428 C C . LYS B 1 134 ? -16.803 -20.083 36.254 1.00 7.22 134 LYS B C 1
ATOM 6429 O O . LYS B 1 134 ? -16.114 -20.336 37.251 1.00 8.21 134 LYS B O 1
ATOM 6435 N N . VAL B 1 135 ? -17.782 -19.181 36.277 1.00 5.50 135 VAL B N 1
ATOM 6436 C CA . VAL B 1 135 ? -18.195 -18.506 37.511 1.00 5.02 135 VAL B CA 1
ATOM 6437 C C . VAL B 1 135 ? -19.696 -18.622 37.642 1.00 7.28 135 VAL B C 1
ATOM 6438 O O . VAL B 1 135 ? -20.421 -18.234 36.718 1.00 5.88 135 VAL B O 1
ATOM 6442 N N . ALA B 1 136 ? -20.151 -19.186 38.758 1.00 5.87 136 ALA B N 1
ATOM 6443 C CA . ALA B 1 136 ? -21.547 -19.176 39.161 1.00 6.15 136 ALA B CA 1
ATOM 6444 C C . ALA B 1 136 ? -21.775 -17.930 39.967 1.00 6.19 136 ALA B C 1
ATOM 6445 O O . ALA B 1 136 ? -20.981 -17.582 40.853 1.00 8.98 136 ALA B O 1
ATOM 6447 N N . PHE B 1 137 ? -22.821 -17.192 39.646 1.00 4.96 137 PHE B N 1
ATOM 6448 C CA . PHE B 1 137 ? -23.065 -15.925 40.306 1.00 5.20 137 PHE B CA 1
ATOM 6449 C C . PHE B 1 137 ? -24.529 -15.619 40.439 1.00 5.60 137 PHE B C 1
ATOM 6450 O O . PHE B 1 137 ? -25.348 -16.109 39.650 1.00 6.35 137 PHE B O 1
ATOM 6458 N N . ALA B 1 138 ? -24.891 -14.800 41.410 1.00 6.30 138 ALA B N 1
ATOM 6459 C CA . ALA B 1 138 ? -26.285 -14.397 41.651 1.00 6.75 138 ALA B CA 1
ATOM 6460 C C . ALA B 1 138 ? -26.563 -13.024 41.086 1.00 6.06 138 ALA B C 1
ATOM 6461 O O . ALA B 1 138 ? -25.774 -12.105 41.267 1.00 7.06 138 ALA B O 1
ATOM 6463 N N . GLN B 1 139 ? -27.742 -12.866 40.480 1.00 6.55 139 GLN B N 1
ATOM 6464 C CA . GLN B 1 139 ? -28.345 -11.568 40.232 1.00 7.25 139 GLN B CA 1
ATOM 6465 C C . GLN B 1 139 ? -29.426 -11.347 41.278 1.00 6.77 139 GLN B C 1
ATOM 6466 O O . GLN B 1 139 ? -30.251 -12.249 41.545 1.00 8.06 139 GLN B O 1
ATOM 6472 N N . LYS B 1 140 ? -29.416 -10.132 41.835 1.00 6.36 140 LYS B N 1
ATOM 6473 C CA . LYS B 1 140 ? -30.334 -9.728 42.909 1.00 6.96 140 LYS B CA 1
ATOM 6474 C C . LYS B 1 140 ? -31.021 -8.439 42.516 1.00 6.44 140 LYS B C 1
ATOM 6475 O O . LYS B 1 140 ? -30.489 -7.346 42.766 1.00 7.43 140 LYS B O 1
ATOM 6481 N N . PRO B 1 141 ? -32.224 -8.508 41.968 1.00 7.83 141 PRO B N 1
ATOM 6482 C CA . PRO B 1 141 ? -32.982 -7.291 41.719 1.00 7.61 141 PRO B CA 1
ATOM 6483 C C . PRO B 1 141 ? -33.151 -6.453 42.968 1.00 7.97 141 PRO B C 1
ATOM 6484 O O . PRO B 1 141 ? -33.443 -6.986 44.037 1.00 7.69 141 PRO B O 1
ATOM 6488 N N . ASN B 1 142 ? -32.929 -5.148 42.823 1.00 6.68 142 ASN B N 1
ATOM 6489 C CA . ASN B 1 142 ? -33.092 -4.188 43.912 1.00 6.83 142 ASN B CA 1
ATOM 6490 C C . ASN B 1 142 ? -32.165 -4.448 45.091 1.00 8.13 142 ASN B C 1
ATOM 6491 O O . ASN B 1 142 ? -32.399 -3.910 46.184 1.00 9.81 142 ASN B O 1
ATOM 6496 N N . ALA B 1 143 ? -31.114 -5.243 44.886 1.00 7.51 143 ALA B N 1
ATOM 6497 C CA . ALA B 1 143 ? -30.202 -5.657 45.962 1.00 8.06 143 ALA B CA 1
ATOM 6498 C C . ALA B 1 143 ? -30.974 -6.320 47.120 1.00 8.74 143 ALA B C 1
ATOM 6499 O O . ALA B 1 143 ? -30.494 -6.365 48.271 1.00 10.65 143 ALA B O 1
ATOM 6501 N N . ALA B 1 144 ? -32.123 -6.901 46.802 1.00 7.96 144 ALA B N 1
ATOM 6502 C CA . ALA B 1 144 ? -32.909 -7.627 47.794 1.00 6.96 144 ALA B CA 1
ATOM 6503 C C . ALA B 1 144 ? -32.377 -9.067 47.865 1.00 8.69 144 ALA B C 1
ATOM 6504 O O . ALA B 1 144 ? -31.420 -9.408 47.175 1.00 10.62 144 ALA B O 1
ATOM 6506 N N . ASP B 1 145 ? -32.934 -9.874 48.750 1.00 7.65 145 ASP B N 1
ATOM 6507 C CA . ASP B 1 145 ? -32.364 -11.183 49.057 1.00 9.45 145 ASP B CA 1
ATOM 6508 C C . ASP B 1 145 ? -32.666 -12.220 47.968 1.00 6.81 145 ASP B C 1
ATOM 6509 O O . ASP B 1 145 ? -31.839 -13.106 47.702 1.00 8.56 145 ASP B O 1
ATOM 6514 N N . GLU B 1 146 ? -33.818 -12.140 47.336 1.00 7.11 146 GLU B N 1
ATOM 6515 C CA . GLU B 1 146 ? -34.162 -13.029 46.224 1.00 6.79 146 GLU B CA 1
ATOM 6516 C C . GLU B 1 146 ? -33.076 -12.973 45.157 1.00 7.21 146 GLU B C 1
ATOM 6517 O O . GLU B 1 146 ? -32.631 -11.874 44.750 1.00 8.68 146 GLU B O 1
ATOM 6523 N N . ALA B 1 147 ? -32.604 -14.151 44.758 1.00 7.59 147 ALA B N 1
ATOM 6524 C CA . ALA B 1 147 ? -31.438 -14.267 43.899 1.00 6.84 147 ALA B CA 1
ATOM 6525 C C . ALA B 1 147 ? -31.625 -15.387 42.884 1.00 6.62 147 ALA B C 1
ATOM 6526 O O . ALA B 1 147 ? -32.098 -16.482 43.220 1.00 9.52 147 ALA B O 1
ATOM 6528 N N . VAL B 1 148 ? -31.211 -15.099 41.661 1.00 7.01 148 VAL B N 1
ATOM 6529 C CA . VAL B 1 148 ? -31.217 -16.051 40.554 1.00 7.42 148 VAL B CA 1
ATOM 6530 C C . VAL B 1 148 ? -29.760 -16.352 40.212 1.00 6.66 148 VAL B C 1
ATOM 6531 O O . VAL B 1 148 ? -28.962 -15.455 39.944 1.00 7.16 148 VAL B O 1
ATOM 6535 N N . LEU B 1 149 ? -29.417 -17.638 40.218 1.00 7.00 149 LEU B N 1
ATOM 6536 C CA . LEU B 1 149 ? -28.085 -18.057 39.841 1.00 6.91 149 LEU B CA 1
ATOM 6537 C C . LEU B 1 149 ? -27.926 -18.199 38.338 1.00 8.15 149 LEU B C 1
ATOM 6538 O O . LEU B 1 149 ? -28.793 -18.736 37.664 1.00 7.64 149 LEU B O 1
ATOM 6543 N N . HIS B 1 150 ? -26.808 -17.714 37.835 1.00 6.74 150 HIS B N 1
ATOM 6544 C CA . HIS B 1 150 ? -26.360 -17.877 36.457 1.00 6.22 150 HIS B CA 1
ATOM 6545 C C . HIS B 1 150 ? -24.936 -18.402 36.438 1.00 6.12 150 HIS B C 1
ATOM 6546 O O . HIS B 1 150 ? -24.246 -18.449 37.474 1.00 6.53 150 HIS B O 1
ATOM 6553 N N . VAL B 1 151 ? -24.472 -18.811 35.268 1.00 5.23 151 VAL B N 1
ATOM 6554 C CA . VAL B 1 151 ? -23.089 -19.230 35.052 1.00 5.60 151 VAL B CA 1
ATOM 6555 C C . VAL B 1 151 ? -22.538 -18.529 33.836 1.00 6.42 151 VAL B C 1
ATOM 6556 O O . VAL B 1 151 ? -23.175 -18.496 32.787 1.00 7.73 151 VAL B O 1
ATOM 6560 N N . ILE B 1 152 ? -21.350 -17.972 33.958 1.00 5.14 152 ILE B N 1
ATOM 6561 C CA . ILE B 1 152 ? -20.632 -17.413 32.820 1.00 5.19 152 ILE B CA 1
ATOM 6562 C C . ILE B 1 152 ? -19.382 -18.230 32.508 1.00 6.77 152 ILE B C 1
ATOM 6563 O O . ILE B 1 152 ? -18.651 -18.677 33.404 1.00 6.51 152 ILE B O 1
ATOM 6568 N N . ASP B 1 153 ? 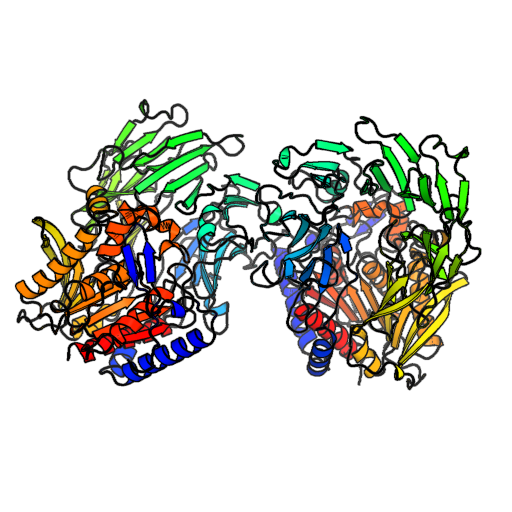-19.124 -18.401 31.223 1.00 5.70 153 ASP B N 1
ATOM 6569 C CA . ASP B 1 153 ? -17.913 -19.021 30.718 1.00 6.72 153 ASP B CA 1
ATOM 6570 C C . ASP B 1 153 ? -16.859 -17.930 30.658 1.00 6.94 153 ASP B C 1
ATOM 6571 O O . ASP B 1 153 ? -17.051 -16.899 29.995 1.00 7.73 153 ASP B O 1
ATOM 6576 N N . VAL B 1 154 ? -15.793 -18.085 31.428 1.00 6.66 154 VAL B N 1
ATOM 6577 C CA . VAL B 1 154 ? -14.800 -16.996 31.556 1.00 6.54 154 VAL B CA 1
ATOM 6578 C C . VAL B 1 154 ? -14.086 -16.645 30.221 1.00 7.52 154 VAL B C 1
ATOM 6579 O O . VAL B 1 154 ? -13.933 -15.469 29.890 1.00 8.91 154 VAL B O 1
ATOM 6583 N N . ASP B 1 155 ? -13.684 -17.656 29.462 1.00 9.33 155 ASP B N 1
ATOM 6584 C CA . ASP B 1 155 ? -12.956 -17.421 28.219 1.00 11.23 155 ASP B CA 1
ATOM 6585 C C . ASP B 1 155 ? -13.782 -16.621 27.224 1.00 10.42 155 ASP B C 1
ATOM 6586 O O . ASP B 1 155 ? -13.267 -15.678 26.601 1.00 13.83 155 ASP B O 1
ATOM 6591 N N . SER B 1 156 ? -15.043 -17.013 27.040 1.00 9.29 156 SER B N 1
ATOM 6592 C CA . SER B 1 156 ? -15.906 -16.425 25.992 1.00 10.51 156 SER B CA 1
ATOM 6593 C C . SER B 1 156 ? -16.744 -15.259 26.492 1.00 10.78 156 SER B C 1
ATOM 6594 O O . SER B 1 156 ? -17.184 -14.402 25.711 1.00 12.75 156 SER B O 1
ATOM 6597 N N . GLY B 1 157 ? -16.985 -15.223 27.799 1.00 9.13 157 GLY B N 1
ATOM 6598 C CA . GLY B 1 157 ? -17.905 -14.262 28.377 1.00 9.55 157 GLY B CA 1
ATOM 6599 C C . GLY B 1 157 ? -19.383 -14.616 28.205 1.00 8.43 157 GLY B C 1
ATOM 6600 O O . GLY B 1 157 ? -20.259 -13.817 28.556 1.00 9.45 157 GLY B O 1
ATOM 6601 N N . GLU B 1 158 ? -19.658 -15.795 27.661 1.00 8.17 158 GLU B N 1
ATOM 6602 C CA . GLU B 1 158 ? -21.023 -16.236 27.369 1.00 9.74 158 GLU B CA 1
ATOM 6603 C C . GLU B 1 158 ? -21.739 -16.629 28.635 1.00 6.96 158 GLU B C 1
ATOM 6604 O O . GLU B 1 158 ? -21.281 -17.497 29.388 1.00 6.62 158 GLU B O 1
ATOM 6610 N N . TRP B 1 159 ? -22.886 -16.016 28.891 1.00 6.12 159 TRP B N 1
ATOM 6611 C CA . TRP B 1 159 ? -23.750 -16.476 29.959 1.00 5.13 159 TRP B CA 1
ATOM 6612 C C . TRP B 1 159 ? -24.466 -17.708 29.494 1.00 7.39 159 TRP B C 1
ATOM 6613 O O . TRP B 1 159 ? -25.051 -17.722 28.408 1.00 7.19 159 TRP B O 1
ATOM 6624 N N . SER B 1 160 ? -24.476 -18.754 30.299 1.00 6.23 160 SER B N 1
ATOM 6625 C CA . SER B 1 160 ? -25.193 -19.974 29.932 1.00 7.10 160 SER B CA 1
ATOM 6626 C C . SER B 1 160 ? -26.669 -19.690 29.847 1.00 8.36 160 SER B C 1
ATOM 6627 O O . SER B 1 160 ? -27.228 -18.991 30.700 1.00 8.77 160 SER B O 1
ATOM 6630 N N . LYS B 1 161 ? -27.325 -20.233 28.824 1.00 7.89 161 LYS B N 1
ATOM 6631 C CA . LYS B 1 161 ? -28.772 -20.023 28.707 1.00 8.22 161 LYS B CA 1
ATOM 6632 C C . LYS B 1 161 ? -29.581 -21.053 29.462 1.00 9.60 161 LYS B C 1
ATOM 6633 O O . LYS B 1 161 ? -30.752 -20.796 29.822 1.00 14.13 161 LYS B O 1
ATOM 6639 N N . VAL B 1 162 ? -28.977 -22.209 29.712 1.00 8.97 162 VAL B N 1
ATOM 6640 C CA . VAL B 1 162 ? -29.642 -23.303 30.442 1.00 9.19 162 VAL B CA 1
ATOM 6641 C C . VAL B 1 162 ? -29.379 -23.295 31.960 1.00 8.76 162 VAL B C 1
ATOM 6642 O O . VAL B 1 162 ? -30.250 -23.670 32.744 1.00 8.66 162 VAL B O 1
ATOM 6646 N N . ASP B 1 163 ? -28.194 -22.864 32.386 1.00 8.82 163 ASP B N 1
ATOM 6647 C CA . ASP B 1 163 ? -27.803 -22.945 33.793 1.00 8.24 163 ASP B CA 1
ATOM 6648 C C . ASP B 1 163 ? -28.286 -21.697 34.534 1.00 8.57 163 ASP B C 1
ATOM 6649 O O . ASP B 1 163 ? -27.502 -20.817 34.864 1.00 9.23 163 ASP B O 1
ATOM 6654 N N . VAL B 1 164 ? -29.578 -21.666 34.805 1.00 6.63 164 VAL B N 1
ATOM 6655 C CA . VAL B 1 164 ? -30.272 -20.521 35.400 1.00 7.14 164 VAL B CA 1
ATOM 6656 C C . VAL B 1 164 ? -31.164 -21.116 36.488 1.00 8.52 164 VAL B C 1
ATOM 6657 O O . VAL B 1 164 ? -32.077 -21.915 36.190 1.00 9.98 164 VAL B O 1
ATOM 6661 N N . ILE B 1 165 ? -30.911 -20.736 37.745 1.00 7.94 165 ILE B N 1
ATOM 6662 C CA . ILE B 1 165 ? -31.596 -21.301 38.875 1.00 8.93 165 ILE B CA 1
ATOM 6663 C C . ILE B 1 165 ? -32.270 -20.190 39.656 1.00 10.29 165 ILE B C 1
ATOM 6664 O O . ILE B 1 165 ? -31.630 -19.375 40.319 1.00 9.18 165 ILE B O 1
ATOM 6669 N N . GLU B 1 166 ? -33.592 -20.153 39.590 1.00 11.80 166 GLU B N 1
ATOM 6670 C CA . GLU B 1 166 ? -34.373 -19.310 40.444 1.00 15.01 166 GLU B CA 1
ATOM 6671 C C . GLU B 1 166 ? -34.302 -20.065 41.821 1.00 12.72 166 GLU B C 1
ATOM 6672 O O . GLU B 1 166 ? -33.893 -21.225 41.905 1.00 21.02 166 GLU B O 1
ATOM 6678 N N . GLY B 1 167 ? -34.631 -19.429 42.888 1.00 16.29 167 GLY B N 1
ATOM 6679 C CA . GLY B 1 167 ? -34.516 -20.051 44.160 1.00 11.67 167 GLY B CA 1
ATOM 6680 C C . GLY B 1 167 ? -33.104 -20.081 44.684 1.00 10.81 167 GLY B C 1
ATOM 6681 O O . GLY B 1 167 ? -32.779 -20.929 45.495 1.00 9.50 167 GLY B O 1
ATOM 6682 N N . GLY B 1 168 ? -32.285 -19.111 44.263 1.00 8.87 168 GLY B N 1
ATOM 6683 C CA . GLY B 1 168 ? -30.923 -18.991 44.723 1.00 8.37 168 GLY B CA 1
ATOM 6684 C C . GLY B 1 168 ? -30.661 -18.142 45.957 1.00 7.78 168 GLY B C 1
ATOM 6685 O O . GLY B 1 168 ? -29.511 -17.947 46.293 1.00 8.41 168 GLY B O 1
ATOM 6686 N N . LYS B 1 169 ? -31.712 -17.704 46.665 1.00 6.79 169 LYS B N 1
ATOM 6687 C CA . LYS B 1 169 ? -31.543 -16.809 47.813 1.00 7.32 169 LYS B CA 1
ATOM 6688 C C . LYS B 1 169 ? -30.435 -17.156 48.775 1.00 7.31 169 LYS B C 1
ATOM 6689 O O . LYS B 1 169 ? -29.644 -16.299 49.162 1.00 8.93 169 LYS B O 1
ATOM 6695 N N . TYR B 1 170 ? -30.416 -18.417 49.207 1.00 7.64 170 TYR B N 1
ATOM 6696 C CA . TYR B 1 170 ? -29.501 -18.874 50.216 1.00 7.41 170 TYR B CA 1
ATOM 6697 C C . TYR B 1 170 ? -28.245 -19.549 49.677 1.00 8.04 170 TYR B C 1
ATOM 6698 O O . TYR B 1 170 ? -27.433 -20.024 50.447 1.00 9.92 170 TYR B O 1
ATOM 6707 N N . ALA B 1 171 ? -28.082 -19.556 48.356 1.00 8.00 171 ALA B N 1
ATOM 6708 C CA . ALA B 1 171 ? -27.033 -20.347 47.718 1.00 8.32 171 ALA B CA 1
ATOM 6709 C C . ALA B 1 171 ? -25.658 -19.701 47.773 1.00 9.22 171 ALA B C 1
ATOM 6710 O O . ALA B 1 171 ? -25.527 -18.507 47.508 1.00 10.82 171 ALA B O 1
ATOM 6712 N N . THR B 1 172 ? -24.646 -20.508 48.084 1.00 9.95 172 THR B N 1
ATOM 6713 C CA . THR B 1 172 ? -23.255 -20.214 47.809 1.00 9.80 172 THR B CA 1
ATOM 6714 C C . THR B 1 172 ? -22.710 -21.447 47.083 1.00 11.16 172 THR B C 1
ATOM 6715 O O . THR B 1 172 ? -22.466 -22.479 47.704 1.00 11.22 172 THR B O 1
ATOM 6719 N N . PRO B 1 173 ? -22.607 -21.396 45.766 1.00 9.38 173 PRO B N 1
ATOM 6720 C CA . PRO B 1 173 ? -22.240 -22.617 45.022 1.00 6.83 173 PRO B CA 1
ATOM 6721 C C . PRO B 1 173 ? -20.905 -23.213 45.474 1.00 6.55 173 PRO B C 1
ATOM 6722 O O . PRO B 1 173 ? -19.918 -22.516 45.640 1.00 8.94 173 PRO B O 1
ATOM 6726 N N . LYS B 1 174 ? -20.900 -24.544 45.617 1.00 7.47 174 LYS B N 1
ATOM 6727 C CA . LYS B 1 174 ? -19.701 -25.300 45.958 1.00 9.12 174 LYS B CA 1
ATOM 6728 C C . LYS B 1 174 ? -19.376 -26.230 44.786 1.00 6.30 174 LYS B C 1
ATOM 6729 O O . LYS B 1 174 ? -20.001 -27.269 44.597 1.00 6.90 174 LYS B O 1
ATOM 6735 N N . TRP B 1 175 ? -18.388 -25.834 43.989 1.00 7.26 175 TRP B N 1
ATOM 6736 C CA . TRP B 1 175 ? -18.012 -26.576 42.810 1.00 7.30 175 TRP B CA 1
ATOM 6737 C C . TRP B 1 175 ? -17.306 -27.863 43.202 1.00 7.47 175 TRP B C 1
ATOM 6738 O O . TRP B 1 175 ? -16.450 -27.843 44.074 1.00 9.76 175 TRP B O 1
ATOM 6749 N N . THR B 1 176 ? -17.623 -28.953 42.514 1.00 7.78 176 THR B N 1
ATOM 6750 C CA . THR B 1 176 ? -16.840 -30.182 42.654 1.00 8.11 176 THR B CA 1
ATOM 6751 C C . THR B 1 176 ? -15.517 -30.002 41.914 1.00 8.76 176 THR B C 1
ATOM 6752 O O . THR B 1 176 ? -15.382 -29.147 41.036 1.00 8.25 176 THR B O 1
ATOM 6756 N N . PRO B 1 177 ? -14.513 -30.778 42.291 1.00 11.21 177 PRO B N 1
ATOM 6757 C CA . PRO B 1 177 ? -13.180 -30.610 41.712 1.00 10.20 177 PRO B CA 1
ATOM 6758 C C . PRO B 1 177 ? -13.101 -30.786 40.205 1.00 11.18 177 PRO B C 1
ATOM 6759 O O . PRO B 1 177 ? -12.197 -30.215 39.604 1.00 13.01 177 PRO B O 1
ATOM 6763 N N . ASP B 1 178 ? -14.023 -31.531 39.625 1.00 9.51 178 ASP B N 1
ATOM 6764 C CA . ASP B 1 178 ? -14.082 -31.685 38.170 1.00 12.13 178 ASP B CA 1
ATOM 6765 C C . ASP B 1 178 ? -14.611 -30.455 37.412 1.00 9.96 178 ASP B C 1
ATOM 6766 O O . ASP B 1 178 ? -14.628 -30.451 36.181 1.00 12.74 178 ASP B O 1
ATOM 6771 N N . SER B 1 179 ? -15.111 -29.450 38.137 1.00 9.50 179 SER B N 1
ATOM 6772 C CA . SER B 1 179 ? -15.663 -28.237 37.533 1.00 8.96 179 SER B CA 1
ATOM 6773 C C . SER B 1 179 ? -16.896 -28.521 36.651 1.00 10.05 179 SER B C 1
ATOM 6774 O O . SER B 1 179 ? -17.252 -27.692 35.819 1.00 12.92 179 SER B O 1
ATOM 6777 N N . LYS B 1 180 ? -17.577 -29.646 36.870 1.00 9.37 180 LYS B N 1
ATOM 6778 C CA . LYS B 1 180 ? -18.719 -30.051 36.029 1.00 10.73 180 LYS B CA 1
ATOM 6779 C C . LYS B 1 180 ? -20.061 -29.661 36.621 1.00 8.80 180 LYS B C 1
ATOM 6780 O O . LYS B 1 180 ? -21.093 -29.821 35.984 1.00 10.08 180 LYS B O 1
ATOM 6786 N N . GLY B 1 181 ? -20.052 -29.124 37.831 1.00 8.00 181 GLY B N 1
ATOM 6787 C CA . GLY B 1 181 ? -21.271 -28.789 38.522 1.00 8.21 181 GLY B CA 1
ATOM 6788 C C . GLY B 1 181 ? -20.987 -28.340 39.946 1.00 7.09 181 GLY B C 1
ATOM 6789 O O . GLY B 1 181 ? -19.825 -28.270 40.372 1.00 7.33 181 GLY B O 1
ATOM 6790 N N . PHE B 1 182 ? -22.055 -28.021 40.689 1.00 6.60 182 PHE B N 1
ATOM 6791 C CA . PHE B 1 182 ? -21.917 -27.482 42.030 1.00 6.94 182 PHE B CA 1
ATOM 6792 C C . PHE B 1 182 ? -23.054 -27.866 42.940 1.00 7.56 182 PHE B C 1
ATOM 6793 O O . PHE B 1 182 ? -24.180 -28.012 42.496 1.00 6.58 182 PHE B O 1
ATOM 6801 N N . TYR B 1 183 ? -22.734 -28.062 44.213 1.00 7.14 183 TYR B N 1
ATOM 6802 C CA . TYR B 1 183 ? -23.729 -28.155 45.258 1.00 7.80 183 TYR B CA 1
ATOM 6803 C C . TYR B 1 183 ? -24.231 -26.756 45.587 1.00 7.98 183 TYR B C 1
ATOM 6804 O O . TYR B 1 183 ? -23.488 -25.773 45.560 1.00 8.53 183 TYR B O 1
ATOM 6813 N N . TYR B 1 184 ? -25.499 -26.649 45.937 1.00 6.91 184 TYR B N 1
ATOM 6814 C CA . TYR B 1 184 ? -26.052 -25.364 46.335 1.00 6.85 184 TYR B CA 1
ATOM 6815 C C . TYR B 1 184 ? -27.326 -25.545 47.160 1.00 7.81 184 TYR B C 1
ATOM 6816 O O . TYR B 1 184 ? -27.996 -26.578 47.104 1.00 7.29 184 TYR B O 1
ATOM 6825 N N . GLU B 1 185 ? -27.645 -24.496 47.894 1.00 6.51 185 GLU B N 1
ATOM 6826 C CA . GLU B 1 185 ? -28.844 -24.361 48.703 1.00 7.26 185 GLU B CA 1
ATOM 6827 C C . GLU B 1 185 ? -29.948 -23.826 47.802 1.00 7.92 185 GLU B C 1
ATOM 6828 O O . GLU B 1 185 ? -29.798 -22.727 47.252 1.00 8.70 185 GLU B O 1
ATOM 6834 N N . TRP B 1 186 ? -31.022 -24.591 47.638 1.00 7.80 186 TRP B N 1
ATOM 6835 C CA . TRP B 1 186 ? -32.155 -24.252 46.784 1.00 6.90 186 TRP B CA 1
ATOM 6836 C C . TRP B 1 186 ? -33.385 -23.892 47.612 1.00 7.63 186 TRP B C 1
ATOM 6837 O O . TRP B 1 186 ? -33.675 -24.567 48.623 1.00 9.29 186 TRP B O 1
ATOM 6848 N N . LEU B 1 187 ? -34.141 -22.886 47.160 1.00 7.82 187 LEU B N 1
ATOM 6849 C CA . LEU B 1 187 ? -35.333 -22.408 47.862 1.00 10.48 187 LEU B CA 1
ATOM 6850 C C . LEU B 1 187 ? -36.503 -22.326 46.858 1.00 13.42 187 LEU B C 1
ATOM 6851 O O . LEU B 1 187 ? -36.395 -21.652 45.857 1.00 16.47 187 LEU B O 1
ATOM 6856 N N . PRO B 1 188 ? -37.608 -23.044 47.066 1.00 15.34 188 PRO B N 1
ATOM 6857 C CA . PRO B 1 188 ? -38.717 -22.974 46.102 1.00 16.39 188 PRO B CA 1
ATOM 6858 C C . PRO B 1 188 ? -39.238 -21.564 45.896 1.00 18.05 188 PRO B C 1
ATOM 6859 O O . PRO B 1 188 ? -39.215 -20.774 46.827 1.00 19.35 188 PRO B O 1
ATOM 6863 N N . THR B 1 189 ? -39.686 -21.249 44.690 1.00 18.35 189 THR B N 1
ATOM 6864 C CA . THR B 1 189 ? -40.268 -19.945 44.394 1.00 21.47 189 THR B CA 1
ATOM 6865 C C . THR B 1 189 ? -41.812 -20.043 44.290 1.00 24.64 189 THR B C 1
ATOM 6866 O O . THR B 1 189 ? -42.476 -19.023 44.107 1.00 28.21 189 THR B O 1
ATOM 6870 N N . ASP B 1 190 ? -42.323 -21.267 44.465 1.00 26.66 190 ASP B N 1
ATOM 6871 C CA . ASP B 1 190 ? -43.756 -21.655 44.413 1.00 30.37 190 ASP B CA 1
ATOM 6872 C C . ASP B 1 190 ? -44.623 -20.774 45.317 1.00 32.09 190 ASP B C 1
ATOM 6873 O O . ASP B 1 190 ? -44.322 -20.619 46.502 1.00 33.32 190 ASP B O 1
ATOM 6878 N N . PRO B 1 191 ? -45.706 -20.217 44.782 1.00 33.27 191 PRO B N 1
ATOM 6879 C CA . PRO B 1 191 ? -46.512 -19.244 45.526 1.00 32.72 191 PRO B CA 1
ATOM 6880 C C . PRO B 1 191 ? -47.436 -19.882 46.561 1.00 31.14 191 PRO B C 1
ATOM 6881 O O . PRO B 1 191 ? -47.969 -19.159 47.378 1.00 30.58 191 PRO B O 1
ATOM 6885 N N . SER B 1 192 ? -47.594 -21.207 46.555 1.00 30.79 192 SER B N 1
ATOM 6886 C CA . SER B 1 192 ? -48.418 -21.888 47.569 1.00 30.19 192 SER B CA 1
ATOM 6887 C C . SER B 1 192 ? -47.749 -21.943 48.961 1.00 28.40 192 SER B C 1
ATOM 6888 O O . SER B 1 192 ? -48.400 -22.257 49.960 1.00 28.21 192 SER B O 1
ATOM 6891 N N . ILE B 1 193 ? -46.451 -21.643 49.023 1.00 25.54 193 ILE B N 1
ATOM 6892 C CA . ILE B 1 193 ? -45.739 -21.620 50.292 1.00 24.60 193 ILE B CA 1
ATOM 6893 C C . ILE B 1 193 ? -45.883 -20.230 50.914 1.00 21.40 193 ILE B C 1
ATOM 6894 O O . ILE B 1 193 ? -45.554 -19.219 50.306 1.00 21.75 193 ILE B O 1
ATOM 6899 N N . LYS B 1 194 ? -46.386 -20.199 52.138 1.00 19.08 194 LYS B N 1
ATOM 6900 C CA . LYS B 1 194 ? -46.519 -18.954 52.887 1.00 18.03 194 LYS B CA 1
ATOM 6901 C C . LYS B 1 194 ? -45.138 -18.383 53.196 1.00 14.19 194 LYS B C 1
ATOM 6902 O O . LYS B 1 194 ? -44.202 -19.128 53.498 1.00 12.92 194 LYS B O 1
ATOM 6908 N N . VAL B 1 195 ? -45.034 -17.066 53.124 1.00 12.59 195 VAL B N 1
ATOM 6909 C CA . VAL B 1 195 ? -43.741 -16.392 53.231 1.00 12.31 195 VAL B CA 1
ATOM 6910 C C . VAL B 1 195 ? -43.041 -16.778 54.537 1.00 11.61 195 VAL B C 1
ATOM 6911 O O . VAL B 1 195 ? -41.849 -17.035 54.557 1.00 12.01 195 VAL B O 1
ATOM 6915 N N . ASP B 1 196 ? -43.786 -16.822 55.635 1.00 11.50 196 ASP B N 1
ATOM 6916 C CA . ASP B 1 196 ? -43.147 -17.097 56.923 1.00 11.13 196 ASP B CA 1
ATOM 6917 C C . ASP B 1 196 ? -42.638 -18.536 57.055 1.00 10.37 196 ASP B C 1
ATOM 6918 O O . ASP B 1 196 ? -41.736 -18.796 57.843 1.00 10.07 196 ASP B O 1
ATOM 6923 N N . GLU B 1 197 ? -43.212 -19.452 56.270 1.00 8.65 197 GLU B N 1
ATOM 6924 C CA . GLU B 1 197 ? -42.833 -20.864 56.264 1.00 8.46 197 GLU B CA 1
ATOM 6925 C C . GLU B 1 197 ? -41.726 -21.223 55.287 1.00 6.78 197 GLU B C 1
ATOM 6926 O O . GLU B 1 197 ? -41.072 -22.252 55.447 1.00 9.28 197 GLU B O 1
ATOM 6932 N N . ARG B 1 198 ? -41.509 -20.344 54.318 1.00 8.83 198 ARG B N 1
ATOM 6933 C CA . ARG B 1 198 ? -40.595 -20.606 53.218 1.00 8.05 198 ARG B CA 1
ATOM 6934 C C . ARG B 1 198 ? -39.185 -20.983 53.693 1.00 7.69 198 ARG B C 1
ATOM 6935 O O . ARG B 1 198 ? -38.565 -21.828 53.061 1.00 8.63 198 ARG B O 1
ATOM 6943 N N . PRO B 1 199 ? -38.645 -20.388 54.768 1.00 8.33 199 PRO B N 1
ATOM 6944 C CA . PRO B 1 199 ? -37.288 -20.771 55.180 1.00 8.53 199 PRO B CA 1
ATOM 6945 C C . PRO B 1 199 ? -37.104 -22.230 55.559 1.00 9.56 199 PRO B C 1
ATOM 6946 O O . PRO B 1 199 ? -35.988 -22.698 55.497 1.00 11.46 199 PRO B O 1
ATOM 6950 N N . GLY B 1 200 ? -38.178 -22.945 55.899 1.00 7.95 200 GLY B N 1
ATOM 6951 C CA . GLY B 1 200 ? -38.110 -24.382 56.136 1.00 10.10 200 GLY B CA 1
ATOM 6952 C C . GLY B 1 200 ? -38.103 -25.251 54.885 1.00 9.77 200 GLY B C 1
ATOM 6953 O O . GLY B 1 200 ? -38.140 -26.472 55.014 1.00 11.75 200 GLY B O 1
ATOM 6954 N N . TYR B 1 201 ? -38.014 -24.660 53.689 1.00 9.38 201 TYR B N 1
ATOM 6955 C CA . TYR B 1 201 ? -38.041 -25.433 52.430 1.00 7.50 201 TYR B CA 1
ATOM 6956 C C . TYR B 1 201 ? -36.673 -25.510 51.758 1.00 7.65 201 TYR B C 1
ATOM 6957 O O . TYR B 1 201 ? -36.540 -26.115 50.704 1.00 9.90 201 TYR B O 1
ATOM 6966 N N . THR B 1 202 ? -35.645 -24.924 52.361 1.00 8.34 202 THR B N 1
ATOM 6967 C CA . THR B 1 202 ? -34.310 -24.973 51.769 1.00 8.65 202 THR B CA 1
ATOM 6968 C C . THR B 1 202 ? -33.890 -26.420 51.586 1.00 10.03 202 THR B C 1
ATOM 6969 O O . THR B 1 202 ? -34.021 -27.216 52.509 1.00 8.87 202 THR B O 1
ATOM 6973 N N . THR B 1 203 ? -33.340 -26.732 50.417 1.00 8.92 203 THR B N 1
ATOM 6974 C CA . THR B 1 203 ? -32.874 -28.064 50.094 1.00 8.97 203 THR B CA 1
ATOM 6975 C C . THR B 1 203 ? -31.472 -28.026 49.546 1.00 8.76 203 THR B C 1
ATOM 6976 O O . THR B 1 203 ? -31.113 -27.070 48.892 1.00 12.95 203 THR B O 1
ATOM 6980 N N . ILE B 1 204 ? -30.626 -29.001 49.836 1.00 8.51 204 ILE B N 1
ATOM 6981 C CA . ILE B 1 204 ? -29.335 -29.027 49.164 1.00 5.84 204 ILE B CA 1
ATOM 6982 C C . ILE B 1 204 ? -29.507 -29.820 47.896 1.00 7.62 204 ILE B C 1
ATOM 6983 O O . ILE B 1 204 ? -30.022 -30.930 47.915 1.00 7.55 204 ILE B O 1
ATOM 6988 N N . ARG B 1 205 ? -29.102 -29.249 46.772 1.00 6.97 205 ARG B N 1
ATOM 6989 C CA . ARG B 1 205 ? -29.150 -29.910 45.479 1.00 7.84 205 ARG B CA 1
ATOM 6990 C C . ARG B 1 205 ? -27.809 -29.873 44.780 1.00 7.42 205 ARG B C 1
ATOM 6991 O O . ARG B 1 205 ? -26.925 -29.132 45.191 1.00 7.24 205 ARG B O 1
ATOM 6999 N N . TYR B 1 206 ? -27.655 -30.654 43.714 1.00 7.22 206 TYR B N 1
ATOM 7000 C CA . TYR B 1 206 ? -26.478 -30.605 42.869 1.00 7.66 206 TYR B CA 1
ATOM 7001 C C . TYR B 1 206 ? -26.912 -30.242 41.454 1.00 9.34 206 TYR B C 1
ATOM 7002 O O . TYR B 1 206 ? -27.815 -30.860 40.893 1.00 10.10 206 TYR B O 1
ATOM 7011 N N . HIS B 1 207 ? -26.293 -29.221 40.883 1.00 9.08 207 HIS B N 1
ATOM 7012 C CA . HIS B 1 207 ? -26.545 -28.835 39.513 1.00 8.96 207 HIS B CA 1
ATOM 7013 C C . HIS B 1 207 ? -25.377 -29.257 38.632 1.00 8.87 207 HIS B C 1
ATOM 7014 O O . HIS B 1 207 ? -24.263 -28.815 38.839 1.00 9.71 207 HIS B O 1
ATOM 7021 N N . THR B 1 208 ? -25.645 -30.091 37.622 1.00 7.92 208 THR B N 1
ATOM 7022 C CA . THR B 1 208 ? -24.679 -30.407 36.583 1.00 8.68 208 THR B CA 1
ATOM 7023 C C . THR B 1 208 ? -24.746 -29.372 35.461 1.00 7.42 208 THR B C 1
ATOM 7024 O O . THR B 1 208 ? -25.816 -29.141 34.912 1.00 10.53 208 THR B O 1
ATOM 7028 N N . LEU B 1 209 ? -23.636 -28.709 35.147 1.00 8.19 209 LEU B N 1
ATOM 7029 C CA . LEU B 1 209 ? -23.657 -27.709 34.084 1.00 9.72 209 LEU B CA 1
ATOM 7030 C C . LEU B 1 209 ? -24.161 -28.325 32.798 1.00 11.27 209 LEU B C 1
ATOM 7031 O O . LEU B 1 209 ? -23.778 -29.445 32.443 1.00 10.84 209 LEU B O 1
ATOM 7036 N N . GLY B 1 210 ? -25.013 -27.586 32.097 1.00 10.82 210 GLY B N 1
ATOM 7037 C CA . GLY B 1 210 ? -25.551 -28.022 30.826 1.00 11.45 210 GLY B CA 1
ATOM 7038 C C . GLY B 1 210 ? -26.884 -28.731 30.900 1.00 13.41 210 GLY B C 1
ATOM 7039 O O . GLY B 1 210 ? -27.509 -29.019 29.873 1.00 16.67 210 GLY B O 1
ATOM 7040 N N . THR B 1 211 ? -27.331 -29.057 32.105 1.00 14.03 211 THR B N 1
ATOM 7041 C CA . THR B 1 211 ? -28.611 -29.732 32.283 1.00 13.66 211 THR B CA 1
ATOM 7042 C C . THR B 1 211 ? -29.684 -28.762 32.748 1.00 14.30 211 THR B C 1
ATOM 7043 O O . THR B 1 211 ? -29.382 -27.696 33.301 1.00 13.72 211 THR B O 1
ATOM 7047 N N . GLU B 1 212 ? -30.945 -29.147 32.533 1.00 14.89 212 GLU B N 1
ATOM 7048 C CA . GLU B 1 212 ? -32.089 -28.356 32.982 1.00 17.74 212 GLU B CA 1
ATOM 7049 C C . GLU B 1 212 ? -32.128 -28.380 34.496 1.00 16.29 212 GLU B C 1
ATOM 7050 O O . GLU B 1 212 ? -32.074 -29.447 35.095 1.00 16.32 212 GLU B O 1
ATOM 7056 N N . PRO B 1 213 ? -32.173 -27.219 35.138 1.00 14.23 213 PRO B N 1
ATOM 7057 C CA . PRO B 1 213 ? -32.147 -27.192 36.597 1.00 14.02 213 PRO B CA 1
ATOM 7058 C C . PRO B 1 213 ? -33.309 -27.861 37.305 1.00 16.20 213 PRO B C 1
ATOM 7059 O O . PRO B 1 213 ? -33.140 -28.272 38.448 1.00 14.90 213 PRO B O 1
ATOM 7063 N N . SER B 1 214 ? -34.448 -28.017 36.635 1.00 17.79 214 SER B N 1
ATOM 7064 C CA . SER B 1 214 ? -35.588 -28.713 37.227 1.00 20.96 214 SER B CA 1
ATOM 7065 C C . SER B 1 214 ? -35.193 -30.140 37.614 1.00 20.42 214 SER B C 1
ATOM 7066 O O . SER B 1 214 ? -35.764 -30.694 38.556 1.00 23.59 214 SER B O 1
ATOM 7069 N N . LYS B 1 215 ? -34.227 -30.714 36.890 1.00 21.25 215 LYS B N 1
ATOM 7070 C CA . LYS B 1 215 ? -33.706 -32.073 37.119 1.00 22.18 215 LYS B CA 1
ATOM 7071 C C . LYS B 1 215 ? -32.549 -32.192 38.124 1.00 18.66 215 LYS B C 1
ATOM 7072 O O . LYS B 1 215 ? -32.007 -33.278 38.337 1.00 18.85 215 LYS B O 1
ATOM 7078 N N . ASP B 1 216 ? -32.148 -31.089 38.748 1.00 13.54 216 ASP B N 1
ATOM 7079 C CA . ASP B 1 216 ? -31.101 -31.138 39.759 1.00 11.24 216 ASP B CA 1
ATOM 7080 C C . ASP B 1 216 ? -31.455 -32.137 40.853 1.00 11.14 216 ASP B C 1
ATOM 7081 O O . ASP B 1 216 ? -32.566 -32.120 41.374 1.00 13.47 216 ASP B O 1
ATOM 7086 N N . THR B 1 217 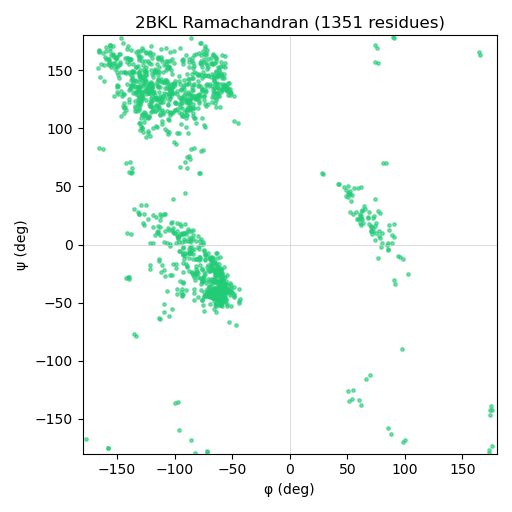? -30.498 -32.969 41.231 1.00 11.88 217 THR B N 1
ATOM 7087 C CA . THR B 1 217 ? -30.737 -33.996 42.233 1.00 14.35 217 THR B CA 1
ATOM 7088 C C . THR B 1 217 ? -30.812 -33.411 43.637 1.00 12.64 217 THR B C 1
ATOM 7089 O O . THR B 1 217 ? -30.100 -32.463 43.971 1.00 11.53 217 THR B O 1
ATOM 7093 N N . VAL B 1 218 ? -31.663 -34.001 44.458 1.00 11.67 218 VAL B N 1
ATOM 7094 C CA . VAL B 1 218 ? -31.778 -33.637 45.865 1.00 11.96 218 VAL B CA 1
ATOM 7095 C C . VAL B 1 218 ? -30.742 -34.424 46.668 1.00 11.89 218 VAL B C 1
ATOM 7096 O O . VAL B 1 218 ? -30.758 -35.659 46.722 1.00 15.18 218 VAL B O 1
ATOM 7100 N N . VAL B 1 219 ? -29.826 -33.682 47.266 1.00 9.96 219 VAL B N 1
ATOM 7101 C CA . VAL B 1 219 ? -28.713 -34.202 48.039 1.00 9.42 219 VAL B CA 1
ATOM 7102 C C . VAL B 1 219 ? -29.089 -34.285 49.510 1.00 9.67 219 VAL B C 1
ATOM 7103 O O . VAL B 1 219 ? -28.764 -35.265 50.186 1.00 11.24 219 VAL B O 1
ATOM 7107 N N . HIS B 1 220 ? -29.763 -33.253 50.022 1.00 8.46 220 HIS B N 1
ATOM 7108 C CA . HIS B 1 220 ? -30.287 -33.269 51.390 1.00 8.98 220 HIS B CA 1
ATOM 7109 C C . HIS B 1 220 ? -31.667 -32.637 51.392 1.00 9.74 220 HIS B C 1
ATOM 7110 O O . HIS B 1 220 ? -31.848 -31.505 50.923 1.00 10.68 220 HIS B O 1
ATOM 7117 N N . GLU B 1 221 ? -32.659 -33.357 51.910 1.00 10.58 221 GLU B N 1
ATOM 7118 C CA . GLU B 1 221 ? -34.010 -32.851 51.970 1.00 12.03 221 GLU B CA 1
ATOM 7119 C C . GLU B 1 221 ? -34.123 -31.670 52.922 1.00 10.30 221 GLU B C 1
ATOM 7120 O O . GLU B 1 221 ? -33.277 -31.458 53.794 1.00 11.55 221 GLU B O 1
ATOM 7126 N N . ARG B 1 222 ? -35.219 -30.954 52.778 1.00 9.74 222 ARG B N 1
ATOM 7127 C CA . ARG B 1 222 ? -35.511 -29.829 53.665 1.00 9.73 222 ARG B CA 1
ATOM 7128 C C . ARG B 1 222 ? -35.725 -30.268 55.107 1.00 10.02 222 ARG B C 1
ATOM 7129 O O . ARG B 1 222 ? -36.060 -31.430 55.395 1.00 10.77 222 ARG B O 1
ATOM 7137 N N . THR B 1 223 ? -35.546 -29.330 56.033 1.00 9.30 223 THR B N 1
ATOM 7138 C CA . THR B 1 223 ? -35.869 -29.642 57.431 1.00 11.01 223 THR B CA 1
ATOM 7139 C C . THR B 1 223 ? -37.357 -29.505 57.713 1.00 10.12 223 THR B C 1
ATOM 7140 O O . THR B 1 223 ? -37.846 -30.099 58.684 1.00 11.69 223 THR B O 1
ATOM 7144 N N . GLY B 1 224 ? -38.062 -28.677 56.942 1.00 9.81 224 GLY B N 1
ATOM 7145 C CA . GLY B 1 224 ? -39.457 -28.375 57.236 1.00 10.59 224 GLY B CA 1
ATOM 7146 C C . GL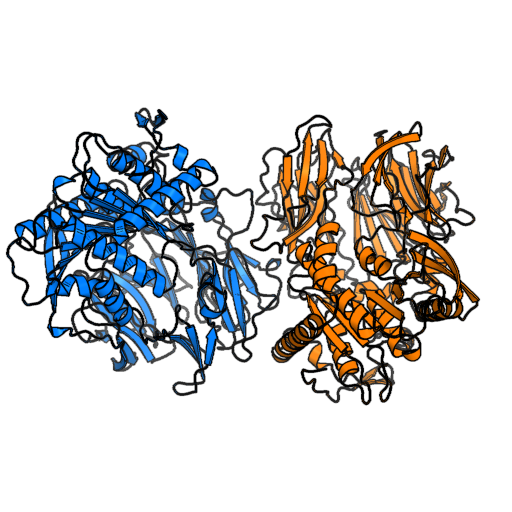Y B 1 224 ? -39.652 -27.537 58.497 1.00 11.20 224 GLY B C 1
ATOM 7147 O O . GLY B 1 224 ? -40.748 -27.495 59.069 1.00 13.48 224 GLY B O 1
ATOM 7148 N N . ASP B 1 225 ? -38.578 -26.889 58.941 1.00 9.66 225 ASP B N 1
ATOM 7149 C CA . ASP B 1 225 ? -38.568 -26.106 60.167 1.00 8.03 225 ASP B CA 1
ATOM 7150 C C . ASP B 1 225 ? -38.044 -24.696 59.825 1.00 9.29 225 ASP B C 1
ATOM 7151 O O . ASP B 1 225 ? -36.850 -24.526 59.518 1.00 9.23 225 ASP B O 1
ATOM 7156 N N . PRO B 1 226 ? -38.934 -23.716 59.788 1.00 8.63 226 PRO B N 1
ATOM 7157 C CA . PRO B 1 226 ? -38.545 -22.367 59.374 1.00 8.23 226 PRO B CA 1
ATOM 7158 C C . PRO B 1 226 ? -37.754 -21.608 60.436 1.00 8.68 226 PRO B C 1
ATOM 7159 O O . PRO B 1 226 ? -37.401 -20.472 60.174 1.00 8.91 226 PRO B O 1
ATOM 7163 N N . THR B 1 227 ? -37.445 -22.208 61.580 1.00 8.78 227 THR B N 1
ATOM 7164 C CA . THR B 1 227 ? -36.563 -21.593 62.562 1.00 8.48 227 THR B CA 1
ATOM 7165 C C . THR B 1 227 ? -35.114 -22.045 62.372 1.00 8.22 227 THR B C 1
ATOM 7166 O O . THR B 1 227 ? -34.257 -21.790 63.225 1.00 10.12 227 THR B O 1
ATOM 7170 N N . THR B 1 228 ? -34.843 -22.747 61.263 1.00 7.99 228 THR B N 1
ATOM 7171 C CA . THR B 1 228 ? -33.507 -23.210 60.910 1.00 8.30 228 THR B CA 1
ATOM 7172 C C . THR B 1 228 ? -33.021 -22.635 59.595 1.00 9.07 228 THR B C 1
ATOM 7173 O O . THR B 1 228 ? -33.799 -22.104 58.803 1.00 8.98 228 THR B O 1
ATOM 7177 N N . PHE B 1 229 ? -31.715 -22.746 59.389 1.00 9.29 229 PHE B N 1
ATOM 7178 C CA . PHE B 1 229 ? -31.119 -22.661 58.065 1.00 8.50 229 PHE B CA 1
ATOM 7179 C C . PHE B 1 229 ? -30.444 -23.983 57.715 1.00 8.49 229 PHE B C 1
ATOM 7180 O O . PHE B 1 229 ? -29.937 -24.688 58.596 1.00 8.33 229 PHE B O 1
ATOM 7188 N N . LEU B 1 230 ? -30.428 -24.300 56.429 1.00 7.94 230 LEU B N 1
ATOM 7189 C CA . LEU B 1 230 ? -29.728 -25.467 55.917 1.00 8.22 230 LEU B CA 1
ATOM 7190 C C . LEU B 1 230 ? -28.620 -24.962 55.016 1.00 9.02 230 LEU B C 1
ATOM 7191 O O . LEU B 1 230 ? -28.883 -24.228 54.073 1.00 9.99 230 LEU B O 1
ATOM 7196 N N . GLN B 1 231 ? -27.381 -25.362 55.288 1.00 9.28 231 GLN B N 1
ATOM 7197 C CA . GLN B 1 231 ? -26.254 -24.864 54.518 1.00 10.11 231 GLN B CA 1
ATOM 7198 C C . GLN B 1 231 ? -25.295 -26.008 54.251 1.00 10.22 231 GLN B C 1
ATOM 7199 O O . GLN B 1 231 ? -25.187 -26.911 55.056 1.00 12.77 231 GLN B O 1
ATOM 7205 N N . SER B 1 232 ? -24.628 -25.986 53.107 1.00 10.07 232 SER B N 1
ATOM 7206 C CA . SER B 1 232 ? -23.663 -27.017 52.746 1.00 10.01 232 SER B CA 1
ATOM 7207 C C . SER B 1 232 ? -22.275 -26.407 52.539 1.00 9.75 232 SER B C 1
ATOM 7208 O O . SER B 1 232 ? -22.101 -25.193 52.369 1.00 11.17 232 SER B O 1
ATOM 7211 N N . ASP B 1 233 ? -21.263 -27.255 52.599 1.00 9.03 233 ASP B N 1
ATOM 7212 C CA . ASP B 1 233 ? -19.905 -26.869 52.275 1.00 9.19 233 ASP B CA 1
ATOM 7213 C C . ASP B 1 233 ? -19.197 -28.105 51.745 1.00 10.59 233 ASP B C 1
ATOM 7214 O O . ASP B 1 233 ? -19.628 -29.200 51.996 1.00 10.05 233 ASP B O 1
ATOM 7219 N N . LEU B 1 234 ? -18.113 -27.923 51.010 1.00 9.50 234 LEU B N 1
ATOM 7220 C CA . LEU B 1 234 ? -17.419 -29.017 50.348 1.00 8.31 234 LEU B CA 1
ATOM 7221 C C . LEU B 1 234 ? -15.916 -28.781 50.474 1.00 10.63 234 LEU B C 1
ATOM 7222 O O . LEU B 1 234 ? -15.428 -27.682 50.205 1.00 9.83 234 LEU B O 1
ATOM 7227 N N . SER B 1 235 ? -15.170 -29.807 50.860 1.00 7.78 235 SER B N 1
ATOM 7228 C CA . SER B 1 235 ? -13.728 -29.699 50.886 1.00 8.37 235 SER B CA 1
ATOM 7229 C C . SER B 1 235 ? -13.220 -29.446 49.463 1.00 9.20 235 SER B C 1
ATOM 7230 O O . SER B 1 235 ? -13.846 -29.851 48.480 1.00 10.28 235 SER B O 1
ATOM 7233 N N . ARG B 1 236 ? -12.072 -28.793 49.355 1.00 9.56 236 ARG B N 1
ATOM 7234 C CA . ARG B 1 236 ? -11.543 -28.428 48.044 1.00 11.67 236 ARG B CA 1
ATOM 7235 C C . ARG B 1 236 ? -11.276 -29.659 47.147 1.00 10.77 236 ARG B C 1
ATOM 7236 O O . ARG B 1 236 ? -11.515 -29.585 45.921 1.00 10.88 236 ARG B O 1
ATOM 7244 N N . ASP B 1 237 ? -10.835 -30.773 47.752 1.00 10.39 237 ASP B N 1
ATOM 7245 C CA . ASP B 1 237 ? -10.609 -32.037 47.035 1.00 11.13 237 ASP B CA 1
ATOM 7246 C C . ASP B 1 237 ? -11.891 -32.845 46.762 1.00 9.77 237 ASP B C 1
ATOM 7247 O O . ASP B 1 237 ? -11.832 -33.884 46.123 1.00 11.25 237 ASP B O 1
ATOM 7252 N N . GLY B 1 238 ? -13.036 -32.345 47.233 1.00 8.46 238 GLY B N 1
ATOM 7253 C CA . GLY B 1 238 ? -14.321 -32.970 46.971 1.00 9.61 238 GLY B CA 1
ATOM 7254 C C . GLY B 1 238 ? -14.626 -34.180 47.835 1.00 10.11 238 GLY B C 1
ATOM 7255 O O . GLY B 1 238 ? -15.718 -34.732 47.725 1.00 10.53 238 GLY B O 1
ATOM 7256 N N . LYS B 1 239 ? -13.697 -34.575 48.704 1.00 8.33 239 LYS B N 1
ATOM 7257 C CA . LYS B 1 239 ? -13.814 -35.824 49.438 1.00 9.30 239 LYS B CA 1
ATOM 7258 C C . LYS B 1 239 ? -14.810 -35.762 50.576 1.00 7.79 239 LYS B C 1
ATOM 7259 O O . LYS B 1 239 ? -15.285 -36.799 51.024 1.00 8.59 239 LYS B O 1
ATOM 7265 N N . TYR B 1 240 ? -15.122 -34.561 51.060 1.00 6.62 240 TYR B N 1
ATOM 7266 C CA . TYR B 1 240 ? -15.963 -34.371 52.236 1.00 7.16 240 TYR B CA 1
ATOM 7267 C C . TYR B 1 240 ? -17.002 -33.293 51.989 1.00 8.09 240 TYR B C 1
ATOM 7268 O O . TYR B 1 240 ? -16.669 -32.112 51.797 1.00 9.07 240 TYR B O 1
ATOM 7277 N N . LEU B 1 241 ? -18.266 -33.708 51.989 1.00 8.04 241 LEU B N 1
ATOM 7278 C CA . LEU B 1 241 ? -19.415 -32.813 51.843 1.00 9.03 241 LEU B CA 1
ATOM 7279 C C . LEU B 1 241 ? -20.065 -32.657 53.198 1.00 8.38 241 LEU B C 1
ATOM 7280 O O . LEU B 1 241 ? -20.385 -33.659 53.851 1.00 9.40 241 LEU B O 1
ATOM 7285 N N . PHE B 1 242 ? -20.204 -31.412 53.647 1.00 8.33 242 PHE B N 1
ATOM 7286 C CA . PHE B 1 242 ? -20.794 -31.088 54.939 1.00 8.18 242 PHE B CA 1
ATOM 7287 C C . PHE B 1 242 ? -22.178 -30.482 54.766 1.00 9.47 242 PHE B C 1
ATOM 7288 O O . PHE B 1 242 ? -22.396 -29.674 53.850 1.00 9.66 242 PHE B O 1
ATOM 7296 N N . VAL B 1 243 ? -23.098 -30.842 55.652 1.00 7.80 243 VAL B N 1
ATOM 7297 C CA . VAL B 1 243 ? -24.400 -30.173 55.716 1.00 8.09 243 VAL B CA 1
ATOM 7298 C C . VAL B 1 243 ? -24.610 -29.730 57.149 1.00 6.99 243 VAL B C 1
ATOM 7299 O O . VAL B 1 243 ? -24.520 -30.542 58.088 1.00 8.46 243 VAL B O 1
ATOM 7303 N N . TYR B 1 244 ? -24.886 -28.437 57.314 1.00 7.41 244 TYR B N 1
ATOM 7304 C CA . TYR B 1 244 ? -25.134 -27.835 58.602 1.00 9.24 244 TYR B CA 1
ATOM 7305 C C . TYR B 1 244 ? -26.620 -27.591 58.762 1.00 8.73 244 TYR B C 1
ATOM 7306 O O . TYR B 1 244 ? -27.276 -27.101 57.835 1.00 8.81 244 TYR B O 1
ATOM 7315 N N . ILE B 1 245 ? -27.172 -27.978 59.908 1.00 7.76 245 ILE B N 1
ATOM 7316 C CA . ILE B 1 245 ? -28.490 -27.517 60.321 1.00 8.29 245 ILE B CA 1
ATOM 7317 C C . ILE B 1 245 ? -28.263 -26.473 61.421 1.00 8.04 245 ILE B C 1
ATOM 7318 O O . ILE B 1 245 ? -27.852 -26.805 62.530 1.00 9.03 245 ILE B O 1
ATOM 7323 N N . LEU B 1 246 ? -28.489 -25.211 61.068 1.00 9.11 246 LEU B N 1
ATOM 7324 C CA . LEU B 1 246 ? -28.219 -24.059 61.925 1.00 7.80 246 LEU B CA 1
ATOM 7325 C C . LEU B 1 246 ? -29.495 -23.656 62.657 1.00 8.78 246 LEU B C 1
ATOM 7326 O O . LEU B 1 246 ? -30.510 -23.360 62.041 1.00 10.29 246 LEU B O 1
ATOM 7331 N N . ARG B 1 247 ? -29.466 -23.726 63.973 1.00 9.18 247 ARG B N 1
ATOM 7332 C CA . ARG B 1 247 ? -30.582 -23.261 64.788 1.00 10.90 247 ARG B CA 1
ATOM 7333 C C . ARG B 1 247 ? -30.211 -21.886 65.315 1.00 11.28 247 ARG B C 1
ATOM 7334 O O . ARG B 1 247 ? -29.583 -21.745 66.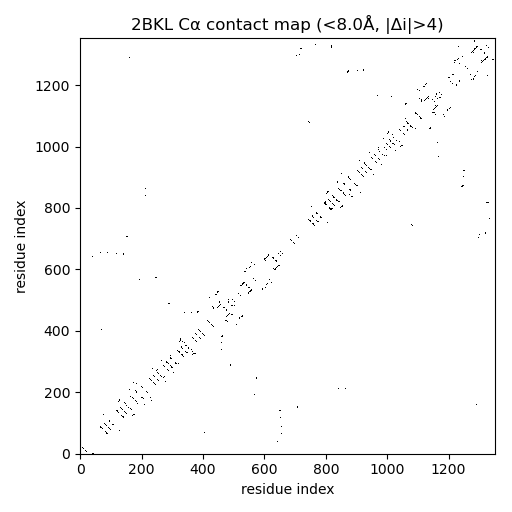374 1.00 13.23 247 ARG B O 1
ATOM 7342 N N . GLY B 1 248 ? -30.543 -20.888 64.513 1.00 10.65 248 GLY B N 1
ATOM 7343 C CA . GLY B 1 248 ? -30.143 -19.513 64.757 1.00 10.85 248 GLY B CA 1
ATOM 7344 C C . GLY B 1 248 ? -28.647 -19.369 64.775 1.00 12.00 248 GLY B C 1
ATOM 7345 O O . GLY B 1 248 ? -27.960 -19.910 63.921 1.00 13.12 248 GLY B O 1
ATOM 7346 N N . TRP B 1 249 ? -28.164 -18.651 65.779 1.00 11.33 249 TRP B N 1
ATOM 7347 C CA . TRP B 1 249 ? -26.774 -18.268 65.901 1.00 9.78 249 TRP B CA 1
ATOM 7348 C C . TRP B 1 249 ? -26.162 -18.855 67.180 1.00 12.03 249 TRP B C 1
ATOM 7349 O O . TRP B 1 249 ? -25.074 -18.460 67.583 1.00 16.41 249 TRP B O 1
ATOM 7360 N N . SER B 1 250 ? -26.813 -19.836 67.806 1.00 13.03 250 SER B N 1
ATOM 7361 C CA . SER B 1 250 ? -26.295 -20.352 69.077 1.00 14.43 250 SER B CA 1
ATOM 7362 C C . SER B 1 250 ? -25.990 -21.842 69.059 1.00 11.94 250 SER B C 1
ATOM 7363 O O . SER B 1 250 ? -25.243 -22.302 69.900 1.00 12.61 250 SER B O 1
ATOM 7366 N N . GLU B 1 251 ? -26.533 -22.584 68.098 1.00 11.08 251 GLU B N 1
ATOM 7367 C CA . GLU B 1 251 ? -26.226 -24.015 68.022 1.00 11.67 251 GLU B CA 1
ATOM 7368 C C . GLU B 1 251 ? -26.436 -24.545 66.620 1.00 9.52 251 GLU B C 1
ATOM 7369 O O . GLU B 1 251 ? -27.144 -23.966 65.820 1.00 10.05 251 GLU B O 1
ATOM 7375 N N . ASN B 1 252 ? -25.756 -25.623 66.304 1.00 9.04 252 ASN B N 1
ATOM 7376 C CA . ASN B 1 252 ? -25.956 -26.284 65.029 1.00 8.54 252 ASN B CA 1
ATOM 7377 C C . ASN B 1 252 ? -25.555 -27.736 65.053 1.00 9.57 252 ASN B C 1
ATOM 7378 O O . ASN B 1 252 ? -24.820 -28.139 65.929 1.00 11.12 252 ASN B O 1
ATOM 7383 N N . ASP B 1 253 ? -26.071 -28.515 64.098 1.00 8.12 253 ASP B N 1
ATOM 7384 C CA . ASP B 1 253 ? -25.613 -29.872 63.818 1.00 9.02 253 ASP B CA 1
ATOM 7385 C C . ASP B 1 253 ? -24.690 -29.878 62.603 1.00 8.36 253 ASP B C 1
ATOM 7386 O O . ASP B 1 253 ? -24.747 -28.990 61.724 1.00 8.91 253 ASP B O 1
ATOM 7391 N N . VAL B 1 254 ? -23.836 -30.880 62.516 1.00 7.18 254 VAL B N 1
ATOM 7392 C CA . VAL B 1 254 ? -23.000 -31.069 61.364 1.00 7.94 254 VAL B CA 1
ATOM 7393 C C . VAL B 1 254 ? -23.142 -32.528 60.903 1.00 7.77 254 VAL B C 1
ATOM 7394 O O . VAL B 1 254 ? -22.937 -33.472 61.688 1.00 8.64 254 VAL B O 1
ATOM 7398 N N . TYR B 1 255 ? -23.480 -32.687 59.636 1.00 6.77 255 TYR B N 1
ATOM 7399 C CA . TYR B 1 255 ? -23.527 -33.977 58.956 1.00 7.02 255 TYR B CA 1
ATOM 7400 C C . TYR B 1 255 ? -22.466 -33.979 57.868 1.00 7.38 255 TYR B C 1
ATOM 7401 O O . TYR B 1 255 ? -22.074 -32.927 57.359 1.00 7.83 255 TYR B O 1
ATOM 7410 N N . TRP B 1 256 ? -22.000 -35.151 57.479 1.00 7.01 256 TRP B N 1
ATOM 7411 C CA . TRP B 1 256 ? -21.047 -35.231 56.383 1.00 7.58 256 TRP B CA 1
ATOM 7412 C C . TRP B 1 256 ? -21.116 -36.520 55.616 1.00 7.16 256 TRP B C 1
ATOM 7413 O O . TRP B 1 256 ? -21.624 -37.510 56.108 1.00 8.16 256 TRP B O 1
ATOM 7424 N N . LYS B 1 257 ? -20.586 -36.501 54.403 1.00 8.27 257 LYS B N 1
ATOM 7425 C CA . LYS B 1 257 ? -20.445 -37.720 53.631 1.00 7.73 257 LYS B CA 1
ATOM 7426 C C . LYS B 1 257 ? -19.340 -37.631 52.607 1.00 8.32 257 LYS B C 1
ATOM 7427 O O . LYS B 1 257 ? -18.867 -36.559 52.243 1.00 8.31 257 LYS B O 1
ATOM 7433 N N . ARG B 1 258 ? -18.949 -38.807 52.128 1.00 8.85 258 ARG B N 1
ATOM 7434 C CA . ARG B 1 258 ? -18.017 -38.945 51.015 1.00 8.65 258 ARG B CA 1
ATOM 7435 C C . ARG B 1 258 ? -18.784 -39.057 49.707 1.00 10.22 258 ARG B C 1
ATOM 7436 O O . ARG B 1 258 ? -19.948 -39.420 49.722 1.00 10.99 258 ARG B O 1
ATOM 7444 N N . PRO B 1 259 ? -18.144 -38.746 48.579 1.00 11.39 259 PRO B N 1
ATOM 7445 C CA . PRO B 1 259 ? -18.782 -38.914 47.268 1.00 13.82 259 PRO B CA 1
ATOM 7446 C C . PRO B 1 259 ? -19.316 -40.320 47.068 1.00 15.58 259 PRO B C 1
ATOM 7447 O O . PRO B 1 259 ? -18.691 -41.294 47.487 1.00 15.69 259 PRO B O 1
ATOM 7451 N N . GLY B 1 260 ? -20.496 -40.421 46.473 1.00 18.11 260 GLY B N 1
ATOM 7452 C CA . GLY B 1 260 ? -21.115 -41.717 46.249 1.00 20.71 260 GLY B CA 1
ATOM 7453 C C . GLY B 1 260 ? -21.768 -42.393 47.448 1.00 21.41 260 GLY B C 1
ATOM 7454 O O . GLY B 1 260 ? -22.481 -43.379 47.259 1.00 21.49 260 GLY B O 1
ATOM 7455 N N . GLU B 1 261 ? -21.540 -41.901 48.672 1.00 20.85 261 GLU B N 1
ATOM 7456 C CA . GLU B 1 261 ? -22.267 -42.406 49.832 1.00 21.44 261 GLU B CA 1
ATOM 7457 C C . GLU B 1 261 ? -23.697 -41.889 49.744 1.00 24.55 261 GLU B C 1
ATOM 7458 O O . GLU B 1 261 ? -23.930 -40.725 49.373 1.00 25.18 261 GLU B O 1
ATOM 7464 N N . LYS B 1 262 ? -24.645 -42.770 50.045 1.00 28.51 262 LYS B N 1
ATOM 7465 C CA . LYS B 1 262 ? -26.065 -42.430 49.982 1.00 31.57 262 LYS B CA 1
ATOM 7466 C C . LYS B 1 262 ? -26.450 -41.548 51.168 1.00 29.66 262 LYS B C 1
ATOM 7467 O O . LYS B 1 262 ? -26.923 -40.419 51.001 1.00 31.37 262 LYS B O 1
ATOM 7473 N N . ASP B 1 263 ? -26.206 -42.073 52.363 1.00 26.51 263 ASP B N 1
ATOM 7474 C CA . ASP B 1 263 ? -26.649 -41.433 53.592 1.00 24.38 263 ASP B CA 1
ATOM 7475 C C . ASP B 1 263 ? -25.573 -40.486 54.107 1.00 19.65 263 ASP B C 1
ATOM 7476 O O . ASP B 1 263 ? -24.411 -40.530 53.679 1.00 20.48 263 ASP B O 1
ATOM 7481 N N . PHE B 1 264 ? -25.987 -39.608 55.005 1.00 13.62 264 PHE B N 1
ATOM 7482 C CA . PHE B 1 264 ? -25.075 -38.729 55.722 1.00 11.31 264 PHE B CA 1
ATOM 7483 C C . PHE B 1 264 ? -24.724 -39.331 57.075 1.00 12.21 264 PHE B C 1
ATOM 7484 O O . PHE B 1 264 ? -25.561 -39.978 57.731 1.00 13.17 264 PHE B O 1
ATOM 7492 N N . ARG B 1 265 ? -23.486 -39.094 57.485 1.00 10.28 265 ARG B N 1
ATOM 7493 C CA . ARG B 1 265 ? -22.987 -39.401 58.812 1.00 11.56 265 ARG B CA 1
ATOM 7494 C C . ARG B 1 265 ? -23.252 -38.164 59.676 1.00 10.58 265 ARG B C 1
ATOM 7495 O O . ARG B 1 265 ? -23.195 -37.025 59.188 1.00 10.62 265 ARG B O 1
ATOM 7503 N N . LEU B 1 266 ? -23.536 -38.376 60.955 1.00 9.05 266 LEU B N 1
ATOM 7504 C CA . LEU B 1 266 ? -23.669 -37.307 61.937 1.00 9.45 266 LEU B CA 1
ATOM 7505 C C . LEU B 1 266 ? -22.316 -37.098 62.616 1.00 10.70 266 LEU B C 1
ATOM 7506 O O . LEU B 1 266 ? -21.854 -37.980 63.350 1.00 11.32 266 LEU B O 1
ATOM 7511 N N . LEU B 1 267 ? -21.657 -35.967 62.349 1.00 9.65 267 LEU B N 1
ATOM 7512 C CA . LEU B 1 267 ? -20.441 -35.605 63.082 1.00 9.40 267 LEU B CA 1
ATOM 7513 C C . LEU B 1 267 ? -20.797 -35.248 64.524 1.00 9.64 267 LEU B C 1
ATOM 7514 O O . LEU B 1 267 ? -20.196 -35.772 65.464 1.00 12.12 267 LEU B O 1
ATOM 7519 N N . VAL B 1 268 ? -21.775 -34.356 64.710 1.00 10.17 268 VAL B N 1
ATOM 7520 C CA . VAL B 1 268 ? -22.163 -33.890 66.040 1.00 10.27 268 VAL B CA 1
ATOM 7521 C C . VAL B 1 268 ? -23.521 -33.185 65.992 1.00 10.82 268 VAL B C 1
ATOM 7522 O O . VAL B 1 268 ? -23.836 -32.490 65.025 1.00 10.45 268 VAL B O 1
ATOM 7526 N N . LYS B 1 269 ? -24.319 -33.364 67.038 1.00 12.23 269 LYS B N 1
ATOM 7527 C CA . LYS B 1 269 ? -25.565 -32.635 67.215 1.00 14.34 269 LYS B CA 1
ATOM 7528 C C . LYS B 1 269 ? -25.286 -31.634 68.309 1.00 13.70 269 LYS B C 1
ATOM 7529 O O . LYS B 1 269 ? -25.012 -32.023 69.449 1.00 16.44 269 LYS B O 1
ATOM 7535 N N . GLY B 1 270 ? -25.324 -30.342 67.996 1.00 12.36 270 GLY B N 1
ATOM 7536 C CA . GLY B 1 270 ? -25.004 -29.352 68.996 1.00 12.69 270 GLY B CA 1
ATOM 7537 C C . GLY B 1 270 ? -26.138 -29.133 69.973 1.00 13.36 270 GLY B C 1
ATOM 7538 O O . GLY B 1 270 ? -27.293 -28.959 69.569 1.00 13.27 270 GLY B O 1
ATOM 7539 N N . VAL B 1 271 ? -25.784 -29.071 71.249 1.00 13.13 271 VAL B N 1
ATOM 7540 C CA . VAL B 1 271 ? -26.703 -28.740 72.331 1.00 15.45 271 VAL B CA 1
ATOM 7541 C C . VAL B 1 271 ? -26.108 -27.541 73.035 1.00 14.24 271 VAL B C 1
ATOM 7542 O O . VAL B 1 271 ? -25.183 -27.665 73.836 1.00 16.75 271 VAL B O 1
ATOM 7546 N N . GLY B 1 272 ? -26.596 -26.358 72.685 1.00 13.76 272 GLY B N 1
ATOM 7547 C CA . GLY B 1 272 ? -26.018 -25.125 73.182 1.00 12.73 272 GLY B CA 1
ATOM 7548 C C . GLY B 1 272 ? -24.584 -24.891 72.762 1.00 12.02 272 GLY B C 1
ATOM 7549 O O . GLY B 1 272 ? -23.807 -24.208 73.456 1.00 13.27 272 GLY B O 1
ATOM 7550 N N . ALA B 1 273 ? -24.229 -25.428 71.601 1.00 10.88 273 ALA B N 1
ATOM 7551 C CA . ALA B 1 273 ? -22.914 -25.237 71.026 1.00 10.62 273 ALA B CA 1
ATOM 7552 C C . ALA B 1 273 ? -22.979 -25.273 69.514 1.00 10.40 273 ALA B C 1
ATOM 7553 O O . ALA B 1 273 ? -23.826 -25.932 68.936 1.00 10.48 273 ALA B O 1
ATOM 7555 N N . LYS B 1 274 ? -22.078 -24.515 68.903 1.00 10.14 274 LYS B N 1
ATOM 7556 C CA . LYS B 1 274 ? -21.899 -24.476 67.468 1.00 11.69 274 LYS B CA 1
ATOM 7557 C C . LYS B 1 274 ? -20.588 -25.094 67.033 1.00 10.65 274 LYS B C 1
ATOM 7558 O O . LYS B 1 274 ? -19.619 -25.098 67.777 1.00 9.92 274 LYS B O 1
ATOM 7564 N N . TYR B 1 275 ? -20.549 -25.502 65.774 1.00 9.05 275 TYR B N 1
ATOM 7565 C CA . TYR B 1 275 ? -19.407 -26.202 65.176 1.00 9.99 275 TYR B CA 1
ATOM 7566 C C . TYR B 1 275 ? -19.285 -25.770 63.722 1.00 12.27 275 TYR B C 1
ATOM 7567 O O . TYR B 1 275 ? -20.266 -25.798 62.985 1.00 13.29 275 TYR B O 1
ATOM 7576 N N . GLU B 1 276 ? -18.081 -25.374 63.320 1.00 10.15 276 GLU B N 1
ATOM 7577 C CA . GLU B 1 276 ? -17.761 -25.078 61.929 1.00 12.04 276 GLU B CA 1
ATOM 7578 C C . GLU B 1 276 ? -16.560 -25.925 61.558 1.00 10.27 276 GLU B C 1
ATOM 7579 O O . GLU B 1 276 ? -15.574 -25.952 62.303 1.00 12.29 276 GLU B O 1
ATOM 7585 N N . VAL B 1 277 ? -16.614 -26.609 60.426 1.00 9.83 277 VAL B N 1
ATOM 7586 C CA . VAL B 1 277 ? -15.594 -27.570 60.046 1.00 10.22 277 VAL B CA 1
ATOM 7587 C C . VAL B 1 277 ? -14.940 -27.242 58.718 1.00 11.27 277 VAL B C 1
ATOM 7588 O O . VAL B 1 277 ? -15.626 -26.916 57.748 1.00 13.07 277 VAL B O 1
ATOM 7592 N N . HIS B 1 278 ? -13.613 -27.400 58.653 1.00 10.76 278 HIS B N 1
ATOM 7593 C CA . HIS B 1 278 ? -12.867 -27.364 57.395 1.00 13.18 278 HIS B CA 1
ATOM 7594 C C . HIS B 1 278 ? -12.021 -28.604 57.298 1.00 11.33 278 HIS B C 1
ATOM 7595 O O . HIS B 1 278 ? -11.420 -29.020 58.260 1.00 12.09 278 HIS B O 1
ATOM 7602 N N . ALA B 1 279 ? -12.013 -29.211 56.132 1.00 11.36 279 ALA B N 1
ATOM 7603 C CA . ALA B 1 279 ? -11.241 -30.425 55.917 1.00 9.84 279 ALA B CA 1
ATOM 7604 C C . ALA B 1 279 ? -10.060 -30.121 55.025 1.00 11.31 279 ALA B C 1
ATOM 7605 O O . ALA B 1 279 ? -10.181 -29.368 54.082 1.00 13.44 279 ALA B O 1
ATOM 7607 N N . TRP B 1 280 ? -8.925 -30.717 55.341 1.00 9.70 280 TRP B N 1
ATOM 7608 C CA . TRP B 1 280 ? -7.710 -30.607 54.551 1.00 9.23 280 TRP B CA 1
ATOM 7609 C C . TRP B 1 280 ? -6.861 -31.863 54.758 1.00 9.08 280 TRP B C 1
ATOM 7610 O O . TRP B 1 280 ? -6.570 -32.237 55.894 1.00 10.48 280 TRP B O 1
ATOM 7621 N N . LYS B 1 281 ? -6.465 -32.504 53.648 1.00 10.30 281 LYS B N 1
ATOM 7622 C CA . LYS B 1 281 ? -5.635 -33.715 53.664 1.00 11.40 281 LYS B CA 1
ATOM 7623 C C . LYS B 1 281 ? -6.179 -34.757 54.636 1.00 10.83 281 LYS B C 1
ATOM 7624 O O . LYS B 1 281 ? -5.448 -35.317 55.463 1.00 12.44 281 LYS B O 1
ATOM 7630 N N . ASP B 1 282 ? -7.486 -34.969 54.540 1.00 11.54 282 ASP B N 1
ATOM 7631 C CA . ASP B 1 282 ? -8.190 -36.021 55.276 1.00 10.69 282 ASP B CA 1
ATOM 7632 C C . ASP B 1 282 ? -8.139 -35.865 56.786 1.00 11.56 282 ASP B C 1
ATOM 7633 O O . ASP B 1 282 ? -8.214 -36.832 57.517 1.00 12.69 282 ASP B O 1
ATOM 7638 N N . ARG B 1 283 ? -8.059 -34.620 57.240 1.00 10.21 283 ARG B N 1
ATOM 7639 C CA . ARG B 1 283 ? -8.290 -34.257 58.636 1.00 11.54 283 ARG B CA 1
ATOM 7640 C C . ARG B 1 283 ? -9.377 -33.184 58.673 1.00 10.74 283 ARG B C 1
ATOM 7641 O O . ARG B 1 283 ? -9.456 -32.359 57.774 1.00 11.75 283 ARG B O 1
ATOM 7649 N N . PHE B 1 284 ? -10.201 -33.208 59.709 1.00 9.72 284 PHE B N 1
ATOM 7650 C CA . PHE B 1 284 ? -11.212 -32.173 59.949 1.00 9.57 284 PHE B CA 1
ATOM 7651 C C . PHE B 1 284 ? -10.689 -31.254 61.048 1.00 10.65 284 PHE B C 1
ATOM 7652 O O . PHE B 1 284 ? -10.175 -31.716 62.062 1.00 12.86 284 PHE B O 1
ATOM 7660 N N . TYR B 1 285 ? -10.837 -29.968 60.839 1.00 9.49 285 TYR B N 1
ATOM 7661 C CA . TYR B 1 285 ? -10.497 -28.944 61.814 1.00 8.64 285 TYR B CA 1
ATOM 7662 C C . TYR B 1 285 ? -11.819 -28.316 62.230 1.00 8.91 285 TYR B C 1
ATOM 7663 O O . TYR B 1 285 ? -12.503 -27.690 61.420 1.00 9.71 285 TYR B O 1
ATOM 7672 N N . VAL B 1 286 ? -12.187 -28.538 63.485 1.00 8.50 286 VAL B N 1
ATOM 7673 C CA . VAL B 1 286 ? -13.490 -28.158 64.022 1.00 8.44 286 VAL B CA 1
ATOM 7674 C C . VAL B 1 286 ? -13.370 -27.014 65.012 1.00 9.20 286 VAL B C 1
ATOM 7675 O O . VAL B 1 286 ? -12.762 -27.143 66.084 1.00 9.95 286 VAL B O 1
ATOM 7679 N N . LEU B 1 287 ? -13.914 -25.860 64.620 1.00 7.79 287 LEU B N 1
ATOM 7680 C CA . LEU B 1 287 ? -14.000 -24.689 65.470 1.00 8.17 287 LEU B CA 1
ATOM 7681 C C . LEU B 1 287 ? -15.299 -24.748 66.246 1.00 8.63 287 LEU B C 1
ATOM 7682 O O . LEU B 1 287 ? -16.369 -24.855 65.654 1.00 9.62 287 LEU B O 1
ATOM 7687 N N . THR B 1 288 ? -15.221 -24.679 67.564 1.00 8.33 288 THR B N 1
ATOM 7688 C CA . THR B 1 288 ? -16.406 -24.846 68.373 1.00 8.40 288 THR B CA 1
ATOM 7689 C C . THR B 1 288 ? -16.375 -24.093 69.691 1.00 8.77 288 THR B C 1
ATOM 7690 O O . THR B 1 288 ? -15.312 -23.850 70.250 1.00 8.02 288 THR B O 1
ATOM 7694 N N . ASP B 1 289 ? -17.555 -23.749 70.191 1.00 7.60 289 ASP B N 1
ATOM 7695 C CA . ASP B 1 289 ? -17.684 -23.256 71.559 1.00 8.51 289 ASP B CA 1
ATOM 7696 C C . ASP B 1 289 ? -18.113 -24.349 72.548 1.00 9.91 289 ASP B C 1
ATOM 7697 O O . ASP B 1 289 ? -18.420 -24.041 73.692 1.00 10.95 289 ASP B O 1
ATOM 7702 N N . GLU B 1 290 ? -18.074 -25.612 72.128 1.00 10.22 290 GLU B N 1
ATOM 7703 C CA . GLU B 1 290 ? -18.379 -26.715 73.059 1.00 10.25 290 GLU B CA 1
ATOM 7704 C C . GLU B 1 290 ? -17.329 -26.739 74.164 1.00 10.42 290 GLU B C 1
ATOM 7705 O O . GLU B 1 290 ? -16.130 -26.885 73.898 1.00 12.04 290 GLU B O 1
ATOM 7711 N N . GLY B 1 291 ? -17.790 -26.544 75.394 1.00 10.79 291 GLY B N 1
ATOM 7712 C CA . GLY B 1 291 ? -16.896 -26.478 76.552 1.00 12.85 291 GLY B CA 1
ATOM 7713 C C . GLY B 1 291 ? -15.882 -25.340 76.530 1.00 13.55 291 GLY B C 1
ATOM 7714 O O . GLY B 1 291 ? -14.840 -25.407 77.196 1.00 14.98 291 GLY B O 1
ATOM 7715 N N . ALA B 1 292 ? -16.176 -24.296 75.761 1.00 11.48 292 ALA B N 1
ATOM 7716 C CA . ALA B 1 292 ? -15.236 -23.217 75.482 1.00 11.55 292 ALA B CA 1
ATOM 7717 C C . ALA B 1 292 ? -15.991 -21.999 74.966 1.00 10.04 292 ALA B C 1
ATOM 7718 O O . ALA B 1 292 ? -16.074 -21.783 73.776 1.00 8.83 292 ALA B O 1
ATOM 7720 N N . PRO B 1 293 ? -16.553 -21.191 75.852 1.00 8.72 293 PRO B N 1
ATOM 7721 C CA . PRO B 1 293 ? -17.288 -19.994 75.421 1.00 8.75 293 PRO B CA 1
ATOM 7722 C C . PRO B 1 293 ? -16.543 -19.066 74.460 1.00 8.38 293 PRO B C 1
ATOM 7723 O O . PRO B 1 293 ? -17.198 -18.452 73.608 1.00 10.30 293 PRO B O 1
ATOM 7727 N N . ARG B 1 294 ? -15.227 -18.954 74.567 1.00 8.23 294 ARG B N 1
ATOM 7728 C CA . ARG B 1 294 ? -14.434 -18.168 73.622 1.00 7.35 294 ARG B CA 1
ATOM 7729 C C . ARG B 1 294 ? -13.865 -18.959 72.435 1.00 7.11 294 ARG B C 1
ATOM 7730 O O . ARG B 1 294 ? -13.107 -18.402 71.635 1.00 8.65 294 ARG B O 1
ATOM 7738 N N . GLN B 1 295 ? -14.302 -20.211 72.300 1.00 7.69 295 GLN B N 1
ATOM 7739 C CA . GLN B 1 295 ? -14.009 -21.148 71.194 1.00 8.21 295 GLN B CA 1
ATOM 7740 C C . GLN B 1 295 ? -12.608 -21.724 71.211 1.00 9.31 295 GLN B C 1
ATOM 7741 O O . GLN B 1 295 ? -11.688 -21.176 71.804 1.00 9.05 295 GLN B O 1
ATOM 7747 N N . ARG B 1 296 ? -12.494 -22.871 70.567 1.00 9.75 296 ARG B N 1
ATOM 7748 C CA . ARG B 1 296 ? -11.279 -23.647 70.503 1.00 8.99 296 ARG B CA 1
ATOM 7749 C C . ARG B 1 296 ? -11.339 -24.521 69.257 1.00 8.78 296 ARG B C 1
ATOM 7750 O O . ARG B 1 296 ? -12.394 -24.609 68.607 1.00 8.02 296 ARG B O 1
ATOM 7758 N N . VAL B 1 297 ? -10.240 -25.182 68.930 1.00 8.34 297 VAL B N 1
ATOM 7759 C CA . VAL B 1 297 ? -10.159 -26.008 67.726 1.00 8.26 297 VAL B CA 1
ATOM 7760 C C . VAL B 1 297 ? -9.769 -27.441 68.038 1.00 9.79 297 VAL B C 1
ATOM 7761 O O . VAL B 1 297 ? -8.803 -27.676 68.778 1.00 8.48 297 VAL B O 1
ATOM 7765 N N . PHE B 1 298 ? -10.530 -28.386 67.488 1.00 9.18 298 PHE B N 1
ATOM 7766 C CA . PHE B 1 298 ? -10.223 -29.814 67.519 1.00 9.19 298 PHE B CA 1
ATOM 7767 C C . PHE B 1 298 ? -9.771 -30.307 66.152 1.00 10.21 298 PHE B C 1
ATOM 7768 O O . PHE B 1 298 ? -10.194 -29.784 65.121 1.00 9.16 298 PHE B O 1
ATOM 7776 N N . GLU B 1 299 ? -8.922 -31.323 66.144 1.00 10.40 299 GLU B N 1
ATOM 7777 C CA . GLU B 1 299 ? -8.600 -32.077 64.942 1.00 10.95 299 GLU B CA 1
ATOM 7778 C C . GLU B 1 299 ? -9.341 -33.395 65.039 1.00 10.87 299 GLU B C 1
ATOM 7779 O O . GLU B 1 299 ? -9.277 -34.070 66.080 1.00 12.46 299 GLU B O 1
ATOM 7785 N N . VAL B 1 300 ? -10.065 -33.750 63.991 1.00 11.19 300 VAL B N 1
ATOM 7786 C CA . VAL B 1 300 ? -10.871 -34.970 63.956 1.00 11.38 300 VAL B CA 1
ATOM 7787 C C . VAL B 1 300 ? -10.439 -35.842 62.779 1.00 11.37 300 VAL B C 1
ATOM 7788 O O . VAL B 1 300 ? -10.205 -35.356 61.669 1.00 12.81 300 VAL B O 1
ATOM 7792 N N . ASP B 1 301 ? -10.312 -37.132 63.046 1.00 12.05 301 ASP B N 1
ATOM 7793 C CA . ASP B 1 301 ? -9.956 -38.118 62.049 1.00 12.59 301 ASP B CA 1
ATOM 7794 C C . ASP B 1 301 ? -11.267 -38.624 61.449 1.00 11.82 301 ASP B C 1
ATOM 7795 O O . ASP B 1 301 ? -12.087 -39.210 62.146 1.00 12.88 301 ASP B O 1
ATOM 7800 N N . PRO B 1 302 ? -11.514 -38.401 60.162 1.00 12.73 302 PRO B N 1
ATOM 7801 C CA . PRO B 1 302 ? -12.778 -38.867 59.580 1.00 13.47 302 PRO B CA 1
ATOM 7802 C C . PRO B 1 302 ? -12.998 -40.383 59.693 1.00 13.15 302 PRO B C 1
ATOM 7803 O O . PRO B 1 302 ? -14.139 -40.800 59.698 1.00 13.96 302 PRO B O 1
ATOM 7807 N N . ALA B 1 303 ? -11.924 -41.153 59.791 1.00 14.20 303 ALA B N 1
ATOM 7808 C CA . ALA B 1 303 ? -12.001 -42.603 59.978 1.00 16.52 303 ALA B CA 1
ATOM 7809 C C . ALA B 1 303 ? -12.317 -43.007 61.417 1.00 16.86 303 ALA B C 1
ATOM 7810 O O . ALA B 1 303 ? -12.692 -44.164 61.669 1.00 18.52 303 ALA B O 1
ATOM 7812 N N . LYS B 1 304 ? -12.126 -42.071 62.354 1.00 15.69 304 LYS B N 1
ATOM 7813 C CA . LYS B 1 304 ? -12.415 -42.291 63.770 1.00 17.11 304 LYS B CA 1
ATOM 7814 C C . LYS B 1 304 ? -13.105 -41.050 64.341 1.00 14.96 304 LYS B C 1
ATOM 7815 O O . LYS B 1 304 ? -12.588 -40.382 65.247 1.00 14.82 304 LYS B O 1
ATOM 7821 N N . PRO B 1 305 ? -14.278 -40.713 63.806 1.00 12.81 305 PRO B N 1
ATOM 7822 C CA . PRO B 1 305 ? -14.854 -39.383 64.083 1.00 12.35 305 PRO B CA 1
ATOM 7823 C C . PRO B 1 305 ? -15.678 -39.253 65.367 1.00 12.31 305 PRO B C 1
ATOM 7824 O O . PRO B 1 305 ? -16.231 -38.180 65.607 1.00 12.83 305 PRO B O 1
ATOM 7828 N N . ALA B 1 306 ? -15.738 -40.278 66.212 1.00 12.25 306 ALA B N 1
ATOM 7829 C CA . ALA B 1 306 ? -16.486 -40.168 67.461 1.00 11.85 306 ALA B CA 1
ATOM 7830 C C . ALA B 1 306 ? -15.894 -39.093 68.367 1.00 11.70 306 ALA B C 1
ATOM 7831 O O . ALA B 1 306 ? -14.680 -38.885 68.402 1.00 12.51 306 ALA B O 1
ATOM 7833 N N . ARG B 1 307 ? -16.765 -38.398 69.093 1.00 12.91 307 ARG B N 1
ATOM 7834 C CA . ARG B 1 307 ? -16.372 -37.278 69.931 1.00 12.76 307 ARG B CA 1
ATOM 7835 C C . ARG B 1 307 ? -15.191 -37.585 70.858 1.00 14.24 307 ARG B C 1
ATOM 7836 O O . ARG B 1 307 ? -14.286 -36.776 70.996 1.00 13.83 307 ARG B O 1
ATOM 7844 N N . ALA B 1 308 ? -15.174 -38.777 71.444 1.00 15.99 308 ALA B N 1
ATOM 7845 C CA . ALA B 1 308 ? -14.094 -39.153 72.353 1.00 15.95 308 ALA B CA 1
ATOM 7846 C C . ALA B 1 308 ? -12.714 -39.196 71.699 1.00 14.72 308 ALA B C 1
ATOM 7847 O O . ALA B 1 308 ? -11.698 -39.092 72.396 1.00 17.89 308 ALA B O 1
ATOM 7849 N N . SER B 1 309 ? -12.668 -39.342 70.380 1.00 12.93 309 SER B N 1
ATOM 7850 C CA . SER B 1 309 ? -11.411 -39.419 69.645 1.00 12.87 309 SER B CA 1
ATOM 7851 C C . SER B 1 309 ? -10.930 -38.060 69.123 1.00 11.69 309 SER B C 1
ATOM 7852 O O . SER B 1 309 ? -9.860 -37.994 68.535 1.00 13.51 309 SER B O 1
ATOM 7855 N N . TRP B 1 310 ? -11.706 -36.988 69.318 1.00 12.19 310 TRP B N 1
ATOM 7856 C CA . TRP B 1 310 ? -11.270 -35.681 68.837 1.00 11.67 310 TRP B CA 1
ATOM 7857 C C . TRP B 1 310 ? -10.081 -35.247 69.661 1.00 12.32 310 TRP B C 1
ATOM 7858 O O . TRP B 1 310 ? -10.040 -35.549 70.855 1.00 14.45 310 TRP B O 1
ATOM 7869 N N . LYS B 1 311 ? -9.117 -34.558 69.044 1.00 12.58 311 LYS B N 1
ATOM 7870 C CA . LYS B 1 311 ? -7.970 -34.038 69.790 1.00 14.27 311 LYS B CA 1
ATOM 7871 C C . LYS B 1 311 ? -7.937 -32.514 69.757 1.00 12.88 311 LYS B C 1
ATOM 7872 O O . LYS B 1 311 ? -7.997 -31.882 68.694 1.00 11.03 311 LYS B O 1
ATOM 7878 N N . GLU B 1 312 ? -7.873 -31.920 70.939 1.00 11.22 312 GLU B N 1
ATOM 7879 C CA . GLU B 1 312 ? -7.828 -30.470 71.064 1.00 12.12 312 GLU B CA 1
ATOM 7880 C C . GLU B 1 312 ? -6.450 -30.029 70.617 1.00 12.48 312 GLU B C 1
ATOM 7881 O O . GLU B 1 312 ? -5.446 -30.464 71.182 1.00 13.14 312 GLU B O 1
ATOM 7887 N N . ILE B 1 313 ? -6.395 -29.211 69.574 1.00 10.29 313 ILE B N 1
ATOM 7888 C CA . ILE B 1 313 ? -5.134 -28.673 69.075 1.00 10.68 313 ILE B CA 1
ATOM 7889 C C . ILE B 1 313 ? -4.909 -27.175 69.347 1.00 9.76 313 ILE B C 1
ATOM 7890 O O . ILE B 1 313 ? -3.753 -26.743 69.395 1.00 12.30 313 ILE B O 1
ATOM 7895 N N . VAL B 1 314 ? -5.982 -26.390 69.484 1.00 9.89 314 VAL B N 1
ATOM 7896 C CA . VAL B 1 314 ? -5.875 -24.980 69.878 1.00 10.48 314 VAL B CA 1
ATOM 7897 C C . VAL B 1 314 ? -6.819 -24.790 71.059 1.00 11.81 314 VAL B C 1
ATOM 7898 O O . VAL B 1 314 ? -8.028 -24.704 70.875 1.00 12.19 314 VAL B O 1
ATOM 7902 N N . PRO B 1 315 ? -6.299 -24.778 72.281 1.00 12.27 315 PRO B N 1
ATOM 7903 C CA . PRO B 1 315 ? -7.163 -24.547 73.442 1.00 11.93 315 PRO B CA 1
ATOM 7904 C C . PRO B 1 315 ? -7.788 -23.179 73.433 1.00 11.37 315 PRO B C 1
ATOM 7905 O O . PRO B 1 315 ? -7.303 -22.246 72.797 1.00 12.14 315 PRO B O 1
ATOM 7909 N N . GLU B 1 316 ? -8.862 -23.071 74.206 1.00 11.57 316 GLU B N 1
ATOM 7910 C CA . GLU B 1 316 ? -9.498 -21.800 74.482 1.00 11.29 316 GLU B CA 1
ATOM 7911 C C . GLU B 1 316 ? -8.476 -20.821 75.052 1.00 11.69 316 GLU B C 1
ATOM 7912 O O . GLU B 1 316 ? -7.692 -21.175 75.946 1.00 12.39 316 GLU B O 1
ATOM 7918 N N . ASP B 1 317 ? -8.494 -19.599 74.540 1.00 11.52 317 ASP B N 1
ATOM 7919 C CA . ASP B 1 317 ? -7.638 -18.534 75.042 1.00 12.89 317 ASP B CA 1
ATOM 7920 C C . ASP B 1 317 ? -8.212 -18.049 76.380 1.00 15.80 317 ASP B C 1
ATOM 7921 O O . ASP B 1 317 ? -9.411 -18.096 76.582 1.00 19.41 317 ASP B O 1
ATOM 7926 N N . SER B 1 318 ? -7.364 -17.600 77.297 1.00 19.51 318 SER B N 1
ATOM 7927 C CA . SER B 1 318 ? -7.851 -17.129 78.593 1.00 22.31 318 SER B CA 1
ATOM 7928 C C . SER B 1 318 ? -8.596 -15.801 78.524 1.00 22.12 318 SER B C 1
ATOM 7929 O O . SER B 1 318 ? -9.345 -15.482 79.454 1.00 26.19 318 SER B O 1
ATOM 7932 N N . SER B 1 319 ? -8.435 -15.029 77.447 1.00 17.77 319 SER B N 1
ATOM 7933 C CA . SER B 1 319 ? -9.159 -13.763 77.320 1.00 19.37 319 SER B CA 1
ATOM 7934 C C . SER B 1 319 ? -9.727 -13.418 75.939 1.00 17.70 319 SER B C 1
ATOM 7935 O O . SER B 1 319 ? -10.712 -12.665 75.865 1.00 22.19 319 SER B O 1
ATOM 7938 N N . ALA B 1 320 ? -9.110 -13.919 74.863 1.00 14.01 320 ALA B N 1
ATOM 7939 C CA . ALA B 1 320 ? -9.471 -13.549 73.496 1.00 13.03 320 ALA B CA 1
ATOM 7940 C C . ALA B 1 320 ? -10.506 -14.491 72.931 1.00 10.72 320 ALA B C 1
ATOM 7941 O O . ALA B 1 320 ? -10.469 -15.698 73.184 1.00 12.15 320 ALA B O 1
ATOM 7943 N N . SER B 1 321 ? -11.426 -13.916 72.175 1.00 9.33 321 SER B N 1
ATOM 7944 C CA . SER B 1 321 ? -12.475 -14.646 71.509 1.00 9.52 321 SER B CA 1
ATOM 7945 C C . SER B 1 321 ? -11.981 -15.119 70.165 1.00 8.83 321 SER B C 1
ATOM 7946 O O . SER B 1 321 ? -11.580 -14.302 69.336 1.00 8.82 321 SER B O 1
ATOM 7949 N N . LEU B 1 322 ? -12.008 -16.429 69.911 1.00 8.46 322 LEU B N 1
ATOM 7950 C CA . LEU B 1 322 ? -11.651 -16.967 68.609 1.00 7.72 322 LEU B CA 1
ATOM 7951 C C . LEU B 1 322 ? -12.849 -16.894 67.674 1.00 7.66 322 LEU B C 1
ATOM 7952 O O . LEU B 1 322 ? -13.901 -17.443 67.983 1.00 10.36 322 LEU B O 1
ATOM 7957 N N . LEU B 1 323 ? -12.710 -16.131 66.582 1.00 7.49 323 LEU B N 1
ATOM 7958 C CA . LEU B 1 323 ? -13.802 -15.915 65.636 1.00 8.69 323 LEU B CA 1
ATOM 7959 C C . LEU B 1 323 ? -13.814 -16.846 64.440 1.00 9.76 323 LEU B C 1
ATOM 7960 O O . LEU B 1 323 ? -14.899 -17.229 63.963 1.00 11.61 323 LEU B O 1
ATOM 7965 N N . SER B 1 324 ? -12.626 -17.121 63.880 1.00 8.43 324 SER B N 1
ATOM 7966 C CA . SER B 1 324 ? -12.574 -17.913 62.670 1.00 10.31 324 SER B CA 1
ATOM 7967 C C . SER B 1 324 ? -11.214 -18.565 62.508 1.00 9.13 324 SER B C 1
ATOM 7968 O O . SER B 1 324 ? -10.235 -18.133 63.100 1.00 9.00 324 SER B O 1
ATOM 7971 N N . VAL B 1 325 ? -11.210 -19.635 61.719 1.00 8.86 325 VAL B N 1
ATOM 7972 C CA . VAL B 1 325 ? -10.037 -20.410 61.394 1.00 10.23 325 VAL B CA 1
ATOM 7973 C C . VAL B 1 325 ? -10.008 -20.548 59.886 1.00 11.36 325 VAL B C 1
ATOM 7974 O O . VAL B 1 325 ? -11.020 -20.880 59.270 1.00 14.40 325 VAL B O 1
ATOM 7978 N N . SER B 1 326 ? -8.880 -20.224 59.281 1.00 10.18 326 SER B N 1
ATOM 7979 C CA . SER B 1 326 ? -8.688 -20.554 57.880 1.00 12.12 326 SER B CA 1
ATOM 7980 C C . SER B 1 326 ? -7.416 -21.368 57.700 1.00 9.62 326 SER B C 1
ATOM 7981 O O . SER B 1 326 ? -6.478 -21.274 58.493 1.00 12.00 326 SER B O 1
ATOM 7984 N N . ILE B 1 327 ? -7.411 -22.242 56.710 1.00 10.09 327 ILE B N 1
ATOM 7985 C CA . ILE B 1 327 ? -6.256 -23.061 56.420 1.00 9.36 327 ILE B CA 1
ATOM 7986 C C . ILE B 1 327 ? -5.605 -22.457 55.199 1.00 10.01 327 ILE B C 1
ATOM 7987 O O . ILE B 1 327 ? -6.177 -22.463 54.119 1.00 10.00 327 ILE B O 1
ATOM 7992 N N . VAL B 1 328 ? -4.407 -21.913 55.392 1.00 8.01 328 VAL B N 1
ATOM 7993 C CA . VAL B 1 328 ? -3.685 -21.199 54.365 1.00 8.22 328 VAL B CA 1
ATOM 7994 C C . VAL B 1 328 ? -2.222 -21.594 54.412 1.00 8.25 328 VAL B C 1
ATOM 7995 O O . VAL B 1 328 ? -1.620 -21.669 55.481 1.00 9.25 328 VAL B O 1
ATOM 7999 N N . GLY B 1 329 ? -1.630 -21.826 53.243 1.00 8.32 329 GLY B N 1
ATOM 8000 C CA . GLY B 1 329 ? -0.212 -22.115 53.150 1.00 9.27 329 GLY B CA 1
ATOM 8001 C C . GLY B 1 329 ? 0.262 -23.184 54.118 1.00 10.37 329 GLY B C 1
ATOM 8002 O O . GLY B 1 329 ? 1.305 -23.019 54.741 1.00 12.70 329 GLY B O 1
ATOM 8003 N N . GLY B 1 330 ? -0.519 -24.249 54.268 1.00 10.64 330 GLY B N 1
ATOM 8004 C CA . GLY B 1 330 ? -0.124 -25.356 55.116 1.00 11.89 330 GLY B CA 1
ATOM 8005 C C . GLY B 1 330 ? -0.160 -25.101 56.610 1.00 11.15 330 GLY B C 1
ATOM 8006 O O . GLY B 1 330 ? 0.395 -25.869 57.380 1.00 11.59 330 GLY B O 1
ATOM 8007 N N . HIS B 1 331 ? -0.817 -24.018 57.012 1.00 9.39 331 HIS B N 1
ATOM 8008 C CA . HIS B 1 331 ? -0.934 -23.569 58.401 1.00 9.49 331 HIS B CA 1
ATOM 8009 C C . HIS B 1 331 ? -2.387 -23.235 58.744 1.00 8.91 331 HIS B C 1
ATOM 8010 O O . HIS B 1 331 ? -3.247 -23.133 57.867 1.00 8.90 331 HIS B O 1
ATOM 8017 N N . LEU B 1 332 ? -2.658 -23.079 60.036 1.00 8.46 332 LEU B N 1
ATOM 8018 C CA . LEU B 1 332 ? -3.899 -22.479 60.516 1.00 9.57 332 LEU B CA 1
ATOM 8019 C C . LEU B 1 332 ? -3.700 -20.983 60.729 1.00 9.23 332 LEU B C 1
ATOM 8020 O O . LEU B 1 332 ? -2.699 -20.562 61.292 1.00 11.68 332 LEU B O 1
ATOM 8025 N N . SER B 1 333 ? -4.658 -20.182 60.277 1.00 8.87 333 SER B N 1
ATOM 8026 C CA . SER B 1 333 ? -4.701 -18.763 60.620 1.00 8.24 333 SER B CA 1
ATOM 8027 C C . SER B 1 333 ? -5.918 -18.561 61.498 1.00 8.29 333 SER B C 1
ATOM 8028 O O . SER B 1 333 ? -7.030 -18.926 61.110 1.00 7.30 333 SER B O 1
ATOM 8031 N N . LEU B 1 334 ? -5.698 -17.963 62.674 1.00 7.73 334 LEU B N 1
ATOM 8032 C CA . LEU B 1 334 ? -6.696 -17.845 63.731 1.00 8.76 334 LEU B CA 1
ATOM 8033 C C . LEU B 1 334 ? -7.018 -16.363 63.961 1.00 9.31 334 LEU B C 1
ATOM 8034 O O . LEU B 1 334 ? -6.126 -15.577 64.293 1.00 9.00 334 LEU B O 1
ATOM 8039 N N . GLU B 1 335 ? -8.269 -15.972 63.758 1.00 9.07 335 GLU B N 1
ATOM 8040 C CA . GLU B 1 335 ? -8.694 -14.586 63.978 1.00 10.52 335 GLU B CA 1
ATOM 8041 C C . GLU B 1 335 ? -9.298 -14.465 65.358 1.00 10.12 335 GLU B C 1
ATOM 8042 O O . GLU B 1 335 ? -10.319 -15.069 65.650 1.00 10.03 335 GLU B O 1
ATOM 8048 N N . TYR B 1 336 ? -8.636 -13.706 66.227 1.00 10.61 336 TYR B N 1
ATOM 8049 C CA . TYR B 1 336 ? -9.101 -13.412 67.573 1.00 9.60 336 TYR B CA 1
ATOM 8050 C C . TYR B 1 336 ? -9.616 -11.977 67.707 1.00 10.27 336 TYR B C 1
ATOM 8051 O O . TYR B 1 336 ? -9.257 -11.082 66.931 1.00 11.48 336 TYR B O 1
ATOM 8060 N N . LEU B 1 337 ? -10.456 -11.790 68.716 1.00 11.14 337 LEU B N 1
ATOM 8061 C CA . LEU B 1 337 ? -10.876 -10.477 69.170 1.00 10.12 337 LEU B CA 1
ATOM 8062 C C . LEU B 1 337 ? -10.468 -10.347 70.639 1.00 9.08 337 LEU B C 1
ATOM 8063 O O . LEU B 1 337 ? -10.880 -11.149 71.486 1.00 10.40 337 LEU B O 1
ATOM 8068 N N . LYS B 1 338 ? -9.660 -9.333 70.946 1.00 10.37 338 LYS B N 1
ATOM 8069 C CA . LYS B 1 338 ? -9.220 -9.011 72.307 1.00 12.36 338 LYS B CA 1
ATOM 8070 C C . LYS B 1 338 ? -9.707 -7.603 72.637 1.00 9.24 338 LYS B C 1
ATOM 8071 O O . LYS B 1 338 ? -9.335 -6.655 71.947 1.00 10.05 338 LYS B O 1
ATOM 8077 N N . ASP B 1 339 ? -10.608 -7.484 73.619 1.00 10.48 339 ASP B N 1
ATOM 8078 C CA . ASP B 1 339 ? -11.340 -6.237 73.883 1.00 10.04 339 ASP B CA 1
ATOM 8079 C C . ASP B 1 339 ? -11.821 -5.536 72.594 1.00 9.56 339 ASP B C 1
ATOM 8080 O O . ASP B 1 339 ? -11.566 -4.367 72.350 1.00 10.72 339 ASP B O 1
ATOM 8085 N N . ALA B 1 340 ? -12.499 -6.309 71.762 1.00 8.78 340 ALA B N 1
ATOM 8086 C CA . ALA B 1 340 ? -13.175 -5.799 70.559 1.00 9.25 340 ALA B CA 1
ATOM 8087 C C . ALA B 1 340 ? -12.270 -5.360 69.401 1.00 11.77 340 ALA B C 1
ATOM 8088 O O . ALA B 1 340 ? -12.777 -4.778 68.439 1.00 12.68 340 ALA B O 1
ATOM 8090 N N . THR B 1 341 ? -10.971 -5.649 69.490 1.00 10.53 341 THR B N 1
ATOM 8091 C CA . THR B 1 341 ? -9.979 -5.370 68.453 1.00 11.53 341 THR B CA 1
ATOM 8092 C C . THR B 1 341 ? -9.356 -6.684 67.968 1.00 10.34 341 THR B C 1
ATOM 8093 O O . THR B 1 341 ? -9.115 -7.584 68.757 1.00 9.32 341 THR B O 1
ATOM 8097 N N . SER B 1 342 ? -9.030 -6.811 66.685 1.00 11.80 342 SER B N 1
ATOM 8098 C CA . SER B 1 342 ? -8.576 -8.123 66.263 1.00 12.46 342 SER B CA 1
ATOM 8099 C C . SER B 1 342 ? -7.092 -8.323 66.320 1.00 9.47 342 SER B C 1
ATOM 8100 O O . SER B 1 342 ? -6.294 -7.391 66.341 1.00 12.02 342 SER B O 1
ATOM 8103 N N . GLU B 1 343 ? -6.754 -9.607 66.451 1.00 8.90 343 GLU B N 1
ATOM 8104 C CA . GLU B 1 343 ? -5.398 -10.102 66.405 1.00 9.17 343 GLU B CA 1
ATOM 8105 C C . GLU B 1 343 ? -5.450 -11.375 65.565 1.00 10.56 343 GLU B C 1
ATOM 8106 O O . GLU B 1 343 ? -6.362 -12.186 65.721 1.00 11.69 343 GLU B O 1
ATOM 8112 N N . VAL B 1 344 ? -4.489 -11.547 64.677 1.00 8.21 344 VAL B N 1
ATOM 8113 C CA . VAL B 1 344 ? -4.438 -12.693 63.786 1.00 8.48 344 VAL B CA 1
ATOM 8114 C C . VAL B 1 344 ? -3.190 -13.489 64.143 1.00 9.46 344 VAL B C 1
ATOM 8115 O O . VAL B 1 344 ? -2.094 -12.943 64.149 1.00 9.55 344 VAL B O 1
ATOM 8119 N N . ARG B 1 345 ? -3.371 -14.769 64.433 1.00 9.12 345 ARG B N 1
ATOM 8120 C CA . ARG B 1 345 ? -2.267 -15.649 64.844 1.00 9.20 345 ARG B CA 1
ATOM 8121 C C . ARG B 1 345 ? -2.134 -16.808 63.887 1.00 10.69 345 ARG B C 1
ATOM 8122 O O . ARG B 1 345 ? -3.136 -17.445 63.498 1.00 9.54 345 ARG B O 1
ATOM 8130 N N . VAL B 1 346 ? -0.892 -17.079 63.485 1.00 8.84 346 VAL B N 1
ATOM 8131 C CA . VAL B 1 346 ? -0.575 -18.210 62.629 1.00 8.13 346 VAL B CA 1
ATOM 8132 C C . VAL B 1 346 ? -0.084 -19.360 63.499 1.00 8.55 346 VAL B C 1
ATOM 8133 O O . VAL B 1 346 ? 0.761 -19.150 64.360 1.00 10.10 346 VAL B O 1
ATOM 8137 N N . ALA B 1 347 ? -0.630 -20.553 63.272 1.00 7.69 347 ALA B N 1
ATOM 8138 C CA . ALA B 1 347 ? -0.229 -21.762 63.980 1.00 8.05 347 ALA B CA 1
ATOM 8139 C C . ALA B 1 347 ? 0.028 -22.876 62.990 1.00 9.63 347 ALA B C 1
ATOM 8140 O O . ALA B 1 347 ? -0.427 -22.809 61.849 1.00 10.16 347 ALA B O 1
ATOM 8142 N N . THR B 1 348 ? 0.748 -23.927 63.411 1.00 10.40 348 THR B N 1
ATOM 8143 C CA . THR B 1 348 ? 0.909 -25.102 62.546 1.00 10.13 348 THR B CA 1
ATOM 8144 C C . THR B 1 348 ? -0.403 -25.873 62.476 1.00 9.93 348 THR B C 1
ATOM 8145 O O . THR B 1 348 ? -1.315 -25.626 63.259 1.00 10.19 348 THR B O 1
ATOM 8149 N N . LEU B 1 349 ? -0.523 -26.819 61.548 1.00 10.03 349 LEU B N 1
ATOM 8150 C CA . LEU B 1 349 ? -1.718 -27.688 61.524 1.00 12.13 349 LEU B CA 1
ATOM 8151 C C . LEU B 1 349 ? -1.923 -28.540 62.786 1.00 12.21 349 LEU B C 1
ATOM 8152 O O . LEU B 1 349 ? -2.993 -29.101 63.004 1.00 15.07 349 LEU B O 1
ATOM 8157 N N . LYS B 1 350 ? -0.878 -28.691 63.596 1.00 13.34 350 LYS B N 1
ATOM 8158 C CA . LYS B 1 350 ? -1.003 -29.375 64.866 1.00 15.33 350 LYS B CA 1
ATOM 8159 C C . LYS B 1 350 ? -1.320 -28.408 66.008 1.00 14.64 350 LYS B C 1
ATOM 8160 O O . LYS B 1 350 ? -1.354 -28.814 67.155 1.00 14.19 350 LYS B O 1
ATOM 8166 N N . GLY B 1 351 ? -1.529 -27.132 65.677 1.00 13.41 351 GLY B N 1
ATOM 8167 C CA . GLY B 1 351 ? -1.950 -26.127 66.629 1.00 13.59 351 GLY B CA 1
ATOM 8168 C C . GLY B 1 351 ? -0.864 -25.358 67.354 1.00 13.32 351 GLY B C 1
ATOM 8169 O O . GLY B 1 351 ? -1.165 -24.543 68.248 1.00 14.74 351 GLY B O 1
ATOM 8170 N N . LYS B 1 352 ? 0.392 -25.559 66.977 1.00 12.49 352 LYS B N 1
ATOM 8171 C CA . LYS B 1 352 ? 1.482 -24.886 67.705 1.00 15.30 352 LYS B CA 1
ATOM 8172 C C . LYS B 1 352 ? 1.711 -23.463 67.197 1.00 12.32 352 LYS B C 1
ATOM 8173 O O . LYS B 1 352 ? 1.771 -23.248 65.974 1.00 11.38 352 LYS B O 1
ATOM 8179 N N . PRO B 1 353 ? 1.831 -22.491 68.103 1.00 12.46 353 PRO B N 1
ATOM 8180 C CA . PRO B 1 353 ? 1.985 -21.108 67.662 1.00 11.08 353 PRO B CA 1
ATOM 8181 C C . PRO B 1 353 ? 3.227 -20.904 66.815 1.00 11.45 353 PRO B C 1
ATOM 8182 O O . PRO B 1 353 ? 4.304 -21.428 67.145 1.00 12.98 353 PRO B O 1
ATOM 8186 N N . VAL B 1 354 ? 3.075 -20.132 65.748 1.00 10.76 354 VAL B N 1
ATOM 8187 C CA . VAL B 1 354 ? 4.180 -19.705 64.879 1.00 9.49 354 VAL B CA 1
ATOM 8188 C C . VAL B 1 354 ? 4.471 -18.201 65.067 1.00 11.10 354 VAL B C 1
ATOM 8189 O O . VAL B 1 354 ? 5.588 -17.822 65.414 1.00 14.04 354 VAL B O 1
ATOM 8193 N N . ARG B 1 355 ? 3.467 -17.364 64.843 1.00 10.55 355 ARG B N 1
ATOM 8194 C CA . ARG B 1 355 ? 3.610 -15.937 65.067 1.00 9.58 355 ARG B CA 1
ATOM 8195 C C . ARG B 1 355 ? 2.257 -15.268 65.172 1.00 9.69 355 ARG B C 1
ATOM 8196 O O . ARG B 1 355 ? 1.236 -15.840 64.782 1.00 10.57 355 ARG B O 1
ATOM 8204 N N . THR B 1 356 ? 2.276 -14.045 65.680 1.00 10.76 356 THR B N 1
ATOM 8205 C CA . THR B 1 356 ? 1.144 -13.142 65.597 1.00 10.58 356 THR B CA 1
ATOM 8206 C C . THR B 1 356 ? 1.444 -12.144 64.500 1.00 11.31 356 THR B C 1
ATOM 8207 O O . THR B 1 356 ? 2.525 -11.554 64.467 1.00 11.98 356 THR B O 1
ATOM 8211 N N . VAL B 1 357 ? 0.494 -11.963 63.587 1.00 9.98 357 VAL B N 1
ATOM 8212 C CA . VAL B 1 357 ? 0.666 -11.029 62.484 1.00 8.82 357 VAL B CA 1
ATOM 8213 C C . VAL B 1 357 ? 0.845 -9.604 63.021 1.00 9.79 357 VAL B C 1
ATOM 8214 O O . VAL B 1 357 ? 0.031 -9.121 63.800 1.00 9.76 357 VAL B O 1
ATOM 8218 N N . GLN B 1 358 ? 1.904 -8.923 62.589 1.00 9.43 358 GLN B N 1
ATOM 8219 C CA . GLN B 1 358 ? 2.146 -7.524 62.947 1.00 11.30 358 GLN B CA 1
ATOM 8220 C C . GLN B 1 358 ? 1.226 -6.621 62.136 1.00 11.64 358 GLN B C 1
ATOM 8221 O O . GLN B 1 358 ? 1.388 -6.485 60.927 1.00 15.50 358 GLN B O 1
ATOM 8227 N N . LEU B 1 359 ? 0.242 -6.031 62.797 1.00 11.06 359 LEU B N 1
ATOM 8228 C CA . LEU B 1 359 ? -0.690 -5.117 62.130 1.00 11.20 359 LEU B CA 1
ATOM 8229 C C . LEU B 1 359 ? -0.110 -3.713 62.073 1.00 11.51 359 LEU B C 1
ATOM 8230 O O . LEU B 1 359 ? 0.775 -3.373 62.873 1.00 13.02 359 LEU B O 1
ATOM 8235 N N . PRO B 1 360 ? -0.586 -2.886 61.134 1.00 12.80 360 PRO B N 1
ATOM 8236 C CA . PRO B 1 360 ? -0.093 -1.506 61.001 1.00 14.22 360 PRO B CA 1
ATOM 8237 C C . PRO B 1 360 ? -0.415 -0.613 62.192 1.00 15.61 360 PRO B C 1
ATOM 8238 O O . PRO B 1 360 ? 0.272 0.400 62.398 1.00 19.28 360 PRO B O 1
ATOM 8242 N N . GLY B 1 361 ? -1.450 -0.966 62.947 1.00 14.38 361 GLY B N 1
ATOM 8243 C CA . GLY B 1 361 ? -1.903 -0.207 64.099 1.00 15.99 361 GLY B CA 1
ATOM 8244 C C . GLY B 1 361 ? -3.058 -0.936 64.774 1.00 17.13 361 GLY B C 1
ATOM 8245 O O . GLY B 1 361 ? -3.305 -2.108 64.493 1.00 16.49 361 GLY B O 1
ATOM 8246 N N . VAL B 1 362 ? -3.761 -0.261 65.678 1.00 20.23 362 VAL B N 1
ATOM 8247 C CA . VAL B 1 362 ? -4.886 -0.863 66.393 1.00 21.04 362 VAL B CA 1
ATOM 8248 C C . VAL B 1 362 ? -6.127 -0.696 65.508 1.00 18.82 362 VAL B C 1
ATOM 8249 O O . VAL B 1 362 ? -6.375 0.368 65.016 1.00 19.54 362 VAL B O 1
ATOM 8253 N N . GLY B 1 363 ? -6.834 -1.786 65.242 1.00 16.44 363 GLY B N 1
ATOM 8254 C CA . GLY B 1 363 ? -8.046 -1.713 64.434 1.00 16.63 363 GLY B CA 1
ATOM 8255 C C . GLY B 1 363 ? -8.618 -3.060 64.129 1.00 16.08 363 GLY B C 1
ATOM 8256 O O . GLY B 1 363 ? -8.480 -4.045 64.879 1.00 19.03 363 GLY B O 1
ATOM 8257 N N . ALA B 1 364 ? -9.210 -3.147 62.946 1.00 12.55 364 ALA B N 1
ATOM 8258 C CA . ALA B 1 364 ? -9.924 -4.313 62.520 1.00 10.25 364 ALA B CA 1
ATOM 8259 C C . ALA B 1 364 ? -9.115 -4.965 61.428 1.00 10.08 364 ALA B C 1
ATOM 8260 O O . ALA B 1 364 ? -8.802 -4.337 60.418 1.00 11.54 364 ALA B O 1
ATOM 8262 N N . ALA B 1 365 ? -8.845 -6.248 61.583 1.00 10.71 365 ALA B N 1
ATOM 8263 C CA . ALA B 1 365 ? -8.141 -7.042 60.592 1.00 10.38 365 ALA B CA 1
ATOM 8264 C C . ALA B 1 365 ? -8.972 -8.261 60.304 1.00 12.84 365 ALA B C 1
ATOM 8265 O O . ALA B 1 365 ? -9.492 -8.935 61.219 1.00 14.24 365 ALA B O 1
ATOM 8267 N N . SER B 1 366 ? -9.062 -8.610 59.034 1.00 9.81 366 SER B N 1
ATOM 8268 C CA . SER B 1 366 ? -9.589 -9.885 58.640 1.00 9.48 366 SER B CA 1
ATOM 8269 C C . SER B 1 366 ? -8.610 -11.013 58.945 1.00 9.38 366 SER B C 1
ATOM 8270 O O . SER B 1 366 ? -7.430 -10.788 59.166 1.00 9.80 366 SER B O 1
ATOM 8273 N N . ASN B 1 367 ? -9.124 -12.234 58.955 1.00 9.71 367 ASN B N 1
ATOM 8274 C CA . ASN B 1 367 ? -8.267 -13.376 58.909 1.00 9.82 367 ASN B CA 1
ATOM 8275 C C . ASN B 1 367 ? -7.514 -13.431 57.580 1.00 11.68 367 ASN B C 1
ATOM 8276 O O . ASN B 1 367 ? -7.862 -12.749 56.608 1.00 12.19 367 ASN B O 1
ATOM 8281 N N . LEU B 1 368 ? -6.449 -14.214 57.554 1.00 10.92 368 LEU B N 1
ATOM 8282 C CA . LEU B 1 368 ? -5.734 -14.446 56.320 1.00 11.12 368 LEU B CA 1
ATOM 8283 C C . LEU B 1 368 ? -6.636 -15.202 55.374 1.00 12.25 368 LEU B C 1
ATOM 8284 O O . LEU B 1 368 ? -7.395 -16.099 55.801 1.00 13.79 368 LEU B O 1
ATOM 8289 N N . MET B 1 369 ? -6.560 -14.817 54.108 1.00 11.00 369 MET B N 1
ATOM 8290 C CA . MET B 1 369 ? -7.359 -15.385 53.038 1.00 12.28 369 MET B CA 1
ATOM 8291 C C . MET B 1 369 ? -6.461 -15.919 51.958 1.00 11.07 369 MET B C 1
ATOM 8292 O O . MET B 1 369 ? -5.540 -15.261 51.499 1.00 12.08 369 MET B O 1
ATOM 8297 N N . GLY B 1 370 ? -6.734 -17.129 51.523 1.00 11.04 370 GLY B N 1
ATOM 8298 C CA . GLY B 1 370 ? -5.981 -17.718 50.447 1.00 11.22 370 GLY B CA 1
ATOM 8299 C C . GLY B 1 370 ? -6.390 -19.154 50.241 1.00 13.71 370 GLY B C 1
ATOM 8300 O O . GLY B 1 370 ? -7.572 -19.486 50.351 1.00 16.23 370 GLY B O 1
ATOM 8301 N N . LEU B 1 371 ? -5.406 -19.997 49.934 1.00 12.32 371 LEU B N 1
ATOM 8302 C CA . LEU B 1 371 ? -5.669 -21.403 49.726 1.00 13.08 371 LEU B CA 1
ATOM 8303 C C . LEU B 1 371 ? -4.739 -22.248 50.569 1.00 9.56 371 LEU B C 1
ATOM 8304 O O . LEU B 1 371 ? -3.661 -21.819 50.969 1.00 9.22 371 LEU B O 1
ATOM 8309 N N . GLU B 1 372 ? -5.165 -23.480 50.826 1.00 10.93 372 GLU B N 1
ATOM 8310 C CA . GLU B 1 372 ? -4.479 -24.346 51.769 1.00 9.74 372 GLU B CA 1
ATOM 8311 C C . GLU B 1 372 ? -3.062 -24.700 51.328 1.00 10.23 372 GLU B C 1
ATOM 8312 O O . GLU B 1 372 ? -2.230 -25.039 52.149 1.00 12.10 372 GLU B O 1
ATOM 8318 N N . ASP B 1 373 ? -2.793 -24.633 50.033 1.00 13.83 373 ASP B N 1
ATOM 8319 C CA . ASP B 1 373 ? -1.484 -25.016 49.526 1.00 16.74 373 ASP B CA 1
ATOM 8320 C C . ASP B 1 373 ? -0.780 -23.905 48.743 1.00 17.73 373 ASP B C 1
ATOM 8321 O O . ASP B 1 373 ? 0.100 -24.194 47.944 1.00 18.90 373 ASP B O 1
ATOM 8326 N N . LEU B 1 374 ? -1.170 -22.651 48.980 1.00 15.75 374 LEU B N 1
ATOM 8327 C CA . LEU B 1 374 ? -0.486 -21.493 48.439 1.00 16.15 374 LEU B CA 1
ATOM 8328 C C . LEU B 1 374 ? 0.111 -20.719 49.601 1.00 13.55 374 LEU B C 1
ATOM 8329 O O . LEU B 1 374 ? -0.549 -20.512 50.626 1.00 12.80 374 LEU B O 1
ATOM 8334 N N . ASP B 1 375 ? 1.347 -20.289 49.441 1.00 12.73 375 ASP B N 1
ATOM 8335 C CA . ASP B 1 375 ? 2.045 -19.592 50.503 1.00 13.32 375 ASP B CA 1
ATOM 8336 C C . ASP B 1 375 ? 1.613 -18.131 50.641 1.00 13.53 375 ASP B C 1
ATOM 8337 O O . ASP B 1 375 ? 1.700 -17.583 51.733 1.00 12.44 375 ASP B O 1
ATOM 8342 N N . ASP B 1 376 ? 1.184 -17.506 49.549 1.00 12.65 376 ASP B N 1
ATOM 8343 C CA . ASP B 1 376 ? 0.727 -16.106 49.614 1.00 14.23 376 ASP B CA 1
ATOM 8344 C C . ASP B 1 376 ? -0.698 -16.034 50.118 1.00 12.07 376 ASP B C 1
ATOM 8345 O O . ASP B 1 376 ? -1.583 -16.687 49.560 1.00 12.14 376 ASP B O 1
ATOM 8350 N N . ALA B 1 377 ? -0.929 -15.251 51.168 1.00 9.94 377 ALA B N 1
ATOM 8351 C CA . ALA B 1 377 ? -2.251 -15.027 51.706 1.00 9.91 377 ALA B CA 1
ATOM 8352 C C . ALA B 1 377 ? -2.454 -13.527 51.838 1.00 11.04 377 ALA B C 1
ATOM 8353 O O . ALA B 1 377 ? -1.485 -12.764 51.812 1.00 14.74 377 ALA B O 1
ATOM 8355 N N . TYR B 1 378 ? -3.698 -13.095 51.948 1.00 9.56 378 TYR B N 1
ATOM 8356 C CA . TYR B 1 378 ? -4.008 -11.677 52.004 1.00 9.10 378 TYR B CA 1
ATOM 8357 C C . TYR B 1 378 ? -4.812 -11.419 53.245 1.00 8.00 378 TYR B C 1
ATOM 8358 O O . TYR B 1 378 ? -5.578 -12.254 53.711 1.00 11.02 378 TYR B O 1
ATOM 8367 N N . TYR B 1 379 ? -4.651 -10.236 53.803 1.00 6.86 379 TYR B N 1
ATOM 8368 C CA . TYR B 1 379 ? -5.571 -9.789 54.832 1.00 7.97 379 TYR B CA 1
ATOM 8369 C C . TYR B 1 379 ? -5.869 -8.308 54.675 1.00 7.53 379 TYR B C 1
ATOM 8370 O O . TYR B 1 379 ? -5.095 -7.558 54.061 1.00 8.41 379 TYR B O 1
ATOM 8379 N N . VAL B 1 380 ? -7.007 -7.904 55.220 1.00 7.53 380 VAL B N 1
ATOM 8380 C CA . VAL B 1 380 ? -7.492 -6.534 55.147 1.00 9.33 380 VAL B CA 1
ATOM 8381 C C . VAL B 1 380 ? -7.365 -5.892 56.511 1.00 11.31 380 VAL B C 1
ATOM 8382 O O . VAL B 1 380 ? -7.738 -6.504 57.519 1.00 11.51 380 VAL B O 1
ATOM 8386 N N . PHE B 1 381 ? -6.856 -4.668 56.533 1.00 9.46 381 PHE B N 1
ATOM 8387 C CA . PHE B 1 381 ? -6.769 -3.870 57.750 1.00 9.83 381 PHE B CA 1
ATOM 8388 C C . PHE B 1 381 ? -7.497 -2.555 57.551 1.00 8.74 381 PHE B C 1
ATOM 8389 O O . PHE B 1 381 ? -7.380 -1.870 56.521 1.00 8.26 381 PHE B O 1
ATOM 8397 N N . THR B 1 382 ? -8.253 -2.175 58.572 1.00 8.96 382 THR B N 1
ATOM 8398 C CA . THR B 1 382 ? -8.904 -0.891 58.603 1.00 9.74 382 THR B CA 1
ATOM 8399 C C . THR B 1 382 ? -8.988 -0.382 60.025 1.00 7.96 382 THR B C 1
ATOM 8400 O O . THR B 1 382 ? -8.817 -1.132 60.958 1.00 9.04 382 THR B O 1
ATOM 8404 N N . SER B 1 383 ? -9.255 0.898 60.161 1.00 8.59 383 SER B N 1
ATOM 8405 C CA . SER B 1 383 ? -9.588 1.496 61.455 1.00 9.93 383 SER B CA 1
ATOM 8406 C C . SER B 1 383 ? -10.569 2.621 61.244 1.00 10.18 383 SER B C 1
ATOM 8407 O O . SER B 1 383 ? -10.925 2.940 60.118 1.00 10.60 383 SER B O 1
ATOM 8410 N N . PHE B 1 384 ? -11.023 3.257 62.315 1.00 10.22 384 PHE B N 1
ATOM 8411 C CA . PHE B 1 384 ? -11.889 4.419 62.124 1.00 11.89 384 PHE B CA 1
ATOM 8412 C C . PHE B 1 384 ? -11.188 5.567 61.375 1.00 12.09 384 PHE B C 1
ATOM 8413 O O . PHE B 1 384 ? -11.847 6.406 60.791 1.00 16.40 384 PHE B O 1
ATOM 8421 N N . THR B 1 385 ? -9.866 5.615 61.408 1.00 12.64 385 THR B N 1
ATOM 8422 C CA . THR B 1 385 ? -9.084 6.640 60.700 1.00 16.87 385 THR B CA 1
ATOM 8423 C C . THR B 1 385 ? -8.236 6.082 59.545 1.00 17.72 385 THR B C 1
ATOM 8424 O O . THR B 1 385 ? -7.450 6.819 58.953 1.00 21.14 385 THR B O 1
ATOM 8428 N N . THR B 1 386 ? -8.410 4.808 59.201 1.00 14.35 386 THR B N 1
ATOM 8429 C CA . THR B 1 386 ? -7.572 4.146 58.200 1.00 14.78 386 THR B CA 1
ATOM 8430 C C . THR B 1 386 ? -8.468 3.448 57.176 1.00 13.05 386 THR B C 1
ATOM 8431 O O . THR B 1 386 ? -9.013 2.373 57.466 1.00 12.23 386 THR B O 1
ATOM 8435 N N . PRO B 1 387 ? -8.614 4.013 55.983 1.00 11.70 387 PRO B N 1
ATOM 8436 C CA . PRO B 1 387 ? -9.302 3.329 54.895 1.00 9.94 387 PRO B CA 1
ATOM 8437 C C . PRO B 1 387 ? -8.665 1.962 54.602 1.00 10.61 387 PRO B C 1
ATOM 8438 O O . PRO B 1 387 ? -7.472 1.774 54.875 1.00 11.66 387 PRO B O 1
ATOM 8442 N N . ARG B 1 388 ? -9.450 1.029 54.074 1.00 11.91 388 ARG B N 1
ATOM 8443 C CA . ARG B 1 388 ? -9.012 -0.365 53.866 1.00 12.87 388 ARG B CA 1
ATOM 8444 C C . ARG B 1 388 ? -7.655 -0.479 53.171 1.00 9.27 388 ARG B C 1
ATOM 8445 O O . ARG B 1 388 ? -7.437 0.107 52.117 1.00 10.89 388 ARG B O 1
ATOM 8453 N N . GLN B 1 389 ? -6.780 -1.246 53.791 1.00 7.96 389 GLN B N 1
ATOM 8454 C CA . GLN B 1 389 ? -5.486 -1.645 53.284 1.00 7.74 389 GLN B CA 1
ATOM 8455 C C . GLN B 1 389 ? -5.482 -3.148 53.162 1.00 9.82 389 GLN B C 1
ATOM 8456 O O . GLN B 1 389 ? -5.839 -3.831 54.112 1.00 12.03 389 GLN B O 1
ATOM 8462 N N . ILE B 1 390 ? -5.051 -3.667 52.015 1.00 7.19 390 ILE B N 1
ATOM 8463 C CA . ILE B 1 390 ? -4.845 -5.086 51.826 1.00 7.77 390 ILE B CA 1
ATOM 8464 C C . ILE B 1 390 ? -3.356 -5.365 51.840 1.00 5.98 390 ILE B C 1
ATOM 8465 O O . ILE B 1 390 ? -2.606 -4.739 51.119 1.00 6.54 390 ILE B O 1
ATOM 8470 N N . TYR B 1 391 ? -2.945 -6.353 52.633 1.00 6.78 391 TYR B N 1
ATOM 8471 C CA . TYR B 1 391 ? -1.570 -6.829 52.710 1.00 8.58 391 TYR B CA 1
ATOM 8472 C C . TYR B 1 391 ? -1.463 -8.206 52.120 1.00 8.24 391 TYR B C 1
ATOM 8473 O O . TYR B 1 391 ? -2.337 -9.028 52.336 1.00 8.32 391 TYR B O 1
ATOM 8482 N N . LYS B 1 392 ? -0.375 -8.438 51.387 1.00 9.24 392 LYS B N 1
ATOM 8483 C CA . LYS B 1 392 ? -0.040 -9.755 50.852 1.00 9.72 392 LYS B CA 1
ATOM 8484 C C . LYS B 1 392 ? 1.081 -10.284 51.697 1.00 10.89 392 LYS B C 1
ATOM 8485 O O . LYS B 1 392 ? 2.096 -9.586 51.853 1.00 12.50 392 LYS B O 1
ATOM 8491 N N . THR B 1 393 ? 0.940 -11.495 52.227 1.00 10.31 393 THR B N 1
ATOM 8492 C CA . THR B 1 393 ? 1.917 -12.023 53.175 1.00 12.09 393 THR B CA 1
ATOM 8493 C C . THR B 1 393 ? 2.301 -13.445 52.829 1.00 12.70 393 THR B C 1
ATOM 8494 O O . THR B 1 393 ? 1.527 -14.182 52.275 1.00 12.74 393 THR B O 1
ATOM 8498 N N . SER B 1 394 ? 3.505 -13.826 53.212 1.00 11.07 394 SER B N 1
ATOM 8499 C CA . SER B 1 394 ? 3.934 -15.215 53.146 1.00 11.12 394 SER B CA 1
ATOM 8500 C C . SER B 1 394 ? 3.535 -15.880 54.461 1.00 11.76 394 SER B C 1
ATOM 8501 O O . SER B 1 394 ? 3.904 -15.424 55.538 1.00 11.34 394 SER B O 1
ATOM 8504 N N . VAL B 1 395 ? 2.782 -16.964 54.377 1.00 11.13 395 VAL B N 1
ATOM 8505 C CA . VAL B 1 395 ? 2.400 -17.717 55.548 1.00 12.15 395 VAL B CA 1
ATOM 8506 C C . VAL B 1 395 ? 3.659 -18.340 56.180 1.00 14.47 395 VAL B C 1
ATOM 8507 O O . VAL B 1 395 ? 3.822 -18.315 57.392 1.00 15.46 395 VAL B O 1
ATOM 8511 N N . SER B 1 396 ? 4.545 -18.880 55.356 1.00 14.20 396 SER B N 1
ATOM 8512 C CA . SER B 1 396 ? 5.747 -19.540 55.893 1.00 16.17 396 SER B CA 1
ATOM 8513 C C . SER B 1 396 ? 6.714 -18.608 56.622 1.00 17.79 396 SER B C 1
ATOM 8514 O O . SER B 1 396 ? 7.271 -19.010 57.648 1.00 20.04 396 SER B O 1
ATOM 8517 N N . THR B 1 397 ? 6.926 -17.387 56.126 1.00 15.45 397 THR B N 1
ATOM 8518 C CA . THR B 1 397 ? 7.950 -16.494 56.711 1.00 16.19 397 THR B CA 1
ATOM 8519 C C . THR B 1 397 ? 7.409 -15.276 57.444 1.00 16.33 397 THR B C 1
ATOM 8520 O O . THR B 1 397 ? 8.138 -14.621 58.206 1.00 18.08 397 THR B O 1
ATOM 8524 N N . GLY B 1 398 ? 6.157 -14.940 57.191 1.00 15.14 398 GLY B N 1
ATOM 8525 C CA . GLY B 1 398 ? 5.550 -13.759 57.755 1.00 13.83 398 GLY B CA 1
ATOM 8526 C C . GLY B 1 398 ? 5.894 -12.464 57.029 1.00 13.57 398 GLY B C 1
ATOM 8527 O O . GLY B 1 398 ? 5.412 -11.402 57.430 1.00 14.30 398 GLY B O 1
ATOM 8528 N N . LYS B 1 399 ? 6.673 -12.539 55.951 1.00 12.83 399 LYS B N 1
ATOM 8529 C CA . LYS B 1 399 ? 7.013 -11.336 55.206 1.00 14.06 399 LYS B CA 1
ATOM 8530 C C . LYS B 1 399 ? 5.724 -10.760 54.639 1.00 14.11 399 LYS B C 1
ATOM 8531 O O . LYS B 1 399 ? 4.909 -11.501 54.136 1.00 15.01 399 LYS B O 1
ATOM 8537 N N . SER B 1 400 ? 5.545 -9.453 54.746 1.00 13.34 400 SER B N 1
ATOM 8538 C CA . SER B 1 400 ? 4.319 -8.781 54.337 1.00 13.84 400 SER B CA 1
ATOM 8539 C C . SER B 1 400 ? 4.657 -7.559 53.475 1.00 13.45 400 SER B C 1
ATOM 8540 O O . SER B 1 400 ? 5.716 -6.950 53.612 1.00 14.83 400 SER B O 1
ATOM 8543 N N . GLU B 1 401 ? 3.731 -7.185 52.608 1.00 13.21 401 GLU B N 1
ATOM 8544 C CA . GLU B 1 401 ? 3.848 -5.998 51.768 1.00 14.99 401 GLU B CA 1
ATOM 8545 C C . GLU B 1 401 ? 2.430 -5.442 51.539 1.00 13.18 401 GLU B C 1
ATOM 8546 O O . GLU B 1 401 ? 1.464 -6.190 51.418 1.00 13.82 401 GLU B O 1
ATOM 8552 N N . LEU B 1 402 ? 2.316 -4.132 51.510 1.00 10.55 402 LEU B N 1
ATOM 8553 C CA . LEU B 1 402 ? 1.065 -3.502 51.121 1.00 11.05 402 LEU B CA 1
ATOM 8554 C C . LEU B 1 402 ? 0.759 -3.837 49.657 1.00 10.56 402 LEU B C 1
ATOM 8555 O O . LEU B 1 402 ? 1.566 -3.595 48.751 1.00 12.62 402 LEU B O 1
ATOM 8560 N N . TRP B 1 403 ? -0.407 -4.405 49.440 1.00 8.74 403 TRP B N 1
ATOM 8561 C CA . TRP B 1 403 ? -0.864 -4.830 48.136 1.00 9.31 403 TRP B CA 1
ATOM 8562 C C . TRP B 1 403 ? -1.785 -3.788 47.511 1.00 11.00 403 TRP B C 1
ATOM 8563 O O . TRP B 1 403 ? -1.661 -3.489 46.330 1.00 11.72 403 TRP B O 1
ATOM 8574 N N . ALA B 1 404 ? -2.695 -3.210 48.294 1.00 9.47 404 ALA B N 1
ATOM 8575 C CA . ALA B 1 404 ? -3.575 -2.145 47.795 1.00 9.59 404 ALA B CA 1
ATOM 8576 C C . ALA B 1 404 ? -4.068 -1.309 48.958 1.00 10.77 404 ALA B C 1
ATOM 8577 O O . ALA B 1 404 ? -4.173 -1.792 50.071 1.00 12.35 404 ALA B O 1
ATOM 8579 N N . LYS B 1 405 ? -4.424 -0.069 48.705 1.00 13.04 405 LYS B N 1
ATOM 8580 C CA . LYS B 1 405 ? -4.928 0.807 49.758 1.00 14.26 405 LYS B CA 1
ATOM 8581 C C . LYS B 1 405 ? -5.872 1.773 49.104 1.00 13.16 405 LYS B C 1
ATOM 8582 O O . LYS B 1 405 ? -5.558 2.293 48.042 1.00 16.44 405 LYS B O 1
ATOM 8588 N N . VAL B 1 406 ? -7.027 2.007 49.714 1.00 10.95 406 VAL B N 1
ATOM 8589 C CA . VAL B 1 406 ? -7.981 2.937 49.166 1.00 12.87 406 VAL B CA 1
ATOM 8590 C C . VAL B 1 406 ? -7.522 4.338 49.534 1.00 12.56 406 VAL B C 1
ATOM 8591 O O . VAL B 1 406 ? -7.254 4.626 50.706 1.00 13.78 406 VAL B O 1
ATOM 8595 N N . ASP B 1 407 ? -7.446 5.191 48.520 1.00 11.99 407 ASP B N 1
ATOM 8596 C CA . ASP B 1 407 ? -7.071 6.585 48.698 1.00 17.18 407 ASP B CA 1
ATOM 8597 C C . ASP B 1 407 ? -8.315 7.376 48.976 1.00 14.76 407 ASP B C 1
ATOM 8598 O O . ASP B 1 407 ? -9.258 7.363 48.176 1.00 17.70 407 ASP B O 1
ATOM 8603 N N . VAL B 1 408 ? -8.321 8.044 50.117 1.00 14.64 408 VAL B N 1
ATOM 8604 C CA . VAL B 1 408 ? -9.466 8.818 50.559 1.00 14.42 408 VAL B CA 1
ATOM 8605 C C . VAL B 1 408 ? -8.982 10.212 50.924 1.00 11.69 408 VAL B C 1
ATOM 8606 O O . VAL B 1 408 ? -7.976 10.371 51.634 1.00 13.34 408 VAL B O 1
ATOM 8610 N N . PRO B 1 409 ? -9.659 11.235 50.417 1.00 10.65 409 PRO B N 1
ATOM 8611 C CA . PRO B 1 409 ? -9.255 12.632 50.692 1.00 11.14 409 PRO B CA 1
ATOM 8612 C C . PRO B 1 409 ? -9.620 13.086 52.099 1.00 12.32 409 PRO B C 1
ATOM 8613 O O . PRO B 1 409 ? -10.626 13.750 52.314 1.00 14.36 409 PRO B O 1
ATOM 8617 N N . MET B 1 410 ? -8.775 12.703 53.040 1.00 12.92 410 MET B N 1
ATOM 8618 C CA . MET B 1 410 ? -8.956 13.034 54.441 1.00 14.77 410 MET B CA 1
ATOM 8619 C C . MET B 1 410 ? -7.592 13.063 55.101 1.00 16.84 410 MET B C 1
ATOM 8620 O O . MET B 1 410 ? -6.631 12.497 54.577 1.00 17.21 410 MET B O 1
ATOM 8625 N N . ASN B 1 411 ? -7.503 13.698 56.262 1.00 16.23 411 ASN B N 1
ATOM 8626 C CA . ASN B 1 411 ? -6.255 13.757 57.035 1.00 18.02 411 ASN B CA 1
ATOM 8627 C C . ASN B 1 411 ? -6.460 13.016 58.345 1.00 16.19 411 ASN B C 1
ATOM 8628 O O . ASN B 1 411 ? -7.055 13.584 59.268 1.00 15.42 411 ASN B O 1
ATOM 8633 N N . PRO B 1 412 ? -5.973 11.779 58.440 1.00 15.88 412 PRO B N 1
ATOM 8634 C CA . PRO B 1 412 ? -6.243 10.942 59.621 1.00 16.24 412 PRO B CA 1
ATOM 8635 C C . PRO B 1 412 ? -5.721 11.534 60.929 1.00 14.55 412 PRO B C 1
ATOM 8636 O O . PRO B 1 412 ? -6.291 11.235 61.990 1.00 12.96 412 PRO B O 1
ATOM 8640 N N . GLU B 1 413 ? -4.666 12.348 60.841 1.00 15.35 413 GLU B N 1
ATOM 8641 C CA . GLU B 1 413 ? -4.005 12.938 62.016 1.00 16.58 413 GLU B CA 1
ATOM 8642 C C . GLU B 1 413 ? -4.895 13.919 62.755 1.00 13.29 413 GLU B C 1
ATOM 8643 O O . GLU B 1 413 ? -4.610 14.293 63.891 1.00 13.98 413 GLU B O 1
ATOM 8649 N N . GLN B 1 414 ? -5.989 14.335 62.130 1.00 11.10 414 GLN B N 1
ATOM 8650 C CA . GLN B 1 414 ? -6.940 15.231 62.794 1.00 11.02 414 GLN B CA 1
ATOM 8651 C C . GLN B 1 414 ? -7.907 14.583 63.781 1.00 9.80 414 GLN B C 1
ATOM 8652 O O . GLN B 1 414 ? -8.579 15.294 64.530 1.00 9.73 414 GLN B O 1
ATOM 8658 N N . TYR B 1 415 ? -7.938 13.256 63.770 1.00 8.13 415 TYR B N 1
ATOM 8659 C CA . TYR B 1 415 ? -8.930 12.515 64.532 1.00 9.14 415 TYR B CA 1
ATOM 8660 C C . TYR B 1 415 ? -8.276 11.606 65.533 1.00 10.15 415 TYR B C 1
ATOM 8661 O O . TYR B 1 415 ? -7.119 11.195 65.371 1.00 13.29 415 TYR B O 1
ATOM 8670 N N . GLN B 1 416 ? -9.024 11.292 66.575 1.00 10.47 416 GLN B N 1
ATOM 8671 C CA . GLN B 1 416 ? -8.587 10.263 67.499 1.00 12.27 416 GLN B CA 1
ATOM 8672 C C . GLN B 1 416 ? -9.726 9.349 67.854 1.00 10.82 416 GLN B C 1
ATOM 8673 O O . GLN B 1 416 ? -10.904 9.696 67.743 1.00 9.14 416 GLN B O 1
ATOM 8679 N N . VAL B 1 417 ? -9.331 8.149 68.245 1.00 9.82 417 VAL B N 1
ATOM 8680 C CA . VAL B 1 417 ? -10.215 7.046 68.577 1.00 9.03 417 VAL B CA 1
ATOM 8681 C C . VAL B 1 417 ? -9.886 6.639 69.990 1.00 8.89 417 VAL B C 1
ATOM 8682 O O . VAL B 1 417 ? -8.734 6.324 70.305 1.00 11.03 417 VAL B O 1
ATOM 8686 N N . GLU B 1 418 ? -10.869 6.714 70.861 1.00 7.20 418 GLU B N 1
ATOM 8687 C CA . GLU B 1 418 ? -10.780 6.215 72.228 1.00 7.50 418 GLU B CA 1
ATOM 8688 C C . GLU B 1 418 ? -11.495 4.896 72.363 1.00 6.70 418 GLU B C 1
ATOM 8689 O O . GLU B 1 418 ? -12.485 4.649 71.660 1.00 7.54 418 GLU B O 1
ATOM 8695 N N . GLN B 1 419 ? -10.988 4.034 73.214 1.00 5.97 419 GLN B N 1
ATOM 8696 C CA . GLN B 1 419 ? -11.756 2.914 73.699 1.00 5.59 419 GLN B CA 1
ATOM 8697 C C . GLN B 1 419 ? -11.959 3.088 75.186 1.00 4.91 419 GLN B C 1
ATOM 8698 O O . GLN B 1 419 ? -10.980 3.255 75.932 1.00 6.62 419 GLN B O 1
ATOM 8704 N N . VAL B 1 420 ? -13.220 3.040 75.582 1.00 4.12 420 VAL B N 1
ATOM 8705 C CA . VAL B 1 420 ? -13.628 3.182 76.963 1.00 4.84 420 VAL B CA 1
ATOM 8706 C C . VAL B 1 420 ? -14.469 2.000 77.409 1.00 5.19 420 VAL B C 1
ATOM 8707 O O . VAL B 1 420 ? -14.912 1.178 76.600 1.00 4.73 420 VAL B O 1
ATOM 8711 N N . PHE B 1 421 ? -14.642 1.889 78.720 1.00 4.47 421 PHE B N 1
ATOM 8712 C CA . PHE B 1 421 ? -15.357 0.814 79.356 1.00 3.81 421 PHE B CA 1
ATOM 8713 C C . PHE B 1 421 ? -16.269 1.435 80.388 1.00 5.13 421 PHE B C 1
ATOM 8714 O O . PHE B 1 421 ? -15.807 2.127 81.280 1.00 7.62 421 PHE B O 1
ATOM 8722 N N . TYR B 1 422 ? -17.562 1.165 80.292 1.00 4.49 422 TYR B N 1
ATOM 8723 C CA . TYR B 1 422 ? -18.554 1.748 81.188 1.00 4.23 422 TYR B CA 1
ATOM 8724 C C . TYR B 1 422 ? -19.371 0.641 81.846 1.00 4.34 422 TYR B C 1
ATOM 8725 O O . TYR B 1 422 ? -19.507 -0.453 81.276 1.00 6.14 422 TYR B O 1
ATOM 8734 N N . ALA B 1 423 ? -19.899 0.882 83.035 1.00 6.05 423 ALA B N 1
ATOM 8735 C CA . ALA B 1 423 ? -20.714 -0.086 83.725 1.00 5.29 423 ALA B CA 1
ATOM 8736 C C . ALA B 1 423 ? -22.175 0.022 83.345 1.00 5.85 423 ALA B C 1
ATOM 8737 O O . ALA B 1 423 ? -22.772 1.109 83.369 1.00 7.74 423 ALA B O 1
ATOM 8739 N N . SER B 1 424 ? -22.747 -1.119 82.983 1.00 5.31 424 SER B N 1
ATOM 8740 C CA . SER B 1 424 ? -24.173 -1.222 82.754 1.00 5.41 424 SER B CA 1
ATOM 8741 C C . SER B 1 424 ? -24.906 -1.279 84.098 1.00 6.81 424 SER B C 1
ATOM 8742 O O . SER B 1 424 ? -24.264 -1.360 85.142 1.00 7.80 424 SER B O 1
ATOM 8745 N N . LYS B 1 425 ? -26.238 -1.247 84.057 1.00 7.86 425 LYS B N 1
ATOM 8746 C CA . LYS B 1 425 ? -27.075 -1.383 85.251 1.00 10.52 425 LYS B CA 1
ATOM 8747 C C . LYS B 1 425 ? -26.618 -2.489 86.215 1.00 9.38 425 LYS B C 1
ATOM 8748 O O . LYS B 1 425 ? -26.521 -2.268 87.430 1.00 10.51 425 LYS B O 1
ATOM 8754 N N . ASP B 1 426 ? -26.320 -3.677 85.675 1.00 7.41 426 ASP B N 1
ATOM 8755 C CA . ASP B 1 426 ? -25.940 -4.834 86.482 1.00 6.22 426 ASP B CA 1
ATOM 8756 C C . ASP B 1 426 ? -24.462 -4.974 86.814 1.00 7.47 426 ASP B C 1
ATOM 8757 O O . ASP B 1 426 ? -24.069 -5.953 87.445 1.00 9.16 426 ASP B O 1
ATOM 8762 N N . GLY B 1 427 ? -23.676 -3.964 86.434 1.00 6.24 427 GLY B N 1
ATOM 8763 C CA . GLY B 1 427 ? -22.255 -3.941 86.715 1.00 5.80 427 GLY B CA 1
ATOM 8764 C C . GLY B 1 427 ? -21.383 -4.384 85.563 1.00 7.17 427 GLY B C 1
ATOM 8765 O O . GLY B 1 427 ? -20.184 -4.192 85.621 1.00 6.99 427 GLY B O 1
ATOM 8766 N N . THR B 1 428 ? -21.961 -4.975 84.518 1.00 5.28 428 THR B N 1
ATOM 8767 C CA . THR B 1 428 ? -21.152 -5.455 83.413 1.00 4.70 428 THR B CA 1
ATOM 8768 C C . THR B 1 428 ? -20.345 -4.311 82.808 1.00 4.93 428 THR B C 1
ATOM 8769 O O . THR B 1 428 ? -20.879 -3.239 82.547 1.00 5.82 428 THR B O 1
ATOM 8773 N N . LYS B 1 429 ? -19.066 -4.566 82.516 1.00 4.94 429 LYS B N 1
ATOM 8774 C CA . LYS B 1 429 ? -18.210 -3.575 81.848 1.00 5.39 429 LYS B CA 1
ATOM 8775 C C . LYS B 1 429 ? -18.315 -3.740 80.349 1.00 5.49 429 LYS B C 1
ATOM 8776 O O . LYS B 1 429 ? -17.949 -4.772 79.798 1.00 7.63 429 LYS B O 1
ATOM 8782 N N . VAL B 1 430 ? -18.862 -2.719 79.710 1.00 3.28 430 VAL B N 1
ATOM 8783 C CA . VAL B 1 430 ? -19.155 -2.750 78.287 1.00 4.39 430 VAL B CA 1
ATOM 8784 C C . VAL B 1 430 ? -18.169 -1.868 77.557 1.00 3.38 430 VAL B C 1
ATOM 8785 O O . VAL B 1 430 ? -17.955 -0.709 77.954 1.00 4.41 430 VAL B O 1
ATOM 8789 N N . PRO B 1 431 ? -17.521 -2.359 76.503 1.00 4.24 431 PRO B N 1
ATOM 8790 C CA . PRO B 1 431 ? -16.661 -1.465 75.722 1.00 3.32 431 PRO B CA 1
ATOM 8791 C C . PRO B 1 431 ? -17.419 -0.538 74.787 1.00 4.02 431 PRO B C 1
ATOM 8792 O O . PRO B 1 431 ? -18.536 -0.816 74.343 1.00 4.77 431 PRO B O 1
ATOM 8796 N N . MET B 1 432 ? -16.778 0.583 74.480 1.00 3.85 432 MET B N 1
ATOM 8797 C CA . MET B 1 432 ? -17.291 1.535 73.503 1.00 3.43 432 MET B CA 1
ATOM 8798 C C . MET B 1 432 ? -16.147 2.262 72.833 1.00 3.97 432 MET B C 1
ATOM 8799 O O . MET B 1 432 ? -15.195 2.674 73.500 1.00 3.94 432 MET B O 1
ATOM 8804 N N . PHE B 1 433 ? -16.228 2.444 71.504 1.00 3.84 433 PHE B N 1
ATOM 8805 C CA . PHE B 1 433 ? -15.311 3.265 70.757 1.00 3.13 433 PHE B CA 1
ATOM 8806 C C . PHE B 1 433 ? -15.889 4.671 70.669 1.00 3.86 433 PHE B C 1
ATOM 8807 O O . PHE B 1 433 ? -17.082 4.816 70.444 1.00 5.29 433 PHE B O 1
ATOM 8815 N N . VAL B 1 434 ? -15.064 5.684 70.848 1.00 4.58 434 VAL B N 1
ATOM 8816 C CA . VAL B 1 434 ? -15.504 7.064 70.754 1.00 3.79 434 VAL B CA 1
ATOM 8817 C C . VAL B 1 434 ? -14.529 7.775 69.818 1.00 4.64 434 VAL B C 1
ATOM 8818 O O . VAL B 1 434 ? -13.319 7.801 70.074 1.00 7.85 434 VAL B O 1
ATOM 8822 N N . VAL B 1 435 ? -15.058 8.349 68.743 1.00 4.35 435 VAL B N 1
ATOM 8823 C CA . VAL B 1 435 ? -14.269 8.921 67.645 1.00 4.24 435 VAL B CA 1
ATOM 8824 C C . VAL B 1 435 ? -14.620 10.414 67.524 1.00 5.24 435 VAL B C 1
ATOM 8825 O O . VAL B 1 435 ? -15.793 10.799 67.538 1.00 5.01 435 VAL B O 1
ATOM 8829 N N . HIS B 1 436 ? -13.599 11.251 67.417 1.00 5.38 436 HIS B N 1
ATOM 8830 C CA . HIS B 1 436 ? -13.811 12.692 67.338 1.00 5.48 436 HIS B CA 1
ATOM 8831 C C . HIS B 1 436 ? -12.549 13.395 66.869 1.00 6.79 436 HIS B C 1
ATOM 8832 O O . HIS B 1 436 ? -11.474 12.821 66.910 1.00 7.62 436 HIS B O 1
ATOM 8839 N N . ARG B 1 437 ? -12.668 14.654 66.488 1.00 6.55 437 ARG B N 1
ATOM 8840 C CA . ARG B 1 437 ? -11.475 15.468 66.221 1.00 7.39 437 ARG B CA 1
ATOM 8841 C C . ARG B 1 437 ? -10.599 15.547 67.462 1.00 8.00 437 ARG B C 1
ATOM 8842 O O . ARG B 1 437 ? -11.102 15.620 68.591 1.00 6.78 437 ARG B O 1
ATOM 8850 N N . LYS B 1 438 ? -9.299 15.541 67.275 1.00 8.25 438 LYS B N 1
ATOM 8851 C CA . LYS B 1 438 ? -8.391 15.703 68.407 1.00 8.60 438 LYS B CA 1
ATOM 8852 C C . LYS B 1 438 ? -8.630 17.006 69.136 1.00 10.68 438 LYS B C 1
ATOM 8853 O O . LYS B 1 438 ? -8.411 17.074 70.353 1.00 12.13 438 LYS B O 1
ATOM 8859 N N . ASP B 1 439 ? -9.072 18.039 68.416 1.00 9.83 439 ASP B N 1
ATOM 8860 C CA . ASP B 1 439 ? -9.306 19.340 69.053 1.00 12.26 439 ASP B CA 1
ATOM 8861 C C . ASP B 1 439 ? -10.710 19.531 69.643 1.00 12.49 439 ASP B C 1
ATOM 8862 O O . ASP B 1 439 ? -11.060 20.637 70.031 1.00 13.58 439 ASP B O 1
ATOM 8867 N N . LEU B 1 440 ? -11.478 18.447 69.769 1.00 9.40 440 LEU B N 1
ATOM 8868 C CA . LEU B 1 440 ? -12.799 18.506 70.375 1.00 11.42 440 LEU B CA 1
ATOM 8869 C C . LEU B 1 440 ? -12.762 19.127 71.769 1.00 11.51 440 LEU B C 1
ATOM 8870 O O . LEU B 1 440 ? -11.969 18.723 72.610 1.00 14.16 440 LEU B O 1
ATOM 8875 N N . LYS B 1 441 ? -13.655 20.070 72.024 1.00 14.68 441 LYS B N 1
ATOM 8876 C CA . LYS B 1 441 ? -13.830 20.588 73.388 1.00 16.31 441 LYS B CA 1
ATOM 8877 C C . LYS B 1 441 ? -14.748 19.649 74.160 1.00 13.33 441 LYS B C 1
ATOM 8878 O O . LYS B 1 441 ? -15.855 19.354 73.699 1.00 11.46 441 LYS B O 1
ATOM 8884 N N . ARG B 1 442 ? -14.308 19.208 75.344 1.00 12.32 442 ARG B N 1
ATOM 8885 C CA . ARG B 1 442 ? -15.104 18.373 76.241 1.00 11.82 442 ARG B CA 1
ATOM 8886 C C . ARG B 1 442 ? -15.960 19.253 77.117 1.00 11.78 442 ARG B C 1
ATOM 8887 O O . ARG B 1 442 ? -15.685 19.447 78.305 1.00 13.85 442 ARG B O 1
ATOM 8895 N N . ASP B 1 443 ? -16.982 19.810 76.497 1.00 10.99 443 ASP B N 1
ATOM 8896 C CA . ASP B 1 443 ? -17.806 20.845 77.090 1.00 10.47 443 ASP B CA 1
ATOM 8897 C C . ASP B 1 443 ? -19.254 20.424 77.310 1.00 9.34 443 ASP B C 1
ATOM 8898 O O . ASP B 1 443 ? -20.124 21.263 77.589 1.00 12.36 443 ASP B O 1
ATOM 8903 N N . GLY B 1 444 ? -19.538 19.130 77.151 1.00 7.01 444 GLY B N 1
ATOM 8904 C CA . GLY B 1 444 ? -20.866 18.604 77.351 1.00 7.49 444 GLY B CA 1
ATOM 8905 C C . GLY B 1 444 ? -21.897 19.050 76.340 1.00 7.47 444 GLY B C 1
ATOM 8906 O O . GLY B 1 444 ? -23.102 19.033 76.607 1.00 8.21 444 GLY B O 1
ATOM 8907 N N . ASN B 1 445 ? -21.435 19.456 75.163 1.00 7.00 445 ASN B N 1
ATOM 8908 C CA . ASN B 1 445 ? -22.339 19.973 74.136 1.00 6.73 445 ASN B CA 1
ATOM 8909 C C . ASN B 1 445 ? -22.028 19.573 72.697 1.00 8.51 445 ASN B C 1
ATOM 8910 O O . ASN B 1 445 ? -22.639 20.093 71.770 1.00 8.32 445 ASN B O 1
ATOM 8915 N N . ALA B 1 446 ? -21.113 18.642 72.468 1.00 7.36 446 ALA B N 1
ATOM 8916 C CA . ALA B 1 446 ? -20.859 18.208 71.090 1.00 7.48 446 ALA B CA 1
ATOM 8917 C C . ALA B 1 446 ? -22.057 17.423 70.572 1.00 6.86 446 ALA B C 1
ATOM 8918 O O . ALA B 1 446 ? -22.629 16.574 71.278 1.00 7.56 446 ALA B O 1
ATOM 8920 N N . PRO B 1 447 ? -22.461 17.651 69.327 1.00 5.62 447 PRO B N 1
ATOM 8921 C CA . PRO B 1 447 ? -23.483 16.791 68.721 1.00 7.11 447 PRO B CA 1
ATOM 8922 C C . PRO B 1 447 ? -22.901 15.395 68.618 1.00 6.34 447 PRO B C 1
ATOM 8923 O O . PRO B 1 447 ? -21.773 15.245 68.140 1.00 6.15 447 PRO B O 1
ATOM 8927 N N . THR B 1 448 ? -23.642 14.403 69.076 1.00 5.74 448 THR B N 1
ATOM 8928 C CA . THR B 1 448 ? -23.103 13.054 69.244 1.00 5.09 448 THR B CA 1
ATOM 8929 C C . THR B 1 448 ? -24.038 12.060 68.597 1.00 3.69 448 THR B C 1
ATOM 8930 O O . THR B 1 448 ? -25.251 12.186 68.739 1.00 5.94 448 THR B O 1
ATOM 8934 N N . LEU B 1 449 ? -23.479 11.101 67.868 1.00 4.39 449 LEU B N 1
ATOM 8935 C CA . LEU B 1 449 ? -24.210 10.010 67.258 1.00 4.36 449 LEU B CA 1
ATOM 8936 C C . LEU B 1 449 ? -23.703 8.683 67.827 1.00 4.44 449 LEU B C 1
ATOM 8937 O O . LEU B 1 449 ? -22.510 8.383 67.708 1.00 4.99 449 LEU B O 1
ATOM 8942 N N . LEU B 1 450 ? -24.579 7.952 68.523 1.00 4.21 450 LEU B N 1
ATOM 8943 C CA . LEU B 1 450 ? -24.273 6.709 69.211 1.00 4.88 450 LEU B CA 1
ATOM 8944 C C . LEU B 1 450 ? -24.959 5.574 68.455 1.00 4.60 450 LEU B C 1
ATOM 8945 O O . LEU B 1 450 ? -26.191 5.567 68.276 1.00 4.78 450 LEU B O 1
ATOM 8950 N N . TYR B 1 451 ? -24.138 4.627 68.030 1.00 4.94 451 TYR B N 1
ATOM 8951 C CA . TYR B 1 451 ? -24.522 3.483 67.195 1.00 3.84 451 TYR B CA 1
ATOM 8952 C C . TYR B 1 451 ? -24.410 2.199 67.995 1.00 4.38 451 TYR B C 1
ATOM 8953 O O . TYR B 1 451 ? -23.483 2.016 68.761 1.00 4.93 451 TYR B O 1
ATOM 8962 N N . GLY B 1 452 ? -25.345 1.297 67.771 1.00 4.91 452 GLY B N 1
ATOM 8963 C CA . GLY B 1 452 ? -25.262 -0.022 68.345 1.00 6.29 452 GLY B CA 1
ATOM 8964 C C . GLY B 1 452 ? -26.059 -1.019 67.541 1.00 6.38 452 GLY B C 1
ATOM 8965 O O . GLY B 1 452 ? -26.816 -0.660 66.674 1.00 5.51 452 GLY B O 1
ATOM 8966 N N . TYR B 1 453 ? -25.902 -2.285 67.899 1.00 5.01 453 TYR B N 1
ATOM 8967 C CA . TYR B 1 453 ? -26.675 -3.382 67.303 1.00 4.53 453 TYR B CA 1
ATOM 8968 C C . TYR B 1 453 ? -27.156 -4.299 68.403 1.00 5.04 453 TYR B C 1
ATOM 8969 O O . TYR B 1 453 ? -28.322 -4.213 68.841 1.00 6.11 453 TYR B O 1
ATOM 8978 N N . GLY B 1 454 ? -26.262 -5.143 68.930 1.00 4.08 454 GLY B N 1
ATOM 8979 C CA . GLY B 1 454 ? -26.577 -5.930 70.097 1.00 5.08 454 GLY B CA 1
ATOM 8980 C C . GLY B 1 454 ? -27.377 -7.171 69.822 1.00 4.58 454 GLY B C 1
ATOM 8981 O O . GLY B 1 454 ? -28.541 -7.284 70.189 1.00 5.21 454 GLY B O 1
ATOM 8982 N N . GLY B 1 455 ? -26.748 -8.138 69.194 1.00 4.67 455 GLY B N 1
ATOM 8983 C CA . GLY B 1 455 ? -27.434 -9.362 68.869 1.00 4.93 455 GLY B CA 1
ATOM 8984 C C . GLY B 1 455 ? -26.721 -10.214 67.848 1.00 3.70 455 GLY B C 1
ATOM 8985 O O . GLY B 1 455 ? -25.801 -9.776 67.164 1.00 4.59 455 GLY B O 1
ATOM 8986 N N . PHE B 1 456 ? -27.167 -11.467 67.765 1.00 4.72 456 PHE B N 1
ATOM 8987 C CA . PHE B 1 456 ? -26.813 -12.376 66.692 1.00 3.85 456 PHE B CA 1
ATOM 8988 C C . PHE B 1 456 ? -25.330 -12.660 66.598 1.00 5.45 456 PHE B C 1
ATOM 8989 O O . PHE B 1 456 ? -24.836 -13.004 65.538 1.00 6.13 456 PHE B O 1
ATOM 8997 N N . ASN B 1 457 ? -24.611 -12.539 67.719 1.00 5.21 457 ASN B N 1
ATOM 8998 C CA . ASN B 1 457 ? -23.174 -12.783 67.793 1.00 5.98 457 ASN B CA 1
ATOM 8999 C C . ASN B 1 457 ? -22.371 -11.872 66.868 1.00 5.02 457 ASN B C 1
ATOM 9000 O O . ASN B 1 457 ? -21.216 -12.174 66.534 1.00 7.56 457 ASN B O 1
ATOM 9005 N N . VAL B 1 458 ? -22.956 -10.729 66.481 1.00 5.19 458 VAL B N 1
ATOM 9006 C CA . VAL B 1 458 ? -22.315 -9.781 65.589 1.00 6.03 458 VAL B CA 1
ATOM 9007 C C . VAL B 1 458 ? -21.432 -8.859 66.404 1.00 6.94 458 VAL B C 1
ATOM 9008 O O . VAL B 1 458 ? -21.849 -8.349 67.440 1.00 7.95 458 VAL B O 1
ATOM 9012 N N . ASN B 1 459 ? -20.227 -8.607 65.919 1.00 5.73 459 ASN B N 1
ATOM 9013 C CA . ASN B 1 459 ? -19.289 -7.730 66.613 1.00 5.23 459 ASN B CA 1
ATOM 9014 C C . ASN B 1 459 ? -19.240 -6.375 65.970 1.00 6.56 459 ASN B C 1
ATOM 9015 O O . ASN B 1 459 ? -19.220 -6.250 64.746 1.00 8.83 459 ASN B O 1
ATOM 9020 N N . MET B 1 460 ? -19.201 -5.333 66.793 1.00 6.01 460 MET B N 1
ATOM 9021 C CA . MET B 1 460 ? -19.018 -3.976 66.270 1.00 6.95 460 MET B CA 1
ATOM 9022 C C . MET B 1 460 ? -17.546 -3.707 66.232 1.00 7.73 460 MET B C 1
ATOM 9023 O O . MET B 1 460 ? -16.894 -3.638 67.256 1.00 10.93 460 MET B O 1
ATOM 9028 N N . GLU B 1 461 ? -16.995 -3.606 65.030 1.00 8.72 461 GLU B N 1
ATOM 9029 C CA . GLU B 1 461 ? -15.561 -3.454 64.852 1.00 10.01 461 GLU B CA 1
ATOM 9030 C C . GLU B 1 461 ? -15.220 -2.070 64.314 1.00 8.28 461 GLU B C 1
ATOM 9031 O O . GLU B 1 461 ? -16.069 -1.338 63.836 1.00 9.15 461 GLU B O 1
ATOM 9037 N N . ALA B 1 462 ? -13.929 -1.764 64.363 1.00 8.76 462 ALA B N 1
ATOM 9038 C CA . ALA B 1 462 ? -13.366 -0.497 63.875 1.00 10.17 462 ALA B CA 1
ATOM 9039 C C . ALA B 1 462 ? -13.212 -0.474 62.361 1.00 12.80 462 ALA B C 1
ATOM 9040 O O . ALA B 1 462 ? -12.110 -0.361 61.821 1.00 14.41 462 ALA B O 1
ATOM 9042 N N . ASN B 1 463 ? -14.298 -0.602 61.651 1.00 11.96 463 ASN B N 1
ATOM 9043 C CA . ASN B 1 463 ? -14.266 -0.518 60.203 1.00 14.12 463 ASN B CA 1
ATOM 9044 C C . ASN B 1 463 ? -14.219 0.977 59.835 1.00 13.96 463 ASN B C 1
ATOM 9045 O O . ASN B 1 463 ? -14.835 1.828 60.482 1.00 13.77 463 ASN B O 1
ATOM 9050 N N . PHE B 1 464 ? -13.447 1.320 58.825 1.00 11.98 464 PHE B N 1
ATOM 9051 C CA . PHE B 1 464 ? -13.470 2.694 58.327 1.00 10.69 464 PHE B CA 1
ATOM 9052 C C . PHE B 1 464 ? -14.818 3.018 57.722 1.00 10.32 464 PHE B C 1
ATOM 9053 O O . PHE B 1 464 ? -15.328 2.299 56.866 1.00 11.68 464 PHE B O 1
ATOM 9061 N N . ARG B 1 465 ? -15.371 4.153 58.132 1.00 10.23 465 ARG B N 1
ATOM 9062 C CA . ARG B 1 465 ? -16.593 4.660 57.512 1.00 11.52 465 ARG B CA 1
ATOM 9063 C C . ARG B 1 465 ? -16.348 6.094 57.114 1.00 9.02 465 ARG B C 1
ATOM 9064 O O . ARG B 1 465 ? -16.279 6.982 57.964 1.00 11.00 465 ARG B O 1
ATOM 9072 N N . SER B 1 466 ? -16.289 6.339 55.809 1.00 8.26 466 SER B N 1
ATOM 9073 C CA . SER B 1 466 ? -16.158 7.697 55.335 1.00 6.83 466 SER B CA 1
ATOM 9074 C C . SER B 1 466 ? -17.410 8.529 55.618 1.00 8.02 466 SER B C 1
ATOM 9075 O O . SER B 1 466 ? -17.341 9.755 55.677 1.00 6.76 466 SER B O 1
ATOM 9078 N N . SER B 1 467 ? -18.547 7.881 55.838 1.00 7.71 467 SER B N 1
ATOM 9079 C CA . SER B 1 467 ? -19.789 8.602 56.029 1.00 7.59 467 SER B CA 1
ATOM 9080 C C . SER B 1 467 ? -19.827 9.454 57.280 1.00 7.01 467 SER B C 1
ATOM 9081 O O . SER B 1 467 ? -20.637 10.360 57.356 1.00 7.39 467 SER B O 1
ATOM 9084 N N . ILE B 1 468 ? -18.977 9.165 58.270 1.00 5.72 468 ILE B N 1
ATOM 9085 C CA . ILE B 1 468 ? -18.952 9.976 59.496 1.00 5.92 468 ILE B CA 1
ATOM 9086 C C . ILE B 1 468 ? -18.050 11.189 59.413 1.00 6.39 468 ILE B C 1
ATOM 9087 O O . ILE B 1 468 ? -18.060 12.001 60.328 1.00 6.71 468 ILE B O 1
ATOM 9092 N N . LEU B 1 469 ? -17.273 11.340 58.340 1.00 5.86 469 LEU B N 1
ATOM 9093 C CA . LEU B 1 469 ? -16.305 12.423 58.324 1.00 7.24 469 LEU B CA 1
ATOM 9094 C C . LEU B 1 469 ? -16.906 13.839 58.397 1.00 6.32 469 LEU B C 1
ATOM 9095 O O . LEU B 1 469 ? -16.431 14.637 59.195 1.00 7.13 469 LEU B O 1
ATOM 9100 N N . PRO B 1 470 ? -17.934 14.188 57.627 1.00 5.95 470 PRO B N 1
ATOM 9101 C CA . PRO B 1 470 ? -18.542 15.505 57.801 1.00 6.73 470 PRO B CA 1
ATOM 9102 C C . PRO B 1 470 ? -19.042 15.756 59.224 1.00 6.48 470 PRO B C 1
ATOM 9103 O O . PRO B 1 470 ? -18.892 16.859 59.733 1.00 8.08 470 PRO B O 1
ATOM 9107 N N . TRP B 1 471 ? -19.589 14.729 59.863 1.00 6.06 471 TRP B N 1
ATOM 9108 C CA . TRP B 1 471 ? -20.012 14.846 61.268 1.00 5.76 471 TRP B CA 1
ATOM 9109 C C . TRP B 1 471 ? -18.848 15.214 62.173 1.00 6.11 471 TRP B C 1
ATOM 9110 O O . TRP B 1 471 ? -18.934 16.148 62.979 1.00 6.08 471 TRP B O 1
ATOM 9121 N N . LEU B 1 472 ? -17.757 14.466 62.075 1.00 5.59 472 LEU B N 1
ATOM 9122 C CA . LEU B 1 472 ? -16.577 14.760 62.878 1.00 5.40 472 LEU B CA 1
ATOM 9123 C C . LEU B 1 472 ? -16.070 16.172 62.591 1.00 7.24 472 LEU B C 1
ATOM 9124 O O . LEU B 1 472 ? -15.697 16.895 63.509 1.00 6.68 472 LEU B O 1
ATOM 9129 N N . ASP B 1 473 ? -16.089 16.570 61.328 1.00 6.89 473 ASP B N 1
ATOM 9130 C CA . ASP B 1 473 ? -15.540 17.867 60.955 1.00 8.08 473 ASP B CA 1
ATOM 9131 C C . ASP B 1 473 ? -16.398 19.031 61.429 1.00 9.96 473 ASP B C 1
ATOM 9132 O O . ASP B 1 473 ? -15.888 20.145 61.606 1.00 12.26 473 ASP B O 1
ATOM 9137 N N . ALA B 1 474 ? -17.671 18.767 61.684 1.00 9.32 474 ALA B N 1
ATOM 9138 C CA . ALA B 1 474 ? -18.603 19.723 62.250 1.00 9.29 474 ALA B CA 1
ATOM 9139 C C . ALA B 1 474 ? -18.522 19.782 63.778 1.00 10.22 474 ALA B C 1
ATOM 9140 O O . ALA B 1 474 ? -19.356 20.445 64.403 1.00 13.32 474 ALA B O 1
ATOM 9142 N N . GLY B 1 475 ? -17.541 19.118 64.379 1.00 8.98 475 GLY B N 1
ATOM 9143 C CA . GLY B 1 475 ? -17.435 19.037 65.827 1.00 7.96 475 GLY B CA 1
ATOM 9144 C C . GLY B 1 475 ? -18.219 17.919 66.473 1.00 7.72 475 GLY B C 1
ATOM 9145 O O . GLY B 1 475 ? -18.460 17.932 67.679 1.00 7.72 475 GLY B O 1
ATOM 9146 N N . GLY B 1 476 ? -18.621 16.940 65.684 1.00 5.43 476 GLY B N 1
ATOM 9147 C CA . GLY B 1 476 ? -19.383 15.838 66.206 1.00 4.80 476 GLY B CA 1
ATOM 9148 C C . GLY B 1 476 ? -18.549 14.714 66.801 1.00 5.73 476 GLY B C 1
ATOM 9149 O O . GLY B 1 476 ? -17.371 14.548 66.546 1.00 8.51 476 GLY B O 1
ATOM 9150 N N . VAL B 1 477 ? -19.224 13.931 67.620 1.00 4.22 477 VAL B N 1
ATOM 9151 C CA . VAL B 1 477 ? -18.684 12.724 68.217 1.00 4.89 477 VAL B CA 1
ATOM 9152 C C . VAL B 1 477 ? -19.453 11.542 67.670 1.00 4.50 477 VAL B C 1
ATOM 9153 O O . VAL B 1 477 ? -20.677 11.592 67.539 1.00 4.78 477 VAL B O 1
ATOM 9157 N N . TYR B 1 478 ? -18.732 10.484 67.314 1.00 4.54 478 TYR B N 1
ATOM 9158 C CA . TYR B 1 478 ? -19.325 9.236 66.841 1.00 4.78 478 TYR B CA 1
ATOM 9159 C C . TYR B 1 478 ? -18.919 8.148 67.804 1.00 4.58 478 TYR B C 1
ATOM 9160 O O . TYR B 1 478 ? -17.740 7.975 68.099 1.00 5.19 478 TYR B O 1
ATOM 9169 N N . ALA B 1 479 ? -19.885 7.453 68.363 1.00 2.78 479 ALA B N 1
ATOM 9170 C CA . ALA B 1 479 ? -19.620 6.431 69.369 1.00 4.14 479 ALA B CA 1
ATOM 9171 C C . ALA B 1 479 ? -20.256 5.116 68.939 1.00 4.88 479 ALA B C 1
ATOM 9172 O O . ALA B 1 479 ? -21.356 5.114 68.394 1.00 5.57 479 ALA B O 1
ATOM 9174 N N . VAL B 1 480 ? -19.586 4.009 69.211 1.00 3.36 480 VAL B N 1
ATOM 9175 C CA . VAL B 1 480 ? -20.079 2.674 68.850 1.00 4.24 480 VAL B CA 1
ATOM 9176 C C . VAL B 1 480 ? -19.944 1.764 70.068 1.00 3.95 480 VAL B C 1
ATOM 9177 O O . VAL B 1 480 ? -18.822 1.519 70.527 1.00 4.49 480 VAL B O 1
ATOM 9181 N N . ALA B 1 481 ? -21.061 1.300 70.616 1.00 4.20 481 ALA B N 1
ATOM 9182 C CA . ALA B 1 481 ? -21.052 0.492 71.834 1.00 3.77 481 ALA B CA 1
ATOM 9183 C C . ALA B 1 481 ? -21.052 -0.994 71.525 1.00 5.16 481 ALA B C 1
ATOM 9184 O O . ALA B 1 481 ? -21.834 -1.463 70.668 1.00 5.77 481 ALA B O 1
ATOM 9186 N N . ASN B 1 482 ? -20.182 -1.742 72.197 1.00 3.75 482 ASN B N 1
ATOM 9187 C CA . ASN B 1 482 ? -20.115 -3.201 72.035 1.00 4.11 482 ASN B CA 1
ATOM 9188 C C . ASN B 1 482 ? -21.053 -3.903 73.010 1.00 4.93 482 ASN B C 1
ATOM 9189 O O . ASN B 1 482 ? -20.629 -4.619 73.922 1.00 4.66 482 ASN B O 1
ATOM 9194 N N . LEU B 1 483 ? -22.344 -3.674 72.805 1.00 3.78 483 LEU B N 1
ATOM 9195 C CA . LEU B 1 483 ? -23.383 -4.202 73.642 1.00 2.25 483 LEU B CA 1
ATOM 9196 C C . LEU B 1 483 ? -23.370 -5.739 73.733 1.00 3.91 483 LEU B C 1
ATOM 9197 O O . LEU B 1 483 ? -22.973 -6.460 72.790 1.00 3.79 483 LEU B O 1
ATOM 9202 N N . ARG B 1 484 ? -23.886 -6.261 74.834 1.00 4.03 484 ARG B N 1
ATOM 9203 C CA . ARG B 1 484 ? -24.197 -7.673 74.910 1.00 3.68 484 ARG B CA 1
ATOM 9204 C C . ARG B 1 484 ? -25.194 -8.064 73.831 1.00 3.34 484 ARG B C 1
ATOM 9205 O O . ARG B 1 484 ? -25.812 -7.224 73.198 1.00 4.78 484 ARG B O 1
ATOM 9213 N N . GLY B 1 485 ? -25.292 -9.361 73.567 1.00 3.75 485 GLY B N 1
ATOM 9214 C CA . GLY B 1 485 ? -25.931 -9.803 72.345 1.00 3.58 485 GLY B CA 1
ATOM 9215 C C . GLY B 1 485 ? -24.973 -9.978 71.178 1.00 5.36 485 GLY B C 1
ATOM 9216 O O . GLY B 1 485 ? -25.170 -10.839 70.324 1.00 5.48 485 GLY B O 1
ATOM 9217 N N . GLY B 1 486 ? -23.937 -9.149 71.107 1.00 3.76 486 GLY B N 1
ATOM 9218 C CA . GLY B 1 486 ? -22.831 -9.346 70.205 1.00 3.96 486 GLY B CA 1
ATOM 9219 C C . GLY B 1 486 ? -21.951 -10.496 70.613 1.00 4.86 486 GLY B C 1
ATOM 9220 O O . GLY B 1 486 ? -22.190 -11.173 71.606 1.00 5.44 486 GLY B O 1
ATOM 9221 N N . GLY B 1 487 ? -20.901 -10.704 69.831 1.00 5.71 487 GLY B N 1
ATOM 9222 C CA . GLY B 1 487 ? -19.974 -11.777 70.097 1.00 6.52 487 GLY B CA 1
ATOM 9223 C C . GLY B 1 487 ? -18.661 -11.349 70.685 1.00 7.32 487 GLY B C 1
ATOM 9224 O O . GLY B 1 487 ? -17.720 -12.152 70.727 1.00 7.78 487 GLY B O 1
ATOM 9225 N N . GLU B 1 488 ? -18.554 -10.101 71.146 1.00 6.23 488 GLU B N 1
ATOM 9226 C CA . GLU B 1 488 ? -17.216 -9.557 71.388 1.00 5.93 488 GLU B CA 1
ATOM 9227 C C . GLU B 1 488 ? -16.451 -10.331 72.456 1.00 6.39 488 GLU B C 1
ATOM 9228 O O . GLU B 1 488 ? -15.242 -10.551 72.297 1.00 7.45 488 GLU B O 1
ATOM 9234 N N . TYR B 1 489 ? -17.139 -10.748 73.515 1.00 5.53 489 TYR B N 1
ATOM 9235 C CA . TYR B 1 489 ? -16.525 -11.543 74.578 1.00 6.61 489 TYR B CA 1
ATOM 9236 C C . TYR B 1 489 ? -17.012 -12.999 74.556 1.00 8.45 489 TYR B C 1
ATOM 9237 O O . TYR B 1 489 ? -16.990 -13.713 75.579 1.00 10.34 489 TYR B O 1
ATOM 9246 N N . GLY B 1 490 ? -17.423 -13.458 73.380 1.00 7.42 490 GLY B N 1
ATOM 9247 C CA . GLY B 1 490 ? -17.724 -14.860 73.185 1.00 7.12 490 GLY B CA 1
ATOM 9248 C C . GLY B 1 490 ? -19.155 -15.214 73.526 1.00 6.54 490 GLY B C 1
ATOM 9249 O O . GLY B 1 490 ? -20.040 -14.342 73.590 1.00 6.39 490 GLY B O 1
ATOM 9250 N N . LYS B 1 491 ? -19.400 -16.509 73.715 1.00 6.34 491 LYS B N 1
ATOM 9251 C CA . LYS B 1 491 ? -20.740 -17.022 73.838 1.00 5.46 491 LYS B CA 1
ATOM 9252 C C . LYS B 1 491 ? -21.472 -16.408 75.021 1.00 4.94 491 LYS B C 1
ATOM 9253 O O . LYS B 1 491 ? -22.670 -16.142 74.953 1.00 6.49 491 LYS B O 1
ATOM 9259 N N . ALA B 1 492 ? -20.763 -16.147 76.118 1.00 5.97 492 ALA B N 1
ATOM 9260 C CA . ALA B 1 492 ? -21.425 -15.574 77.281 1.00 7.18 492 ALA B CA 1
ATOM 9261 C C . ALA B 1 492 ? -21.947 -14.165 76.998 1.00 6.02 492 ALA B C 1
ATOM 9262 O O . ALA B 1 492 ? -22.947 -13.754 77.579 1.00 7.00 492 ALA B O 1
ATOM 9264 N N . TRP B 1 493 ? -21.252 -13.451 76.131 1.00 6.18 493 TRP B N 1
ATOM 9265 C CA . TRP B 1 493 ? -21.655 -12.107 75.704 1.00 4.71 493 TRP B CA 1
ATOM 9266 C C . TRP B 1 493 ? -22.922 -12.144 74.866 1.00 5.03 493 TRP B C 1
ATOM 9267 O O . TRP B 1 493 ? -23.858 -11.370 75.089 1.00 5.67 493 TRP B O 1
ATOM 9278 N N . HIS B 1 494 ? -22.957 -13.072 73.926 1.00 4.86 494 HIS B N 1
ATOM 9279 C CA . HIS B 1 494 ? -24.112 -13.259 73.056 1.00 4.16 494 HIS B CA 1
ATOM 9280 C C . HIS B 1 494 ? -25.325 -13.702 73.904 1.00 4.09 494 HIS B C 1
ATOM 9281 O O . HIS B 1 494 ? -26.429 -13.147 73.806 1.00 5.68 494 HIS B O 1
ATOM 9288 N N . ASP B 1 495 ? -25.120 -14.727 74.735 1.00 5.38 495 ASP B N 1
ATOM 9289 C CA . ASP B 1 495 ? -26.239 -15.323 75.455 1.00 6.63 495 ASP B CA 1
ATOM 9290 C C . ASP B 1 495 ? -26.850 -14.361 76.457 1.00 5.43 495 ASP B C 1
ATOM 9291 O O . ASP B 1 495 ? -28.048 -14.444 76.747 1.00 7.30 495 ASP B O 1
ATOM 9296 N N . ALA B 1 496 ? -26.039 -13.458 77.002 1.00 5.61 496 ALA B N 1
ATOM 9297 C CA . ALA B 1 496 ? -26.529 -12.471 77.966 1.00 5.95 496 ALA B CA 1
ATOM 9298 C C . ALA B 1 496 ? -27.280 -11.316 77.318 1.00 6.82 496 ALA B C 1
ATOM 9299 O O . ALA B 1 496 ? -27.728 -10.426 78.003 1.00 6.89 496 ALA B O 1
ATOM 9301 N N . GLY B 1 497 ? -27.461 -11.368 76.010 1.00 5.34 497 GLY B N 1
ATOM 9302 C CA . GLY B 1 497 ? -28.186 -10.361 75.269 1.00 4.69 497 GLY B CA 1
ATOM 9303 C C . GLY B 1 497 ? -29.215 -10.959 74.316 1.00 5.60 497 GLY B C 1
ATOM 9304 O O . GLY B 1 497 ? -29.493 -10.350 73.268 1.00 8.65 497 GLY B O 1
ATOM 9305 N N . ARG B 1 498 ? -29.756 -12.138 74.627 1.00 5.82 498 ARG B N 1
ATOM 9306 C CA . ARG B 1 498 ? -30.787 -12.739 73.773 1.00 5.07 498 ARG B CA 1
ATOM 9307 C C . ARG B 1 498 ? -31.857 -13.427 74.591 1.00 5.92 498 ARG B C 1
ATOM 9308 O O . ARG B 1 498 ? -31.720 -13.600 75.813 1.00 6.20 498 ARG B O 1
ATOM 9316 N N . LEU B 1 499 ? -32.942 -13.785 73.917 1.00 7.01 499 LEU B N 1
ATOM 9317 C CA . LEU B 1 499 ? -34.054 -14.476 74.537 1.00 6.49 499 LEU B CA 1
ATOM 9318 C C . LEU B 1 499 ? -34.559 -13.681 75.747 1.00 7.31 499 LEU B C 1
ATOM 9319 O O . LEU B 1 499 ? -34.860 -12.506 75.605 1.00 6.11 499 LEU B O 1
ATOM 9324 N N . ASP B 1 500 ? -34.638 -14.289 76.919 1.00 7.63 500 ASP B N 1
ATOM 9325 C CA . ASP B 1 500 ? -35.166 -13.620 78.091 1.00 7.94 500 ASP B CA 1
ATOM 9326 C C . ASP B 1 500 ? -34.244 -12.529 78.619 1.00 6.42 500 ASP B C 1
ATOM 9327 O O . ASP B 1 500 ? -34.679 -11.746 79.443 1.00 8.24 500 ASP B O 1
ATOM 9332 N N . LYS B 1 501 ? -33.007 -12.468 78.123 1.00 5.14 501 LYS B N 1
ATOM 9333 C CA . LYS B 1 501 ? -32.011 -11.500 78.561 1.00 6.28 501 LYS B CA 1
ATOM 9334 C C . LYS B 1 501 ? -31.881 -10.334 77.582 1.00 4.22 501 LYS B C 1
ATOM 9335 O O . LYS B 1 501 ? -30.973 -9.524 77.706 1.00 5.91 501 LYS B O 1
ATOM 9341 N N . LYS B 1 502 ? -32.786 -10.232 76.605 1.00 4.38 502 LYS B N 1
ATOM 9342 C CA . LYS B 1 502 ? -32.678 -9.173 75.626 1.00 3.42 502 LYS B CA 1
ATOM 9343 C C . LYS B 1 502 ? -32.657 -7.780 76.231 1.00 4.45 502 LYS B C 1
ATOM 9344 O O . LYS B 1 502 ? -31.973 -6.892 75.722 1.00 6.01 502 LYS B O 1
ATOM 9350 N N . GLN B 1 503 ? -33.364 -7.584 77.332 1.00 4.63 503 GLN B N 1
ATOM 9351 C CA . GLN B 1 503 ? -33.397 -6.285 77.974 1.00 4.24 503 GLN B CA 1
ATOM 9352 C C . GLN B 1 503 ? -32.001 -5.826 78.392 1.00 5.97 503 GLN B C 1
ATOM 9353 O O . GLN B 1 503 ? -31.748 -4.624 78.504 1.00 6.08 503 GLN B O 1
ATOM 9359 N N . ASN B 1 504 ? -31.087 -6.766 78.636 1.00 4.04 504 ASN B N 1
ATOM 9360 C CA . ASN B 1 504 ? -29.708 -6.376 78.969 1.00 4.81 504 ASN B CA 1
ATOM 9361 C C . ASN B 1 504 ? -29.073 -5.541 77.854 1.00 5.57 504 ASN B C 1
ATOM 9362 O O . ASN B 1 504 ? -28.262 -4.654 78.117 1.00 5.93 504 ASN B O 1
ATOM 9367 N N . VAL B 1 505 ? -29.423 -5.834 76.612 1.00 3.53 505 VAL B N 1
ATOM 9368 C CA . VAL B 1 505 ? -28.889 -5.075 75.486 1.00 4.38 505 VAL B CA 1
ATOM 9369 C C . VAL B 1 505 ? -29.308 -3.631 75.583 1.00 4.38 505 VAL B C 1
ATOM 9370 O O . VAL B 1 505 ? -28.522 -2.716 75.388 1.00 4.30 505 VAL B O 1
ATOM 9374 N N . PHE B 1 506 ? -30.596 -3.434 75.843 1.00 4.18 506 PHE B N 1
ATOM 9375 C CA . PHE B 1 506 ? -31.157 -2.108 75.915 1.00 4.16 506 PHE B CA 1
ATOM 9376 C C . PHE B 1 506 ? -30.558 -1.369 77.109 1.00 4.09 506 PHE B C 1
ATOM 9377 O O . PHE B 1 506 ? -30.189 -0.207 76.978 1.00 4.77 506 PHE B O 1
ATOM 9385 N N . ASP B 1 507 ? -30.414 -2.055 78.238 1.00 4.76 507 ASP B N 1
ATOM 9386 C CA . ASP B 1 507 ? -29.775 -1.454 79.414 1.00 4.88 507 ASP B CA 1
ATOM 9387 C C . ASP B 1 507 ? -28.342 -1.038 79.118 1.00 5.69 507 ASP B C 1
ATOM 9388 O O . ASP B 1 507 ? -27.894 0.041 79.537 1.00 5.67 507 ASP B O 1
ATOM 9393 N N . ASP B 1 508 ? -27.597 -1.884 78.404 1.00 4.00 508 ASP B N 1
ATOM 9394 C CA . ASP B 1 508 ? -26.229 -1.520 78.022 1.00 3.89 508 ASP B CA 1
ATOM 9395 C C . ASP B 1 508 ? -26.241 -0.236 77.203 1.00 3.94 508 ASP B C 1
ATOM 9396 O O . ASP B 1 508 ? -25.343 0.616 77.330 1.00 4.26 508 ASP B O 1
ATOM 9401 N N . PHE B 1 509 ? -27.224 -0.083 76.324 1.00 3.60 509 PHE B N 1
ATOM 9402 C CA . PHE B 1 509 ? -27.252 1.068 75.435 1.00 3.40 509 PHE B CA 1
ATOM 9403 C C . PHE B 1 509 ? -27.660 2.326 76.185 1.00 4.20 509 PHE B C 1
ATOM 9404 O O . PHE B 1 509 ? -27.054 3.379 75.980 1.00 4.80 509 PHE B O 1
ATOM 9412 N N . HIS B 1 510 ? -28.692 2.241 77.019 1.00 3.70 510 HIS B N 1
ATOM 9413 C CA . HIS B 1 510 ? -29.035 3.355 77.895 1.00 4.40 510 HIS B CA 1
ATOM 9414 C C . HIS B 1 510 ? -27.807 3.820 78.677 1.00 5.52 510 HIS B C 1
ATOM 9415 O O . HIS B 1 510 ? -27.578 5.012 78.807 1.00 4.86 510 HIS B O 1
ATOM 9422 N N . ALA B 1 511 ? -27.032 2.881 79.195 1.00 3.53 511 ALA B N 1
ATOM 9423 C CA . ALA B 1 511 ? -25.872 3.233 79.993 1.00 3.49 511 ALA B CA 1
ATOM 9424 C C . ALA B 1 511 ? -24.764 3.897 79.165 1.00 3.64 511 ALA B C 1
ATOM 9425 O O . ALA B 1 511 ? -24.046 4.765 79.666 1.00 4.76 511 ALA B O 1
ATOM 9427 N N . ALA B 1 512 ? -24.672 3.557 77.877 1.00 4.02 512 ALA B N 1
ATOM 9428 C CA . ALA B 1 512 ? -23.729 4.219 77.006 1.00 2.50 512 ALA B CA 1
ATOM 9429 C C . ALA B 1 512 ? -24.136 5.667 76.838 1.00 4.16 512 ALA B C 1
ATOM 9430 O O . ALA B 1 512 ? -23.293 6.564 76.835 1.00 4.67 512 ALA B O 1
ATOM 9432 N N . ALA B 1 513 ? -25.435 5.879 76.592 1.00 4.62 513 ALA B N 1
ATOM 9433 C CA . ALA B 1 513 ? -25.955 7.230 76.480 1.00 4.07 513 ALA B CA 1
ATOM 9434 C C . ALA B 1 513 ? -25.690 8.061 77.732 1.00 4.89 513 ALA B C 1
ATOM 9435 O O . ALA B 1 513 ? -25.287 9.229 77.638 1.00 5.64 513 ALA B O 1
ATOM 9437 N N . GLU B 1 514 ? -25.880 7.468 78.907 1.00 4.17 514 GLU B N 1
ATOM 9438 C CA . GLU B 1 514 ? -25.595 8.160 80.164 1.00 4.45 514 GLU B CA 1
ATOM 9439 C C . GLU B 1 514 ? -24.107 8.461 80.308 1.00 4.23 514 GLU B C 1
ATOM 9440 O O . GLU B 1 514 ? -23.721 9.543 80.776 1.00 5.69 514 GLU B O 1
ATOM 9446 N N . TYR B 1 515 ? -23.271 7.508 79.908 1.00 4.25 515 TYR B N 1
ATOM 9447 C CA . TYR B 1 515 ? -21.823 7.678 79.996 1.00 4.63 515 TYR B CA 1
ATOM 9448 C C . TYR B 1 515 ? -21.364 8.857 79.153 1.00 5.32 515 TYR B C 1
ATOM 9449 O O . TYR B 1 515 ? -20.544 9.645 79.602 1.00 4.72 515 TYR B O 1
ATOM 9458 N N . LEU B 1 516 ? -21.876 8.996 77.928 1.00 2.80 516 LEU B N 1
ATOM 9459 C CA . LEU B 1 516 ? -21.414 10.058 77.047 1.00 3.29 516 LEU B CA 1
ATOM 9460 C C . LEU B 1 516 ? -21.706 11.444 77.621 1.00 5.05 516 LEU B C 1
ATOM 9461 O O . LEU B 1 516 ? -20.967 12.393 77.375 1.00 5.85 516 LEU B O 1
ATOM 9466 N N . VAL B 1 517 ? -22.798 11.542 78.360 1.00 5.03 517 VAL B N 1
ATOM 9467 C CA . VAL B 1 517 ? -23.185 12.774 79.050 1.00 5.81 517 VAL B CA 1
ATOM 9468 C C . VAL B 1 517 ? -22.323 12.979 80.313 1.00 5.34 517 VAL B C 1
ATOM 9469 O O . VAL B 1 517 ? -21.798 14.089 80.533 1.00 6.09 517 VAL B O 1
ATOM 9473 N N . GLN B 1 518 ? -22.173 11.925 81.132 1.00 5.93 518 GLN B N 1
ATOM 9474 C CA . GLN B 1 518 ? -21.339 11.965 82.337 1.00 7.21 518 GLN B CA 1
ATOM 9475 C C . GLN B 1 518 ? -19.913 12.424 82.027 1.00 6.10 518 GLN B C 1
ATOM 9476 O O . GLN B 1 518 ? -19.288 13.168 82.811 1.00 7.92 518 GLN B O 1
ATOM 9482 N N . GLN B 1 519 ? -19.363 11.965 80.911 1.00 4.73 519 GLN B N 1
ATOM 9483 C CA . GLN B 1 519 ? -17.982 12.215 80.540 1.00 5.31 519 GLN B CA 1
ATOM 9484 C C . GLN B 1 519 ? -17.827 13.469 79.713 1.00 6.35 519 GLN B C 1
ATOM 9485 O O . GLN B 1 519 ? -16.751 13.704 79.169 1.00 8.21 519 GLN B O 1
ATOM 9491 N N . LYS B 1 520 ? -18.890 14.274 79.622 1.00 6.57 520 LYS B N 1
ATOM 9492 C CA . LYS B 1 520 ? -18.825 15.627 79.055 1.00 7.46 520 LYS B CA 1
ATOM 9493 C C . LYS B 1 520 ? -18.566 15.662 77.564 1.00 7.49 520 LYS B C 1
ATOM 9494 O O . LYS B 1 520 ? -18.070 16.643 77.044 1.00 7.49 520 LYS B O 1
ATOM 9500 N N . TYR B 1 521 ? -18.977 14.610 76.850 1.00 7.22 521 TYR B N 1
ATOM 9501 C CA . TYR B 1 521 ? -19.044 14.696 75.399 1.00 6.48 521 TYR B CA 1
ATOM 9502 C C . TYR B 1 521 ? -20.236 15.522 74.965 1.00 7.43 521 TYR B C 1
ATOM 9503 O O . TYR B 1 521 ? -20.125 16.324 74.054 1.00 8.79 521 TYR B O 1
ATOM 9512 N N . THR B 1 522 ? -21.364 15.331 75.631 1.00 5.84 522 THR B N 1
ATOM 9513 C CA . THR B 1 522 ? -22.636 15.770 75.102 1.00 5.58 522 THR B CA 1
ATOM 9514 C C . THR B 1 522 ? -23.655 15.943 76.216 1.00 6.08 522 THR B C 1
ATOM 9515 O O . THR B 1 522 ? -23.327 15.839 77.401 1.00 6.34 522 THR B O 1
ATOM 9519 N N . GLN B 1 523 ? -24.883 16.243 75.817 1.00 5.23 523 GLN B N 1
ATOM 9520 C CA . GLN B 1 523 ? -26.042 16.298 76.699 1.00 5.35 523 GLN B CA 1
ATOM 9521 C C . GLN B 1 523 ? -27.215 15.654 75.935 1.00 5.13 523 GLN B C 1
ATOM 9522 O O . GLN B 1 523 ? -27.147 15.506 74.722 1.00 5.58 523 GLN B O 1
ATOM 9528 N N . PRO B 1 524 ? -28.259 15.206 76.644 1.00 6.49 524 PRO B N 1
ATOM 9529 C CA . PRO B 1 524 ? -29.346 14.491 75.980 1.00 6.49 524 PRO B CA 1
ATOM 9530 C C . PRO B 1 524 ? -29.892 15.159 74.705 1.00 7.29 524 PRO B C 1
ATOM 9531 O O . PRO B 1 524 ? -30.073 14.479 73.672 1.00 8.35 524 PRO B O 1
ATOM 9535 N N . LYS B 1 525 ? -30.130 16.465 74.719 1.00 7.89 525 LYS B N 1
ATOM 9536 C CA . LYS B 1 525 ? -30.715 17.107 73.555 1.00 8.95 525 LYS B CA 1
ATOM 9537 C C . LYS B 1 525 ? -29.751 17.233 72.380 1.00 7.37 525 LYS B C 1
ATOM 9538 O O . LYS B 1 525 ? -30.161 17.605 71.270 1.00 10.62 525 LYS B O 1
ATOM 9544 N N . ARG B 1 526 ? -28.475 16.927 72.598 1.00 4.98 526 ARG B N 1
ATOM 9545 C CA . ARG B 1 526 ? -27.460 16.908 71.553 1.00 5.34 526 ARG B CA 1
ATOM 9546 C C . ARG B 1 526 ? -27.013 15.492 71.181 1.00 4.49 526 ARG B C 1
ATOM 9547 O O . ARG B 1 526 ? -26.056 15.337 70.427 1.00 5.13 526 ARG B O 1
ATOM 9555 N N . LEU B 1 527 ? -27.752 14.480 71.648 1.00 4.09 527 LEU B N 1
ATOM 9556 C CA . LEU B 1 527 ? -27.398 13.073 71.410 1.00 4.56 527 LEU B CA 1
ATOM 9557 C C . LEU B 1 527 ? -28.411 12.399 70.512 1.00 3.93 527 LEU B C 1
ATOM 9558 O O . LEU B 1 527 ? -29.609 12.428 70.800 1.00 5.22 527 LEU B O 1
ATOM 9563 N N . ALA B 1 528 ? -27.934 11.778 69.450 1.00 4.98 528 ALA B N 1
ATOM 9564 C CA . ALA B 1 528 ? -28.743 10.950 68.558 1.00 4.27 528 ALA B CA 1
ATOM 9565 C C . ALA B 1 528 ? -28.285 9.518 68.661 1.00 4.72 528 ALA B C 1
ATOM 9566 O O . ALA B 1 528 ? -27.092 9.252 68.919 1.00 3.93 528 ALA B O 1
ATOM 9568 N N . ILE B 1 529 ? -29.223 8.593 68.487 1.00 4.98 529 ILE B N 1
ATOM 9569 C CA . ILE B 1 529 ? -28.916 7.175 68.396 1.00 4.56 529 ILE B CA 1
ATOM 9570 C C . ILE B 1 529 ? -29.333 6.669 67.036 1.00 5.13 529 ILE B C 1
ATOM 9571 O O . ILE B 1 529 ? -30.286 7.176 66.426 1.00 6.25 529 ILE B O 1
ATOM 9576 N N . TYR B 1 530 ? -28.587 5.707 66.550 1.00 4.18 530 TYR B N 1
ATOM 9577 C CA . TYR B 1 530 ? -28.786 5.099 65.243 1.00 4.05 530 TYR B CA 1
ATOM 9578 C C . TYR B 1 530 ? -28.640 3.605 65.328 1.00 5.22 530 TYR B C 1
ATOM 9579 O O . TYR B 1 530 ? -27.711 3.098 65.952 1.00 5.31 530 TYR B O 1
ATOM 9588 N N . GLY B 1 531 ? -29.535 2.894 64.665 1.00 4.69 531 GLY B N 1
ATOM 9589 C CA . GLY B 1 531 ? -29.414 1.454 64.533 1.00 6.46 531 GLY B CA 1
ATOM 9590 C C . GLY B 1 531 ? -30.253 0.953 63.401 1.00 4.10 531 GLY B C 1
ATOM 9591 O O . GLY B 1 531 ? -31.253 1.577 63.045 1.00 4.91 531 GLY B O 1
ATOM 9592 N N . GLY B 1 532 ? -29.866 -0.196 62.835 1.00 5.61 532 GLY B N 1
ATOM 9593 C CA . GLY B 1 532 ? -30.650 -0.788 61.757 1.00 6.19 532 GLY B CA 1
ATOM 9594 C C . GLY B 1 532 ? -30.998 -2.271 61.991 1.00 8.24 532 GLY B C 1
ATOM 9595 O O . GLY B 1 532 ? -30.117 -2.987 62.543 1.00 7.39 532 GLY B O 1
ATOM 9596 N N . SER B 1 533 ? -32.230 -2.731 61.550 1.00 8.32 533 SER B N 1
ATOM 9597 C CA . SER B 1 533 ? -32.644 -4.143 61.631 1.00 8.66 533 SER B CA 1
ATOM 9598 C C . SER B 1 533 ? -32.800 -4.556 63.126 1.00 9.58 533 SER B C 1
ATOM 9599 O O . SER B 1 533 ? -33.748 -3.909 63.839 1.00 10.67 533 SER B O 1
ATOM 9602 N N . ASN B 1 534 ? -32.020 -5.481 63.692 1.00 7.17 534 ASN B N 1
ATOM 9603 C CA . ASN B 1 534 ? -31.982 -5.662 65.133 1.00 5.92 534 ASN B CA 1
ATOM 9604 C C . ASN B 1 534 ? -31.529 -4.385 65.865 1.00 4.97 534 ASN B C 1
ATOM 9605 O O . ASN B 1 534 ? -31.918 -4.153 67.016 1.00 4.73 534 ASN B O 1
ATOM 9610 N N . GLY B 1 535 ? -30.719 -3.566 65.195 1.00 5.44 535 GLY B N 1
ATOM 9611 C CA . GLY B 1 535 ? -30.358 -2.271 65.711 1.00 4.91 535 GLY B CA 1
ATOM 9612 C C . GLY B 1 535 ? -31.484 -1.238 65.615 1.00 4.38 535 GLY B C 1
ATOM 9613 O O . GLY B 1 535 ? -31.540 -0.267 66.360 1.00 5.46 535 GLY B O 1
ATOM 9614 N N . GLY B 1 536 ? -32.409 -1.441 64.694 1.00 5.07 536 GLY B N 1
ATOM 9615 C CA . GLY B 1 536 ? -33.643 -0.653 64.642 1.00 5.27 536 GLY B CA 1
ATOM 9616 C C . GLY B 1 536 ? -34.551 -0.944 65.829 1.00 4.57 536 GLY B C 1
ATOM 9617 O O . GLY B 1 536 ? -35.070 -0.035 66.464 1.00 4.51 536 GLY B O 1
ATOM 9618 N N . LEU B 1 537 ? -34.666 -2.218 66.190 1.00 4.37 537 LEU B N 1
ATOM 9619 C CA . LEU B 1 537 ? -35.283 -2.654 67.435 1.00 4.26 537 LEU B CA 1
ATOM 9620 C C . LEU B 1 537 ? -34.629 -1.986 68.632 1.00 4.10 537 LEU B C 1
ATOM 9621 O O . LEU B 1 537 ? -35.301 -1.442 69.495 1.00 3.81 537 LEU B O 1
ATOM 9626 N N . LEU B 1 538 ? -33.316 -1.983 68.643 1.00 4.37 538 LEU B N 1
ATOM 9627 C CA . LEU B 1 538 ? -32.542 -1.368 69.724 1.00 3.70 538 LEU B CA 1
ATOM 9628 C C . LEU B 1 538 ? -32.956 0.090 69.936 1.00 4.34 538 LEU B C 1
ATOM 9629 O O . LEU B 1 538 ? -33.265 0.508 71.070 1.00 5.03 538 LEU B O 1
ATOM 9634 N N . VAL B 1 539 ? -32.950 0.882 68.867 1.00 3.59 539 VAL B N 1
ATOM 9635 C CA . VAL B 1 539 ? -33.241 2.292 69.063 1.00 4.84 539 VAL B CA 1
ATOM 9636 C C . VAL B 1 539 ? -34.730 2.533 69.302 1.00 4.55 539 VAL B C 1
ATOM 9637 O O . VAL B 1 539 ? -35.080 3.482 70.004 1.00 4.63 539 VAL B O 1
ATOM 9641 N N . GLY B 1 540 ? -35.599 1.679 68.773 1.00 5.02 540 GLY B N 1
ATOM 9642 C CA . GLY B 1 540 ? -37.003 1.783 69.119 1.00 5.01 540 GLY B CA 1
ATOM 9643 C C . GLY B 1 540 ? -37.272 1.483 70.575 1.00 5.29 540 GLY B C 1
ATOM 9644 O O . GLY B 1 540 ? -38.074 2.170 71.212 1.00 4.76 540 GLY B O 1
ATOM 9645 N N . ALA B 1 541 ? -36.598 0.481 71.123 1.00 4.60 541 ALA B N 1
ATOM 9646 C CA . ALA B 1 541 ? -36.712 0.141 72.543 1.00 5.43 541 ALA B CA 1
ATOM 9647 C C . ALA B 1 541 ? -36.141 1.264 73.393 1.00 5.49 541 ALA B C 1
ATOM 9648 O O . ALA B 1 541 ? -36.720 1.656 74.405 1.00 4.99 541 ALA B O 1
ATOM 9650 N N . ALA B 1 542 ? -34.994 1.801 72.988 1.00 4.52 542 ALA B N 1
ATOM 9651 C CA . ALA B 1 542 ? -34.366 2.869 73.748 1.00 5.48 542 ALA B CA 1
ATOM 9652 C C . ALA B 1 542 ? -35.290 4.073 73.833 1.00 5.84 542 ALA B C 1
ATOM 9653 O O . ALA B 1 542 ? -35.490 4.658 74.919 1.00 5.78 542 ALA B O 1
ATOM 9655 N N . MET B 1 543 ? -35.865 4.463 72.700 1.00 5.58 543 MET B N 1
ATOM 9656 C CA . MET B 1 543 ? -36.665 5.677 72.638 1.00 7.75 543 MET B CA 1
ATOM 9657 C C . MET B 1 543 ? -37.998 5.533 73.367 1.00 6.47 543 MET B C 1
ATOM 9658 O O . MET B 1 543 ? -38.538 6.522 73.878 1.00 7.28 543 MET B O 1
ATOM 9663 N N . THR B 1 544 ? -38.551 4.325 73.427 1.00 4.08 544 THR B N 1
ATOM 9664 C CA . THR B 1 544 ? -39.811 4.080 74.123 1.00 4.58 544 THR B CA 1
ATOM 9665 C C . THR B 1 544 ? -39.630 3.881 75.627 1.00 5.40 544 THR B C 1
ATOM 9666 O O . THR B 1 544 ? -40.532 4.200 76.402 1.00 6.82 544 THR B O 1
ATOM 9670 N N . GLN B 1 545 ? -38.470 3.394 76.055 1.00 5.95 545 GLN B N 1
ATOM 9671 C CA . GLN B 1 545 ? -38.204 3.168 77.462 1.00 5.01 545 GLN B CA 1
ATOM 9672 C C . GLN B 1 545 ? -37.745 4.416 78.187 1.00 5.00 545 GLN B C 1
ATOM 9673 O O . GLN B 1 545 ? -38.244 4.724 79.262 1.00 7.21 545 GLN B O 1
ATOM 9679 N N . ARG B 1 546 ? -36.785 5.121 77.597 1.00 5.75 546 ARG B N 1
ATOM 9680 C CA . ARG B 1 546 ? -36.130 6.272 78.216 1.00 5.49 546 ARG B CA 1
ATOM 9681 C C . ARG B 1 546 ? -35.951 7.406 77.222 1.00 6.37 546 ARG B C 1
ATOM 9682 O O . ARG B 1 546 ? -34.834 7.835 76.915 1.00 6.57 546 ARG B O 1
ATOM 9690 N N . PRO B 1 547 ? -37.061 7.929 76.724 1.00 5.05 547 PRO B N 1
ATOM 9691 C CA . PRO B 1 547 ? -36.984 8.992 75.706 1.00 5.76 547 PRO B CA 1
ATOM 9692 C C . PRO B 1 547 ? -36.155 10.179 76.182 1.00 7.16 547 PRO B C 1
ATOM 9693 O O . PRO B 1 547 ? -35.544 10.888 75.394 1.00 7.64 547 PRO B O 1
ATOM 9697 N N . GLU B 1 548 ? -36.170 10.438 77.475 1.00 7.22 548 GLU B N 1
ATOM 9698 C CA . GLU B 1 548 ? -35.498 11.596 78.070 1.00 8.30 548 GLU B CA 1
ATOM 9699 C C . GLU B 1 548 ? -33.990 11.591 77.933 1.00 7.76 548 GLU B C 1
ATOM 9700 O O . GLU B 1 548 ? -33.344 12.622 78.149 1.00 9.00 548 GLU B O 1
ATOM 9706 N N . LEU B 1 549 ? -33.404 10.444 77.600 1.00 5.83 549 LEU B N 1
ATOM 9707 C CA . LEU B 1 549 ? -31.952 10.381 77.391 1.00 4.82 549 LEU B CA 1
ATOM 9708 C C . LEU B 1 549 ? -31.473 10.838 76.027 1.00 5.46 549 LEU B C 1
ATOM 9709 O O . LEU B 1 549 ? -30.277 10.989 75.823 1.00 6.19 549 LEU B O 1
ATOM 9714 N N . TYR B 1 550 ? -32.385 11.001 75.081 1.00 5.79 550 TYR B N 1
ATOM 9715 C CA . TYR B 1 550 ? -32.052 11.141 73.655 1.00 6.04 550 TYR B CA 1
ATOM 9716 C C . TYR B 1 550 ? -32.688 12.390 73.032 1.00 6.83 550 TYR B C 1
ATOM 9717 O O . TYR B 1 550 ? -33.810 12.771 73.359 1.00 9.82 550 TYR B O 1
ATOM 9726 N N . GLY B 1 551 ? -31.971 12.992 72.100 1.00 5.46 551 GLY B N 1
ATOM 9727 C CA . GLY B 1 551 ? -32.479 14.082 71.298 1.00 4.86 551 GLY B CA 1
ATOM 9728 C C . GLY B 1 551 ? -33.061 13.706 69.954 1.00 6.41 551 GLY B C 1
ATOM 9729 O O . GLY B 1 551 ? -34.002 14.358 69.440 1.00 7.38 551 GLY B O 1
ATOM 9730 N N . ALA B 1 552 ? -32.527 12.644 69.359 1.00 3.98 552 ALA B N 1
ATOM 9731 C CA . ALA B 1 552 ? -32.964 12.195 68.028 1.00 4.16 552 ALA B CA 1
ATOM 9732 C C . ALA B 1 552 ? -32.687 10.719 67.888 1.00 4.87 552 ALA B C 1
ATOM 9733 O O . ALA B 1 552 ? -31.801 10.166 68.548 1.00 5.23 552 ALA B O 1
ATOM 9735 N N . VAL B 1 553 ? -33.464 10.099 67.017 1.00 4.54 553 VAL B N 1
ATOM 9736 C CA . VAL B 1 553 ? -33.372 8.685 66.721 1.00 3.84 553 VAL B CA 1
ATOM 9737 C C . VAL B 1 553 ? -33.407 8.493 65.202 1.00 5.57 553 VAL B C 1
ATOM 9738 O O . VAL B 1 553 ? -34.305 9.012 64.529 1.00 5.64 553 VAL B O 1
ATOM 9742 N N . VAL B 1 554 ? -32.455 7.738 64.659 1.00 5.02 554 VAL B N 1
ATOM 9743 C CA . VAL B 1 554 ? -32.485 7.264 63.295 1.00 4.55 554 VAL B CA 1
ATOM 9744 C C . VAL B 1 554 ? -32.627 5.741 63.334 1.00 5.44 554 VAL B C 1
ATOM 9745 O O . VAL B 1 554 ? -31.801 5.043 63.901 1.00 5.07 554 VAL B O 1
ATOM 9749 N N . CYS B 1 555 ? -33.735 5.250 62.774 1.00 5.13 555 CYS B N 1
ATOM 9750 C CA . CYS B 1 555 ? -34.164 3.879 62.903 1.00 4.44 555 CYS B CA 1
ATOM 9751 C C . CYS B 1 555 ? -34.284 3.291 61.489 1.00 6.17 555 CYS B C 1
ATOM 9752 O O . CYS B 1 555 ? -35.157 3.694 60.748 1.00 7.98 555 CYS B O 1
ATOM 9755 N N . ALA B 1 556 ? -33.392 2.387 61.119 1.00 5.89 556 ALA B N 1
ATOM 9756 C CA . ALA B 1 556 ? -33.346 1.829 59.779 1.00 6.29 556 ALA B CA 1
ATOM 9757 C C . ALA B 1 556 ? -33.866 0.395 59.722 1.00 5.39 556 ALA B C 1
ATOM 9758 O O . ALA B 1 556 ? -33.618 -0.419 60.616 1.00 5.29 556 ALA B O 1
ATOM 9760 N N . VAL B 1 557 ? -34.627 0.129 58.648 1.00 6.19 557 VAL B N 1
ATOM 9761 C CA . VAL B 1 557 ? -35.188 -1.178 58.319 1.00 5.36 557 VAL B CA 1
ATOM 9762 C C . VAL B 1 557 ? -35.438 -2.065 59.549 1.00 5.38 557 VAL B C 1
ATOM 9763 O O . VAL B 1 557 ? -34.847 -3.132 59.696 1.00 6.91 557 VAL B O 1
ATOM 9767 N N . PRO B 1 558 ? -36.303 -1.588 60.439 1.00 5.21 558 PRO B N 1
ATOM 9768 C CA . PRO B 1 558 ? -36.377 -2.146 61.805 1.00 4.75 558 PRO B CA 1
ATOM 9769 C C . PRO B 1 558 ? -37.365 -3.250 62.066 1.00 5.16 558 PRO B C 1
ATOM 9770 O O . PRO B 1 558 ? -38.365 -3.384 61.353 1.00 5.35 558 PRO B O 1
ATOM 9774 N N . LEU B 1 559 ? -37.127 -3.995 63.135 1.00 5.61 559 LEU B N 1
ATOM 9775 C CA . LEU B 1 559 ? -38.156 -4.805 63.804 1.00 5.92 559 LEU B CA 1
ATOM 9776 C C . LEU B 1 559 ? -38.680 -4.012 64.989 1.00 6.50 559 LEU B C 1
ATOM 9777 O O . LEU B 1 559 ? -37.895 -3.531 65.795 1.00 6.26 559 LEU B O 1
ATOM 9782 N N . LEU B 1 560 ? -39.993 -3.878 65.110 1.00 5.18 560 LEU B N 1
ATOM 9783 C CA . LEU B 1 560 ? -40.611 -3.062 66.153 1.00 5.25 560 LEU B CA 1
ATOM 9784 C C . LEU B 1 560 ? -41.876 -3.615 66.799 1.00 4.89 560 LEU B C 1
ATOM 9785 O O . LEU B 1 560 ? -42.145 -3.257 67.932 1.00 6.53 560 LEU B O 1
ATOM 9790 N N . ASP B 1 561 ? -42.662 -4.423 66.086 1.00 5.13 561 ASP B N 1
ATOM 9791 C CA . ASP B 1 561 ? -43.774 -5.167 66.692 1.00 3.67 561 ASP B CA 1
ATOM 9792 C C . ASP B 1 561 ? -43.224 -6.574 66.946 1.00 4.18 561 ASP B C 1
ATOM 9793 O O . ASP B 1 561 ? -43.168 -7.402 66.028 1.00 5.89 561 ASP B O 1
ATOM 9798 N N . MET B 1 562 ? -42.760 -6.807 68.185 1.00 5.05 562 MET B N 1
ATOM 9799 C CA . MET B 1 562 ? -42.153 -8.082 68.533 1.00 5.29 562 MET B CA 1
ATOM 9800 C C . MET B 1 562 ? -43.133 -9.145 68.932 1.00 5.22 562 MET B C 1
ATOM 9801 O O . MET B 1 562 ? -42.742 -10.280 69.120 1.00 6.43 562 MET B O 1
ATOM 9806 N N . VAL B 1 563 ? -44.407 -8.776 69.012 1.00 5.63 563 VAL B N 1
ATOM 9807 C CA . VAL B 1 563 ? -45.469 -9.740 69.241 1.00 5.84 563 VAL B CA 1
ATOM 9808 C C . VAL B 1 563 ? -45.880 -10.432 67.940 1.00 6.58 563 VAL B C 1
ATOM 9809 O O . VAL B 1 563 ? -46.378 -11.568 67.982 1.00 8.37 563 VAL B O 1
ATOM 9813 N N . ARG B 1 564 ? -45.634 -9.771 66.803 1.00 4.84 564 ARG B N 1
ATOM 9814 C CA . ARG B 1 564 ? -46.066 -10.257 65.476 1.00 5.75 564 ARG B CA 1
ATOM 9815 C C . ARG B 1 564 ? -44.933 -10.478 64.453 1.00 6.22 564 ARG B C 1
ATOM 9816 O O . ARG B 1 564 ? -45.182 -10.907 63.343 1.00 6.58 564 ARG B O 1
ATOM 9824 N N . TYR B 1 565 ? -43.682 -10.239 64.852 1.00 4.47 565 TYR B N 1
ATOM 9825 C CA . TYR B 1 565 ? -42.586 -10.211 63.858 1.00 5.58 565 TYR B CA 1
ATOM 9826 C C . TYR B 1 565 ? -42.417 -11.564 63.158 1.00 5.07 565 TYR B C 1
ATOM 9827 O O . TYR B 1 565 ? -42.008 -11.617 62.002 1.00 6.85 565 TYR B O 1
ATOM 9836 N N . HIS B 1 566 ? -42.712 -12.649 63.878 1.00 5.93 566 HIS B N 1
ATOM 9837 C CA . HIS B 1 566 ? -42.508 -14.004 63.330 1.00 7.00 566 HIS B CA 1
ATOM 9838 C C . HIS B 1 566 ? -43.449 -14.354 62.186 1.00 7.78 566 HIS B C 1
ATOM 9839 O O . HIS B 1 566 ? -43.238 -15.353 61.513 1.00 8.79 566 HIS B O 1
ATOM 9846 N N . LEU B 1 567 ? -44.468 -13.539 61.966 1.00 6.66 567 LEU B N 1
ATOM 9847 C CA . LEU B 1 567 ? -45.494 -13.823 60.968 1.00 7.01 567 LEU B CA 1
ATOM 9848 C C . LEU B 1 567 ? -45.136 -13.325 59.587 1.00 8.47 567 LEU B C 1
ATOM 9849 O O . LEU B 1 567 ? -45.865 -13.606 58.613 1.00 10.45 567 LEU B O 1
ATOM 9854 N N . PHE B 1 568 ? -44.037 -12.572 59.464 1.00 7.96 568 PHE B N 1
ATOM 9855 C CA . PHE B 1 568 ? -43.721 -11.820 58.250 1.00 8.19 568 PHE B CA 1
ATOM 9856 C C . PHE B 1 568 ? -42.287 -12.050 57.798 1.00 8.36 568 PHE B C 1
ATOM 9857 O O . PHE B 1 568 ? -41.381 -12.184 58.617 1.00 8.03 568 PHE B O 1
ATOM 9865 N N . GLY B 1 569 ? -42.072 -12.066 56.491 1.00 8.43 569 GLY B N 1
ATOM 9866 C CA . GLY B 1 569 ? -40.747 -12.162 55.920 1.00 8.08 569 GLY B CA 1
ATOM 9867 C C . GLY B 1 569 ? -39.995 -13.362 56.462 1.00 8.59 569 GLY B C 1
ATOM 9868 O O . GLY B 1 569 ? -40.556 -14.442 56.579 1.00 10.22 569 GLY B O 1
ATOM 9869 N N . SER B 1 570 ? -38.742 -13.119 56.851 1.00 9.10 570 SER B N 1
ATOM 9870 C CA . SER B 1 570 ? -37.842 -14.161 57.387 1.00 10.15 570 SER B CA 1
ATOM 9871 C C . SER B 1 570 ? -37.918 -14.291 58.890 1.00 7.51 570 SER B C 1
ATOM 9872 O O . SER B 1 570 ? -37.044 -14.895 59.516 1.00 7.40 570 SER B O 1
ATOM 9875 N N . GLY B 1 571 ? -38.982 -13.769 59.486 1.00 6.38 571 GLY B N 1
ATOM 9876 C CA . GLY B 1 571 ? -39.075 -13.657 60.917 1.00 6.20 571 GLY B CA 1
ATOM 9877 C C . GLY B 1 571 ? -38.851 -14.964 61.649 1.00 6.12 571 GLY B C 1
ATOM 9878 O O . GLY B 1 571 ? -38.220 -14.936 62.708 1.00 5.62 571 GLY B O 1
ATOM 9879 N N . ARG B 1 572 ? -39.366 -16.102 61.169 1.00 6.59 572 ARG B N 1
ATOM 9880 C CA . ARG B 1 572 ? -39.234 -17.304 61.953 1.00 7.06 572 ARG B CA 1
ATOM 9881 C C . ARG B 1 572 ? -37.779 -17.734 62.121 1.00 4.58 572 ARG B C 1
ATOM 9882 O O . ARG B 1 572 ? -37.456 -18.434 63.082 1.00 4.78 572 ARG B O 1
ATOM 9890 N N . THR B 1 573 ? -36.897 -17.332 61.205 1.00 4.95 573 THR B N 1
ATOM 9891 C CA . THR B 1 573 ? -35.473 -17.667 61.354 1.00 5.70 573 THR B CA 1
ATOM 9892 C C . THR B 1 573 ? -34.795 -16.989 62.519 1.00 5.80 573 THR B C 1
ATOM 9893 O O . THR B 1 573 ? -33.692 -17.415 62.906 1.00 5.79 573 THR B O 1
ATOM 9897 N N . TRP B 1 574 ? -35.472 -16.016 63.131 1.00 4.32 574 TRP B N 1
ATOM 9898 C CA . TRP B 1 574 ? -34.914 -15.326 64.311 1.00 4.37 574 TRP B CA 1
ATOM 9899 C C . TRP B 1 574 ? -35.542 -15.757 65.616 1.00 5.09 574 TRP B C 1
ATOM 9900 O O . TRP B 1 574 ? -35.151 -15.274 66.683 1.00 5.25 574 TRP B O 1
ATOM 9911 N N . ILE B 1 575 ? -36.478 -16.679 65.558 1.00 5.69 575 ILE B N 1
ATOM 9912 C CA . ILE B 1 575 ? -37.065 -17.212 66.766 1.00 4.65 575 ILE B CA 1
ATOM 9913 C C . ILE B 1 575 ? -36.012 -17.769 67.737 1.00 4.61 575 ILE B C 1
ATOM 9914 O O . ILE B 1 575 ? -36.136 -17.557 68.946 1.00 6.35 575 ILE B O 1
ATOM 9919 N N . PRO B 1 576 ? -34.953 -18.436 67.267 1.00 5.64 576 PRO B N 1
ATOM 9920 C CA . PRO B 1 576 ? -33.884 -18.876 68.187 1.00 6.49 576 PRO B CA 1
ATOM 9921 C C . PRO B 1 576 ? -33.185 -17.760 68.950 1.00 5.87 576 PRO B C 1
ATOM 9922 O O . PRO B 1 576 ? -32.543 -18.040 69.976 1.00 8.05 576 PRO B O 1
ATOM 9926 N N . GLU B 1 577 ? -33.248 -16.532 68.446 1.00 5.72 577 GLU B N 1
ATOM 9927 C CA . GLU B 1 577 ? -32.635 -15.374 69.094 1.00 5.53 577 GLU B CA 1
ATOM 9928 C C . GLU B 1 577 ? -33.602 -14.627 69.998 1.00 5.82 577 GLU B C 1
ATOM 9929 O O . GLU B 1 577 ? -33.233 -14.224 71.114 1.00 6.57 577 GLU B O 1
ATOM 9935 N N . TYR B 1 578 ? -34.822 -14.396 69.540 1.00 5.64 578 TYR B N 1
ATOM 9936 C CA . TYR B 1 578 ? -35.775 -13.548 70.267 1.00 5.04 578 TYR B CA 1
ATOM 9937 C C . TYR B 1 578 ? -36.854 -14.321 71.046 1.00 6.24 578 TYR B C 1
ATOM 9938 O O . TYR B 1 578 ? -37.429 -13.804 72.006 1.00 7.52 578 TYR B O 1
ATOM 9947 N N . GLY B 1 579 ? -37.159 -15.523 70.586 1.00 6.61 579 GLY B N 1
ATOM 9948 C CA . GLY B 1 579 ? -38.360 -16.231 71.007 1.00 5.25 579 GLY B CA 1
ATOM 9949 C C . GLY B 1 579 ? -39.533 -15.917 70.081 1.00 6.62 579 GLY B C 1
ATOM 9950 O O . GLY B 1 579 ? -39.434 -15.125 69.153 1.00 7.52 579 GLY B O 1
ATOM 9951 N N . THR B 1 580 ? -40.674 -16.552 70.348 1.00 6.64 580 THR B N 1
ATOM 9952 C CA . THR B 1 580 ? -41.890 -16.264 69.633 1.00 6.55 580 THR B CA 1
ATOM 9953 C C . THR B 1 580 ? -43.061 -16.063 70.571 1.00 7.20 580 THR B C 1
ATOM 9954 O O . THR B 1 580 ? -43.284 -16.853 71.502 1.00 7.12 580 THR B O 1
ATOM 9958 N N . ALA B 1 581 ? -43.844 -15.031 70.289 1.00 7.55 581 ALA B N 1
ATOM 9959 C CA . ALA B 1 581 ? -45.039 -14.740 71.070 1.00 8.10 581 ALA B CA 1
ATOM 9960 C C . ALA B 1 581 ? -46.083 -15.850 70.981 1.00 8.56 581 ALA B C 1
ATOM 9961 O O . ALA B 1 581 ? -47.064 -15.813 71.739 1.00 8.77 581 ALA B O 1
ATOM 9963 N N . GLU B 1 582 ? -45.884 -16.844 70.119 1.00 7.57 582 GLU B N 1
ATOM 9964 C CA . GLU B 1 582 ? -46.788 -18.008 70.085 1.00 9.53 582 GLU B CA 1
ATOM 9965 C C . GLU B 1 582 ? -46.682 -18.835 71.377 1.00 10.93 582 GLU B C 1
ATOM 9966 O O . GLU B 1 582 ? -47.621 -19.580 71.722 1.00 11.99 582 GLU B O 1
ATOM 9972 N N . LYS B 1 583 ? -45.559 -18.713 72.092 1.00 10.92 583 LYS B N 1
ATOM 9973 C CA . LYS B 1 583 ? -45.322 -19.407 73.359 1.00 11.13 583 LYS B CA 1
ATOM 9974 C C . LYS B 1 583 ? -45.492 -18.442 74.538 1.00 11.43 583 LYS B C 1
ATOM 9975 O O . LYS B 1 583 ? -45.044 -17.315 74.481 1.00 11.22 583 LYS B O 1
ATOM 9981 N N . PRO B 1 584 ? -46.140 -18.857 75.620 1.00 11.10 584 PRO B N 1
ATOM 9982 C CA . PRO B 1 584 ? -46.455 -17.919 76.701 1.00 11.51 584 PRO B CA 1
ATOM 9983 C C . PRO B 1 584 ? -45.269 -17.262 77.440 1.00 12.36 584 PRO B C 1
ATOM 9984 O O . PRO B 1 584 ? -45.362 -16.068 77.729 1.00 11.01 584 PRO B O 1
ATOM 9988 N N . GLU B 1 585 ? -44.182 -17.980 77.710 1.00 14.51 585 GLU B N 1
ATOM 9989 C CA . GLU B 1 585 ? -43.040 -17.387 78.414 1.00 15.71 585 GLU B CA 1
ATOM 9990 C C . GLU B 1 585 ? -42.354 -16.380 77.502 1.00 11.38 585 GLU B C 1
ATOM 9991 O O . GLU B 1 585 ? -42.008 -15.278 77.944 1.00 13.43 585 GLU B O 1
ATOM 9997 N N . ASP B 1 586 ? -42.174 -16.784 76.241 1.00 10.01 586 ASP B N 1
ATOM 9998 C CA . ASP B 1 586 ? -41.562 -15.916 75.229 1.00 8.80 586 ASP B CA 1
ATOM 9999 C C . ASP B 1 586 ? -42.382 -14.632 75.111 1.00 8.49 586 ASP B C 1
ATOM 10000 O O . ASP B 1 586 ? -41.828 -13.526 75.006 1.00 7.52 586 ASP B O 1
ATOM 10005 N N . PHE B 1 587 ? -43.711 -14.766 75.080 1.00 8.83 587 PHE B N 1
ATOM 10006 C CA . PHE B 1 587 ? -44.586 -13.616 74.896 1.00 7.17 587 PHE B CA 1
ATOM 10007 C C . PHE B 1 587 ? -44.369 -12.603 76.007 1.00 7.16 587 PHE B C 1
ATOM 10008 O O . PHE B 1 587 ? -44.344 -11.423 75.739 1.00 7.64 587 PHE B O 1
ATOM 10016 N N . LYS B 1 588 ? -44.260 -13.050 77.260 1.00 7.26 588 LYS B N 1
ATOM 10017 C CA . LYS B 1 588 ? -44.072 -12.120 78.391 1.00 9.18 588 LYS B CA 1
ATOM 10018 C C . LYS B 1 588 ? -42.822 -11.264 78.149 1.00 9.18 588 LYS B C 1
ATOM 10019 O O . LYS B 1 588 ? -42.860 -10.052 78.298 1.00 10.27 588 LYS B O 1
ATOM 10025 N N . THR B 1 589 ? -41.729 -11.913 77.751 1.00 7.48 589 THR B N 1
ATOM 10026 C CA . THR B 1 589 ? -40.467 -11.216 77.451 1.00 6.52 589 THR B CA 1
ATOM 10027 C C . THR B 1 589 ? -40.616 -10.190 76.333 1.00 6.75 589 THR B C 1
ATOM 10028 O O . THR B 1 589 ? -40.214 -9.019 76.447 1.00 7.18 589 THR B O 1
ATOM 10032 N N . LEU B 1 590 ? -41.173 -10.655 75.228 1.00 4.79 590 LEU B N 1
ATOM 10033 C CA . LEU B 1 590 ? -41.338 -9.856 74.024 1.00 6.19 590 LEU B CA 1
ATOM 10034 C C . LEU B 1 590 ? -42.252 -8.677 74.218 1.00 5.65 590 LEU B C 1
ATOM 10035 O O . LEU B 1 590 ? -41.911 -7.563 73.805 1.00 5.99 590 LEU B O 1
ATOM 10040 N N . HIS B 1 591 ? -43.395 -8.898 74.842 1.00 6.32 591 HIS B N 1
ATOM 10041 C CA . HIS B 1 591 ? -44.363 -7.847 75.044 1.00 6.64 591 HIS B CA 1
ATOM 10042 C C . HIS B 1 591 ? -43.804 -6.754 75.950 1.00 7.14 591 HIS B C 1
ATOM 10043 O O . HIS B 1 591 ? -44.090 -5.594 75.757 1.00 9.90 591 HIS B O 1
ATOM 10050 N N . ALA B 1 592 ? -42.930 -7.129 76.877 1.00 6.29 592 ALA B N 1
ATOM 10051 C CA . ALA B 1 592 ? -42.372 -6.193 77.843 1.00 7.13 592 ALA B CA 1
ATOM 10052 C C . ALA B 1 592 ? -41.506 -5.138 77.142 1.00 7.57 592 ALA B C 1
ATOM 10053 O O . ALA B 1 592 ? -41.453 -4.016 77.615 1.00 10.67 592 ALA B O 1
ATOM 10055 N N . TYR B 1 593 ? -40.858 -5.503 76.036 1.00 7.81 593 TYR B N 1
ATOM 10056 C CA . TYR B 1 593 ? -40.015 -4.540 75.317 1.00 8.48 593 TYR B CA 1
ATOM 10057 C C . TYR B 1 593 ? -40.459 -4.116 73.908 1.00 6.46 593 TYR B C 1
ATOM 10058 O O . TYR B 1 593 ? -39.912 -3.142 73.396 1.00 7.51 593 TYR B O 1
ATOM 10067 N N . SER B 1 594 ? -41.421 -4.811 73.292 1.00 7.72 594 SER B N 1
ATOM 10068 C CA . SER B 1 594 ? -41.884 -4.600 71.894 1.00 6.31 594 SER B CA 1
ATOM 10069 C C . SER B 1 594 ? -42.142 -3.115 71.676 1.00 5.27 594 SER B C 1
ATOM 10070 O O . SER B 1 594 ? -43.067 -2.588 72.276 1.00 6.43 594 SER B O 1
ATOM 10073 N N . PRO B 1 595 ? -41.294 -2.393 70.945 1.00 4.99 595 PRO B N 1
ATOM 10074 C CA . PRO B 1 595 ? -41.440 -0.918 70.938 1.00 3.96 595 PRO B CA 1
ATOM 10075 C C . PRO B 1 595 ? -42.791 -0.381 70.503 1.00 4.63 595 PRO B C 1
ATOM 10076 O O . PRO B 1 595 ? -43.264 0.602 71.069 1.00 4.12 595 PRO B O 1
ATOM 10080 N N . TYR B 1 596 ? -43.421 -1.053 69.535 1.00 5.63 596 TYR B N 1
ATOM 10081 C CA . TYR B 1 596 ? -44.723 -0.649 69.035 1.00 5.04 596 TYR B CA 1
ATOM 10082 C C . TYR B 1 596 ? -45.771 -0.642 70.132 1.00 6.53 596 TYR B C 1
ATOM 10083 O O . TYR B 1 596 ? -46.768 0.089 70.012 1.00 7.19 596 TYR B O 1
ATOM 10092 N N . HIS B 1 597 ? -45.577 -1.456 71.168 1.00 5.09 597 HIS B N 1
ATOM 10093 C CA . HIS B 1 597 ? -46.546 -1.581 72.264 1.00 5.36 597 HIS B CA 1
ATOM 10094 C C . HIS B 1 597 ? -46.226 -0.711 73.462 1.00 6.09 597 HIS B C 1
ATOM 10095 O O . HIS B 1 597 ? -46.883 -0.808 74.498 1.00 7.55 597 HIS B O 1
ATOM 10102 N N . HIS B 1 598 ? -45.228 0.149 73.319 1.00 4.63 598 HIS B N 1
ATOM 10103 C CA . HIS B 1 598 ? -44.734 0.990 74.414 1.00 4.66 598 HIS B CA 1
ATOM 10104 C C . HIS B 1 598 ? -44.574 2.456 74.072 1.00 5.71 598 HIS B C 1
ATOM 10105 O O . HIS B 1 598 ? -43.807 3.176 74.723 1.00 5.50 598 HIS B O 1
ATOM 10112 N N . VAL B 1 599 ? -45.350 2.919 73.104 1.00 6.27 599 VAL B N 1
ATOM 10113 C CA . VAL B 1 599 ? -45.393 4.340 72.777 1.00 5.49 599 VAL B CA 1
ATOM 10114 C C . VAL B 1 599 ? -46.424 4.995 73.716 1.00 5.43 599 VAL B C 1
ATOM 10115 O O . VAL B 1 599 ? -47.581 5.185 73.374 1.00 6.70 599 VAL B O 1
ATOM 10119 N N . ARG B 1 600 ? -45.987 5.307 74.931 1.00 4.86 600 ARG B N 1
ATOM 10120 C CA . ARG B 1 600 ? -46.851 5.930 75.917 1.00 4.89 600 ARG B CA 1
ATOM 10121 C C . ARG B 1 600 ? -47.291 7.296 75.415 1.00 6.22 600 ARG B C 1
ATOM 10122 O O . ARG B 1 600 ? -46.508 8.035 74.802 1.00 6.36 600 ARG B O 1
ATOM 10130 N N . PRO B 1 601 ? -48.525 7.667 75.728 1.00 8.09 601 PRO B N 1
ATOM 10131 C CA . PRO B 1 601 ? -49.013 8.995 75.410 1.00 7.21 601 PRO B CA 1
ATOM 10132 C C . PRO B 1 601 ? -48.482 10.051 76.378 1.00 7.03 601 PRO B C 1
ATOM 10133 O O . PRO B 1 601 ? -47.984 9.736 77.452 1.00 6.46 601 PRO B O 1
ATOM 10137 N N . ASP B 1 602 ? -48.595 11.305 75.959 1.00 7.26 602 ASP B N 1
ATOM 10138 C CA . ASP B 1 602 ? -48.291 12.467 76.781 1.00 8.00 602 ASP B CA 1
ATOM 10139 C C . ASP B 1 602 ? -46.810 12.544 77.146 1.00 7.72 602 ASP B C 1
ATOM 10140 O O . ASP B 1 602 ? -46.410 13.060 78.194 1.00 9.31 602 ASP B O 1
ATOM 10145 N N . VAL B 1 603 ? -45.976 12.031 76.247 1.00 7.62 603 VAL B N 1
ATOM 10146 C CA . VAL B 1 603 ? -44.532 11.997 76.375 1.00 8.15 603 VAL B CA 1
ATOM 10147 C C . VAL B 1 603 ? -43.924 12.752 75.194 1.00 8.91 603 VAL B C 1
ATOM 10148 O O . VAL B 1 603 ? -44.332 12.573 74.029 1.00 9.08 603 VAL B O 1
ATOM 10152 N N . ARG B 1 604 ? -42.917 13.558 75.493 1.00 9.31 604 ARG B N 1
ATOM 10153 C CA . ARG B 1 604 ? -42.129 14.211 74.452 1.00 12.12 604 ARG B CA 1
ATOM 10154 C C . ARG B 1 604 ? -41.048 13.238 73.986 1.00 8.83 604 ARG B C 1
ATOM 10155 O O . ARG B 1 604 ? -40.116 12.961 74.717 1.00 11.61 604 ARG B O 1
ATOM 10163 N N . TYR B 1 605 ? -41.191 12.743 72.753 1.00 7.14 605 TYR B N 1
ATOM 10164 C CA . TYR B 1 605 ? -40.228 11.808 72.173 1.00 6.57 605 TYR B CA 1
ATOM 10165 C C . TYR B 1 605 ? -39.101 12.574 71.491 1.00 6.39 605 TYR B C 1
ATOM 10166 O O . TYR B 1 605 ? -39.271 13.725 71.102 1.00 7.66 605 TYR B O 1
ATOM 10175 N N . PRO B 1 606 ? -37.962 11.915 71.340 1.00 6.39 606 PRO B N 1
ATOM 10176 C CA . PRO B 1 606 ? -36.923 12.433 70.455 1.00 6.38 606 PRO B CA 1
ATOM 10177 C C . PRO B 1 606 ? -37.463 12.547 69.036 1.00 6.77 606 PRO B C 1
ATOM 10178 O O . PRO B 1 606 ? -38.376 11.826 68.633 1.00 6.06 606 PRO B O 1
ATOM 10182 N N . ALA B 1 607 ? -36.848 13.413 68.245 1.00 6.05 607 ALA B N 1
ATOM 10183 C CA . ALA B 1 607 ? -37.156 13.477 66.826 1.00 5.31 607 ALA B CA 1
ATOM 10184 C C . ALA B 1 607 ? -36.806 12.148 66.201 1.00 4.99 607 ALA B C 1
ATOM 10185 O O . ALA B 1 607 ? -35.816 11.549 66.603 1.00 6.37 607 ALA B O 1
ATOM 10187 N N . LEU B 1 608 ? -37.548 11.696 65.196 1.00 5.23 608 LEU B N 1
ATOM 10188 C CA . LEU B 1 608 ? -37.410 10.355 64.625 1.00 5.26 608 LEU B CA 1
ATOM 10189 C C . LEU B 1 608 ? -37.342 10.426 63.112 1.00 5.78 608 LEU B C 1
ATOM 10190 O O . LEU B 1 608 ? -38.206 11.019 62.474 1.00 6.00 608 LEU B O 1
ATOM 10195 N N . LEU B 1 609 ? -36.323 9.781 62.539 1.00 5.07 609 LEU B N 1
ATOM 10196 C CA . LEU B 1 609 ? -36.208 9.553 61.100 1.00 4.44 609 LEU B CA 1
ATOM 10197 C C . LEU B 1 609 ? -36.157 8.049 60.904 1.00 4.78 609 LEU B C 1
ATOM 10198 O O . LEU B 1 609 ? -35.207 7.377 61.338 1.00 5.80 609 LEU B O 1
ATOM 10203 N N . MET B 1 610 ? -37.188 7.507 60.265 1.00 5.53 610 MET B N 1
ATOM 10204 C CA . MET B 1 610 ? -37.271 6.096 59.939 1.00 7.15 610 MET B CA 1
ATOM 10205 C C . MET B 1 610 ? -36.788 5.914 58.518 1.00 8.02 610 MET B C 1
ATOM 10206 O O . MET B 1 610 ? -37.359 6.496 57.579 1.00 7.87 610 MET B O 1
ATOM 10213 N N . MET B 1 611 ? -35.752 5.114 58.354 1.00 7.24 611 MET B N 1
ATOM 10214 C CA . MET B 1 611 ? -35.144 4.885 57.048 1.00 7.53 611 MET B CA 1
ATOM 10215 C C . MET B 1 611 ? -35.531 3.504 56.560 1.00 6.64 611 MET B C 1
ATOM 10216 O O . MET B 1 611 ? -34.917 2.497 56.909 1.00 8.59 611 MET B O 1
ATOM 10222 N N . ALA B 1 612 ? -36.581 3.471 55.758 1.00 7.66 612 ALA B N 1
ATOM 10223 C CA . ALA B 1 612 ? -37.168 2.256 55.235 1.00 7.89 612 ALA B CA 1
ATOM 10224 C C . ALA B 1 612 ? -36.718 2.029 53.803 1.00 9.28 612 ALA B C 1
ATOM 10225 O O . ALA B 1 612 ? -36.125 2.893 53.167 1.00 8.50 612 ALA B O 1
ATOM 10227 N N . ALA B 1 613 ? -36.958 0.823 53.307 1.00 10.34 613 ALA B N 1
ATOM 10228 C CA . ALA B 1 613 ? -36.623 0.429 51.942 1.00 9.87 613 ALA B CA 1
ATOM 10229 C C . ALA B 1 613 ? -37.880 -0.136 51.255 1.00 11.97 613 ALA B C 1
ATOM 10230 O O . ALA B 1 613 ? -38.758 -0.706 51.922 1.00 15.94 613 ALA B O 1
ATOM 10232 N N . ASP B 1 614 ? -38.025 0.032 49.955 1.00 9.78 614 ASP B N 1
ATOM 10233 C CA . ASP B 1 614 ? -39.249 -0.440 49.311 1.00 10.30 614 ASP B CA 1
ATOM 10234 C C . ASP B 1 614 ? -39.268 -1.922 48.925 1.00 10.59 614 ASP B C 1
ATOM 10235 O O . ASP B 1 614 ? -40.314 -2.460 48.613 1.00 12.91 614 ASP B O 1
ATOM 10240 N N . HIS B 1 615 ? -38.123 -2.584 48.963 1.00 7.52 615 HIS B N 1
ATOM 10241 C CA . HIS B 1 615 ? -38.015 -3.976 48.584 1.00 8.06 615 HIS B CA 1
ATOM 10242 C C . HIS B 1 615 ? -37.299 -4.822 49.636 1.00 7.91 615 HIS B C 1
ATOM 10243 O O . HIS B 1 615 ? -36.606 -5.771 49.292 1.00 9.85 615 HIS B O 1
ATOM 10250 N N . ASP B 1 616 ? -37.467 -4.500 50.904 1.00 8.29 616 ASP B N 1
ATOM 10251 C CA . ASP B 1 616 ? -36.919 -5.338 51.981 1.00 9.09 616 ASP B CA 1
ATOM 10252 C C . ASP B 1 616 ? -37.762 -6.598 52.109 1.00 10.27 616 ASP B C 1
ATOM 10253 O O . ASP B 1 616 ? -38.853 -6.603 52.648 1.00 11.42 616 ASP B O 1
ATOM 10258 N N . ASP B 1 617 ? -37.228 -7.685 51.587 1.00 8.40 617 ASP B N 1
ATOM 10259 C CA . ASP B 1 617 ? -37.822 -9.015 51.671 1.00 7.97 617 ASP B CA 1
ATOM 10260 C C . ASP B 1 617 ? -37.254 -9.890 52.788 1.00 8.89 617 ASP B C 1
ATOM 10261 O O . ASP B 1 617 ? -37.452 -11.104 52.796 1.00 12.32 617 ASP B O 1
ATOM 10266 N N . ARG B 1 618 ? -36.615 -9.253 53.752 1.00 7.27 618 ARG B N 1
ATOM 10267 C CA . ARG B 1 618 ? -36.109 -9.913 54.947 1.00 7.19 618 ARG B CA 1
ATOM 10268 C C . ARG B 1 618 ? -36.849 -9.430 56.194 1.00 6.90 618 ARG B C 1
ATOM 10269 O O . ARG B 1 618 ? -37.537 -10.218 56.835 1.00 6.73 618 ARG B O 1
ATOM 10277 N N . VAL B 1 619 ? -36.718 -8.136 56.498 1.00 6.77 619 VAL B N 1
ATOM 10278 C CA . VAL B 1 619 ? -37.422 -7.496 57.590 1.00 5.78 619 VAL B CA 1
ATOM 10279 C C . VAL B 1 619 ? -38.613 -6.758 56.999 1.00 6.73 619 VAL B C 1
ATOM 10280 O O . VAL B 1 619 ? -38.458 -5.844 56.197 1.00 7.09 619 VAL B O 1
ATOM 10284 N N . ASP B 1 620 ? -39.818 -7.175 57.352 1.00 6.33 620 ASP B N 1
ATOM 10285 C CA . ASP B 1 620 ? -40.992 -6.646 56.688 1.00 6.76 620 ASP B CA 1
ATOM 10286 C C . ASP B 1 620 ? -41.127 -5.150 56.975 1.00 6.82 620 ASP B C 1
ATOM 10287 O O . ASP B 1 620 ? -40.961 -4.735 58.115 1.00 6.97 620 ASP B O 1
ATOM 10292 N N . PRO B 1 621 ? -41.402 -4.354 55.946 1.00 7.54 621 PRO B N 1
ATOM 10293 C CA . PRO B 1 621 ? -41.574 -2.920 56.132 1.00 6.54 621 PRO B CA 1
ATOM 10294 C C . PRO B 1 621 ? -42.751 -2.515 57.026 1.00 6.84 621 PRO B C 1
ATOM 10295 O O . PRO B 1 621 ? -42.818 -1.342 57.442 1.00 6.81 621 PRO B O 1
ATOM 10299 N N . MET B 1 622 ? -43.650 -3.429 57.363 1.00 6.03 622 MET B N 1
ATOM 10300 C CA . MET B 1 622 ? -44.812 -3.059 58.175 1.00 6.94 622 MET B CA 1
ATOM 10301 C C . MET B 1 622 ? -44.397 -2.497 59.534 1.00 6.70 622 MET B C 1
ATOM 10302 O O . MET B 1 622 ? -45.083 -1.647 60.093 1.00 6.41 622 MET B O 1
ATOM 10307 N N . HIS B 1 623 ? -43.265 -2.953 60.084 1.00 4.84 623 HIS B N 1
ATOM 10308 C CA . HIS B 1 623 ? -42.864 -2.509 61.418 1.00 4.93 623 HIS B CA 1
ATOM 10309 C C . HIS B 1 623 ? -42.677 -0.984 61.462 1.00 4.22 623 HIS B C 1
ATOM 10310 O O . HIS B 1 623 ? -43.174 -0.306 62.363 1.00 5.76 623 HIS B O 1
ATOM 10317 N N . ALA B 1 624 ? -41.929 -0.474 60.506 1.00 5.43 624 ALA B N 1
ATOM 10318 C CA . ALA B 1 624 ? -41.683 0.961 60.446 1.00 5.69 624 ALA B CA 1
ATOM 10319 C C . ALA B 1 624 ? -42.986 1.740 60.230 1.00 5.31 624 ALA B C 1
ATOM 10320 O O . ALA B 1 624 ? -43.176 2.804 60.777 1.00 6.65 624 ALA B O 1
ATOM 10322 N N . ARG B 1 625 ? -43.897 1.201 59.426 1.00 5.38 625 ARG B N 1
ATOM 10323 C CA . ARG B 1 625 ? -45.154 1.905 59.158 1.00 5.78 625 ARG B CA 1
ATOM 10324 C C . ARG B 1 625 ? -45.967 2.052 60.450 1.00 5.35 625 ARG B C 1
ATOM 10325 O O . ARG B 1 625 ? -46.431 3.142 60.794 1.00 5.37 625 ARG B O 1
ATOM 10333 N N . LYS B 1 626 ? -46.194 0.939 61.147 1.00 5.18 626 LYS B N 1
ATOM 10334 C CA . LYS B 1 626 ? -46.998 0.967 62.362 1.00 5.03 626 LYS B CA 1
ATOM 10335 C C . LYS B 1 626 ? -46.356 1.835 63.444 1.00 4.77 626 LYS B C 1
ATOM 10336 O O . LYS B 1 626 ? -47.047 2.573 64.151 1.00 5.25 626 LYS B O 1
ATOM 10342 N N . PHE B 1 627 ? -45.033 1.778 63.543 1.00 4.70 627 PHE B N 1
ATOM 10343 C CA . PHE B 1 627 ? -44.368 2.543 64.597 1.00 5.65 627 PHE B CA 1
ATOM 10344 C C . PHE B 1 627 ? -44.417 4.028 64.296 1.00 4.27 627 PHE B C 1
ATOM 10345 O O . PHE B 1 627 ? -44.642 4.835 65.202 1.00 5.17 627 PHE B O 1
ATOM 10353 N N . VAL B 1 628 ? -44.156 4.444 63.063 1.00 4.35 628 VAL B N 1
ATOM 10354 C CA . VAL B 1 628 ? -44.219 5.858 62.747 1.00 5.49 628 VAL B CA 1
ATOM 10355 C C . VAL B 1 628 ? -45.631 6.392 62.961 1.00 5.29 628 VAL B C 1
ATOM 10356 O O . VAL B 1 628 ? -45.793 7.504 63.451 1.00 5.48 628 VAL B O 1
ATOM 10360 N N . ALA B 1 629 ? -46.643 5.600 62.612 1.00 5.06 629 ALA B N 1
ATOM 10361 C CA . ALA B 1 629 ? -48.038 5.994 62.875 1.00 5.42 629 ALA B CA 1
ATOM 10362 C C . ALA B 1 629 ? -48.244 6.246 64.354 1.00 5.50 629 ALA B C 1
ATOM 10363 O O . ALA B 1 629 ? -48.849 7.216 64.764 1.00 6.21 629 ALA B O 1
ATOM 10365 N N . ALA B 1 630 ? -47.740 5.328 65.182 1.00 5.01 630 ALA B N 1
ATOM 10366 C CA . ALA B 1 630 ? -47.921 5.458 66.612 1.00 5.60 630 ALA B CA 1
ATOM 10367 C C . ALA B 1 630 ? -47.211 6.685 67.190 1.00 4.43 630 ALA B C 1
ATOM 10368 O O . ALA B 1 630 ? -47.760 7.413 68.046 1.00 6.19 630 ALA B O 1
ATOM 10370 N N . VAL B 1 631 ? -46.003 6.963 66.720 1.00 5.05 631 VAL B N 1
ATOM 10371 C CA . VAL B 1 631 ? -45.260 8.107 67.225 1.00 4.51 631 VAL B CA 1
ATOM 10372 C C . VAL B 1 631 ? -45.870 9.414 66.719 1.00 5.31 631 VAL B C 1
ATOM 10373 O O . VAL B 1 631 ? -46.048 10.365 67.510 1.00 5.88 631 VAL B O 1
ATOM 10377 N N . GLN B 1 632 ? -46.234 9.508 65.439 1.00 5.49 632 GLN B N 1
ATOM 10378 C CA . GLN B 1 632 ? -46.874 10.730 64.891 1.00 5.99 632 GLN B CA 1
ATOM 10379 C C . GLN B 1 632 ? -48.164 11.079 65.634 1.00 6.07 632 GLN B C 1
ATOM 10380 O O . GLN B 1 632 ? -48.474 12.246 65.829 1.00 9.30 632 GLN B O 1
ATOM 10386 N N . ASN B 1 633 ? -48.902 10.049 66.024 1.00 6.14 633 ASN B N 1
ATOM 10387 C CA . ASN B 1 633 ? -50.222 10.262 66.631 1.00 6.71 633 ASN B CA 1
ATOM 10388 C C . ASN B 1 633 ? -50.244 10.138 68.126 1.00 7.88 633 ASN B C 1
ATOM 10389 O O . ASN B 1 633 ? -51.316 10.129 68.743 1.00 9.47 633 ASN B O 1
ATOM 10394 N N . SER B 1 634 ? -49.061 10.071 68.727 1.00 6.42 634 SER B N 1
ATOM 10395 C CA . SER B 1 634 ? -48.986 10.018 70.180 1.00 7.31 634 SER B CA 1
ATOM 10396 C C . SER B 1 634 ? -49.375 11.390 70.756 1.00 7.41 634 SER B C 1
ATOM 10397 O O . SER B 1 634 ? -48.722 12.390 70.469 1.00 7.69 634 SER B O 1
ATOM 10400 N N . PRO B 1 635 ? -50.417 11.454 71.585 1.00 8.23 635 PRO B N 1
ATOM 10401 C CA . PRO B 1 635 ? -50.792 12.741 72.152 1.00 8.69 635 PRO B CA 1
ATOM 10402 C C . PRO B 1 635 ? -49.652 13.445 72.844 1.00 8.61 635 PRO B C 1
ATOM 10403 O O . PRO B 1 635 ? -48.895 12.848 73.600 1.00 7.36 635 PRO B O 1
ATOM 10407 N N . GLY B 1 636 ? -49.521 14.731 72.554 1.00 8.94 636 GLY B N 1
ATOM 10408 C CA . GLY B 1 636 ? -48.509 15.541 73.179 1.00 8.33 636 GLY B CA 1
ATOM 10409 C C . GLY B 1 636 ? -47.076 15.370 72.711 1.00 8.95 636 GLY B C 1
ATOM 10410 O O . GLY B 1 636 ? -46.165 15.868 73.376 1.00 13.19 636 GLY B O 1
ATOM 10411 N N . ASN B 1 637 ? -46.865 14.638 71.617 1.00 10.09 637 ASN B N 1
ATOM 10412 C CA . ASN B 1 637 ? -45.531 14.517 71.051 1.00 11.41 637 ASN B CA 1
ATOM 10413 C C . ASN B 1 637 ? -45.321 15.622 70.030 1.00 12.47 637 ASN B C 1
ATOM 10414 O O . ASN B 1 637 ? -45.924 15.573 68.987 1.00 16.43 637 ASN B O 1
ATOM 10419 N N . PRO B 1 638 ? -44.486 16.609 70.329 1.00 15.39 638 PRO B N 1
ATOM 10420 C CA . PRO B 1 638 ? -44.303 17.722 69.386 1.00 18.34 638 PRO B CA 1
ATOM 10421 C C . PRO B 1 638 ? -43.214 17.461 68.342 1.00 17.85 638 PRO B C 1
ATOM 10422 O O . PRO B 1 638 ? -43.129 18.211 67.359 1.00 20.45 638 PRO B O 1
ATOM 10426 N N . ALA B 1 639 ? -42.421 16.408 68.539 1.00 12.34 639 ALA B N 1
ATOM 10427 C CA . ALA B 1 639 ? -41.215 16.211 67.748 1.00 11.62 639 ALA B CA 1
ATOM 10428 C C . ALA B 1 639 ? -41.534 15.544 66.431 1.00 10.47 639 ALA B C 1
ATOM 10429 O O . ALA B 1 639 ? -42.455 14.737 66.319 1.00 13.58 639 ALA B O 1
ATOM 10431 N N . THR B 1 640 ? -40.739 15.887 65.434 1.00 8.56 640 THR B N 1
ATOM 10432 C CA . THR B 1 640 ? -40.905 15.311 64.124 1.00 8.86 640 THR B CA 1
ATOM 10433 C C . THR B 1 640 ? -40.723 13.795 64.127 1.00 8.33 640 THR B C 1
ATOM 10434 O O . THR B 1 640 ? -39.946 13.241 64.887 1.00 7.69 640 THR B O 1
ATOM 10438 N N . ALA B 1 641 ? -41.464 13.154 63.250 1.00 7.39 641 ALA B N 1
ATOM 10439 C CA . ALA B 1 641 ? -41.375 11.726 63.021 1.00 6.19 641 ALA B CA 1
ATOM 10440 C C . ALA B 1 641 ? -41.657 11.483 61.539 1.00 7.44 641 ALA B C 1
ATOM 10441 O O . ALA B 1 641 ? -42.782 11.679 61.042 1.00 7.73 641 ALA B O 1
ATOM 10443 N N . LEU B 1 642 ? -40.612 11.074 60.828 1.00 5.96 642 LEU B N 1
ATOM 10444 C CA . LEU B 1 642 ? -40.601 10.990 59.377 1.00 5.56 642 LEU B CA 1
ATOM 10445 C C . LEU B 1 642 ? -40.372 9.564 58.913 1.00 5.76 642 LEU B C 1
ATOM 10446 O O . LEU B 1 642 ? -39.531 8.860 59.466 1.00 6.46 642 LEU B O 1
ATOM 10451 N N . LEU B 1 643 ? -41.106 9.141 57.889 1.00 5.69 643 LEU B N 1
ATOM 10452 C CA . LEU B 1 643 ? -40.916 7.846 57.214 1.00 4.94 643 LEU B CA 1
ATOM 10453 C C . LEU B 1 643 ? -40.370 8.080 55.820 1.00 5.15 643 LEU B C 1
ATOM 10454 O O . LEU B 1 643 ? -41.124 8.463 54.903 1.00 6.26 643 LEU B O 1
ATOM 10459 N N . ARG B 1 644 ? -39.075 7.829 55.642 1.00 4.41 644 ARG B N 1
ATOM 10460 C CA . ARG B 1 644 ? -38.389 7.964 54.363 1.00 4.80 644 ARG B CA 1
ATOM 10461 C C . ARG B 1 644 ? -38.261 6.576 53.738 1.00 5.83 644 ARG B C 1
ATOM 10462 O O . ARG B 1 644 ? -37.717 5.679 54.339 1.00 7.05 644 ARG B O 1
ATOM 10470 N N . ILE B 1 645 ? -38.781 6.390 52.539 1.00 5.64 645 ILE B N 1
ATOM 10471 C CA . ILE B 1 645 ? -38.780 5.078 51.911 1.00 7.06 645 ILE B CA 1
ATOM 10472 C C . ILE B 1 645 ? -37.852 5.124 50.705 1.00 7.80 645 ILE B C 1
ATOM 10473 O O . ILE B 1 645 ? -38.142 5.804 49.709 1.00 8.30 645 ILE B O 1
ATOM 10478 N N . GLU B 1 646 ? -36.741 4.423 50.797 1.00 7.38 646 GLU B N 1
ATOM 10479 C CA . GLU B 1 646 ? -35.755 4.370 49.711 1.00 8.55 646 GLU B CA 1
ATOM 10480 C C . GLU B 1 646 ? -36.242 3.512 48.535 1.00 8.95 646 GLU B C 1
ATOM 10481 O O . GLU B 1 646 ? -36.656 2.388 48.727 1.00 9.20 646 GLU B O 1
ATOM 10487 N N . ALA B 1 647 ? -36.131 4.043 47.324 1.00 8.56 647 ALA B N 1
ATOM 10488 C CA . ALA B 1 647 ? -36.535 3.345 46.115 1.00 9.05 647 ALA B CA 1
ATOM 10489 C C . ALA B 1 647 ? -35.504 2.336 45.653 1.00 7.78 647 ALA B C 1
ATOM 10490 O O . ALA B 1 647 ? -34.294 2.529 45.812 1.00 9.39 647 ALA B O 1
ATOM 10492 N N . ASN B 1 648 ? -35.991 1.246 45.090 1.00 9.53 648 ASN B N 1
ATOM 10493 C CA . ASN B 1 648 ? -35.149 0.173 44.553 1.00 8.34 648 ASN B CA 1
ATOM 10494 C C . ASN B 1 648 ? -34.127 -0.391 45.526 1.00 8.84 648 ASN B C 1
ATOM 10495 O O . ASN B 1 648 ? -32.982 -0.619 45.187 1.00 10.18 648 ASN B O 1
ATOM 10500 N N . ALA B 1 649 ? -34.563 -0.595 46.753 1.00 7.29 649 ALA B N 1
ATOM 10501 C CA . ALA B 1 649 ? -33.658 -0.940 47.844 1.00 7.19 649 ALA B CA 1
ATOM 10502 C C . ALA B 1 649 ? -34.123 -2.122 48.599 1.00 8.57 649 ALA B C 1
ATOM 10503 O O . ALA B 1 649 ? -35.276 -2.215 48.976 1.00 7.63 649 ALA B O 1
ATOM 10505 N N . GLY B 1 650 ? -33.198 -3.023 48.875 1.00 8.57 650 GLY B N 1
ATOM 10506 C CA . GLY B 1 650 ? -33.453 -4.137 49.747 1.00 10.82 650 GLY B CA 1
ATOM 10507 C C . GLY B 1 650 ? -32.988 -3.807 51.133 1.00 9.80 650 GLY B C 1
ATOM 10508 O O . GLY B 1 650 ? -32.785 -2.632 51.490 1.00 11.14 650 GLY B O 1
ATOM 10509 N N . HIS B 1 651 ? -32.778 -4.848 51.912 1.00 9.80 651 HIS B N 1
ATOM 10510 C CA . HIS B 1 651 ? -32.494 -4.696 53.334 1.00 10.79 651 HIS B CA 1
ATOM 10511 C C . HIS B 1 651 ? -31.221 -3.878 53.580 1.00 12.43 651 HIS B C 1
ATOM 10512 O O . HIS B 1 651 ? -31.123 -3.119 54.555 1.00 14.21 651 HIS B O 1
ATOM 10519 N N . GLY B 1 652 ? -30.247 -4.008 52.688 1.00 10.99 652 GLY B N 1
ATOM 10520 C CA . GLY B 1 652 ? -28.986 -3.294 52.823 1.00 11.64 652 GLY B CA 1
ATOM 10521 C C . GLY B 1 652 ? -28.806 -2.074 51.924 1.00 11.38 652 GLY B C 1
ATOM 10522 O O . GLY B 1 652 ? -27.675 -1.635 51.694 1.00 15.51 652 GLY B O 1
ATOM 10523 N N . GLY B 1 653 ? -29.901 -1.548 51.402 1.00 10.07 653 GLY B N 1
ATOM 10524 C CA . GLY B 1 653 ? -29.887 -0.387 50.541 1.00 10.36 653 GLY B CA 1
ATOM 10525 C C . GLY B 1 653 ? -29.984 -0.750 49.075 1.00 9.76 653 GLY B C 1
ATOM 10526 O O . GLY B 1 653 ? -30.205 -1.906 48.706 1.00 8.99 653 GLY B O 1
ATOM 10527 N N . ALA B 1 654 ? -29.729 0.246 48.247 1.00 9.24 654 ALA B N 1
ATOM 10528 C CA . ALA B 1 654 ? -29.970 0.166 46.820 1.00 8.78 654 ALA B CA 1
ATOM 10529 C C . ALA B 1 654 ? -28.723 -0.245 46.014 1.00 7.52 654 ALA B C 1
ATOM 10530 O O . ALA B 1 654 ? -28.834 -0.417 44.793 1.00 9.42 654 ALA B O 1
ATOM 10532 N N . ASP B 1 655 ? -27.558 -0.375 46.653 1.00 7.38 655 ASP B N 1
ATOM 10533 C CA . ASP B 1 655 ? -26.313 -0.700 45.923 1.00 6.94 655 ASP B CA 1
ATOM 10534 C C . ASP B 1 655 ? -26.085 0.268 44.755 1.00 7.99 655 ASP B C 1
ATOM 10535 O O . ASP B 1 655 ? -25.763 -0.144 43.643 1.00 7.90 655 ASP B O 1
ATOM 10540 N N . GLN B 1 656 ? -26.256 1.567 44.994 1.00 8.14 656 GLN B N 1
ATOM 10541 C CA . GLN B 1 656 ? -25.999 2.604 44.007 1.00 8.40 656 GLN B CA 1
ATOM 10542 C C . GLN B 1 656 ? -25.325 3.752 44.749 1.00 7.55 656 GLN B C 1
ATOM 10543 O O . GLN B 1 656 ? -25.929 4.294 45.648 1.00 8.37 656 GLN B O 1
ATOM 10549 N N . VAL B 1 657 ? -24.133 4.164 44.342 1.00 7.72 657 VAL B N 1
ATOM 10550 C CA . VAL B 1 657 ? -23.403 5.179 45.113 1.00 6.33 657 VAL B CA 1
ATOM 10551 C C . VAL B 1 657 ? -24.249 6.441 45.196 1.00 5.73 657 VAL B C 1
ATOM 10552 O O . VAL B 1 657 ? -24.335 7.068 46.259 1.00 5.74 657 VAL B O 1
ATOM 10556 N N . ALA B 1 658 ? -24.891 6.838 44.104 1.00 6.65 658 ALA B N 1
ATOM 10557 C CA . ALA B 1 658 ? -25.668 8.086 44.140 1.00 7.59 658 ALA B CA 1
ATOM 10558 C C . ALA B 1 658 ? -26.766 8.078 45.199 1.00 8.17 658 ALA B C 1
ATOM 10559 O O . ALA B 1 658 ? -27.055 9.124 45.817 1.00 7.62 658 ALA B O 1
ATOM 10561 N N . LYS B 1 659 ? -27.384 6.920 45.397 1.00 6.87 659 LYS B N 1
ATOM 10562 C CA . LYS B 1 659 ? -28.439 6.784 46.394 1.00 8.49 659 LYS B CA 1
ATOM 10563 C C . LYS B 1 659 ? -27.866 6.745 47.791 1.00 7.26 659 LYS B C 1
ATOM 10564 O O . LYS B 1 659 ? -28.478 7.247 48.731 1.00 8.72 659 LYS B O 1
ATOM 10570 N N . ALA B 1 660 ? -26.666 6.208 47.953 1.00 7.94 660 ALA B N 1
ATOM 10571 C CA . ALA B 1 660 ? -25.971 6.233 49.250 1.00 6.64 660 ALA B CA 1
ATOM 10572 C C . ALA B 1 660 ? -25.629 7.670 49.647 1.00 7.46 660 ALA B C 1
ATOM 10573 O O . ALA B 1 660 ? -25.771 8.049 50.814 1.00 8.09 660 ALA B O 1
ATOM 10575 N N . ILE B 1 661 ? -25.218 8.477 48.672 1.00 5.98 661 ILE B N 1
ATOM 10576 C CA . ILE B 1 661 ? -24.993 9.905 48.940 1.00 6.22 661 ILE B CA 1
ATOM 10577 C C . ILE B 1 661 ? -26.290 10.546 49.419 1.00 7.29 661 ILE B C 1
ATOM 10578 O O . ILE B 1 661 ? -26.270 11.250 50.405 1.00 6.95 661 ILE B O 1
ATOM 10583 N N . GLU B 1 662 ? -27.397 10.337 48.695 1.00 6.86 662 GLU B N 1
ATOM 10584 C CA . GLU B 1 662 ? -28.671 10.951 49.081 1.00 8.44 662 GLU B CA 1
ATOM 10585 C C . GLU B 1 662 ? -29.098 10.523 50.472 1.00 6.60 662 GLU B C 1
ATOM 10586 O O . GLU B 1 662 ? -29.574 11.348 51.263 1.00 8.10 662 GLU B O 1
ATOM 10592 N N . SER B 1 663 ? -28.915 9.249 50.797 1.00 7.98 663 SER B N 1
ATOM 10593 C CA . SER B 1 663 ? -29.260 8.726 52.126 1.00 8.71 663 SER B CA 1
ATOM 10594 C C . SER B 1 663 ? -28.432 9.398 53.238 1.00 6.41 663 SER B C 1
ATOM 10595 O O . SER B 1 663 ? -28.983 9.772 54.266 1.00 7.20 663 SER B O 1
ATOM 10598 N N . SER B 1 664 ? -27.132 9.582 53.028 1.00 6.56 664 SER B N 1
ATOM 10599 C CA . SER B 1 664 ? -26.280 10.173 54.033 1.00 7.03 664 SER B CA 1
ATOM 10600 C C . SER B 1 664 ? -26.580 11.675 54.163 1.00 6.79 664 SER B C 1
ATOM 10601 O O . SER B 1 664 ? -26.538 12.249 55.272 1.00 5.70 664 SER B O 1
ATOM 10604 N N . VAL B 1 665 ? -26.845 12.344 53.047 1.00 6.48 665 VAL B N 1
ATOM 10605 C CA . VAL B 1 665 ? -27.245 13.762 53.122 1.00 6.96 665 VAL B CA 1
ATOM 10606 C C . VAL B 1 665 ? -28.513 13.920 53.969 1.00 6.37 665 VAL B C 1
ATOM 10607 O O . VAL B 1 665 ? -28.637 14.834 54.789 1.00 6.37 665 VAL B O 1
ATOM 10611 N N . ASP B 1 666 ? -29.488 13.039 53.741 1.00 7.22 666 ASP B N 1
ATOM 10612 C CA . ASP B 1 666 ? -30.718 13.060 54.513 1.00 7.03 666 ASP B CA 1
ATOM 10613 C C . ASP B 1 666 ? -30.510 12.781 56.005 1.00 7.03 666 ASP B C 1
ATOM 10614 O O . ASP B 1 666 ? -31.037 13.503 56.859 1.00 6.67 666 ASP B O 1
ATOM 10619 N N . LEU B 1 667 ? -29.726 11.758 56.328 1.00 6.03 667 LEU B N 1
ATOM 10620 C CA . LEU B 1 667 ? -29.484 11.392 57.708 1.00 5.69 667 LEU B CA 1
ATOM 10621 C C . LEU B 1 667 ? -28.801 12.553 58.453 1.00 6.07 667 LEU B C 1
ATOM 10622 O O . LEU B 1 667 ? -29.273 12.984 59.490 1.00 6.12 667 LEU B O 1
ATOM 10627 N N . TYR B 1 668 ? -27.700 13.073 57.910 1.00 6.56 668 TYR B N 1
ATOM 10628 C CA . TYR B 1 668 ? -26.925 14.060 58.648 1.00 6.62 668 TYR B CA 1
ATOM 10629 C C . TYR B 1 668 ? -27.584 15.436 58.639 1.00 6.31 668 TYR B C 1
ATOM 10630 O O . TYR B 1 668 ? -27.479 16.167 59.624 1.00 6.61 668 TYR B O 1
ATOM 10639 N N . SER B 1 669 ? -28.340 15.770 57.595 1.00 6.43 669 SER B N 1
ATOM 10640 C CA . SER B 1 669 ? -29.059 17.063 57.625 1.00 6.15 669 SER B CA 1
ATOM 10641 C C . SER B 1 669 ? -30.201 17.036 58.638 1.00 6.31 669 SER B C 1
ATOM 10642 O O . SER B 1 669 ? -30.484 18.028 59.292 1.00 6.68 669 SER B O 1
ATOM 10645 N N . PHE B 1 670 ? -30.863 15.898 58.760 1.00 5.83 670 PHE B N 1
ATOM 10646 C CA . PHE B 1 670 ? -31.834 15.630 59.823 1.00 5.85 670 PHE B CA 1
ATOM 10647 C C . PHE B 1 670 ? -31.173 15.885 61.173 1.00 5.88 670 PHE B C 1
ATOM 10648 O O . PHE B 1 670 ? -31.710 16.654 61.967 1.00 5.48 670 PHE B O 1
ATOM 10656 N N . LEU B 1 671 ? -29.997 15.309 61.416 1.00 5.57 671 LEU B N 1
ATOM 10657 C CA . LEU B 1 671 ? -29.325 15.527 62.683 1.00 6.09 671 LEU B CA 1
ATOM 10658 C C . LEU B 1 671 ? -28.949 16.984 62.889 1.00 6.58 671 LEU B C 1
ATOM 10659 O O . LEU B 1 671 ? -29.110 17.514 63.969 1.00 6.75 671 LEU B O 1
ATOM 10664 N N . PHE B 1 672 ? -28.471 17.644 61.850 1.00 5.95 672 PHE B N 1
ATOM 10665 C CA . PHE B 1 672 ? -28.078 19.047 61.986 1.00 6.48 672 PHE B CA 1
ATOM 10666 C C . PHE B 1 672 ? -29.297 19.902 62.383 1.00 6.20 672 PHE B C 1
ATOM 10667 O O . PHE B 1 672 ? -29.174 20.813 63.214 1.00 8.20 672 PHE B O 1
ATOM 10675 N N . GLN B 1 673 ? -30.467 19.617 61.822 1.00 5.31 673 GLN B N 1
ATOM 10676 C CA . GLN B 1 673 ? -31.693 20.300 62.187 1.00 6.14 673 GLN B CA 1
ATOM 10677 C C . GLN B 1 673 ? -32.074 20.032 63.632 1.00 7.01 673 GLN B C 1
ATOM 10678 O O . GLN B 1 673 ? -32.232 20.967 64.428 1.00 8.53 673 GLN B O 1
ATOM 10684 N N . VAL B 1 674 ? -32.256 18.766 63.990 1.00 5.88 674 VAL B N 1
ATOM 10685 C CA . VAL B 1 674 ? -32.957 18.434 65.228 1.00 6.56 674 VAL B CA 1
ATOM 10686 C C . VAL B 1 674 ? -32.055 18.515 66.459 1.00 7.43 674 VAL B C 1
ATOM 10687 O O . VAL B 1 674 ? -32.573 18.695 67.577 1.00 10.40 674 VAL B O 1
ATOM 10691 N N . LEU B 1 675 ? -30.742 18.433 66.268 1.00 6.23 675 LEU B N 1
ATOM 10692 C CA . LEU B 1 675 ? -29.773 18.648 67.356 1.00 6.90 675 LEU B CA 1
ATOM 10693 C C . LEU B 1 675 ? -29.241 20.088 67.341 1.00 9.84 675 LEU B C 1
ATOM 10694 O O . LEU B 1 675 ? -28.332 20.413 68.067 1.00 9.10 675 LEU B O 1
ATOM 10699 N N . ASP B 1 676 ? -29.795 20.940 66.479 1.00 10.93 676 ASP B N 1
ATOM 10700 C CA . ASP B 1 676 ? -29.500 22.379 66.464 1.00 14.95 676 ASP B CA 1
ATOM 10701 C C . ASP B 1 676 ? -28.010 22.682 66.232 1.00 11.67 676 ASP B C 1
ATOM 10702 O O . ASP B 1 676 ? -27.372 23.448 66.973 1.00 12.29 676 ASP B O 1
ATOM 10707 N N . VAL B 1 677 ? -27.453 22.041 65.215 1.00 10.91 677 VAL B N 1
ATOM 10708 C CA . VAL B 1 677 ? -26.045 22.166 64.909 1.00 13.98 677 VAL B CA 1
ATOM 10709 C C . VAL B 1 677 ? -25.813 23.433 64.114 1.00 18.26 677 VAL B C 1
ATOM 10710 O O . VAL B 1 677 ? -26.147 23.510 62.927 1.00 18.02 677 VAL B O 1
ATOM 10714 N N . GLN B 1 678 ? -25.264 24.404 64.843 1.00 22.41 678 GLN B N 1
ATOM 10715 C CA . GLN B 1 678 ? -24.666 25.644 64.361 1.00 28.69 678 GLN B CA 1
ATOM 10716 C C . GLN B 1 678 ? -25.737 26.699 64.494 1.00 31.40 678 GLN B C 1
ATOM 10717 O O . GLN B 1 678 ? -25.766 27.236 65.605 1.00 32.50 678 GLN B O 1
ATOM 10723 N N . GLY B 1 679 ? -26.537 26.948 63.581 1.00 35.19 679 GLY B N 1
#